Protein AF-0000000084607091 (afdb_homodimer)

Organism: Ustilaginoidea virens (NCBI:txid1159556)

Foldseek 3Di:
DPPQDADPVLLVVLVVVPLVVLNDPPPPPPPPPPDPPPCCVCQPPLVVLLVQLVPQDPPRPLQVSLSVLLSNLSVVVVVVVVVVVVDDPDDDPPPCPDPVNLVSLLSSLVSLCVSAQFDLPHAQNSLLSSLSSVLSSVVVDPDDRADLVNLLSLLLALDCPDRRHHPSSNVSSVVVCPVPQDLVCLLVSLVPSNLPNVLVVLLVPAAFDDQQPPDDPPDDDPDPPPPSSGSPSLLSSLLVSLQSDAQVSCLVPVVSNLSSLLSQCRGPDLVSVLSSLVSLQSSLVSHQLCSCVVVVVLVSQLVSLLVLLQCDPPSDDHVSNLSSNLSSLSNLLSSLCSPVDLPDPVSLVSLVCCVVSRLLVNLVVQVVDQSSLLSSLQSLLVSLLSNFQVCLVCLVVLLVSLLVQLLDLCNLVQLSSLLSSLSSLLSCCVRHLVVCEPDPNLVSVVVSLVNSLVSNVVVPVVDPDDPVSVVSSVSSLVSSLVSLCSSVVSHVVPDDPVVVVVVVVCVVPVSCVSSND/DPPQDADPVLLVVLVVVPLVVLNDPPPPPPPPPPDPPPCCVPQPPLVVLLVQLVPDDPPDPLQVSLSVLLSNLSVVVVVVVVVVVVDDPDDDPPDCPDPVNLVSLLSSLVSLCVSAQFDLPHAQNSLLSSLSSVLSSVVVDPDDRADLVNLLSLLLALDCPDRRHHPSSNVSSVVVCPVPQDLVCLLVSLVPSNLPNVQVVLLVPAAFDDQQPPDDPPDDDPDPPPPSSGSPSLLSSLLVSLQSDALVSCLVPVVSNLSSLLSQCRGPDLVSVLSSLVSLQSSLVSHQLCSCVVVVVLVSQLVSLLVLLQCDPPSDDHVSNLSSNLSSLSNLLSSLCSPVDLPDPVSLVSLVCCVVSRLLVNLVVNVVDQSNLLSSLLSLLVSLLSNFQVCLVCLVVLLVSLLVQLLDLCNLVQLSSLLSSLSNLLSCCVRHLVVCEPDPNLVSVVVSLVNSLVSNVVVPVPDPDDPVSVVSSVSSLVSSLVSLQSSVVSHVVPDDVVVVVVVVVCVVPVSCVSSND

Nearest PDB structures (foldseek):
  3w5k-assembly1_A  TM=3.837E-01  e=7.783E-03  Homo sapiens
  7l5e-assembly1_C  TM=3.786E-01  e=2.649E-02  Saccharomyces cerevisiae
  5uwi-assembly1_C  TM=3.780E-01  e=2.327E-01  Saccharomyces cerevisiae
  8qag-assembly2_B  TM=3.785E-01  e=1.490E+00  synthetic construct
  9ce3-assembly1_D  TM=3.769E-01  e=6.429E+00  Homo sapiens

Radius of gyration: 37.28 Å; Cα contacts (8 Å, |Δi|>4): 1258; chains: 2; bounding box: 88×138×94 Å

Secondary structure (DSSP, 8-state):
-------HHHHHHHHHTT-HHHHS---------------------HHHHHHHHHT--SSS-HHHHHHHHHHHHHHHHHHHHHHHHHS-S-----GGG-HHHHHHHHHHHHHHHHHHTS-TT--HHHHHHHHHHHHHHHHH-SS----HHHHHHHHTTS-TTSTT--HHHHHHHHHHHHHHS-TTTHHHHIIIIIIIIIHHHHHTTPPB-PPP----TTS----------S---HHHHHHHHHHTS-HHHHHHTHHHHHHHHHHHHTBSSHHHHHHHHHHHHHHHHHS-HHHHHHHTHHHHHHHHHGGGGG--TTSS-HHHHHHHHHHHHHHHHHHHTTS--TT-HHHHHHHHHHIIIIIIHHHHHHTT-HHHHHHHHHHHHHHHHHHGGGGGGGHHHHHHHHHHHHT-TTGGGSHHHHHHHHHHHHHHHHHHHHHHTTSHHHHHHHHHHHHHHHHHHHHHHHS---HHHHHHHHHHHHHHHHHHHHHHHHHHTT-SHHHHHHHHHHHH-GGGHHHH-/-------HHHHHHHHHTT-HHHHS---------------------HHHHHHHHHT--SSS-HHHHHHHHHHHHHHHHHHHHHHHHHS-S-S---GGG-HHHHHHHHHHHHHHHHHHTS-TT--HHHHHHHHHHHHHHHHH-SS----HHHHHHHHTTS-TTSTT--HHHHHHHHHHHHHHS-TTTHHHHIIIIIIIIIHHHHHTTPPB--------TTS----------S---HHHHHHHHHHTS-HHHHHHTHHHHHHHHHHHHTBSSHHHHHHHHHHHHHHHHHS-HHHHHHHTHHHHHHHHHGGGGG--TTSS-HHHHHHHHHHHHHHHHHHHTTS--TT-HHHHHHHHHHIIIIIIHHHHHHTT-HHHHHHHHHHHHHHHHHHGGGGGGGHHHHHHHHHHHHT-GGGGGSHHHHHHHHHHHHHHHHHHHHHHTTSHHHHHHHHHHHHHHHHHHHHHHHS---HHHHHHHHHHHHHHHHHHHHHHHHHHTT-SHHHHHHHHHHHH-GGGHHHH-

Sequence (1034 aa):
MDGLSLSEENRARLKILGYIHAVEPVSHTQTHKNQGREEIQSQIDIRKAVSKLATLSPEQSRHDAILEVLGDLLRQSQEMQSELGQTVIGSPLPGFLESDESGARQCLVEAITSVALQSQQTEGLIAEAGLASLLLLLRLSRVPLLSNDDLINIISYTDKRNSWTTGSAAGLAQKILASHISRNDITDFTTGPVLRDFVPKQLSSLHSCGPPPVRDIDASPPESQDIVKGHDRLGPVLKWAIENSEEAYVARHWHLFIPALVALAGNCRGSFKIMGLEAIILFINKCPATTIYATGVDRVLESVIMPMLLLVPPLIPEEESVVVLNLGYQAILSLATKNADIHCCSRRRLLDTVVRDGILASHLHALERTSTLKALLDNTAKVVVCLNVFSVKHLTDFLEVVDTVMCDPFSAEDPSVLVSASEALAALLLNCWPRIKKTAREEQIIRMLCICWMNLKDYTSRQSLSFSSESNSRAAELSLIKTASMMCSVKKGSGALTDTRLRAVIDREPRLGSLFLMDGLSLSEENRARLKILGYIHAVEPVSHTQTHKNQGREEIQSQIDIRKAVSKLATLSPEQSRHDAILEVLGDLLRQSQEMQSELGQTVIGSPLPGFLESDESGARQCLVEAITSVALQSQQTEGLIAEAGLASLLLLLRLSRVPLLSNDDLINIISYTDKRNSWTTGSAAGLAQKILASHISRNDITDFTTGPVLRDFVPKQLSSLHSCGPPPVRDIDASPPESQDIVKGHDRLGPVLKWAIENSEEAYVARHWHLFIPALVALAGNCRGSFKIMGLEAIILFINKCPATTIYATGVDRVLESVIMPMLLLVPPLIPEEESVVVLNLGYQAILSLATKNADIHCCSRRRLLDTVVRDGILASHLHALERTSTLKALLDNTAKVVVCLNVFSVKHLTDFLEVVDTVMCDPFSAEDPSVLVSASEALAALLLNCWPRIKKTAREEQIIRMLCICWMNLKDYTSRQSLSFSSESNSRAAELSLIKTASMMCSVKKGSGALTDTRLRAVIDREPRLGSLFL

InterPro domains:
  IPR016024 Armadillo-type fold [SSF48371] (54-450)
  IPR018870 Tti2 family [PF10521] (152-411)
  IPR018870 Tti2 family [PTHR32226] (31-458)

pLDDT: mean 82.54, std 18.37, range [29.83, 98.5]

Structure (mmCIF, N/CA/C/O backbone):
data_AF-0000000084607091-model_v1
#
loop_
_entity.id
_entity.type
_entity.pdbx_description
1 polymer 'GTP bind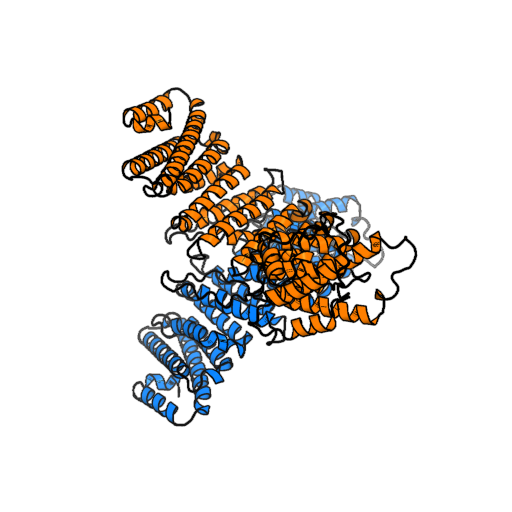ing protein'
#
loop_
_atom_site.group_PDB
_atom_site.id
_atom_site.type_symbol
_atom_site.label_atom_id
_atom_site.label_alt_id
_atom_site.label_comp_id
_atom_site.label_asym_id
_atom_site.label_entity_id
_atom_site.label_seq_id
_atom_site.pdbx_PDB_ins_code
_atom_site.Cartn_x
_atom_site.Cartn_y
_atom_site.Cartn_z
_atom_site.occupancy
_atom_site.B_iso_or_equiv
_atom_site.auth_seq_id
_atom_site.auth_comp_id
_atom_site.auth_asym_id
_atom_site.auth_atom_id
_atom_site.pdbx_PDB_model_num
ATOM 1 N N . MET A 1 1 ? -20.75 -47.969 -11.258 1 36.59 1 MET A N 1
ATOM 2 C CA . MET A 1 1 ? -19.359 -47.688 -10.938 1 36.59 1 MET A CA 1
ATOM 3 C C . MET A 1 1 ? -19.266 -46.438 -10.023 1 36.59 1 MET A C 1
ATOM 5 O O . MET A 1 1 ? -19.859 -45.406 -10.32 1 36.59 1 MET A O 1
ATOM 9 N N . ASP A 1 2 ? -19.109 -46.531 -8.93 1 46.81 2 ASP A N 1
ATOM 10 C CA . ASP A 1 2 ? -19.344 -45.5 -7.953 1 46.81 2 ASP A CA 1
ATOM 11 C C . ASP A 1 2 ? -18.406 -44.312 -8.18 1 46.81 2 ASP A C 1
ATOM 13 O O . ASP A 1 2 ? -17.188 -44.438 -8.109 1 46.81 2 ASP A O 1
ATOM 17 N N . GLY A 1 3 ? -18.5 -43.438 -9.25 1 61 3 GLY A N 1
ATOM 18 C CA . GLY A 1 3 ? -18.219 -42.125 -9.836 1 61 3 GLY A CA 1
ATOM 19 C C . GLY A 1 3 ? -17.062 -41.406 -9.172 1 61 3 GLY A C 1
ATOM 20 O O . GLY A 1 3 ? -16.984 -40.188 -9.211 1 61 3 GLY A O 1
ATOM 21 N N . LEU A 1 4 ? -16.172 -42.219 -8.352 1 77.5 4 LEU A N 1
ATOM 22 C CA . LEU A 1 4 ? -15.055 -41.5 -7.73 1 77.5 4 LEU A CA 1
ATOM 23 C C . LEU A 1 4 ? -13.883 -41.375 -8.695 1 77.5 4 LEU A C 1
ATOM 25 O O . LEU A 1 4 ? -13.422 -42.375 -9.25 1 77.5 4 LEU A O 1
ATOM 29 N N . SER A 1 5 ? -13.492 -40.312 -9.234 1 84.31 5 SER A N 1
ATOM 30 C CA . SER A 1 5 ? -12.375 -40.062 -10.125 1 84.31 5 SER A CA 1
ATOM 31 C C . SER A 1 5 ? -11.07 -39.906 -9.352 1 84.31 5 SER A C 1
ATOM 33 O O . SER A 1 5 ? -10.695 -38.812 -8.953 1 84.31 5 SER A O 1
ATOM 35 N N . LEU A 1 6 ? -10.352 -41.188 -9.047 1 90.94 6 LEU A N 1
ATOM 36 C CA . LEU A 1 6 ? -9.062 -41.188 -8.367 1 90.94 6 LEU A CA 1
ATOM 37 C C . LEU A 1 6 ? -7.922 -41.156 -9.375 1 90.94 6 LEU A C 1
ATOM 39 O O . LEU A 1 6 ? -8.086 -41.625 -10.516 1 90.94 6 LEU A O 1
ATOM 43 N N . SER A 1 7 ? -6.84 -40.688 -9 1 90.75 7 SER A N 1
ATOM 44 C CA . SER A 1 7 ? -5.645 -40.688 -9.844 1 90.75 7 SER A CA 1
ATOM 45 C C . SER A 1 7 ? -5.129 -42.125 -10.062 1 90.75 7 SER A C 1
ATOM 47 O O . SER A 1 7 ? -5.434 -43.031 -9.281 1 90.75 7 SER A O 1
ATOM 49 N N . GLU A 1 8 ? -4.352 -42.25 -11.102 1 90 8 GLU A N 1
ATOM 50 C CA . GLU A 1 8 ? -3.795 -43.562 -11.422 1 90 8 GLU A CA 1
ATOM 51 C C . GLU A 1 8 ? -2.846 -44.062 -10.328 1 90 8 GLU A C 1
ATOM 53 O O . GLU A 1 8 ? -2.783 -45.25 -10.039 1 90 8 GLU A O 1
ATOM 58 N N . GLU A 1 9 ? -2.148 -43.156 -9.758 1 91 9 GLU A N 1
ATOM 59 C CA . GLU A 1 9 ? -1.2 -43.5 -8.703 1 91 9 GLU A CA 1
ATOM 60 C C . GLU A 1 9 ? -1.917 -44.062 -7.484 1 91 9 GLU A C 1
ATOM 62 O O . GLU A 1 9 ? -1.502 -45.094 -6.934 1 91 9 GLU A O 1
ATOM 67 N N . ASN A 1 10 ? -2.975 -43.438 -7.039 1 91.75 10 ASN A N 1
ATOM 68 C CA . ASN A 1 10 ? -3.736 -43.938 -5.895 1 91.75 10 ASN A CA 1
ATOM 69 C C . ASN A 1 10 ? -4.473 -45.219 -6.215 1 91.75 10 ASN A C 1
ATOM 71 O O . ASN A 1 10 ? -4.59 -46.125 -5.363 1 91.75 10 ASN A O 1
ATOM 75 N N . ARG A 1 11 ? -4.969 -45.406 -7.426 1 90.88 11 ARG A N 1
ATOM 76 C CA . ARG A 1 11 ? -5.625 -46.656 -7.832 1 90.88 11 ARG A CA 1
ATOM 77 C C . ARG A 1 11 ? -4.648 -47.812 -7.805 1 90.88 11 ARG A C 1
ATOM 79 O O . ARG A 1 11 ? -4.984 -48.906 -7.324 1 90.88 11 ARG A O 1
ATOM 86 N N . ALA A 1 12 ? -3.484 -47.469 -8.352 1 91.31 12 ALA A N 1
ATOM 87 C CA . ALA A 1 12 ? -2.461 -48.531 -8.375 1 91.31 12 ALA A CA 1
ATOM 88 C C . ALA A 1 12 ? -2.045 -48.906 -6.961 1 91.31 12 ALA A C 1
ATOM 90 O O . ALA A 1 12 ? -1.843 -50.094 -6.672 1 91.31 12 ALA A O 1
ATOM 91 N N . ARG A 1 13 ? -1.946 -47.969 -6.16 1 91 13 ARG A N 1
ATOM 92 C CA . ARG A 1 13 ? -1.525 -48.25 -4.789 1 91 13 ARG A CA 1
ATOM 93 C C . ARG A 1 13 ? -2.609 -49 -4.023 1 91 13 ARG A C 1
ATOM 95 O O . ARG A 1 13 ? -2.305 -49.844 -3.182 1 91 13 ARG A O 1
ATOM 102 N N . LEU A 1 14 ? -3.852 -48.688 -4.234 1 91.25 14 LEU A N 1
ATOM 103 C CA . LEU A 1 14 ? -4.969 -49.406 -3.617 1 91.25 14 LEU A CA 1
ATOM 104 C C . LEU A 1 14 ? -4.969 -50.875 -4.012 1 91.25 14 LEU A C 1
ATOM 106 O O . LEU A 1 14 ? -5.277 -51.75 -3.191 1 91.25 14 LEU A O 1
ATOM 110 N N . LYS A 1 15 ? -4.574 -51.125 -5.266 1 89.19 15 LYS A N 1
ATOM 111 C CA . LYS A 1 15 ? -4.477 -52.5 -5.734 1 89.19 15 LYS A CA 1
ATOM 112 C C . LYS A 1 15 ? -3.361 -53.25 -5.008 1 89.19 15 LYS A C 1
ATOM 114 O O . LYS A 1 15 ? -3.527 -54.406 -4.641 1 89.19 15 LYS A O 1
ATOM 119 N N . ILE A 1 16 ? -2.314 -52.531 -4.82 1 90.5 16 ILE A N 1
ATOM 120 C CA . ILE A 1 16 ? -1.17 -53.125 -4.141 1 90.5 16 ILE A CA 1
ATOM 121 C C . ILE A 1 16 ? -1.536 -53.438 -2.691 1 90.5 16 ILE A C 1
ATOM 123 O O . ILE A 1 16 ? -1.073 -54.438 -2.129 1 90.5 16 ILE A O 1
ATOM 127 N N . LEU A 1 17 ? -2.438 -52.625 -2.078 1 89.5 17 LEU A N 1
ATOM 128 C CA . LEU A 1 17 ? -2.828 -52.812 -0.683 1 89.5 17 LEU A CA 1
ATOM 129 C C . LEU A 1 17 ? -3.9 -53.875 -0.551 1 89.5 17 LEU A C 1
ATOM 131 O O . LEU A 1 17 ? -4.352 -54.188 0.556 1 89.5 17 LEU A O 1
ATOM 135 N N . GLY A 1 18 ? -4.406 -54.438 -1.662 1 86.06 18 GLY A N 1
ATOM 136 C CA . GLY A 1 18 ? -5.293 -55.594 -1.62 1 86.06 18 GLY A CA 1
ATOM 137 C C . GLY A 1 18 ? -6.738 -55.25 -1.93 1 86.06 18 GLY A C 1
ATOM 138 O O . GLY A 1 18 ? -7.629 -56.062 -1.757 1 86.06 18 GLY A O 1
ATOM 139 N N . TYR A 1 19 ? -6.879 -54.062 -2.309 1 86.12 19 TYR A N 1
ATOM 140 C CA . TYR A 1 19 ? -8.25 -53.656 -2.594 1 86.12 19 TYR A CA 1
ATOM 141 C C . TYR A 1 19 ? -8.531 -53.688 -4.094 1 86.12 19 TYR A C 1
ATOM 143 O O . TYR A 1 19 ? -8.984 -52.688 -4.664 1 86.12 19 TYR A O 1
ATOM 151 N N . ILE A 1 20 ? -8.281 -54.688 -4.742 1 73.62 20 ILE A N 1
ATOM 152 C CA . ILE A 1 20 ? -8.367 -54.875 -6.188 1 73.62 20 ILE A CA 1
ATOM 153 C C . ILE A 1 20 ? -9.828 -54.75 -6.629 1 73.62 20 ILE A C 1
ATOM 155 O O . ILE A 1 20 ? -10.148 -54.062 -7.594 1 73.62 20 ILE A O 1
ATOM 159 N N . HIS A 1 21 ? -10.789 -55.375 -5.914 1 67.5 21 HIS A N 1
ATOM 160 C CA . HIS A 1 21 ? -12.18 -55.469 -6.332 1 67.5 21 HIS A CA 1
ATOM 161 C C . HIS A 1 21 ? -12.906 -54.156 -6.133 1 67.5 21 HIS A C 1
ATOM 163 O O . HIS A 1 21 ? -13.953 -53.906 -6.746 1 67.5 21 HIS A O 1
ATOM 169 N N . ALA A 1 22 ? -12.32 -53.344 -5.305 1 63.62 22 ALA A N 1
ATOM 170 C CA . ALA A 1 22 ? -13 -52.094 -4.957 1 63.62 22 ALA A CA 1
ATOM 171 C C . ALA A 1 22 ? -12.789 -51.031 -6.039 1 63.62 22 ALA A C 1
ATOM 173 O O . ALA A 1 22 ? -13.578 -50.094 -6.16 1 63.62 22 ALA A O 1
ATOM 174 N N . VAL A 1 23 ? -11.773 -51.156 -6.918 1 64.38 23 VAL A N 1
ATOM 175 C CA . VAL A 1 23 ? -11.43 -50.094 -7.875 1 64.38 23 VAL A CA 1
ATOM 176 C C . VAL A 1 23 ? -11.852 -50.531 -9.281 1 64.38 23 VAL A C 1
ATOM 178 O O . VAL A 1 23 ? -11.953 -49.688 -10.188 1 64.38 23 VAL A O 1
ATOM 181 N N . GLU A 1 24 ? -12.156 -51.844 -9.68 1 61.31 24 GLU A N 1
ATOM 182 C CA . GLU A 1 24 ? -12.469 -52.312 -11.023 1 61.31 24 GLU A CA 1
ATOM 183 C C . GLU A 1 24 ? -13.969 -52.188 -11.305 1 61.31 24 GLU A C 1
ATOM 185 O O . GLU A 1 24 ? -14.789 -52.344 -10.398 1 61.31 24 GLU A O 1
ATOM 190 N N . PRO A 1 25 ? -14.406 -51.562 -12.43 1 51.59 25 PRO A N 1
ATOM 191 C CA . PRO A 1 25 ? -15.82 -51.531 -12.812 1 51.59 25 PRO A CA 1
ATOM 192 C C . PRO A 1 25 ? -16.469 -52.906 -12.734 1 51.59 25 PRO A C 1
ATOM 194 O O . PRO A 1 25 ? -15.844 -53.938 -13.07 1 51.59 25 PRO A O 1
ATOM 197 N N . VAL A 1 26 ? -17.484 -53.094 -11.867 1 45.56 26 VAL A N 1
ATOM 198 C CA . VAL A 1 26 ? -18.25 -54.344 -11.805 1 45.56 26 VAL A CA 1
ATOM 199 C C . VAL A 1 26 ? -18.609 -54.781 -13.219 1 45.56 26 VAL A C 1
ATOM 201 O O . VAL A 1 26 ? -19.359 -54.094 -13.922 1 45.56 26 VAL A O 1
ATOM 204 N N . SER A 1 27 ? -17.812 -55.281 -14.023 1 38.75 27 SER A N 1
ATOM 205 C CA . SER A 1 27 ? -18.359 -56 -15.172 1 38.75 27 SER A CA 1
ATOM 206 C C . SER A 1 27 ? -19.438 -57 -14.734 1 38.75 27 SER A C 1
ATOM 208 O O . SER A 1 27 ? -19.297 -57.656 -13.711 1 38.75 27 SER A O 1
ATOM 210 N N . HIS A 1 28 ? -20.766 -56.781 -15.078 1 37.62 28 HIS A N 1
ATOM 211 C CA . HIS A 1 28 ? -21.938 -57.625 -14.938 1 37.62 28 HIS A CA 1
ATOM 212 C C . HIS A 1 28 ? -21.562 -59.094 -15.172 1 37.62 28 HIS A C 1
ATOM 214 O O . HIS A 1 28 ? -22.438 -59.938 -15.398 1 37.62 28 HIS A O 1
ATOM 220 N N . THR A 1 29 ? -20.375 -59.531 -15.516 1 34.53 29 THR A N 1
ATOM 221 C CA . THR A 1 29 ? -20.406 -60.969 -15.797 1 34.53 29 THR A CA 1
ATOM 222 C C . THR A 1 29 ? -20.719 -61.781 -14.539 1 34.53 29 THR A C 1
ATOM 224 O O . THR A 1 29 ? -20.094 -61.562 -13.492 1 34.53 29 THR A O 1
ATOM 227 N N . GLN A 1 30 ? -21.984 -62.562 -14.461 1 33.81 30 GLN A N 1
ATOM 228 C CA . GLN A 1 30 ? -22.844 -63.438 -13.672 1 33.81 30 GLN A CA 1
ATOM 229 C C . GLN A 1 30 ? -22.031 -64.562 -13.039 1 33.81 30 GLN A C 1
ATOM 231 O O . GLN A 1 30 ? -22.578 -65.625 -12.648 1 33.81 30 GLN A O 1
ATOM 236 N N . THR A 1 31 ? -20.719 -64.812 -13.305 1 33.94 31 THR A N 1
ATOM 237 C CA . THR A 1 31 ? -20.469 -66.188 -12.93 1 33.94 31 THR A CA 1
ATOM 238 C C . THR A 1 31 ? -20.641 -66.375 -11.422 1 33.94 31 THR A C 1
ATOM 240 O O . THR A 1 31 ? -20.078 -65.625 -10.633 1 33.94 31 THR A O 1
ATOM 243 N N . HIS A 1 32 ? -21.75 -67.188 -10.906 1 34.5 32 HIS A N 1
ATOM 244 C CA . HIS A 1 32 ? -22.312 -67.75 -9.68 1 34.5 32 HIS A CA 1
ATOM 245 C C . HIS A 1 32 ? -21.234 -68.5 -8.875 1 34.5 32 HIS A C 1
ATOM 247 O O . HIS A 1 32 ? -21.547 -69.375 -8.109 1 34.5 32 HIS A O 1
ATOM 253 N N . LYS A 1 33 ? -19.969 -68.5 -9.18 1 35.72 33 LYS A N 1
ATOM 254 C CA . LYS A 1 33 ? -19.359 -69.562 -8.391 1 35.72 33 LYS A CA 1
ATOM 255 C C . LYS A 1 33 ? -19.516 -69.312 -6.898 1 35.72 33 LYS A C 1
ATOM 257 O O . LYS A 1 33 ? -19.328 -68.188 -6.434 1 35.72 33 LYS A O 1
ATOM 262 N N . ASN A 1 34 ? -20.266 -70.25 -6.059 1 32.25 34 ASN A N 1
ATOM 263 C CA . ASN A 1 34 ? -20.641 -70.562 -4.688 1 32.25 34 ASN A CA 1
ATOM 264 C C . ASN A 1 34 ? -19.438 -70.5 -3.746 1 32.25 34 ASN A C 1
ATOM 266 O O . ASN A 1 34 ? -19.422 -71.125 -2.703 1 32.25 34 ASN A O 1
ATOM 270 N N . GLN A 1 35 ? -18.219 -70.25 -4.199 1 30.64 35 GLN A N 1
ATOM 271 C CA . GLN A 1 35 ? -17.297 -70.562 -3.129 1 30.64 35 GLN A CA 1
ATOM 272 C C . GLN A 1 35 ? -17.656 -69.812 -1.837 1 30.64 35 GLN A C 1
ATOM 274 O O . GLN A 1 35 ? -18.25 -68.75 -1.872 1 30.64 35 GLN A O 1
ATOM 279 N N . GLY A 1 36 ? -17.641 -70.5 -0.647 1 31.75 36 GLY A N 1
ATOM 280 C CA . GLY A 1 36 ? -17.781 -70.188 0.762 1 31.75 36 GLY A CA 1
ATOM 281 C C . GLY A 1 36 ? -17.266 -68.812 1.112 1 31.75 36 GLY A C 1
ATOM 282 O O . GLY A 1 36 ? -16.062 -68.625 1.277 1 31.75 36 GLY A O 1
ATOM 283 N N . ARG A 1 37 ? -17.719 -67.875 0.393 1 32.16 37 ARG A N 1
ATOM 284 C CA . ARG A 1 37 ? -17.328 -66.562 0.715 1 32.16 37 ARG A CA 1
ATOM 285 C C . ARG A 1 37 ? -17.547 -66.25 2.193 1 32.16 37 ARG A C 1
ATOM 287 O O . ARG A 1 37 ? -18.672 -66.312 2.688 1 32.16 37 ARG A O 1
ATOM 294 N N . GLU A 1 38 ? -16.656 -66.812 3.041 1 34.16 38 GLU A N 1
ATOM 295 C CA . GLU A 1 38 ? -16.656 -66.188 4.363 1 34.16 38 GLU A CA 1
ATOM 296 C C . GLU A 1 38 ? -17.125 -64.75 4.293 1 34.16 38 GLU A C 1
ATOM 298 O O . GLU A 1 38 ? -16.594 -63.938 3.508 1 34.16 38 GLU A O 1
ATOM 303 N N . GLU A 1 39 ? -18.422 -64.438 4.363 1 35.78 39 GLU A N 1
ATOM 304 C CA . GLU A 1 39 ? -19.156 -63.219 4.629 1 35.78 39 GLU A CA 1
ATOM 305 C C . GLU A 1 39 ? -18.328 -62.25 5.473 1 35.78 39 GLU A C 1
ATOM 307 O O . GLU A 1 39 ? -18.344 -62.344 6.703 1 35.78 39 GLU A O 1
ATOM 312 N N . ILE A 1 40 ? -17.062 -62.094 5.246 1 34.94 40 ILE A N 1
ATOM 313 C CA . ILE A 1 40 ? -16.438 -61 5.988 1 34.94 40 ILE A CA 1
ATOM 314 C C . ILE A 1 40 ? -17.312 -59.75 5.914 1 34.94 40 ILE A C 1
ATOM 316 O O . ILE A 1 40 ? -17.438 -59.156 4.855 1 34.94 40 ILE A O 1
ATOM 320 N N . GLN A 1 41 ? -18.531 -59.75 6.371 1 40.44 41 GLN A N 1
ATOM 321 C CA . GLN A 1 41 ? -19.359 -58.594 6.711 1 40.44 41 GLN A CA 1
ATOM 322 C C . GLN A 1 41 ? -18.516 -57.438 7.207 1 40.44 41 GLN A C 1
ATOM 324 O O . GLN A 1 41 ? -18.25 -57.312 8.406 1 40.44 41 GLN A O 1
ATOM 329 N N . SER A 1 42 ? -17.297 -57.125 6.664 1 46.22 42 SER A N 1
ATOM 330 C CA . SER A 1 42 ? -16.281 -56.219 7.184 1 46.22 42 SER A CA 1
ATOM 331 C C . SER A 1 42 ? -16.781 -54.781 7.141 1 46.22 42 SER A C 1
ATOM 333 O O . SER A 1 42 ? -16.75 -54.125 6.086 1 46.22 42 SER A O 1
ATOM 335 N N . GLN A 1 43 ? -17.938 -54.5 7.723 1 57.97 43 GLN A N 1
ATOM 336 C CA . GLN A 1 43 ? -18.234 -53.125 8.055 1 57.97 43 GLN A CA 1
ATOM 337 C C . GLN A 1 43 ? -17 -52.406 8.594 1 57.97 43 GLN A C 1
ATOM 339 O O . GLN A 1 43 ? -16.203 -53 9.328 1 57.97 43 GLN A O 1
ATOM 344 N N . ILE A 1 44 ? -16.625 -51.375 7.898 1 65.88 44 ILE A N 1
ATOM 345 C CA . ILE A 1 44 ? -15.477 -50.594 8.383 1 65.88 44 ILE A CA 1
ATOM 346 C C . ILE A 1 44 ? -15.625 -50.344 9.875 1 65.88 44 ILE A C 1
ATOM 348 O O . ILE A 1 44 ? -16.703 -49.969 10.344 1 65.88 44 ILE A O 1
ATOM 352 N N . ASP A 1 45 ? -14.789 -51 10.656 1 77.56 45 ASP A N 1
ATOM 353 C CA . ASP A 1 45 ? -14.703 -50.594 12.062 1 77.56 45 ASP A CA 1
ATOM 354 C C . ASP A 1 45 ? -14.203 -49.156 12.211 1 77.56 45 ASP A C 1
ATOM 356 O O . ASP A 1 45 ? -13 -48.906 12.188 1 77.56 45 ASP A O 1
ATOM 360 N N . ILE A 1 46 ? -15.164 -48.375 12.32 1 79.31 46 ILE A N 1
ATOM 361 C CA . ILE A 1 46 ? -14.883 -46.938 12.336 1 79.31 46 ILE A CA 1
ATOM 362 C C . ILE A 1 46 ? -13.945 -46.594 13.492 1 79.31 46 ILE A C 1
ATOM 364 O O . ILE A 1 46 ? -13.023 -45.781 13.344 1 79.31 46 ILE A O 1
ATOM 368 N N . ARG A 1 47 ? -14.156 -47.219 14.594 1 77.75 47 ARG A N 1
ATOM 369 C CA . ARG A 1 47 ? -13.336 -46.938 15.766 1 77.75 47 ARG A CA 1
ATOM 370 C C . ARG A 1 47 ? -11.891 -47.375 15.547 1 77.75 47 ARG A C 1
ATOM 372 O O . ARG A 1 47 ? -10.961 -46.688 15.945 1 77.75 47 ARG A O 1
ATOM 379 N N . LYS A 1 48 ? -11.812 -48.469 14.891 1 82 48 LYS A N 1
ATOM 380 C CA . LYS A 1 48 ? -10.469 -48.938 14.586 1 82 48 LYS A CA 1
ATOM 381 C C . LYS A 1 48 ? -9.773 -48.031 13.586 1 82 48 LYS A C 1
ATOM 383 O O . LYS A 1 48 ? -8.578 -47.75 13.719 1 82 48 LYS A O 1
ATOM 388 N N . ALA A 1 49 ? -10.531 -47.625 12.617 1 84.44 49 ALA A N 1
ATOM 389 C CA . ALA A 1 49 ? -9.977 -46.719 11.609 1 84.44 49 ALA A CA 1
ATOM 390 C C . ALA A 1 49 ? -9.539 -45.406 12.25 1 84.44 49 ALA A C 1
ATOM 392 O O . ALA A 1 49 ? -8.469 -44.875 11.93 1 84.44 49 ALA A O 1
ATOM 393 N N . VAL A 1 50 ? -10.289 -44.906 13.25 1 84.12 50 VAL A N 1
ATOM 394 C CA . VAL A 1 50 ? -9.984 -43.656 13.93 1 84.12 50 VAL A CA 1
ATOM 395 C C . VAL A 1 50 ? -8.711 -43.812 14.758 1 84.12 50 VAL A C 1
ATOM 397 O O . VAL A 1 50 ? -7.84 -42.938 14.742 1 84.12 50 VAL A O 1
ATOM 400 N N . SER A 1 51 ? -8.656 -44.906 15.445 1 82.88 51 SER A N 1
ATOM 401 C CA . SER A 1 51 ? -7.496 -45.156 16.297 1 82.88 51 SER A CA 1
ATOM 402 C C . SER A 1 51 ? -6.23 -45.312 15.461 1 82.88 51 SER A C 1
ATOM 404 O O . SER A 1 51 ? -5.16 -44.844 15.859 1 82.88 51 SER A O 1
ATOM 406 N N . LYS A 1 52 ? -6.395 -45.938 14.305 1 82.5 52 LYS A N 1
ATOM 407 C CA . LYS A 1 52 ? -5.254 -46.125 13.414 1 82.5 52 LYS A CA 1
ATOM 408 C C . LYS A 1 52 ? -4.75 -44.781 12.883 1 82.5 52 LYS A C 1
ATOM 410 O O . LYS A 1 52 ? -3.543 -44.562 12.805 1 82.5 52 LYS A O 1
ATOM 415 N N . LEU A 1 53 ? -5.68 -43.969 12.562 1 85.25 53 LEU A N 1
ATOM 416 C CA . LEU A 1 53 ? -5.312 -42.656 12 1 85.25 53 LEU A CA 1
ATOM 417 C C . LEU A 1 53 ? -4.758 -41.75 13.078 1 85.25 53 LEU A C 1
ATOM 419 O O . LEU A 1 53 ? -3.924 -40.875 12.797 1 85.25 53 LEU A O 1
ATOM 423 N N . ALA A 1 54 ? -5.152 -41.875 14.328 1 78.5 54 ALA A N 1
ATOM 424 C CA . ALA A 1 54 ? -4.746 -41 15.422 1 78.5 54 ALA A CA 1
ATOM 425 C C . ALA A 1 54 ? -3.338 -41.344 15.898 1 78.5 54 ALA A C 1
ATOM 427 O O . ALA A 1 54 ? -2.633 -40.469 16.438 1 78.5 54 ALA A O 1
ATOM 428 N N . THR A 1 55 ? -2.904 -42.562 15.836 1 74.06 55 THR A N 1
ATOM 429 C CA . THR A 1 55 ? -1.632 -43.031 16.391 1 74.06 55 THR A CA 1
ATOM 430 C C . THR A 1 55 ? -0.535 -42.969 15.328 1 74.06 55 THR A C 1
ATOM 432 O O . THR A 1 55 ? 0.575 -43.469 15.555 1 74.06 55 THR A O 1
ATOM 435 N N . LEU A 1 56 ? -0.89 -42.5 14.227 1 70.31 56 LEU A N 1
ATOM 436 C CA . LEU A 1 56 ? 0.095 -42.562 13.148 1 70.31 56 LEU A CA 1
ATOM 437 C C . LEU A 1 56 ? 1.301 -41.688 13.484 1 70.31 56 LEU A C 1
ATOM 439 O O . LEU A 1 56 ? 1.146 -40.562 13.984 1 70.31 56 LEU A O 1
ATOM 443 N N . SER A 1 57 ? 2.531 -42.312 13.75 1 57.81 57 SER A N 1
ATOM 444 C CA . SER A 1 57 ? 3.812 -41.656 13.938 1 57.81 57 SER A CA 1
ATOM 445 C C . SER A 1 57 ? 4.141 -40.75 12.75 1 57.81 57 SER A C 1
ATOM 447 O O . SER A 1 57 ? 3.605 -40.938 11.656 1 57.81 57 SER A O 1
ATOM 449 N N . PRO A 1 58 ? 4.855 -39.594 12.992 1 56.69 58 PRO A N 1
ATOM 450 C CA . PRO A 1 58 ? 5.125 -38.5 12.047 1 56.69 58 PRO A CA 1
ATOM 451 C C . PRO A 1 58 ? 5.434 -39 10.641 1 56.69 58 PRO A C 1
ATOM 453 O O . PRO A 1 58 ? 5.039 -38.375 9.656 1 56.69 58 PRO A O 1
ATOM 456 N N . GLU A 1 59 ? 6.316 -40.125 10.492 1 55.81 59 GLU A N 1
ATOM 457 C CA . GLU A 1 59 ? 6.812 -40.594 9.203 1 55.81 59 GLU A CA 1
ATOM 458 C C . GLU A 1 59 ? 6.02 -41.812 8.719 1 55.81 59 GLU A C 1
ATOM 460 O O . GLU A 1 59 ? 6.133 -42.188 7.562 1 55.81 59 GLU A O 1
ATOM 465 N N . GLN A 1 60 ? 5.453 -42.5 9.625 1 58.84 60 GLN A N 1
ATOM 466 C CA . GLN A 1 60 ? 4.828 -43.719 9.133 1 58.84 60 GLN A CA 1
ATOM 467 C C . GLN A 1 60 ? 3.836 -43.406 8.016 1 58.84 60 GLN A C 1
ATOM 469 O O . GLN A 1 60 ? 3.189 -42.375 8.016 1 58.84 60 GLN A O 1
ATOM 474 N N . SER A 1 61 ? 3.688 -44.125 6.789 1 74.75 61 SER A N 1
ATOM 475 C CA . SER A 1 61 ? 3.186 -43.688 5.496 1 74.75 61 SER A CA 1
ATOM 476 C C . SER A 1 61 ? 1.728 -43.25 5.59 1 74.75 61 SER A C 1
ATOM 478 O O . SER A 1 61 ? 0.835 -44.062 5.773 1 74.75 61 SER A O 1
ATOM 480 N N . ARG A 1 62 ? 1.397 -42.156 6.125 1 83.12 62 ARG A N 1
ATOM 481 C CA . ARG A 1 62 ? 0.09 -41.531 6.156 1 83.12 62 ARG A CA 1
ATOM 482 C C . ARG A 1 62 ? -0.721 -41.875 4.91 1 83.12 62 ARG A C 1
ATOM 484 O O . ARG A 1 62 ? -1.93 -42.094 4.992 1 83.12 62 ARG A O 1
ATOM 491 N N . HIS A 1 63 ? -0.1 -42.094 3.902 1 89.12 63 HIS A N 1
ATOM 492 C CA . HIS A 1 63 ? -0.742 -42.375 2.625 1 89.12 63 HIS A CA 1
ATOM 493 C C . HIS A 1 63 ? -1.412 -43.75 2.65 1 89.12 63 HIS A C 1
ATOM 495 O O . HIS A 1 63 ? -2.598 -43.875 2.334 1 89.12 63 HIS A O 1
ATOM 501 N N . ASP A 1 64 ? -0.688 -44.656 3.145 1 88.88 64 ASP A N 1
ATOM 502 C CA . ASP A 1 64 ? -1.214 -46.031 3.186 1 88.88 64 ASP A CA 1
ATOM 503 C C . ASP A 1 64 ? -2.379 -46.125 4.164 1 88.88 64 ASP A C 1
ATOM 505 O O . ASP A 1 64 ? -3.354 -46.844 3.904 1 88.88 64 ASP A O 1
ATOM 509 N N . ALA A 1 65 ? -2.232 -45.469 5.227 1 89.06 65 ALA A N 1
ATOM 510 C CA . ALA A 1 65 ? -3.279 -45.531 6.242 1 89.06 65 ALA A CA 1
ATOM 511 C C . ALA A 1 65 ? -4.598 -44.969 5.703 1 89.06 65 ALA A C 1
ATOM 513 O O . ALA A 1 65 ? -5.656 -45.562 5.914 1 89.06 65 ALA A O 1
ATOM 514 N N . ILE A 1 66 ? -4.566 -43.875 4.996 1 90.69 66 ILE A N 1
ATOM 515 C CA . ILE A 1 66 ? -5.777 -43.281 4.465 1 90.69 66 ILE A CA 1
ATOM 516 C C . ILE A 1 66 ? -6.336 -44.125 3.332 1 90.69 66 ILE A C 1
ATOM 518 O O . ILE A 1 66 ? -7.555 -44.25 3.172 1 90.69 66 ILE A O 1
ATOM 522 N N . LEU A 1 67 ? -5.453 -44.688 2.605 1 91.5 67 LEU A N 1
ATOM 523 C CA . LEU A 1 67 ? -5.902 -45.562 1.514 1 91.5 67 LEU A CA 1
ATOM 524 C C . LEU A 1 67 ? -6.602 -46.812 2.051 1 91.5 67 LEU A C 1
ATOM 526 O O . LEU A 1 67 ? -7.547 -47.312 1.435 1 91.5 67 LEU A O 1
ATOM 530 N N . GLU A 1 68 ? -6.145 -47.281 3.119 1 90.69 68 GLU A N 1
ATOM 531 C CA . GLU A 1 68 ? -6.801 -48.438 3.738 1 90.69 68 GLU A CA 1
ATOM 532 C C . GLU A 1 68 ? -8.219 -48.062 4.184 1 90.69 68 GLU A C 1
ATOM 534 O O . GLU A 1 68 ? -9.141 -48.875 4.004 1 90.69 68 GLU A O 1
ATOM 539 N N . VAL A 1 69 ? -8.273 -46.969 4.777 1 90.12 69 VAL A N 1
ATOM 540 C CA . VAL A 1 69 ? -9.602 -46.5 5.172 1 90.12 69 VAL A CA 1
ATOM 541 C C . VAL A 1 69 ? -10.492 -46.344 3.938 1 90.12 69 VAL A C 1
ATOM 543 O O . VAL A 1 69 ? -11.648 -46.781 3.949 1 90.12 69 VAL A O 1
ATOM 546 N N . LEU A 1 70 ? -9.945 -45.781 2.891 1 92.31 70 LEU A N 1
ATOM 547 C CA . LEU A 1 70 ? -10.68 -45.625 1.643 1 92.31 70 LEU A CA 1
ATOM 548 C C . LEU A 1 70 ? -11.094 -46.969 1.063 1 92.31 70 LEU A C 1
ATOM 550 O O . LEU A 1 70 ? -12.227 -47.125 0.606 1 92.31 70 LEU A O 1
ATOM 554 N N . GLY A 1 71 ? -10.172 -47.844 1.052 1 89.62 71 GLY A N 1
ATOM 555 C CA . GLY A 1 71 ? -10.484 -49.156 0.569 1 89.62 71 GLY A CA 1
ATOM 556 C C . GLY A 1 71 ? -11.641 -49.812 1.314 1 89.62 71 GLY A C 1
ATOM 557 O O . GLY A 1 71 ? -12.523 -50.406 0.7 1 89.62 71 GLY A O 1
ATOM 558 N N . ASP A 1 72 ? -11.625 -49.688 2.59 1 88.12 72 ASP A N 1
ATOM 559 C CA . ASP A 1 72 ? -12.688 -50.25 3.416 1 88.12 72 ASP A CA 1
ATOM 560 C C . ASP A 1 72 ? -14.031 -49.594 3.115 1 88.12 72 ASP A C 1
ATOM 562 O O . ASP A 1 72 ? -15.062 -50.281 3.078 1 88.12 72 ASP A O 1
ATOM 566 N N . LEU A 1 73 ? -14 -48.344 2.922 1 88 73 LEU A N 1
ATOM 567 C CA . LEU A 1 73 ? -15.227 -47.625 2.627 1 88 73 LEU A CA 1
ATOM 568 C C . LEU A 1 73 ? -15.758 -48 1.247 1 88 73 LEU A C 1
ATOM 570 O O . LEU A 1 73 ? -16.969 -48.094 1.053 1 88 73 LEU A O 1
ATOM 574 N N . LEU A 1 74 ? -14.891 -48.188 0.323 1 87.56 74 LEU A N 1
ATOM 575 C CA . LEU A 1 74 ? -15.289 -48.594 -1.021 1 87.56 74 LEU A CA 1
ATOM 576 C C . LEU A 1 74 ? -15.961 -49.969 -1.001 1 87.56 74 LEU A C 1
ATOM 578 O O . LEU A 1 74 ? -16.984 -50.156 -1.665 1 87.56 74 LEU A O 1
ATOM 582 N N . ARG A 1 75 ? -15.406 -50.75 -0.282 1 83.88 75 ARG A N 1
ATOM 583 C CA . ARG A 1 75 ? -15.969 -52.094 -0.146 1 83.88 75 ARG A CA 1
ATOM 584 C C . ARG A 1 75 ? -17.375 -52.031 0.451 1 83.88 75 ARG A C 1
ATOM 586 O O . ARG A 1 75 ? -18.281 -52.719 -0.024 1 83.88 75 ARG A O 1
ATOM 593 N N . GLN A 1 76 ? -17.469 -51.25 1.459 1 82.44 76 GLN A N 1
ATOM 594 C CA . GLN A 1 76 ? -18.766 -51.094 2.111 1 82.44 76 GLN A CA 1
ATOM 595 C C . GLN A 1 76 ? -19.797 -50.5 1.159 1 82.44 76 GLN A C 1
ATOM 597 O O . GLN A 1 76 ? -20.969 -50.938 1.156 1 82.44 76 GLN A O 1
ATOM 602 N N . SER A 1 77 ? -19.5 -49.531 0.408 1 82.62 77 SER A N 1
ATOM 603 C CA . SER A 1 77 ? -20.406 -48.875 -0.53 1 82.62 77 SER A CA 1
ATOM 604 C C . SER A 1 77 ? -20.859 -49.812 -1.625 1 82.62 77 SER A C 1
ATOM 606 O O . SER A 1 77 ? -22.016 -49.781 -2.043 1 82.62 77 SER A O 1
ATOM 608 N N . GLN A 1 78 ? -20 -50.688 -2.037 1 78.94 78 GLN A N 1
ATOM 609 C CA . GLN A 1 78 ? -20.344 -51.688 -3.059 1 78.94 78 GLN A CA 1
ATOM 610 C C . GLN A 1 78 ? -21.297 -52.75 -2.506 1 78.94 78 GLN A C 1
ATOM 612 O O . GLN A 1 78 ? -22.219 -53.156 -3.197 1 78.94 78 GLN A O 1
ATOM 617 N N . GLU A 1 79 ? -21.125 -53.062 -1.346 1 75.06 79 GLU A N 1
ATOM 618 C CA . GLU A 1 79 ? -22 -54.031 -0.704 1 75.06 79 GLU A CA 1
ATOM 619 C C . GLU A 1 79 ? -23.406 -53.469 -0.527 1 75.06 79 GLU A C 1
ATOM 621 O O . GLU A 1 79 ? -24.391 -54.219 -0.713 1 75.06 79 GLU A O 1
ATOM 626 N N . MET A 1 80 ? -23.438 -52.281 -0.226 1 73.56 80 MET A N 1
ATOM 627 C CA . MET A 1 80 ? -24.734 -51.625 -0.03 1 73.56 80 MET A CA 1
ATOM 628 C C . MET A 1 80 ? -25.484 -51.531 -1.352 1 73.56 80 MET A C 1
ATOM 630 O O . MET A 1 80 ? -26.703 -51.688 -1.391 1 73.56 80 MET A O 1
ATOM 634 N N . GLN A 1 81 ? -24.828 -51.25 -2.389 1 70.44 81 GLN A N 1
ATOM 635 C CA . GLN A 1 81 ? -25.453 -51.125 -3.701 1 70.44 81 GLN A CA 1
ATOM 636 C C . GLN A 1 81 ? -25.922 -52.5 -4.203 1 70.44 81 GLN A C 1
ATOM 638 O O . GLN A 1 81 ? -26.969 -52.594 -4.84 1 70.44 81 GLN A O 1
ATOM 643 N N . SER A 1 82 ? -25.188 -53.469 -3.912 1 63.88 82 SER A N 1
ATOM 644 C CA . SER A 1 82 ? -25.578 -54.844 -4.305 1 63.88 82 SER A CA 1
ATOM 645 C C . SER A 1 82 ? -26.812 -55.281 -3.537 1 63.88 82 SER A C 1
ATOM 647 O O . SER A 1 82 ? -27.688 -55.969 -4.098 1 63.88 82 SER A O 1
ATOM 649 N N . GLU A 1 83 ? -26.891 -54.812 -2.344 1 59.66 83 GLU A N 1
ATOM 650 C CA . GLU A 1 83 ? -28.062 -55.156 -1.537 1 59.66 83 GLU A CA 1
ATOM 651 C C . GLU A 1 83 ? -29.297 -54.375 -1.973 1 59.66 83 GLU A C 1
ATOM 653 O O . GLU A 1 83 ? -30.406 -54.906 -1.969 1 59.66 83 GLU A O 1
ATOM 658 N N . LEU A 1 84 ? -29.094 -53.062 -2.26 1 56.47 84 LEU A N 1
ATOM 659 C CA . LEU A 1 84 ? -30.234 -52.281 -2.729 1 56.47 84 LEU A CA 1
ATOM 660 C C . LEU A 1 84 ? -30.734 -52.781 -4.07 1 56.47 84 LEU A C 1
ATOM 662 O O . LEU A 1 84 ? -31.938 -52.688 -4.363 1 56.47 84 LEU A O 1
ATOM 666 N N . GLY A 1 85 ? -30 -53.156 -5.023 1 48.12 85 GLY A N 1
ATOM 667 C CA . GLY A 1 85 ? -30.484 -53.781 -6.246 1 48.12 85 GLY A CA 1
ATOM 668 C C . GLY A 1 85 ? -31.312 -55.031 -6 1 48.12 85 GLY A C 1
ATOM 669 O O . GLY A 1 85 ? -32.156 -55.406 -6.824 1 48.12 85 GLY A O 1
ATOM 670 N N . GLN A 1 86 ? -30.984 -55.844 -5.016 1 47.44 86 GLN A N 1
ATOM 671 C CA . GLN A 1 86 ? -31.766 -57.031 -4.738 1 47.44 86 GLN A CA 1
ATOM 672 C C . GLN A 1 86 ? -32.969 -56.719 -3.859 1 47.44 86 GLN A C 1
ATOM 674 O O . GLN A 1 86 ? -33.938 -57.469 -3.828 1 47.44 86 GLN A O 1
ATOM 679 N N . THR A 1 87 ? -32.875 -55.969 -2.725 1 41.41 87 THR A N 1
ATOM 680 C CA . THR A 1 87 ? -34 -55.719 -1.825 1 41.41 87 THR A CA 1
ATOM 681 C C . THR A 1 87 ? -34.969 -54.719 -2.434 1 41.41 87 THR A C 1
ATOM 683 O O . THR A 1 87 ? -34.562 -53.75 -3.064 1 41.41 87 THR A O 1
ATOM 686 N N . VAL A 1 88 ? -36.406 -55.062 -2.607 1 36.69 88 VAL A N 1
ATOM 687 C CA . VAL A 1 88 ? -37.656 -54.344 -2.734 1 36.69 88 VAL A CA 1
ATOM 688 C C . VAL A 1 88 ? -37.625 -53.062 -1.885 1 36.69 88 VAL A C 1
ATOM 690 O O . VAL A 1 88 ? -36.875 -53 -0.899 1 36.69 88 VAL A O 1
ATOM 693 N N . ILE A 1 89 ? -38.469 -51.844 -2.117 1 37.44 89 ILE A N 1
ATOM 694 C CA . ILE A 1 89 ? -38.688 -50.469 -1.662 1 37.44 89 ILE A CA 1
ATOM 695 C C . ILE A 1 89 ? -38.75 -50.438 -0.138 1 37.44 89 ILE A C 1
ATOM 697 O O . ILE A 1 89 ? -38.875 -49.375 0.464 1 37.44 89 ILE A O 1
ATOM 701 N N . GLY A 1 90 ? -39.25 -51.5 0.621 1 34.75 90 GLY A N 1
ATOM 702 C CA . GLY A 1 90 ? -39.906 -51.219 1.891 1 34.75 90 GLY A CA 1
ATOM 703 C C . GLY A 1 90 ? -38.938 -50.906 3.014 1 34.75 90 GLY A C 1
ATOM 704 O O . GLY A 1 90 ? -39.312 -50.281 4 1 34.75 90 GLY A O 1
ATOM 705 N N . SER A 1 91 ? -38.125 -51.938 3.535 1 35 91 SER A N 1
ATOM 706 C CA . SER A 1 91 ? -37.719 -51.875 4.938 1 35 91 SER A CA 1
ATOM 707 C C . SER A 1 91 ? -36.531 -50.906 5.125 1 35 91 SER A C 1
ATOM 709 O O . SER A 1 91 ? -35.594 -50.906 4.336 1 35 91 SER A O 1
ATOM 711 N N . PRO A 1 92 ? -36.781 -49.75 5.82 1 36.53 92 PRO A N 1
ATOM 712 C CA . PRO A 1 92 ? -35.719 -48.844 6.234 1 36.53 92 PRO A CA 1
ATOM 713 C C . PRO A 1 92 ? -34.469 -49.562 6.711 1 36.53 92 PRO A C 1
ATOM 715 O O . PRO A 1 92 ? -34.562 -50.625 7.34 1 36.53 92 PRO A O 1
ATOM 718 N N . LEU A 1 93 ? -33.5 -49.75 6.027 1 37.5 93 LEU A N 1
ATOM 719 C CA . LEU A 1 93 ? -32.281 -50.312 6.559 1 37.5 93 LEU A CA 1
ATOM 720 C C . LEU A 1 93 ? -32.062 -49.906 8.008 1 37.5 93 LEU A C 1
ATOM 722 O O . LEU A 1 93 ? -31.969 -48.719 8.312 1 37.5 93 LEU A O 1
ATOM 726 N N . PRO A 1 94 ? -32.688 -50.594 9.078 1 37.19 94 PRO A N 1
ATOM 727 C CA . PRO A 1 94 ? -32.812 -50.188 10.492 1 37.19 94 PRO A CA 1
ATOM 728 C C . PRO A 1 94 ? -31.516 -49.562 11.023 1 37.19 94 PRO A C 1
ATOM 730 O O . PRO A 1 94 ? -31.562 -48.656 11.867 1 37.19 94 PRO A O 1
ATOM 733 N N . GLY A 1 95 ? -30.406 -50.312 11.055 1 37.16 95 GLY A N 1
ATOM 734 C CA . GLY A 1 95 ? -29.312 -50.219 12.023 1 37.16 95 GLY A CA 1
ATOM 735 C C . GLY A 1 95 ? -28.453 -49 11.828 1 37.16 95 GLY A C 1
ATOM 736 O O . GLY A 1 95 ? -27.484 -48.781 12.57 1 37.16 95 GLY A O 1
ATOM 737 N N . PHE A 1 96 ? -28.344 -48.469 10.703 1 39.69 96 PHE A N 1
ATOM 738 C CA . PHE A 1 96 ? -27.25 -47.531 10.461 1 39.69 96 PHE A CA 1
ATOM 739 C C . PHE A 1 96 ? -27.484 -46.219 11.203 1 39.69 96 PHE A C 1
ATOM 741 O O . PHE A 1 96 ? -26.672 -45.312 11.125 1 39.69 96 PHE A O 1
ATOM 748 N N . LEU A 1 97 ? -28.719 -46.062 11.641 1 40.84 97 LEU A N 1
ATOM 749 C CA . LEU A 1 97 ? -29.094 -44.719 12.102 1 40.84 97 LEU A CA 1
ATOM 750 C C . LEU A 1 97 ? -28.812 -44.562 13.594 1 40.84 97 LEU A C 1
ATOM 752 O O . LEU A 1 97 ? -29.344 -43.656 14.234 1 40.84 97 LEU A O 1
ATOM 756 N N . GLU A 1 98 ? -28.234 -45.562 14.289 1 45.22 98 GLU A N 1
ATOM 757 C CA . GLU A 1 98 ? -28.234 -45.25 15.719 1 45.22 98 GLU A CA 1
ATOM 758 C C . GLU A 1 98 ? -27.328 -44.094 16.031 1 45.22 98 GLU A C 1
ATOM 760 O O . GLU A 1 98 ? -26.344 -43.844 15.328 1 45.22 98 GLU A O 1
ATOM 765 N N . SER A 1 99 ? -27.719 -43.25 16.969 1 50.59 99 SER A N 1
ATOM 766 C CA . SER A 1 99 ? -27.141 -42.062 17.609 1 50.59 99 SER A CA 1
ATOM 767 C C . SER A 1 99 ? -25.641 -42.188 17.797 1 50.59 99 SER A C 1
ATOM 769 O O . SER A 1 99 ? -24.891 -41.25 17.547 1 50.59 99 SER A O 1
ATOM 771 N N . ASP A 1 100 ? -25.172 -43.375 18.281 1 52.47 100 ASP A N 1
ATOM 772 C CA . ASP A 1 100 ? -23.781 -43.656 18.625 1 52.47 100 ASP A CA 1
ATOM 773 C C . ASP A 1 100 ? -22.906 -43.719 17.375 1 52.47 100 ASP A C 1
ATOM 775 O O . ASP A 1 100 ? -21.75 -43.312 17.422 1 52.47 100 ASP A O 1
ATOM 779 N N . GLU A 1 101 ? -23.5 -43.969 16.203 1 65.19 101 GLU A N 1
ATOM 780 C CA . GLU A 1 101 ? -22.734 -44.125 14.977 1 65.19 101 GLU A CA 1
ATOM 781 C C . GLU A 1 101 ? -22.422 -42.781 14.328 1 65.19 101 GLU A C 1
ATOM 783 O O . GLU A 1 101 ? -21.391 -42.625 13.688 1 65.19 101 GLU A O 1
ATOM 788 N N . SER A 1 102 ? -23.25 -41.938 14.742 1 72.5 102 SER A N 1
ATOM 789 C CA . SER A 1 102 ? -23.031 -40.594 14.211 1 72.5 102 SER A CA 1
ATOM 790 C C . SER A 1 102 ? -21.797 -39.938 14.844 1 72.5 102 SER A C 1
ATOM 792 O O . SER A 1 102 ? -21.016 -39.281 14.164 1 72.5 102 SER A O 1
ATOM 794 N N . GLY A 1 103 ? -21.688 -40.281 16.109 1 78 103 GLY A N 1
ATOM 795 C CA . GLY A 1 103 ? -20.516 -39.75 16.797 1 78 103 GLY A CA 1
ATOM 796 C C . GLY A 1 103 ? -19.219 -40.344 16.297 1 78 103 GLY A C 1
ATOM 797 O O . GLY A 1 103 ? -18.219 -39.656 16.156 1 78 103 GLY A O 1
ATOM 798 N N . ALA A 1 104 ? -19.297 -41.625 16.031 1 82.25 104 ALA A N 1
ATOM 799 C CA . ALA A 1 104 ? -18.109 -42.312 15.523 1 82.25 104 ALA A CA 1
ATOM 800 C C . ALA A 1 104 ? -17.734 -41.844 14.133 1 82.25 104 ALA A C 1
ATOM 802 O O . ALA A 1 104 ? -16.547 -41.656 13.82 1 82.25 104 ALA A O 1
ATOM 803 N N . ARG A 1 105 ? -18.734 -41.656 13.305 1 85.44 105 ARG A N 1
ATOM 804 C CA . ARG A 1 105 ? -18.484 -41.156 11.953 1 85.44 105 ARG A CA 1
ATOM 805 C C . ARG A 1 105 ? -17.906 -39.75 12 1 85.44 105 ARG A C 1
ATOM 807 O O . ARG A 1 105 ? -17.031 -39.406 11.195 1 85.44 105 ARG A O 1
ATOM 814 N N . GLN A 1 106 ? -18.344 -39.031 12.992 1 87 106 GLN A N 1
ATOM 815 C CA . GLN A 1 106 ? -17.812 -37.688 13.148 1 87 106 GLN A CA 1
ATOM 816 C C . GLN A 1 106 ? -16.344 -37.719 13.562 1 87 106 GLN A C 1
ATOM 818 O O . GLN A 1 106 ? -15.547 -36.906 13.086 1 87 106 GLN A O 1
ATOM 823 N N . CYS A 1 107 ? -16.062 -38.562 14.375 1 87.69 107 CYS A N 1
ATOM 824 C CA . CYS A 1 107 ? -14.68 -38.719 14.805 1 87.69 107 CYS A CA 1
ATOM 825 C C . CYS A 1 107 ? -13.789 -39.156 13.641 1 87.69 107 CYS A C 1
ATOM 827 O O . CYS A 1 107 ? -12.641 -38.719 13.547 1 87.69 107 CYS A O 1
ATOM 829 N N . LEU A 1 108 ? -14.352 -40 12.805 1 89.56 108 LEU A N 1
ATOM 830 C CA . LEU A 1 108 ? -13.586 -40.438 11.641 1 89.56 108 LEU A CA 1
ATOM 831 C C . LEU A 1 108 ? -13.344 -39.281 10.672 1 89.56 108 LEU A C 1
ATOM 833 O O . LEU A 1 108 ? -12.258 -39.188 10.109 1 89.56 108 LEU A O 1
ATOM 837 N N . VAL A 1 109 ? -14.336 -38.469 10.5 1 90.56 109 VAL A N 1
ATOM 838 C CA . VAL A 1 109 ? -14.188 -37.281 9.648 1 90.56 109 VAL A CA 1
ATOM 839 C C . VAL A 1 109 ? -13.062 -36.406 10.172 1 90.56 109 VAL A C 1
ATOM 841 O O . VAL A 1 109 ? -12.203 -35.969 9.406 1 90.56 109 VAL A O 1
ATOM 844 N N . GLU A 1 110 ? -13.039 -36.188 11.422 1 89 110 GLU A N 1
ATOM 845 C CA . GLU A 1 110 ? -12.023 -35.344 12.039 1 89 110 GLU A CA 1
ATOM 846 C C . GLU A 1 110 ? -10.633 -35.938 11.898 1 89 110 GLU A C 1
ATOM 848 O O . GLU A 1 110 ? -9.656 -35.25 11.672 1 89 110 GLU A O 1
ATOM 853 N N . ALA A 1 111 ? -10.602 -37.156 12.023 1 89 111 ALA A N 1
ATOM 854 C CA . ALA A 1 111 ? -9.32 -37.875 11.898 1 89 111 ALA A CA 1
ATOM 855 C C . ALA A 1 111 ? -8.797 -37.781 10.461 1 89 111 ALA A C 1
ATOM 857 O O . ALA A 1 111 ? -7.613 -37.531 10.242 1 89 111 ALA A O 1
ATOM 858 N N . ILE A 1 112 ? -9.703 -38 9.477 1 90.25 112 ILE A N 1
ATOM 859 C CA . ILE A 1 112 ? -9.32 -37.969 8.07 1 90.25 112 ILE A CA 1
ATOM 860 C C . ILE A 1 112 ? -8.852 -36.531 7.715 1 90.25 112 ILE A C 1
ATOM 862 O O . ILE A 1 112 ? -7.816 -36.375 7.066 1 90.25 112 ILE A O 1
ATOM 866 N N . THR A 1 113 ? -9.57 -35.562 8.172 1 90.12 113 THR A N 1
ATOM 867 C CA . THR A 1 113 ? -9.242 -34.188 7.852 1 90.12 113 THR A CA 1
ATOM 868 C C . THR A 1 113 ? -7.906 -33.781 8.484 1 90.12 113 THR A C 1
ATOM 870 O O . THR A 1 113 ? -7.09 -33.125 7.852 1 90.12 113 THR A O 1
ATOM 873 N N . SER A 1 114 ? -7.66 -34.156 9.641 1 86.31 114 SER A N 1
ATOM 874 C CA . SER A 1 114 ? -6.43 -33.812 10.352 1 86.31 114 SER A CA 1
ATOM 875 C C . SER A 1 114 ? -5.211 -34.438 9.672 1 86.31 114 SER A C 1
ATOM 877 O O . SER A 1 114 ? -4.176 -33.812 9.523 1 86.31 114 SER A O 1
ATOM 879 N N . VAL A 1 115 ? -5.383 -35.625 9.172 1 85.56 115 VAL A N 1
ATOM 880 C CA . VAL A 1 115 ? -4.25 -36.375 8.625 1 85.56 115 VAL A CA 1
ATOM 881 C C . VAL A 1 115 ? -4.07 -36.031 7.148 1 85.56 115 VAL A C 1
ATOM 883 O O . VAL A 1 115 ? -2.939 -35.906 6.672 1 85.56 115 VAL A O 1
ATOM 886 N N . ALA A 1 116 ? -5.172 -35.844 6.453 1 88.69 116 ALA A N 1
ATOM 887 C CA . ALA A 1 116 ? -5.09 -35.75 5 1 88.69 116 ALA A CA 1
ATOM 888 C C . ALA A 1 116 ? -5.066 -34.281 4.562 1 88.69 116 ALA A C 1
ATOM 890 O O . ALA A 1 116 ? -4.473 -33.938 3.533 1 88.69 116 ALA A O 1
ATOM 891 N N . LEU A 1 117 ? -5.629 -33.375 5.359 1 87.5 117 LEU A N 1
ATOM 892 C CA . LEU A 1 117 ? -5.832 -32.031 4.812 1 87.5 117 LEU A CA 1
ATOM 893 C C . LEU A 1 117 ? -5.09 -30.984 5.641 1 87.5 117 LEU A C 1
ATOM 895 O O . LEU A 1 117 ? -4.754 -29.922 5.137 1 87.5 117 LEU A O 1
ATOM 899 N N . GLN A 1 118 ? -4.812 -31.125 6.848 1 80.62 118 GLN A N 1
ATOM 900 C CA . GLN A 1 118 ? -4.25 -30.094 7.711 1 80.62 118 GLN A CA 1
ATOM 901 C C . GLN A 1 118 ? -2.752 -30.297 7.914 1 80.62 118 GLN A C 1
ATOM 903 O O . GLN A 1 118 ? -2.059 -29.406 8.406 1 80.62 118 GLN A O 1
ATOM 908 N N . SER A 1 119 ? -2.256 -31.312 7.43 1 64.62 119 SER A N 1
ATOM 909 C CA . SER A 1 119 ? -0.85 -31.578 7.711 1 64.62 119 SER A CA 1
ATOM 910 C C . SER A 1 119 ? 0.064 -30.719 6.844 1 64.62 119 SER A C 1
ATOM 912 O O . SER A 1 119 ? -0.314 -30.328 5.738 1 64.62 119 SER A O 1
ATOM 914 N N . GLN A 1 120 ? 1.162 -30.172 7.414 1 60.66 120 GLN A N 1
ATOM 915 C CA . GLN A 1 120 ? 2.143 -29.281 6.809 1 60.66 120 GLN A CA 1
ATOM 916 C C . GLN A 1 120 ? 2.771 -29.906 5.57 1 60.66 120 GLN A C 1
ATOM 918 O O . GLN A 1 120 ? 3.221 -29.203 4.664 1 60.66 120 GLN A O 1
ATOM 923 N N . GLN A 1 121 ? 2.863 -31.203 5.582 1 58.66 121 GLN A N 1
ATOM 924 C CA . GLN A 1 121 ? 3.545 -31.891 4.492 1 58.66 121 GLN A CA 1
ATOM 925 C C . GLN A 1 121 ? 2.547 -32.594 3.576 1 58.66 121 GLN A C 1
ATOM 927 O O . GLN A 1 121 ? 2.822 -33.688 3.068 1 58.66 121 GLN A O 1
ATOM 932 N N . THR A 1 122 ? 1.408 -31.875 3.398 1 61.88 122 THR A N 1
ATOM 933 C CA . THR A 1 122 ? 0.417 -32.688 2.686 1 61.88 122 THR A CA 1
ATOM 934 C C . THR A 1 122 ? 0.734 -32.719 1.193 1 61.88 122 THR A C 1
ATOM 936 O O . THR A 1 122 ? 0.992 -31.688 0.575 1 61.88 122 THR A O 1
ATOM 939 N N . GLU A 1 123 ? 0.95 -33.969 0.747 1 78 123 GLU A N 1
ATOM 940 C CA . GLU A 1 123 ? 1.113 -34.312 -0.663 1 78 123 GLU A CA 1
ATOM 941 C C . GLU A 1 123 ? -0.239 -34.469 -1.354 1 78 123 GLU A C 1
ATOM 943 O O . GLU A 1 123 ? -1.239 -34.781 -0.707 1 78 123 GLU A O 1
ATOM 948 N N . GLY A 1 124 ? -0.381 -34.094 -2.559 1 86.94 124 GLY A N 1
ATOM 949 C CA . GLY A 1 124 ? -1.586 -34.094 -3.373 1 86.94 124 GLY A CA 1
ATOM 950 C C . GLY A 1 124 ? -2.293 -35.438 -3.369 1 86.94 124 GLY A C 1
ATOM 951 O O . GLY A 1 124 ? -3.523 -35.5 -3.326 1 86.94 124 GLY A O 1
ATOM 952 N N . LEU A 1 125 ? -1.539 -36.531 -3.205 1 89.69 125 LEU A N 1
ATOM 953 C CA . LEU A 1 125 ? -2.109 -37.875 -3.291 1 89.69 125 LEU A CA 1
ATOM 954 C C . LEU A 1 125 ? -2.801 -38.25 -1.987 1 89.69 125 LEU A C 1
ATOM 956 O O . LEU A 1 125 ? -3.832 -38.938 -2.002 1 89.69 125 LEU A O 1
ATOM 960 N N . ILE A 1 126 ? -2.25 -37.844 -0.873 1 90.62 126 ILE A N 1
ATOM 961 C CA . ILE A 1 126 ? -2.848 -38.125 0.428 1 90.62 126 ILE A CA 1
ATOM 962 C C . ILE A 1 126 ? -4.172 -37.375 0.559 1 90.62 126 ILE A C 1
ATOM 964 O O . ILE A 1 126 ? -5.164 -37.938 1.03 1 90.62 126 ILE A O 1
ATOM 968 N N . ALA A 1 127 ? -4.164 -36.156 0.109 1 92.56 127 ALA A N 1
ATOM 969 C CA . ALA A 1 127 ? -5.379 -35.344 0.159 1 92.56 127 ALA A CA 1
ATOM 970 C C . ALA A 1 127 ? -6.469 -35.938 -0.729 1 92.56 127 ALA A C 1
ATOM 972 O O . ALA A 1 127 ? -7.648 -35.938 -0.367 1 92.56 127 ALA A O 1
ATOM 973 N N . GLU A 1 128 ? -6.082 -36.438 -1.86 1 94.12 128 GLU A N 1
ATOM 974 C CA . GLU A 1 128 ? -7.02 -37.062 -2.779 1 94.12 128 GLU A CA 1
ATOM 975 C C . GLU A 1 128 ? -7.719 -38.25 -2.121 1 94.12 128 GLU A C 1
ATOM 977 O O . GLU A 1 128 ? -8.945 -38.375 -2.182 1 94.12 128 GLU A O 1
ATOM 982 N N . ALA A 1 129 ? -6.895 -39.094 -1.516 1 93.31 129 ALA A N 1
ATOM 983 C CA . ALA A 1 129 ? -7.449 -40.25 -0.829 1 93.31 129 ALA A CA 1
ATOM 984 C C . ALA A 1 129 ? -8.359 -39.812 0.318 1 93.31 129 ALA A C 1
ATOM 986 O O . ALA A 1 129 ? -9.398 -40.438 0.561 1 93.31 129 ALA A O 1
ATOM 987 N N . GLY A 1 130 ? -7.926 -38.844 1.025 1 93.5 130 GLY A N 1
ATOM 988 C CA . GLY A 1 130 ? -8.742 -38.312 2.117 1 93.5 130 GLY A CA 1
ATOM 989 C C . GLY A 1 130 ? -10.07 -37.75 1.656 1 93.5 130 GLY A C 1
ATOM 990 O O . GLY A 1 130 ? -11.109 -38.031 2.256 1 93.5 130 GLY A O 1
ATOM 991 N N . LEU A 1 131 ? -10.094 -36.969 0.643 1 95.25 131 LEU A N 1
ATOM 992 C CA . LEU A 1 131 ? -11.312 -36.375 0.113 1 95.25 131 LEU A CA 1
ATOM 993 C C . LEU A 1 131 ? -12.25 -37.438 -0.439 1 95.25 131 LEU A C 1
ATOM 995 O O . LEU A 1 131 ? -13.469 -37.344 -0.282 1 95.25 131 LEU A O 1
ATOM 999 N N . ALA A 1 132 ? -11.68 -38.406 -1.083 1 94.62 132 ALA A N 1
ATOM 1000 C CA . ALA A 1 132 ? -12.492 -39.531 -1.565 1 94.62 132 ALA A CA 1
ATOM 1001 C C . ALA A 1 132 ? -13.164 -40.25 -0.407 1 94.62 132 ALA A C 1
ATOM 1003 O O . ALA A 1 132 ? -14.336 -40.625 -0.495 1 94.62 132 ALA A O 1
ATOM 1004 N N . SER A 1 133 ? -12.391 -40.469 0.607 1 93.31 133 SER A N 1
ATOM 1005 C CA . SER A 1 133 ? -12.938 -41.125 1.793 1 93.31 133 SER A CA 1
ATOM 1006 C C . SER A 1 133 ? -14.07 -40.281 2.402 1 93.31 133 SER A C 1
ATOM 1008 O O . SER A 1 133 ? -15.094 -40.844 2.816 1 93.31 133 SER A O 1
ATOM 1010 N N . LEU A 1 134 ? -13.82 -39.031 2.469 1 92.88 134 LEU A N 1
ATOM 1011 C CA . LEU A 1 134 ? -14.844 -38.156 3.02 1 92.88 134 LEU A CA 1
ATOM 1012 C C . LEU A 1 134 ? -16.109 -38.188 2.174 1 92.88 134 LEU A C 1
ATOM 1014 O O . LEU A 1 134 ? -17.219 -38.25 2.711 1 92.88 134 LEU A O 1
ATOM 1018 N N . LEU A 1 135 ? -15.992 -38.156 0.859 1 92.56 135 LEU A N 1
ATOM 1019 C CA . LEU A 1 135 ? -17.141 -38.188 -0.036 1 92.56 135 LEU A CA 1
ATOM 1020 C C . LEU A 1 135 ? -17.953 -39.469 0.172 1 92.56 135 LEU A C 1
ATOM 1022 O O . LEU A 1 135 ? -19.172 -39.438 0.242 1 92.56 135 LEU A O 1
ATOM 1026 N N . LEU A 1 136 ? -17.266 -40.562 0.323 1 89.5 136 LEU A N 1
ATOM 1027 C CA . LEU A 1 136 ? -17.922 -41.844 0.53 1 89.5 136 LEU A CA 1
ATOM 1028 C C . LEU A 1 136 ? -18.641 -41.875 1.878 1 89.5 136 LEU A C 1
ATOM 1030 O O . LEU A 1 136 ? -19.766 -42.375 1.98 1 89.5 136 LEU A O 1
ATOM 1034 N N . LEU A 1 137 ? -17.938 -41.344 2.859 1 88.5 137 LEU A N 1
ATOM 1035 C CA . LEU A 1 137 ? -18.531 -41.312 4.188 1 88.5 137 LEU A CA 1
ATOM 1036 C C . LEU A 1 137 ? -19.812 -40.469 4.18 1 88.5 137 LEU A C 1
ATOM 1038 O O . LEU A 1 137 ? -20.797 -40.812 4.84 1 88.5 137 LEU A O 1
ATOM 1042 N N . LEU A 1 138 ? -19.828 -39.406 3.459 1 87.94 138 LEU A N 1
ATOM 1043 C CA . LEU A 1 138 ? -20.984 -38.531 3.377 1 87.94 138 LEU A CA 1
ATOM 1044 C C . LEU A 1 138 ? -22.125 -39.188 2.631 1 87.94 138 LEU A C 1
ATOM 1046 O O . LEU A 1 138 ? -23.297 -39 2.971 1 87.94 138 LEU A O 1
ATOM 1050 N N . ARG A 1 139 ? -21.812 -39.938 1.635 1 83.94 139 ARG A N 1
ATOM 1051 C CA . ARG A 1 139 ? -22.828 -40.656 0.882 1 83.94 139 ARG A CA 1
ATOM 1052 C C . ARG A 1 139 ? -23.469 -41.75 1.733 1 83.94 139 ARG A C 1
ATOM 1054 O O . ARG A 1 139 ? -24.656 -42.062 1.579 1 83.94 139 ARG A O 1
ATOM 1061 N N . LEU A 1 140 ? -22.641 -42.281 2.578 1 79.5 140 LEU A N 1
ATOM 1062 C CA . LEU A 1 140 ? -23.094 -43.406 3.4 1 79.5 140 LEU A CA 1
ATOM 1063 C C . LEU A 1 140 ? -23.859 -42.875 4.625 1 79.5 140 LEU A C 1
ATOM 1065 O O . LEU A 1 140 ? -24.547 -43.656 5.289 1 79.5 140 LEU A O 1
ATOM 1069 N N . SER A 1 141 ? -23.625 -41.531 4.883 1 78.25 141 SER A N 1
ATOM 1070 C CA . SER A 1 141 ? -24.25 -41 6.086 1 78.25 141 SER A CA 1
ATOM 1071 C C . SER A 1 141 ? -25.469 -40.125 5.738 1 78.25 141 SER A C 1
ATOM 1073 O O . SER A 1 141 ? -25.484 -39.469 4.703 1 78.25 141 SER A O 1
ATOM 1075 N N . ARG A 1 142 ? -26.578 -40.156 6.535 1 71.56 142 ARG A N 1
ATOM 1076 C CA . ARG A 1 142 ? -27.797 -39.344 6.336 1 71.56 142 ARG A CA 1
ATOM 1077 C C . ARG A 1 142 ? -27.703 -38.031 7.082 1 71.56 142 ARG A C 1
ATOM 1079 O O . ARG A 1 142 ? -28.562 -37.156 6.91 1 71.56 142 ARG A O 1
ATOM 1086 N N . VAL A 1 143 ? -26.672 -37.938 7.918 1 70.81 143 VAL A N 1
ATOM 1087 C CA . VAL A 1 143 ? -26.547 -36.75 8.734 1 70.81 143 VAL A CA 1
ATOM 1088 C C . VAL A 1 143 ? -25.359 -35.906 8.25 1 70.81 143 VAL A C 1
ATOM 1090 O O . VAL A 1 143 ? -24.375 -36.469 7.734 1 70.81 143 VAL A O 1
ATOM 1093 N N . PRO A 1 144 ? -25.531 -34.625 8.398 1 75.75 144 PRO A N 1
ATOM 1094 C CA . PRO A 1 144 ? -24.375 -33.781 8.062 1 75.75 144 PRO A CA 1
ATOM 1095 C C . PRO A 1 144 ? -23.203 -34 9 1 75.75 144 PRO A C 1
ATOM 1097 O O . PRO A 1 144 ? -23.359 -33.969 10.227 1 75.75 144 PRO A O 1
ATOM 1100 N N . LEU A 1 145 ? -22.078 -34.25 8.414 1 81.69 145 LEU A N 1
ATOM 1101 C CA . LEU A 1 145 ? -20.922 -34.656 9.219 1 81.69 145 LEU A CA 1
ATOM 1102 C C . LEU A 1 145 ? -19.844 -33.562 9.195 1 81.69 145 LEU A C 1
ATOM 1104 O O . LEU A 1 145 ? -18.984 -33.5 10.078 1 81.69 145 LEU A O 1
ATOM 1108 N N . LEU A 1 146 ? -20.016 -32.625 8.258 1 89.69 146 LEU A N 1
ATOM 1109 C CA . LEU A 1 146 ? -18.891 -31.703 8.062 1 89.69 146 LEU A CA 1
ATOM 1110 C C . LEU A 1 146 ? -19.109 -30.391 8.82 1 89.69 146 LEU A C 1
ATOM 1112 O O . LEU A 1 146 ? -20.188 -29.812 8.742 1 89.69 146 LEU A O 1
ATOM 1116 N N . SER A 1 147 ? -18.156 -30.047 9.633 1 90.69 147 SER A N 1
ATOM 1117 C CA . SER A 1 147 ? -18.156 -28.75 10.305 1 90.69 147 SER A CA 1
ATOM 1118 C C . SER A 1 147 ? -17.75 -27.641 9.344 1 90.69 147 SER A C 1
ATOM 1120 O O . SER A 1 147 ? -17.297 -27.906 8.234 1 90.69 147 SER A O 1
ATOM 1122 N N . ASN A 1 148 ? -17.891 -26.406 9.758 1 91.44 148 ASN A N 1
ATOM 1123 C CA . ASN A 1 148 ? -17.438 -25.266 8.953 1 91.44 148 ASN A CA 1
ATOM 1124 C C . ASN A 1 148 ? -15.93 -25.297 8.734 1 91.44 148 ASN A C 1
ATOM 1126 O O . ASN A 1 148 ? -15.453 -24.953 7.656 1 91.44 148 ASN A O 1
ATOM 1130 N N . ASP A 1 149 ? -15.25 -25.719 9.719 1 91.56 149 ASP A N 1
ATOM 1131 C CA . ASP A 1 149 ? -13.797 -25.812 9.609 1 91.56 149 ASP A CA 1
ATOM 1132 C C . ASP A 1 149 ? -13.383 -26.859 8.586 1 91.56 149 ASP A C 1
ATOM 1134 O O . ASP A 1 149 ? -12.391 -26.688 7.867 1 91.56 149 ASP A O 1
ATOM 1138 N N . ASP A 1 150 ? -14.156 -27.906 8.578 1 92.38 150 ASP A N 1
ATOM 1139 C CA . ASP A 1 150 ? -13.883 -28.953 7.59 1 92.38 150 ASP A CA 1
ATOM 1140 C C . ASP A 1 150 ? -14.109 -28.438 6.172 1 92.38 150 ASP A C 1
ATOM 1142 O O . ASP A 1 150 ? -13.312 -28.703 5.27 1 92.38 150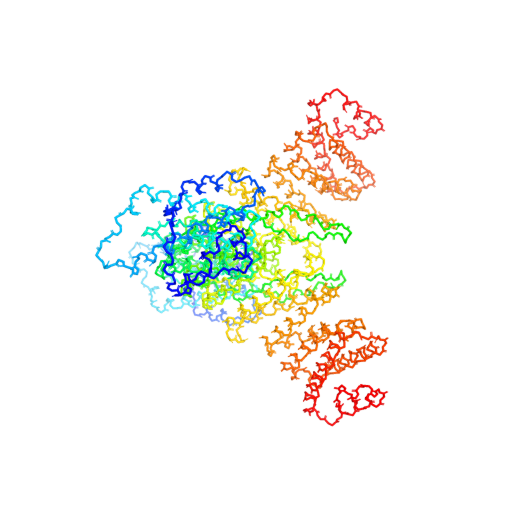 ASP A O 1
ATOM 1146 N N . LEU A 1 151 ? -15.195 -27.75 6.051 1 93.44 151 LEU A N 1
ATOM 1147 C CA . LEU A 1 151 ? -15.516 -27.203 4.734 1 93.44 151 LEU A CA 1
ATOM 1148 C C . LEU A 1 151 ? -14.422 -26.25 4.262 1 93.44 151 LEU A C 1
ATOM 1150 O O . LEU A 1 151 ? -14.031 -26.281 3.092 1 93.44 151 LEU A O 1
ATOM 1154 N N . ILE A 1 152 ? -13.898 -25.469 5.145 1 94.06 152 ILE A N 1
ATOM 1155 C CA . ILE A 1 152 ? -12.836 -24.516 4.824 1 94.06 152 ILE A CA 1
ATOM 1156 C C . ILE A 1 152 ? -11.57 -25.266 4.43 1 94.06 152 ILE A C 1
ATOM 1158 O O . ILE A 1 152 ? -10.883 -24.891 3.477 1 94.06 152 ILE A O 1
ATOM 1162 N N . ASN A 1 153 ? -11.305 -26.328 5.113 1 92 153 ASN A N 1
ATOM 1163 C CA . ASN A 1 153 ? -10.156 -27.156 4.758 1 92 153 ASN A CA 1
ATOM 1164 C C . ASN A 1 153 ? -10.32 -27.766 3.365 1 92 153 ASN A C 1
ATOM 1166 O O . ASN A 1 153 ? -9.359 -27.828 2.598 1 92 153 ASN A O 1
ATOM 1170 N N . ILE A 1 154 ? -11.508 -28.172 3.084 1 93.75 154 ILE A N 1
ATOM 1171 C CA . ILE A 1 154 ? -11.781 -28.812 1.805 1 93.75 154 ILE A CA 1
ATOM 1172 C C . ILE A 1 154 ? -11.664 -27.797 0.677 1 93.75 154 ILE A C 1
ATOM 1174 O O . ILE A 1 154 ? -11.18 -28.109 -0.41 1 93.75 154 ILE A O 1
ATOM 1178 N N . ILE A 1 155 ? -12.039 -26.562 0.891 1 94.38 155 ILE A N 1
ATOM 1179 C CA . ILE A 1 155 ? -11.984 -25.5 -0.106 1 94.38 155 ILE A CA 1
ATOM 1180 C C . ILE A 1 155 ? -10.547 -25.297 -0.566 1 94.38 155 ILE A C 1
ATOM 1182 O O . ILE A 1 155 ? -10.297 -25.016 -1.742 1 94.38 155 ILE A O 1
ATOM 1186 N N . SER A 1 156 ? -9.625 -25.469 0.346 1 91.94 156 SER A N 1
ATOM 1187 C CA . SER A 1 156 ? -8.219 -25.234 0.037 1 91.94 156 SER A CA 1
ATOM 1188 C C . SER A 1 156 ? -7.715 -26.203 -1.023 1 91.94 156 SER A C 1
ATOM 1190 O O . SER A 1 156 ? -6.625 -26.031 -1.571 1 91.94 156 SER A O 1
ATOM 1192 N N . TYR A 1 157 ? -8.555 -27.188 -1.385 1 92.5 157 TYR A N 1
ATOM 1193 C CA . TYR A 1 157 ? -8.125 -28.203 -2.34 1 92.5 157 TYR A CA 1
ATOM 1194 C C . TYR A 1 157 ? -8.969 -28.156 -3.611 1 92.5 157 TYR A C 1
ATOM 1196 O O . TYR A 1 157 ? -8.914 -29.062 -4.441 1 92.5 157 TYR A O 1
ATOM 1204 N N . THR A 1 158 ? -9.711 -27.141 -3.818 1 92.88 158 THR A N 1
ATOM 1205 C CA . THR A 1 158 ? -10.617 -27.047 -4.957 1 92.88 158 THR A CA 1
ATOM 1206 C C . THR A 1 158 ? -9.875 -26.594 -6.207 1 92.88 158 THR A C 1
ATOM 1208 O O . THR A 1 158 ? -10.375 -26.734 -7.32 1 92.88 158 THR A O 1
ATOM 1211 N N . ASP A 1 159 ? -8.734 -26.016 -6.035 1 88.56 159 ASP A N 1
ATOM 1212 C CA . ASP A 1 159 ? -7.969 -25.516 -7.172 1 88.56 159 ASP A CA 1
ATOM 1213 C C . ASP A 1 159 ? -6.887 -26.516 -7.582 1 88.56 159 ASP A C 1
ATOM 1215 O O . ASP A 1 159 ? -5.926 -26.734 -6.84 1 88.56 159 ASP A O 1
ATOM 1219 N N . LYS A 1 160 ? -6.961 -27.031 -8.781 1 88.69 160 LYS A N 1
ATOM 1220 C CA . LYS A 1 160 ? -6.035 -28.047 -9.273 1 88.69 160 LYS A CA 1
ATOM 1221 C C . LYS A 1 160 ? -4.648 -27.453 -9.508 1 88.69 160 LYS A C 1
ATOM 1223 O O . LYS A 1 160 ? -3.666 -28.188 -9.625 1 88.69 160 LYS A O 1
ATOM 1228 N N . ARG A 1 161 ? -4.438 -26.266 -9.609 1 85.38 161 ARG A N 1
ATOM 1229 C CA . ARG A 1 161 ? -3.174 -25.625 -9.93 1 85.38 161 ARG A CA 1
ATOM 1230 C C . ARG A 1 161 ? -2.268 -25.547 -8.703 1 85.38 161 ARG A C 1
ATOM 1232 O O . ARG A 1 161 ? -1.068 -25.297 -8.828 1 85.38 161 ARG A O 1
ATOM 1239 N N . ASN A 1 162 ? -2.891 -25.719 -7.508 1 83.56 162 ASN A N 1
ATOM 1240 C CA . ASN A 1 162 ? -2.066 -25.688 -6.305 1 83.56 162 ASN A CA 1
ATOM 1241 C C . ASN A 1 162 ? -1.174 -26.938 -6.215 1 83.56 162 ASN A C 1
ATOM 1243 O O . ASN A 1 162 ? -1.606 -28.031 -6.535 1 83.56 162 ASN A O 1
ATOM 1247 N N . SER A 1 163 ? 0.058 -26.781 -5.762 1 80.56 163 SER A N 1
ATOM 1248 C CA . SER A 1 163 ? 1.053 -27.844 -5.762 1 80.56 163 SER A CA 1
ATOM 1249 C C . SER A 1 163 ? 0.671 -28.969 -4.789 1 80.56 163 SER A C 1
ATOM 1251 O O . SER A 1 163 ? 1.116 -30.109 -4.938 1 80.56 163 SER A O 1
ATOM 1253 N N . TRP A 1 164 ? -0.176 -28.641 -3.875 1 85.44 164 TRP A N 1
ATOM 1254 C CA . TRP A 1 164 ? -0.51 -29.641 -2.855 1 85.44 164 TRP A CA 1
ATOM 1255 C C . TRP A 1 164 ? -1.81 -30.359 -3.199 1 85.44 164 TRP A C 1
ATOM 1257 O O . TRP A 1 164 ? -2.365 -31.078 -2.369 1 85.44 164 TRP A O 1
ATOM 1267 N N . THR A 1 165 ? -2.344 -30.141 -4.387 1 88.31 165 THR A N 1
ATOM 1268 C CA . THR A 1 165 ? -3.572 -30.781 -4.84 1 88.31 165 THR A CA 1
ATOM 1269 C C . THR A 1 165 ? -3.342 -31.531 -6.152 1 88.31 165 THR A C 1
ATOM 1271 O O . THR A 1 165 ? -2.268 -31.438 -6.75 1 88.31 165 THR A O 1
ATOM 1274 N N . THR A 1 166 ? -4.238 -32.375 -6.492 1 89.81 166 THR A N 1
ATOM 1275 C CA . THR A 1 166 ? -4.285 -33.031 -7.781 1 89.81 166 THR A CA 1
ATOM 1276 C C . THR A 1 166 ? -5.586 -32.719 -8.516 1 89.81 166 THR A C 1
ATOM 1278 O O . THR A 1 166 ? -6.516 -32.156 -7.926 1 89.81 166 THR A O 1
ATOM 1281 N N . GLY A 1 167 ? -5.547 -33.062 -9.82 1 92.44 167 GLY A N 1
ATOM 1282 C CA . GLY A 1 167 ? -6.777 -32.875 -10.57 1 92.44 167 GLY A CA 1
ATOM 1283 C C . GLY A 1 167 ? -7.961 -33.625 -9.984 1 92.44 167 GLY A C 1
ATOM 1284 O O . GLY A 1 167 ? -9.055 -33.062 -9.875 1 92.44 167 GLY A O 1
ATOM 1285 N N . SER A 1 168 ? -7.719 -34.781 -9.594 1 94 168 SER A N 1
ATOM 1286 C CA . SER A 1 168 ? -8.773 -35.625 -9.016 1 94 168 SER A CA 1
ATOM 1287 C C . SER A 1 168 ? -9.203 -35.094 -7.648 1 94 168 SER A C 1
ATOM 1289 O O . SER A 1 168 ? -10.391 -35.094 -7.328 1 94 168 SER A O 1
ATOM 1291 N N . ALA A 1 169 ? -8.227 -34.688 -6.895 1 94.19 169 ALA A N 1
ATOM 1292 C CA . ALA A 1 169 ? -8.539 -34.125 -5.574 1 94.19 169 ALA A CA 1
ATOM 1293 C C . ALA A 1 169 ? -9.422 -32.875 -5.691 1 94.19 169 ALA A C 1
ATOM 1295 O O . ALA A 1 169 ? -10.375 -32.719 -4.922 1 94.19 169 ALA A O 1
ATOM 1296 N N . ALA A 1 170 ? -9.117 -32.062 -6.637 1 94.62 170 ALA A N 1
ATOM 1297 C CA . ALA A 1 170 ? -9.891 -30.844 -6.855 1 94.62 170 ALA A CA 1
ATOM 1298 C C . ALA A 1 170 ? -11.336 -31.172 -7.246 1 94.62 170 ALA A C 1
ATOM 1300 O O . ALA A 1 170 ? -12.273 -30.547 -6.758 1 94.62 170 ALA A O 1
ATOM 1301 N N . GLY A 1 171 ? -11.461 -32.125 -8.102 1 94.12 171 GLY A N 1
ATOM 1302 C CA . GLY A 1 171 ? -12.797 -32.562 -8.484 1 94.12 171 GLY A CA 1
ATOM 1303 C C . GLY A 1 171 ? -13.602 -33.094 -7.324 1 94.12 171 GLY A C 1
ATOM 1304 O O . GLY A 1 171 ? -14.797 -32.812 -7.199 1 94.12 171 GLY A O 1
ATOM 1305 N N . LEU A 1 172 ? -12.992 -33.906 -6.531 1 94.81 172 LEU A N 1
ATOM 1306 C CA . LEU A 1 172 ? -13.641 -34.469 -5.363 1 94.81 172 LEU A CA 1
ATOM 1307 C C . LEU A 1 172 ? -14.062 -33.375 -4.379 1 94.81 172 LEU A C 1
ATOM 1309 O O . LEU A 1 172 ? -15.172 -33.406 -3.84 1 94.81 172 LEU A O 1
ATOM 1313 N N . ALA A 1 173 ? -13.102 -32.438 -4.137 1 95.12 173 ALA A N 1
ATOM 1314 C CA . ALA A 1 173 ? -13.398 -31.328 -3.23 1 95.12 173 ALA A CA 1
ATOM 1315 C C . ALA A 1 173 ? -14.602 -30.531 -3.715 1 95.12 173 ALA A C 1
ATOM 1317 O O . ALA A 1 173 ? -15.5 -30.203 -2.932 1 95.12 173 ALA A O 1
ATOM 1318 N N . GLN A 1 174 ? -14.68 -30.297 -4.98 1 93.88 174 GLN A N 1
ATOM 1319 C CA . GLN A 1 174 ? -15.789 -29.547 -5.559 1 93.88 174 GLN A CA 1
ATOM 1320 C C . GLN A 1 174 ? -17.109 -30.297 -5.398 1 93.88 174 GLN A C 1
ATOM 1322 O O . GLN A 1 174 ? -18.141 -29.703 -5.121 1 93.88 174 GLN A O 1
ATOM 1327 N N . LYS A 1 175 ? -17.047 -31.578 -5.555 1 92.5 175 LYS A N 1
ATOM 1328 C CA . LYS A 1 175 ? -18.25 -32.406 -5.41 1 92.5 175 LYS A CA 1
ATOM 1329 C C . LYS A 1 175 ? -18.766 -32.375 -3.975 1 92.5 175 LYS A C 1
ATOM 1331 O O . LYS A 1 175 ? -19.969 -32.281 -3.748 1 92.5 175 LYS A O 1
ATOM 1336 N N . ILE A 1 176 ? -17.859 -32.438 -3.074 1 93 176 ILE A N 1
ATOM 1337 C CA . ILE A 1 176 ? -18.234 -32.438 -1.665 1 93 176 ILE A CA 1
ATOM 1338 C C . ILE A 1 176 ? -18.875 -31.094 -1.325 1 93 176 ILE A C 1
ATOM 1340 O O . ILE A 1 176 ? -19.938 -31.047 -0.701 1 93 176 ILE A O 1
ATOM 1344 N N . LEU A 1 177 ? -18.266 -30 -1.77 1 93.44 177 LEU A N 1
ATOM 1345 C CA . LEU A 1 177 ? -18.75 -28.656 -1.458 1 93.44 177 LEU A CA 1
ATOM 1346 C C . LEU A 1 177 ? -20.109 -28.406 -2.119 1 93.44 177 LEU A C 1
ATOM 1348 O O . LEU A 1 177 ? -21 -27.812 -1.511 1 93.44 177 LEU A O 1
ATOM 1352 N N . ALA A 1 178 ? -20.312 -28.922 -3.307 1 89.12 178 ALA A N 1
ATOM 1353 C CA . ALA A 1 178 ? -21.562 -28.734 -4.031 1 89.12 178 ALA A CA 1
ATOM 1354 C C . ALA A 1 178 ? -22.703 -29.469 -3.334 1 89.12 178 ALA A C 1
ATOM 1356 O O . ALA A 1 178 ? -23.859 -29.016 -3.375 1 89.12 178 ALA A O 1
ATOM 1357 N N . SER A 1 179 ? -22.359 -30.5 -2.717 1 86.44 179 SER A N 1
ATOM 1358 C CA . SER A 1 179 ? -23.391 -31.297 -2.051 1 86.44 179 SER A CA 1
ATOM 1359 C C . SER A 1 179 ? -23.75 -30.719 -0.691 1 86.44 179 SER A C 1
ATOM 1361 O O . SER A 1 179 ? -24.875 -30.906 -0.199 1 86.44 179 SER A O 1
ATOM 1363 N N . HIS A 1 180 ? -22.906 -29.969 -0.105 1 87.12 180 HIS A N 1
ATOM 1364 C CA . HIS A 1 180 ? -23.125 -29.562 1.276 1 87.12 180 HIS A CA 1
ATOM 1365 C C . HIS A 1 180 ? -23.562 -28.094 1.351 1 87.12 180 HIS A C 1
ATOM 1367 O O . HIS A 1 180 ? -24.234 -27.688 2.301 1 87.12 180 HIS A O 1
ATOM 1373 N N . ILE A 1 181 ? -23.062 -27.312 0.499 1 86.06 181 ILE A N 1
ATOM 1374 C CA . ILE A 1 181 ? -23.391 -25.891 0.524 1 86.06 181 ILE A CA 1
ATOM 1375 C C . ILE A 1 181 ? -24.391 -25.578 -0.595 1 86.06 181 ILE A C 1
ATOM 1377 O O . ILE A 1 181 ? -24.016 -25.547 -1.77 1 86.06 181 ILE A O 1
ATOM 1381 N N . SER A 1 182 ? -25.641 -25.453 -0.066 1 81.88 182 SER A N 1
ATOM 1382 C CA . SER A 1 182 ? -26.656 -25.109 -1.053 1 81.88 182 SER A CA 1
ATOM 1383 C C . SER A 1 182 ? -26.422 -23.688 -1.59 1 81.88 182 SER A C 1
ATOM 1385 O O . SER A 1 182 ? -25.719 -22.891 -0.973 1 81.88 182 SER A O 1
ATOM 1387 N N . ARG A 1 183 ? -26.969 -23.375 -2.662 1 76.5 183 ARG A N 1
ATOM 1388 C CA . ARG A 1 183 ? -26.828 -22.078 -3.314 1 76.5 183 ARG A CA 1
ATOM 1389 C C . ARG A 1 183 ? -27.359 -20.953 -2.428 1 76.5 183 ARG A C 1
ATOM 1391 O O . ARG A 1 183 ? -26.828 -19.844 -2.438 1 76.5 183 ARG A O 1
ATOM 1398 N N . ASN A 1 184 ? -28.312 -21.344 -1.646 1 77.06 184 ASN A N 1
ATOM 1399 C CA . ASN A 1 184 ? -28.938 -20.344 -0.797 1 77.06 184 ASN A CA 1
ATOM 1400 C C . ASN A 1 184 ? -28.094 -20.062 0.455 1 77.06 184 ASN A C 1
ATOM 1402 O O . ASN A 1 184 ? -28.219 -19 1.063 1 77.06 184 ASN A O 1
ATOM 1406 N N . ASP A 1 185 ? -27.25 -21.047 0.723 1 88.19 185 ASP A N 1
ATOM 1407 C CA . ASP A 1 185 ? -26.516 -20.953 1.984 1 88.19 185 ASP A CA 1
ATOM 1408 C C . ASP A 1 185 ? -25.094 -20.453 1.759 1 88.19 185 ASP A C 1
ATOM 1410 O O . ASP A 1 185 ? -24.359 -20.203 2.717 1 88.19 185 ASP A O 1
ATOM 1414 N N . ILE A 1 186 ? -24.797 -20.281 0.488 1 90.94 186 ILE A N 1
ATOM 1415 C CA . ILE A 1 186 ? -23.422 -19.938 0.176 1 90.94 186 ILE A CA 1
ATOM 1416 C C . ILE A 1 186 ? -23.094 -18.547 0.715 1 90.94 186 ILE A C 1
ATOM 1418 O O . ILE A 1 186 ? -22 -18.312 1.224 1 90.94 186 ILE A O 1
ATOM 1422 N N . THR A 1 187 ? -24.078 -17.672 0.67 1 92.12 187 THR A N 1
ATOM 1423 C CA . THR A 1 187 ? -23.875 -16.297 1.122 1 92.12 187 THR A CA 1
ATOM 1424 C C . THR A 1 187 ? -23.625 -16.25 2.627 1 92.12 187 THR A C 1
ATOM 1426 O O . THR A 1 187 ? -22.719 -15.555 3.094 1 92.12 187 THR A O 1
ATOM 1429 N N . ASP A 1 188 ? -24.391 -17 3.344 1 93.25 188 ASP A N 1
ATOM 1430 C CA . ASP A 1 188 ? -24.25 -17.047 4.797 1 93.25 188 ASP A CA 1
ATOM 1431 C C . ASP A 1 188 ? -22.922 -17.688 5.199 1 93.25 188 ASP A C 1
ATOM 1433 O O . ASP A 1 188 ? -22.266 -17.234 6.137 1 93.25 188 ASP A O 1
ATOM 1437 N N . PHE A 1 189 ? -22.625 -18.75 4.531 1 94.5 189 PHE A N 1
ATOM 1438 C CA . PHE A 1 189 ? -21.375 -19.438 4.809 1 94.5 189 PHE A CA 1
ATOM 1439 C C . PHE A 1 189 ? -20.188 -18.531 4.516 1 94.5 189 PHE A C 1
ATOM 1441 O O . PHE A 1 189 ? -19.219 -18.469 5.293 1 94.5 189 PHE A O 1
ATOM 1448 N N . THR A 1 190 ? -20.203 -17.812 3.357 1 95.38 190 THR A N 1
ATOM 1449 C CA . THR A 1 190 ? -19.109 -16.922 2.945 1 95.38 190 THR A CA 1
ATOM 1450 C C . THR A 1 190 ? -18.969 -15.758 3.922 1 95.38 190 THR A C 1
ATOM 1452 O O . THR A 1 190 ? -17.844 -15.414 4.316 1 95.38 190 THR A O 1
ATOM 1455 N N . THR A 1 191 ? -20.047 -15.195 4.375 1 94.75 191 THR A N 1
ATOM 1456 C CA . THR A 1 191 ? -20.031 -14.016 5.223 1 94.75 191 THR A CA 1
ATOM 1457 C C . THR A 1 191 ? -19.578 -14.375 6.641 1 94.75 191 THR A C 1
ATOM 1459 O O . THR A 1 191 ? -18.688 -13.742 7.195 1 94.75 191 THR A O 1
ATOM 1462 N N . GLY A 1 192 ? -20.203 -15.375 7.215 1 94.12 192 GLY A N 1
ATOM 1463 C CA . GLY A 1 192 ? -19.953 -15.719 8.609 1 94.12 192 GLY A CA 1
ATOM 1464 C C . GLY A 1 192 ? -18.703 -16.547 8.805 1 94.12 192 GLY A C 1
ATOM 1465 O O . GLY A 1 192 ? -17.641 -16.016 9.133 1 94.12 192 GLY A O 1
ATOM 1466 N N . PRO A 1 193 ? -18.656 -17.766 8.484 1 94.5 193 PRO A N 1
ATOM 1467 C CA . PRO A 1 193 ? -17.547 -18.672 8.766 1 94.5 193 PRO A CA 1
ATOM 1468 C C . PRO A 1 193 ? -16.266 -18.297 8.023 1 94.5 193 PRO A C 1
ATOM 1470 O O . PRO A 1 193 ? -15.172 -18.406 8.578 1 94.5 193 PRO A O 1
ATOM 1473 N N . VAL A 1 194 ? -16.422 -17.781 6.816 1 95.5 194 VAL A N 1
ATOM 1474 C CA . VAL A 1 194 ? -15.219 -17.547 6.016 1 95.5 194 VAL A CA 1
ATOM 1475 C C . VAL A 1 194 ? -14.68 -16.156 6.277 1 95.5 194 VAL A C 1
ATOM 1477 O O . VAL A 1 194 ? -13.625 -15.992 6.902 1 95.5 194 VAL A O 1
ATOM 1480 N N . LEU A 1 195 ? -15.461 -15.062 5.988 1 95 195 LEU A N 1
ATOM 1481 C CA . LEU A 1 195 ? -14.938 -13.703 5.953 1 95 195 LEU A CA 1
ATOM 1482 C C . LEU A 1 195 ? -14.891 -13.102 7.352 1 95 195 LEU A C 1
ATOM 1484 O O . LEU A 1 195 ? -14.016 -12.289 7.652 1 95 195 LEU A O 1
ATOM 1488 N N . ARG A 1 196 ? -15.766 -13.5 8.234 1 92.12 196 ARG A N 1
ATOM 1489 C CA . ARG A 1 196 ? -15.82 -12.852 9.539 1 92.12 196 ARG A CA 1
ATOM 1490 C C . ARG A 1 196 ? -15.078 -13.664 10.594 1 92.12 196 ARG A C 1
ATOM 1492 O O . ARG A 1 196 ? -14.688 -13.133 11.633 1 92.12 196 ARG A O 1
ATOM 1499 N N . ASP A 1 197 ? -14.836 -14.969 10.273 1 91.19 197 ASP A N 1
ATOM 1500 C CA . ASP A 1 197 ? -14.203 -15.805 11.289 1 91.19 197 ASP A CA 1
ATOM 1501 C C . ASP A 1 197 ? -12.836 -16.297 10.82 1 91.19 197 ASP A C 1
ATOM 1503 O O . ASP A 1 197 ? -11.812 -15.945 11.414 1 91.19 197 ASP A O 1
ATOM 1507 N N . PHE A 1 198 ? -12.789 -17.031 9.797 1 92.69 198 PHE A N 1
ATOM 1508 C CA . PHE A 1 198 ? -11.562 -17.656 9.32 1 92.69 198 PHE A CA 1
ATOM 1509 C C . PHE A 1 198 ? -10.539 -16.625 8.883 1 92.69 198 PHE A C 1
ATOM 1511 O O . PHE A 1 198 ? -9.383 -16.672 9.297 1 92.69 198 PHE A O 1
ATOM 1518 N N . VAL A 1 199 ? -10.93 -15.633 8.023 1 91.75 199 VAL A N 1
ATOM 1519 C CA . VAL A 1 199 ? -10.008 -14.695 7.379 1 91.75 199 VAL A CA 1
ATOM 1520 C C . VAL A 1 199 ? -9.32 -13.836 8.438 1 91.75 199 VAL A C 1
ATOM 1522 O O . VAL A 1 199 ? -8.086 -13.766 8.477 1 91.75 199 VAL A O 1
ATOM 1525 N N . PRO A 1 200 ? -10.039 -13.227 9.359 1 85.25 200 PRO A N 1
ATOM 1526 C CA . PRO A 1 200 ? -9.359 -12.406 10.359 1 85.25 200 PRO A CA 1
ATOM 1527 C C . PRO A 1 200 ? -8.367 -13.203 11.211 1 85.25 200 PRO A C 1
ATOM 1529 O O . PRO A 1 200 ? -7.301 -12.695 11.562 1 85.25 200 PRO A O 1
ATOM 1532 N N . LYS A 1 201 ? -8.695 -14.469 11.523 1 84.06 201 LYS A N 1
ATOM 1533 C CA . LYS A 1 201 ? -7.805 -15.312 12.32 1 84.06 201 LYS A CA 1
ATOM 1534 C C . LYS A 1 201 ? -6.512 -15.609 11.562 1 84.06 201 LYS A C 1
ATOM 1536 O O . LYS A 1 201 ? -5.434 -15.641 12.164 1 84.06 201 LYS A O 1
ATOM 1541 N N . GLN A 1 202 ? -6.668 -15.812 10.281 1 86.94 202 GLN A N 1
ATOM 1542 C CA . GLN A 1 202 ? -5.492 -16.094 9.461 1 86.94 202 GLN A CA 1
ATOM 1543 C C . GLN A 1 202 ? -4.633 -14.852 9.281 1 86.94 202 GLN A C 1
ATOM 1545 O O . GLN A 1 202 ? -3.406 -14.945 9.188 1 86.94 202 GLN A O 1
ATOM 1550 N N . LEU A 1 203 ? -5.18 -13.695 9.141 1 84.62 203 LEU A N 1
ATOM 1551 C CA . LEU A 1 203 ? -4.465 -12.445 8.906 1 84.62 203 LEU A CA 1
ATOM 1552 C C . LEU A 1 203 ? -3.572 -12.102 10.094 1 84.62 203 LEU A C 1
ATOM 1554 O O . LEU A 1 203 ? -2.512 -11.5 9.922 1 84.62 203 LEU A O 1
ATOM 1558 N N . SER A 1 204 ? -3.986 -12.484 11.234 1 75.19 204 SER A N 1
ATOM 1559 C CA . SER A 1 204 ? -3.229 -12.164 12.438 1 75.19 204 SER A CA 1
ATOM 1560 C C . SER A 1 204 ? -1.902 -12.914 12.469 1 75.19 204 SER A C 1
ATOM 1562 O O . SER A 1 204 ? -0.955 -12.484 13.133 1 75.19 204 SER A O 1
ATOM 1564 N N . SER A 1 205 ? -1.796 -13.906 11.688 1 73.31 205 SER A N 1
ATOM 1565 C CA . SER A 1 205 ? -0.598 -14.734 11.734 1 73.31 205 SER A CA 1
ATOM 1566 C C . SER A 1 205 ? 0.261 -14.547 10.492 1 73.31 205 SER A C 1
ATOM 1568 O O . SER A 1 205 ? 1.354 -15.102 10.391 1 73.31 205 SER A O 1
ATOM 1570 N N . LEU A 1 206 ? -0.174 -13.773 9.57 1 76.19 206 LEU A N 1
ATOM 1571 C CA . LEU A 1 206 ? 0.547 -13.602 8.312 1 76.19 206 LEU A CA 1
ATOM 1572 C C . LEU A 1 206 ? 1.674 -12.586 8.469 1 76.19 206 LEU A C 1
ATOM 1574 O O . LEU A 1 206 ? 1.471 -11.508 9.039 1 76.19 206 LEU A O 1
ATOM 1578 N N . HIS A 1 207 ? 2.912 -12.922 8.094 1 61.91 207 HIS A N 1
ATOM 1579 C CA . HIS A 1 207 ? 4.059 -12.023 8.188 1 61.91 207 HIS A CA 1
ATOM 1580 C C . HIS A 1 207 ? 4.109 -11.07 7 1 61.91 207 HIS A C 1
ATOM 1582 O O . HIS A 1 207 ? 3.785 -11.453 5.871 1 61.91 207 HIS A O 1
ATOM 1588 N N . SER A 1 208 ? 4.09 -9.727 7.145 1 54.59 208 SER A N 1
ATOM 1589 C CA . SER A 1 208 ? 4.234 -8.766 6.055 1 54.59 208 SER A CA 1
ATOM 1590 C C . SER A 1 208 ? 5.703 -8.469 5.77 1 54.59 208 SER A C 1
ATOM 1592 O O . SER A 1 208 ? 6.543 -8.555 6.668 1 54.59 208 SER A O 1
ATOM 1594 N N . CYS A 1 209 ? 6.16 -8.5 4.383 1 51.06 209 CYS A N 1
ATOM 1595 C CA . CYS A 1 209 ? 7.535 -8.273 3.949 1 51.06 209 CYS A CA 1
ATOM 1596 C C . CYS A 1 209 ? 7.852 -6.785 3.883 1 51.06 209 CYS A C 1
ATOM 1598 O O . CYS A 1 209 ? 6.977 -5.977 3.568 1 51.06 209 CYS A O 1
ATOM 1600 N N . GLY A 1 210 ? 8.727 -6.246 4.676 1 43.59 210 GLY A N 1
ATOM 1601 C CA . GLY A 1 210 ? 9.312 -4.957 4.344 1 43.59 210 GLY A CA 1
ATOM 1602 C C . GLY A 1 210 ? 9.992 -4.941 2.988 1 43.59 210 GLY A C 1
ATOM 1603 O O . GLY A 1 210 ? 10.148 -5.984 2.352 1 43.59 210 GLY A O 1
ATOM 1604 N N . PRO A 1 211 ? 10.195 -3.791 2.281 1 41.97 211 PRO A N 1
ATOM 1605 C CA . PRO A 1 211 ? 10.969 -3.74 1.039 1 41.97 211 PRO A CA 1
ATOM 1606 C C . PRO A 1 211 ? 12.289 -4.5 1.138 1 41.97 211 PRO A C 1
ATOM 1608 O O . PRO A 1 211 ? 12.859 -4.617 2.227 1 41.97 211 PRO A O 1
ATOM 1611 N N . PRO A 1 212 ? 12.703 -5.324 0.115 1 39.16 212 PRO A N 1
ATOM 1612 C CA . PRO A 1 212 ? 13.969 -6.062 0.17 1 39.16 212 PRO A CA 1
ATOM 1613 C C . PRO A 1 212 ? 15.156 -5.172 0.537 1 39.16 212 PRO A C 1
ATOM 1615 O O . PRO A 1 212 ? 15.211 -4.016 0.117 1 39.16 212 PRO A O 1
ATOM 1618 N N . PRO A 1 213 ? 15.812 -5.441 1.635 1 36.38 213 PRO A N 1
ATOM 1619 C CA . PRO A 1 213 ? 17.031 -4.668 1.894 1 36.38 213 PRO A CA 1
ATOM 1620 C C . PRO A 1 213 ? 17.891 -4.492 0.646 1 36.38 213 PRO A C 1
ATOM 1622 O O . PRO A 1 213 ? 17.875 -5.344 -0.247 1 36.38 213 PRO A O 1
ATOM 1625 N N . VAL A 1 214 ? 18.109 -3.299 0.229 1 34.69 214 VAL A N 1
ATOM 1626 C CA . VAL A 1 214 ? 19.188 -3.143 -0.742 1 34.69 214 VAL A CA 1
ATOM 1627 C C . VAL A 1 214 ? 20.359 -4.039 -0.358 1 34.69 214 VAL A C 1
ATOM 1629 O O . VAL A 1 214 ? 21.078 -3.756 0.605 1 34.69 214 VAL A O 1
ATOM 1632 N N . ARG A 1 215 ? 20.281 -5.383 -0.119 1 35.41 215 ARG A N 1
ATOM 1633 C CA . ARG A 1 215 ? 21.5 -6.137 0.165 1 35.41 215 ARG A CA 1
ATOM 1634 C C . ARG A 1 215 ? 22.594 -5.812 -0.849 1 35.41 215 ARG A C 1
ATOM 1636 O O . ARG A 1 215 ? 22.297 -5.484 -2 1 35.41 215 ARG A O 1
ATOM 1643 N N . ASP A 1 216 ? 23.766 -5.484 -0.415 1 33.12 216 ASP A N 1
ATOM 1644 C CA . ASP A 1 216 ? 24.969 -5.734 -1.194 1 33.12 216 ASP A CA 1
ATOM 1645 C C . ASP A 1 216 ? 24.844 -7.012 -2.02 1 33.12 216 ASP A C 1
ATOM 1647 O O . ASP A 1 216 ? 24.25 -7.992 -1.564 1 33.12 216 ASP A O 1
ATOM 1651 N N . ILE A 1 217 ? 25.062 -7.02 -3.324 1 34.88 217 ILE A N 1
ATOM 1652 C CA . ILE A 1 217 ? 25.188 -8.07 -4.328 1 34.88 217 ILE A CA 1
ATOM 1653 C C . ILE A 1 217 ? 25.641 -9.367 -3.662 1 34.88 217 IL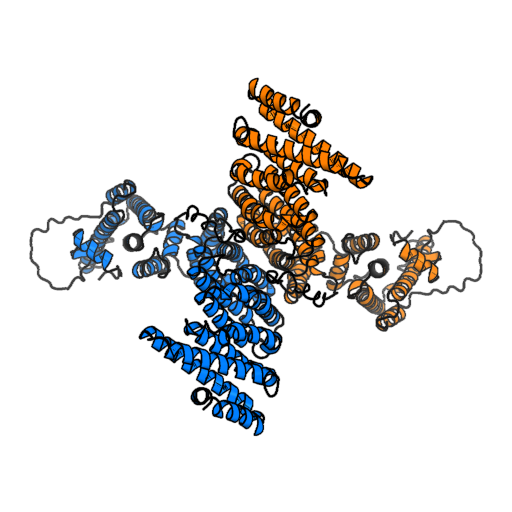E A C 1
ATOM 1655 O O . ILE A 1 217 ? 25.219 -10.461 -4.066 1 34.88 217 ILE A O 1
ATOM 1659 N N . ASP A 1 218 ? 26.672 -9.328 -2.787 1 33.41 218 ASP A N 1
ATOM 1660 C CA . ASP A 1 218 ? 27.391 -10.531 -2.383 1 33.41 218 ASP A CA 1
ATOM 1661 C C . ASP A 1 218 ? 26.688 -11.242 -1.236 1 33.41 218 ASP A C 1
ATOM 1663 O O . ASP A 1 218 ? 27.172 -12.258 -0.728 1 33.41 218 ASP A O 1
ATOM 1667 N N . ALA A 1 219 ? 25.953 -10.609 -0.466 1 35.94 219 ALA A N 1
ATOM 1668 C CA . ALA A 1 219 ? 25.484 -11.383 0.676 1 35.94 219 ALA A CA 1
ATOM 1669 C C . ALA A 1 219 ? 24.406 -12.375 0.254 1 35.94 219 ALA A C 1
ATOM 1671 O O . ALA A 1 219 ? 23.578 -12.07 -0.605 1 35.94 219 ALA A O 1
ATOM 1672 N N . SER A 1 220 ? 24.547 -13.602 0.552 1 33.56 220 SER A N 1
ATOM 1673 C CA . SER A 1 220 ? 23.703 -14.766 0.315 1 33.56 220 SER A CA 1
ATOM 1674 C C . SER A 1 220 ? 22.234 -14.445 0.606 1 33.56 220 SER A C 1
ATOM 1676 O O . SER A 1 220 ? 21.922 -13.703 1.542 1 33.56 220 SER A O 1
ATOM 1678 N N . PRO A 1 221 ? 21.438 -14.523 -0.321 1 38.84 221 PRO A N 1
ATOM 1679 C CA . PRO A 1 221 ? 20.016 -14.352 -0.076 1 38.84 221 PRO A CA 1
ATOM 1680 C C . PRO A 1 221 ? 19.594 -14.812 1.317 1 38.84 221 PRO A C 1
ATOM 1682 O O . PRO A 1 221 ? 20.156 -15.781 1.847 1 38.84 221 PRO A O 1
ATOM 1685 N N . PRO A 1 222 ? 19.312 -13.898 2.262 1 37.03 222 PRO A N 1
ATOM 1686 C CA . PRO A 1 222 ? 18.906 -14.5 3.537 1 37.03 222 PRO A CA 1
ATOM 1687 C C . PRO A 1 222 ? 18.25 -15.867 3.365 1 37.03 222 PRO A C 1
ATOM 1689 O O . PRO A 1 222 ? 17.641 -16.125 2.332 1 37.03 222 PRO A O 1
ATOM 1692 N N . GLU A 1 223 ? 18.781 -16.875 3.986 1 35.06 223 GLU A N 1
ATOM 1693 C CA . GLU A 1 223 ? 18.156 -18.188 4.129 1 35.06 223 GLU A CA 1
ATOM 1694 C C . GLU A 1 223 ? 16.641 -18.078 4.191 1 35.06 223 GLU A C 1
ATOM 1696 O O . GLU A 1 223 ? 16.109 -17.094 4.719 1 35.06 223 GLU A O 1
ATOM 1701 N N . SER A 1 224 ? 15.938 -18.656 3.268 1 36.28 224 SER A N 1
ATOM 1702 C CA . SER A 1 224 ? 14.508 -18.953 3.234 1 36.28 224 SER A CA 1
ATOM 1703 C C . SER A 1 224 ? 13.93 -19.031 4.641 1 36.28 224 SER A C 1
ATOM 1705 O O . SER A 1 224 ? 14.234 -19.953 5.395 1 36.28 224 SER A O 1
ATOM 1707 N N . GLN A 1 225 ? 14.141 -18.031 5.527 1 36.91 225 GLN A N 1
ATOM 1708 C CA . GLN A 1 225 ? 13.414 -18.203 6.785 1 36.91 225 GLN A CA 1
ATOM 1709 C C . GLN A 1 225 ? 12.305 -19.234 6.641 1 36.91 225 GLN A C 1
ATOM 1711 O O . GLN A 1 225 ? 11.852 -19.531 5.531 1 36.91 225 GLN A O 1
ATOM 1716 N N . ASP A 1 226 ? 11.906 -19.875 7.883 1 36.44 226 ASP A N 1
ATOM 1717 C CA . ASP A 1 226 ? 10.938 -20.953 8.086 1 36.44 226 ASP A CA 1
ATOM 1718 C C . ASP A 1 226 ? 9.695 -20.75 7.23 1 36.44 226 ASP A C 1
ATOM 1720 O O . ASP A 1 226 ? 8.969 -19.766 7.41 1 36.44 226 ASP A O 1
ATOM 1724 N N . ILE A 1 227 ? 9.805 -21.031 5.996 1 37.72 227 ILE A N 1
ATOM 1725 C CA . ILE A 1 227 ? 8.633 -21.438 5.215 1 37.72 227 ILE A CA 1
ATOM 1726 C C . ILE A 1 227 ? 7.559 -21.984 6.145 1 37.72 227 ILE A C 1
ATOM 1728 O O . ILE A 1 227 ? 7.707 -23.078 6.691 1 37.72 227 ILE A O 1
ATOM 1732 N N . VAL A 1 228 ? 7.254 -21.375 7.117 1 39.66 228 VAL A N 1
ATOM 1733 C CA . VAL A 1 228 ? 6.051 -22.016 7.641 1 39.66 228 VAL A CA 1
ATOM 1734 C C . VAL A 1 228 ? 5.332 -22.766 6.52 1 39.66 228 VAL A C 1
ATOM 1736 O O . VAL A 1 228 ? 4.848 -22.156 5.566 1 39.66 228 VAL A O 1
ATOM 1739 N N . LYS A 1 229 ? 5.855 -23.922 6.199 1 44.59 229 LYS A N 1
ATOM 1740 C CA . LYS A 1 229 ? 5.355 -24.969 5.312 1 44.59 229 LYS A CA 1
ATOM 1741 C C . LYS A 1 229 ? 3.838 -25.094 5.406 1 44.59 229 LYS A C 1
ATOM 1743 O O . LYS A 1 229 ? 3.244 -26 4.801 1 44.59 229 LYS A O 1
ATOM 1748 N N . GLY A 1 230 ? 3.27 -24.594 6.43 1 49.41 230 GLY A N 1
ATOM 1749 C CA . GLY A 1 230 ? 1.854 -24.922 6.398 1 49.41 230 GLY A CA 1
ATOM 1750 C C . GLY A 1 230 ? 1.128 -24.312 5.211 1 49.41 230 GLY A C 1
ATOM 1751 O O . GLY A 1 230 ? 1.573 -23.312 4.652 1 49.41 230 GLY A O 1
ATOM 1752 N N . HIS A 1 231 ? 0.442 -25.266 4.473 1 58.5 231 HIS A N 1
ATOM 1753 C CA . HIS A 1 231 ? -0.379 -24.922 3.316 1 58.5 231 HIS A CA 1
ATOM 1754 C C . HIS A 1 231 ? -1.152 -23.625 3.555 1 58.5 231 HIS A C 1
ATOM 1756 O O . HIS A 1 231 ? -1.826 -23.484 4.578 1 58.5 231 HIS A O 1
ATOM 1762 N N . ASP A 1 232 ? -0.728 -22.547 2.936 1 73.75 232 ASP A N 1
ATOM 1763 C CA . ASP A 1 232 ? -1.471 -21.281 2.984 1 73.75 232 ASP A CA 1
ATOM 1764 C C . ASP A 1 232 ? -2.918 -21.484 2.539 1 73.75 232 ASP A C 1
ATOM 1766 O O . ASP A 1 232 ? -3.174 -21.859 1.396 1 73.75 232 ASP A O 1
ATOM 1770 N N . ARG A 1 233 ? -3.861 -21.547 3.527 1 86.81 233 ARG A N 1
ATOM 1771 C CA . ARG A 1 233 ? -5.27 -21.766 3.215 1 86.81 233 ARG A CA 1
ATOM 1772 C C . ARG A 1 233 ? -5.961 -20.453 2.865 1 86.81 233 ARG A C 1
ATOM 1774 O O . ARG A 1 233 ? -7.012 -20.438 2.217 1 86.81 233 ARG A O 1
ATOM 1781 N N . LEU A 1 234 ? -5.379 -19.438 3.24 1 91.06 234 LEU A N 1
ATOM 1782 C CA . LEU A 1 234 ? -6.062 -18.156 3.111 1 91.06 234 LEU A CA 1
ATOM 1783 C C . LEU A 1 234 ? -6.293 -17.812 1.645 1 91.06 234 LEU A C 1
ATOM 1785 O O . LEU A 1 234 ? -7.402 -17.438 1.256 1 91.06 234 LEU A O 1
ATOM 1789 N N . GLY A 1 235 ? -5.285 -17.953 0.807 1 92.69 235 GLY A N 1
ATOM 1790 C CA . GLY A 1 235 ? -5.379 -17.609 -0.602 1 92.69 235 GLY A CA 1
ATOM 1791 C C . GLY A 1 235 ? -6.469 -18.375 -1.332 1 92.69 235 GLY A C 1
ATOM 1792 O O . GLY A 1 235 ? -7.418 -17.766 -1.842 1 92.69 235 GLY A O 1
ATOM 1793 N N . PRO A 1 236 ? -6.395 -19.672 -1.28 1 92.88 236 PRO A N 1
ATOM 1794 C CA . PRO A 1 236 ? -7.402 -20.469 -1.975 1 92.88 236 PRO A CA 1
ATOM 1795 C C . PRO A 1 236 ? -8.812 -20.234 -1.443 1 92.88 236 PRO A C 1
ATOM 1797 O O . PRO A 1 236 ? -9.773 -20.203 -2.219 1 92.88 236 PRO A O 1
ATOM 1800 N N . VAL A 1 237 ? -8.953 -20.156 -0.19 1 95 237 VAL A N 1
ATOM 1801 C CA . VAL A 1 237 ? -10.273 -19.969 0.415 1 95 237 VAL A CA 1
ATOM 1802 C C . VAL A 1 237 ? -10.844 -18.625 -0.014 1 95 237 VAL A C 1
ATOM 1804 O O . VAL A 1 237 ? -12.031 -18.516 -0.328 1 95 237 VAL A O 1
ATOM 1807 N N . LEU A 1 238 ? -10.016 -17.609 0.016 1 96.25 238 LEU A N 1
ATOM 1808 C CA . LEU A 1 238 ? -10.461 -16.281 -0.404 1 96.25 238 LEU A CA 1
ATOM 1809 C C . LEU A 1 238 ? -10.883 -16.281 -1.87 1 96.25 238 LEU A C 1
ATOM 1811 O O . LEU A 1 238 ? -11.922 -15.727 -2.227 1 96.25 238 LEU A O 1
ATOM 1815 N N . LYS A 1 239 ? -10.062 -16.891 -2.744 1 95.94 239 LYS A N 1
ATOM 1816 C CA . LYS A 1 239 ? -10.398 -17 -4.164 1 95.94 239 LYS A CA 1
ATOM 1817 C C . LYS A 1 239 ? -11.727 -17.719 -4.367 1 95.94 239 LYS A C 1
ATOM 1819 O O . LYS A 1 239 ? -12.555 -17.297 -5.168 1 95.94 239 LYS A O 1
ATOM 1824 N N . TRP A 1 240 ? -11.883 -18.781 -3.615 1 95.25 240 TRP A N 1
ATOM 1825 C CA . TRP A 1 240 ? -13.133 -19.547 -3.689 1 95.25 240 TRP A CA 1
ATOM 1826 C C . TRP A 1 240 ? -14.32 -18.688 -3.277 1 95.25 240 TRP A C 1
ATOM 1828 O O . TRP A 1 240 ? -15.367 -18.719 -3.922 1 95.25 240 TRP A O 1
ATOM 1838 N N . ALA A 1 241 ? -14.188 -17.953 -2.203 1 96.12 241 ALA A N 1
ATOM 1839 C CA . ALA A 1 241 ? -15.258 -17.109 -1.697 1 96.12 241 ALA A CA 1
ATOM 1840 C C . ALA A 1 241 ? -15.672 -16.078 -2.742 1 96.12 241 ALA A C 1
ATOM 1842 O O . ALA A 1 241 ? -16.875 -15.852 -2.961 1 96.12 241 ALA A O 1
ATOM 1843 N N . ILE A 1 242 ? -14.742 -15.469 -3.41 1 97.06 242 ILE A N 1
ATOM 1844 C CA . ILE A 1 242 ? -15.039 -14.453 -4.418 1 97.06 242 ILE A CA 1
ATOM 1845 C C . ILE A 1 242 ? -15.711 -15.109 -5.625 1 97.06 242 ILE A C 1
ATOM 1847 O O . ILE A 1 242 ? -16.75 -14.641 -6.094 1 97.06 242 ILE A O 1
ATOM 1851 N N . GLU A 1 243 ? -15.109 -16.203 -6.098 1 94.56 243 GLU A N 1
ATOM 1852 C CA . GLU A 1 243 ? -15.586 -16.891 -7.301 1 94.56 243 GLU A CA 1
ATOM 1853 C C . GLU A 1 243 ? -17.016 -17.391 -7.129 1 94.56 243 GLU A C 1
ATOM 1855 O O . GLU A 1 243 ? -17.797 -17.375 -8.078 1 94.56 243 GLU A O 1
ATOM 1860 N N . ASN A 1 244 ? -17.391 -17.766 -5.938 1 92.88 244 ASN A N 1
ATOM 1861 C CA . ASN A 1 244 ? -18.688 -18.391 -5.723 1 92.88 244 ASN A CA 1
ATOM 1862 C C . ASN A 1 244 ? -19.703 -17.391 -5.164 1 92.88 244 ASN A C 1
ATOM 1864 O O . ASN A 1 244 ? -20.797 -17.766 -4.777 1 92.88 244 ASN A O 1
ATOM 1868 N N . SER A 1 245 ? -19.344 -16.156 -5.141 1 94.75 245 SER A N 1
ATOM 1869 C CA . SER A 1 245 ? -20.266 -15.109 -4.707 1 94.75 245 SER A CA 1
ATOM 1870 C C . SER A 1 245 ? -20.859 -14.375 -5.902 1 94.75 245 SER A C 1
ATOM 1872 O O . SER A 1 245 ? -20.234 -14.281 -6.961 1 94.75 245 SER A O 1
ATOM 1874 N N . GLU A 1 246 ? -22.078 -13.93 -5.688 1 94.81 246 GLU A N 1
ATOM 1875 C CA . GLU A 1 246 ? -22.703 -13.109 -6.715 1 94.81 246 GLU A CA 1
ATOM 1876 C C . GLU A 1 246 ? -22.109 -11.711 -6.754 1 94.81 246 GLU A C 1
ATOM 1878 O O . GLU A 1 246 ? -21.547 -11.242 -5.758 1 94.81 246 GLU A O 1
ATOM 1883 N N . GLU A 1 247 ? -22.219 -11.086 -7.863 1 96.31 247 GLU A N 1
ATOM 1884 C CA . GLU A 1 247 ? -21.688 -9.742 -8.039 1 96.31 247 GLU A CA 1
ATOM 1885 C C . GLU A 1 247 ? -22.297 -8.773 -7.023 1 96.31 247 GLU A C 1
ATOM 1887 O O . GLU A 1 247 ? -21.594 -7.941 -6.453 1 96.31 247 GLU A O 1
ATOM 1892 N N . ALA A 1 248 ? -23.578 -8.898 -6.828 1 96 248 ALA A N 1
ATOM 1893 C CA . ALA A 1 248 ? -24.266 -8 -5.902 1 96 248 ALA A CA 1
ATOM 1894 C C . ALA A 1 248 ? -23.75 -8.18 -4.477 1 96 248 ALA A C 1
ATOM 1896 O O . ALA A 1 248 ? -23.641 -7.211 -3.723 1 96 248 ALA A O 1
ATOM 1897 N N . TYR A 1 249 ? -23.5 -9.406 -4.16 1 95.69 249 TYR A N 1
ATOM 1898 C CA . TYR A 1 249 ? -22.969 -9.688 -2.83 1 95.69 249 TYR A CA 1
ATOM 1899 C C . TYR A 1 249 ? -21.594 -9.062 -2.648 1 95.69 249 TYR A C 1
ATOM 1901 O O . TYR A 1 249 ? -21.312 -8.438 -1.624 1 95.69 249 TYR A O 1
ATOM 1909 N N . VAL A 1 250 ? -20.703 -9.242 -3.643 1 96.69 250 VAL A N 1
ATOM 1910 C CA . VAL A 1 250 ? -19.359 -8.711 -3.566 1 96.69 250 VAL A CA 1
ATOM 1911 C C . VAL A 1 250 ? -19.406 -7.184 -3.48 1 96.69 250 VAL A C 1
ATOM 1913 O O . VAL A 1 250 ? -18.625 -6.57 -2.746 1 96.69 250 VAL A O 1
ATOM 1916 N N . ALA A 1 251 ? -20.344 -6.609 -4.184 1 96.12 251 ALA A N 1
ATOM 1917 C CA . ALA A 1 251 ? -20.516 -5.16 -4.16 1 96.12 251 ALA A CA 1
ATOM 1918 C C . ALA A 1 251 ? -20.906 -4.672 -2.77 1 96.12 251 ALA A C 1
ATOM 1920 O O . ALA A 1 251 ? -20.391 -3.668 -2.285 1 96.12 251 ALA A O 1
ATOM 1921 N N . ARG A 1 252 ? -21.812 -5.402 -2.168 1 94 252 ARG A N 1
ATOM 1922 C CA . ARG A 1 252 ? -22.344 -4.996 -0.87 1 94 252 ARG A CA 1
ATOM 1923 C C . ARG A 1 252 ? -21.312 -5.223 0.236 1 94 252 ARG A C 1
ATOM 1925 O O . ARG A 1 252 ? -21.266 -4.469 1.208 1 94 252 ARG A O 1
ATOM 1932 N N . HIS A 1 253 ? -20.484 -6.277 0.108 1 94.5 253 HIS A N 1
ATOM 1933 C CA . HIS A 1 253 ? -19.578 -6.672 1.185 1 94.5 253 HIS A CA 1
ATOM 1934 C C . HIS A 1 253 ? -18.125 -6.543 0.76 1 94.5 253 HIS A C 1
ATOM 1936 O O . HIS A 1 253 ? -17.266 -7.277 1.25 1 94.5 253 HIS A O 1
ATOM 1942 N N . TRP A 1 254 ? -17.828 -5.59 -0.13 1 95.56 254 TRP A N 1
ATOM 1943 C CA . TRP A 1 254 ? -16.484 -5.434 -0.688 1 95.56 254 TRP A CA 1
ATOM 1944 C C . TRP A 1 254 ? -15.453 -5.238 0.419 1 95.56 254 TRP A C 1
ATOM 1946 O O . TRP A 1 254 ? -14.328 -5.746 0.33 1 95.56 254 TRP A O 1
ATOM 1956 N N . HIS A 1 255 ? -15.789 -4.547 1.539 1 93 255 HIS A N 1
ATOM 1957 C CA . HIS A 1 255 ? -14.891 -4.148 2.615 1 93 255 HIS A CA 1
ATOM 1958 C C . HIS A 1 255 ? -14.398 -5.359 3.4 1 93 255 HIS A C 1
ATOM 1960 O O . HIS A 1 255 ? -13.336 -5.309 4.027 1 93 255 HIS A O 1
ATOM 1966 N N . LEU A 1 256 ? -15.078 -6.488 3.326 1 94.06 256 LEU A N 1
ATOM 1967 C CA . LEU A 1 256 ? -14.68 -7.695 4.043 1 94.06 256 LEU A CA 1
ATOM 1968 C C . LEU A 1 256 ? -13.555 -8.414 3.314 1 94.06 256 LEU A C 1
ATOM 1970 O O . LEU A 1 256 ? -12.812 -9.195 3.922 1 94.06 256 LEU A O 1
ATOM 1974 N N . PHE A 1 257 ? -13.398 -8.148 2.025 1 96.62 257 PHE A N 1
ATOM 1975 C CA . PHE A 1 257 ? -12.398 -8.852 1.218 1 96.62 257 PHE A CA 1
ATOM 1976 C C . PHE A 1 257 ? -11.078 -8.094 1.22 1 96.62 257 PHE A C 1
ATOM 1978 O O . PHE A 1 257 ? -10.008 -8.703 1.098 1 96.62 257 PHE A O 1
ATOM 1985 N N . ILE A 1 258 ? -11.086 -6.801 1.363 1 95.62 258 ILE A N 1
ATOM 1986 C CA . ILE A 1 258 ? -9.977 -5.906 1.044 1 95.62 258 ILE A CA 1
ATOM 1987 C C . ILE A 1 258 ? -8.805 -6.18 1.981 1 95.62 258 ILE A C 1
ATOM 1989 O O . ILE A 1 258 ? -7.66 -6.301 1.537 1 95.62 258 ILE A O 1
ATOM 1993 N N . PRO A 1 259 ? -9.023 -6.344 3.266 1 93.06 259 PRO A N 1
ATOM 1994 C CA . PRO A 1 259 ? -7.879 -6.559 4.152 1 93.06 259 PRO A CA 1
ATOM 1995 C C . PRO A 1 259 ? -7.094 -7.824 3.811 1 93.06 259 PRO A C 1
ATOM 1997 O O . PRO A 1 259 ? -5.859 -7.809 3.812 1 93.06 259 PRO A O 1
ATOM 2000 N N . ALA A 1 260 ? -7.785 -8.859 3.51 1 93.88 260 ALA A N 1
ATOM 2001 C CA . ALA A 1 260 ? -7.125 -10.117 3.154 1 93.88 260 ALA A CA 1
ATOM 2002 C C . ALA A 1 260 ? -6.391 -9.984 1.823 1 93.88 260 ALA A C 1
ATOM 2004 O O . ALA A 1 260 ? -5.285 -10.508 1.664 1 93.88 260 ALA A O 1
ATOM 2005 N N . LEU A 1 261 ? -6.996 -9.297 0.856 1 96 261 LEU A N 1
ATOM 2006 C CA . LEU A 1 261 ? -6.367 -9.094 -0.445 1 96 261 LEU A CA 1
ATOM 2007 C C . LEU A 1 261 ? -5.059 -8.32 -0.301 1 96 261 LEU A C 1
ATOM 2009 O O . LEU A 1 261 ? -4.035 -8.711 -0.86 1 96 261 LEU A O 1
ATOM 2013 N N . VAL A 1 262 ? -5.145 -7.289 0.464 1 92.44 262 VAL A N 1
ATOM 2014 C CA . VAL A 1 262 ? -3.992 -6.418 0.674 1 92.44 262 VAL A CA 1
ATOM 2015 C C . VAL A 1 262 ? -2.904 -7.18 1.43 1 92.44 262 VAL A C 1
ATOM 2017 O O . VAL A 1 262 ? -1.727 -7.109 1.067 1 92.44 262 VAL A O 1
ATOM 2020 N N . ALA A 1 263 ? -3.264 -7.941 2.432 1 89.81 263 ALA A N 1
ATOM 2021 C CA . ALA A 1 263 ? -2.312 -8.688 3.248 1 89.81 263 ALA A CA 1
ATOM 2022 C C . ALA A 1 263 ? -1.6 -9.758 2.422 1 89.81 263 ALA A C 1
ATOM 2024 O O . ALA A 1 263 ? -0.39 -9.953 2.559 1 89.81 263 ALA A O 1
ATOM 2025 N N . LEU A 1 264 ? -2.346 -10.414 1.598 1 91.69 264 LEU A N 1
ATOM 2026 C CA . LEU A 1 264 ? -1.763 -11.469 0.771 1 91.69 264 LEU A CA 1
ATOM 2027 C C . LEU A 1 264 ? -0.817 -10.875 -0.271 1 91.69 264 LEU A C 1
ATOM 2029 O O . LEU A 1 264 ? 0.326 -11.32 -0.398 1 91.69 264 LEU A O 1
ATOM 2033 N N . ALA A 1 265 ? -1.231 -9.883 -0.945 1 91.12 265 ALA A N 1
ATOM 2034 C CA . ALA A 1 265 ? -0.42 -9.281 -2 1 91.12 265 ALA A CA 1
ATOM 2035 C C . ALA A 1 265 ? 0.828 -8.617 -1.422 1 91.12 265 ALA A C 1
ATOM 2037 O O . ALA A 1 265 ? 1.879 -8.594 -2.066 1 91.12 265 ALA A O 1
ATOM 2038 N N . GLY A 1 266 ? 0.664 -8.117 -0.27 1 83.94 266 GLY A N 1
ATOM 2039 C CA . GLY A 1 266 ? 1.767 -7.418 0.365 1 83.94 266 GLY A CA 1
ATOM 2040 C C . GLY A 1 266 ? 2.695 -8.336 1.138 1 83.94 266 GLY A C 1
ATOM 2041 O O . GLY A 1 266 ? 3.639 -7.875 1.781 1 83.94 266 GLY A O 1
ATOM 2042 N N . ASN A 1 267 ? 2.514 -9.625 1.082 1 82.94 267 ASN A N 1
ATOM 2043 C CA . ASN A 1 267 ? 3.287 -10.586 1.858 1 82.94 267 ASN A CA 1
ATOM 2044 C C . ASN A 1 267 ? 4.707 -10.727 1.32 1 82.94 267 ASN A C 1
ATOM 2046 O O . ASN A 1 267 ? 4.957 -10.484 0.139 1 82.94 267 ASN A O 1
ATOM 2050 N N . CYS A 1 268 ? 5.66 -11.102 2.121 1 75.19 268 CYS A N 1
ATOM 2051 C CA . CYS A 1 268 ? 7.066 -11.227 1.751 1 75.19 268 CYS A CA 1
ATOM 2052 C C . CYS A 1 268 ? 7.309 -12.484 0.931 1 75.19 268 CYS A C 1
ATOM 2054 O O . CYS A 1 268 ? 8.266 -12.555 0.156 1 75.19 268 CYS A O 1
ATOM 2056 N N . ARG A 1 269 ? 6.438 -13.398 1.126 1 81.19 269 ARG A N 1
ATOM 2057 C CA . ARG A 1 269 ? 6.586 -14.656 0.402 1 81.19 269 ARG A CA 1
ATOM 2058 C C . ARG A 1 269 ? 5.949 -14.57 -0.981 1 81.19 269 ARG A C 1
ATOM 2060 O O . ARG A 1 269 ? 4.812 -14.117 -1.12 1 81.19 269 ARG A O 1
ATOM 2067 N N . GLY A 1 270 ? 6.664 -15.039 -1.953 1 84.44 270 GLY A N 1
ATOM 2068 C CA . GLY A 1 270 ? 6.215 -14.969 -3.334 1 84.44 270 GLY A CA 1
ATOM 2069 C C . GLY A 1 270 ? 4.914 -15.711 -3.576 1 84.44 270 GLY A C 1
ATOM 2070 O O . GLY A 1 270 ? 4.066 -15.25 -4.344 1 84.44 270 GLY A O 1
ATOM 2071 N N . SER A 1 271 ? 4.773 -16.844 -2.936 1 85.69 271 SER A N 1
ATOM 2072 C CA . SER A 1 271 ? 3.572 -17.656 -3.139 1 85.69 271 SER A CA 1
ATOM 2073 C C . SER A 1 271 ? 2.324 -16.906 -2.682 1 85.69 271 SER A C 1
ATOM 2075 O O . SER A 1 271 ? 1.281 -16.969 -3.334 1 85.69 271 SER A O 1
ATOM 2077 N N . PHE A 1 272 ? 2.451 -16.219 -1.576 1 88.5 272 PHE A N 1
ATOM 2078 C CA . PHE A 1 272 ? 1.33 -15.438 -1.072 1 88.5 272 PHE A CA 1
ATOM 2079 C C . PHE A 1 272 ? 1.043 -14.25 -1.987 1 88.5 272 PHE A C 1
ATOM 2081 O O . PHE A 1 272 ? -0.118 -13.93 -2.248 1 88.5 272 PHE A O 1
ATOM 2088 N N . LYS A 1 273 ? 2.084 -13.641 -2.49 1 91 273 LYS A N 1
ATOM 2089 C CA . LYS A 1 273 ? 1.923 -12.516 -3.414 1 91 273 LYS A CA 1
ATOM 2090 C C . LYS A 1 273 ? 1.146 -12.938 -4.656 1 91 273 LYS A C 1
ATOM 2092 O O . LYS A 1 273 ? 0.246 -12.227 -5.105 1 91 273 LYS A O 1
ATOM 2097 N N . ILE A 1 274 ? 1.559 -14.023 -5.172 1 93.38 274 ILE A N 1
ATOM 2098 C CA . ILE A 1 274 ? 0.934 -14.547 -6.383 1 93.38 274 ILE A CA 1
ATOM 2099 C C . ILE A 1 274 ? -0.542 -14.836 -6.117 1 93.38 274 ILE A C 1
ATOM 2101 O O . ILE A 1 274 ? -1.41 -14.414 -6.887 1 93.38 274 ILE A O 1
ATOM 2105 N N . MET A 1 275 ? -0.858 -15.445 -4.988 1 92.75 275 MET A N 1
ATOM 2106 C CA . MET A 1 275 ? -2.24 -15.75 -4.633 1 92.75 275 MET A CA 1
ATOM 2107 C C . MET A 1 275 ? -3.045 -14.477 -4.418 1 92.75 275 MET A C 1
ATOM 2109 O O . MET A 1 275 ? -4.219 -14.406 -4.789 1 92.75 275 MET A O 1
ATOM 2113 N N . GLY A 1 276 ? -2.4 -13.57 -3.721 1 95.12 276 GLY A N 1
ATOM 2114 C CA . GLY A 1 276 ? -3.047 -12.281 -3.508 1 95.12 276 GLY A CA 1
ATOM 2115 C C . GLY A 1 276 ? -3.416 -11.578 -4.801 1 95.12 276 GLY A C 1
ATOM 2116 O O . GLY A 1 276 ? -4.539 -11.094 -4.949 1 95.12 276 GLY A O 1
ATOM 2117 N N . LEU A 1 277 ? -2.494 -11.531 -5.781 1 97.56 277 LEU A N 1
ATOM 2118 C CA . LEU A 1 277 ? -2.74 -10.883 -7.062 1 97.56 277 LEU A CA 1
ATOM 2119 C C . LEU A 1 277 ? -3.83 -11.609 -7.844 1 97.56 277 LEU A C 1
ATOM 2121 O O . LEU A 1 277 ? -4.695 -10.977 -8.453 1 97.56 277 LEU A O 1
ATOM 2125 N N . GLU A 1 278 ? -3.775 -12.898 -7.781 1 97 278 GLU A N 1
ATOM 2126 C CA . GLU A 1 278 ? -4.832 -13.664 -8.43 1 97 278 GLU A CA 1
ATOM 2127 C C . GLU A 1 278 ? -6.195 -13.352 -7.828 1 97 278 GLU A C 1
ATOM 2129 O O . GLU A 1 278 ? -7.18 -13.195 -8.555 1 97 278 GLU A O 1
ATOM 2134 N N . ALA A 1 279 ? -6.23 -13.328 -6.547 1 97.62 279 ALA A N 1
ATOM 2135 C CA . ALA A 1 279 ? -7.48 -13.016 -5.859 1 97.62 279 ALA A CA 1
ATOM 2136 C C . ALA A 1 279 ? -7.957 -11.609 -6.199 1 97.62 279 ALA A C 1
ATOM 2138 O O . ALA A 1 279 ? -9.156 -11.367 -6.348 1 97.62 279 ALA A O 1
ATOM 2139 N N . ILE A 1 280 ? -7.047 -10.664 -6.273 1 98.31 280 ILE A N 1
ATOM 2140 C CA . ILE A 1 280 ? -7.375 -9.289 -6.613 1 98.31 280 ILE A CA 1
ATOM 2141 C C . ILE A 1 280 ? -7.992 -9.234 -8.008 1 98.31 280 ILE A C 1
ATOM 2143 O O . ILE A 1 280 ? -8.984 -8.539 -8.227 1 98.31 280 ILE A O 1
ATOM 2147 N N . ILE A 1 281 ? -7.406 -9.977 -8.961 1 98.25 281 ILE A N 1
ATOM 2148 C CA . ILE A 1 281 ? -7.941 -10.016 -10.32 1 98.25 281 ILE A CA 1
ATOM 2149 C C . ILE A 1 281 ? -9.367 -10.555 -10.297 1 98.25 281 ILE A C 1
ATOM 2151 O O . ILE A 1 281 ? -10.266 -9.977 -10.922 1 98.25 281 ILE A O 1
ATOM 2155 N N . LEU A 1 282 ? -9.594 -11.617 -9.523 1 97.88 282 LEU A N 1
ATOM 2156 C CA . LEU A 1 282 ? -10.93 -12.188 -9.391 1 97.88 282 LEU A CA 1
ATOM 2157 C C . LEU A 1 282 ? -11.898 -11.164 -8.797 1 97.88 282 LEU A C 1
ATOM 2159 O O . LEU A 1 282 ? -13.031 -11.031 -9.266 1 97.88 282 LEU A O 1
ATOM 2163 N N . PHE A 1 283 ? -11.492 -10.484 -7.809 1 98.25 283 PHE A N 1
ATOM 2164 C CA . PHE A 1 283 ? -12.312 -9.492 -7.133 1 98.25 283 PHE A CA 1
ATOM 2165 C C . PHE A 1 283 ? -12.695 -8.359 -8.086 1 98.25 283 PHE A C 1
ATOM 2167 O O . PHE A 1 283 ? -13.859 -7.957 -8.141 1 98.25 283 PHE A O 1
ATOM 2174 N N . ILE A 1 284 ? -11.672 -7.801 -8.797 1 98 284 ILE A N 1
ATOM 2175 C CA . ILE A 1 284 ? -11.914 -6.707 -9.727 1 98 284 ILE A CA 1
ATOM 2176 C C . ILE A 1 284 ? -12.938 -7.141 -10.773 1 98 284 ILE A C 1
ATOM 2178 O O . ILE A 1 284 ? -13.844 -6.375 -11.125 1 98 284 ILE A O 1
ATOM 2182 N N . ASN A 1 285 ? -12.828 -8.352 -11.227 1 96.94 285 ASN A N 1
ATOM 2183 C CA . ASN A 1 285 ? -13.734 -8.859 -12.25 1 96.94 285 ASN A CA 1
ATOM 2184 C C . ASN A 1 285 ? -15.141 -9.055 -11.711 1 96.94 285 ASN A C 1
ATOM 2186 O O . ASN A 1 285 ? -16.125 -8.867 -12.438 1 96.94 285 ASN A O 1
ATOM 2190 N N . LYS A 1 286 ? -15.273 -9.406 -10.484 1 96.94 286 LYS A N 1
ATOM 2191 C CA . LYS A 1 286 ? -16.562 -9.719 -9.875 1 96.94 286 LYS A CA 1
ATOM 2192 C C . LYS A 1 286 ? -17.25 -8.445 -9.375 1 96.94 286 LYS A C 1
ATOM 2194 O O . LYS A 1 286 ? -18.484 -8.336 -9.422 1 96.94 286 LYS A O 1
ATOM 2199 N N . CYS A 1 287 ? -16.531 -7.504 -8.875 1 97.12 287 CYS A N 1
ATOM 2200 C CA . CYS A 1 287 ? -17.078 -6.289 -8.273 1 97.12 287 CYS A CA 1
ATOM 2201 C C . CYS A 1 287 ? -17.453 -5.27 -9.336 1 97.12 287 CYS A C 1
ATOM 2203 O O . CYS A 1 287 ? -16.625 -4.895 -10.172 1 97.12 287 CYS A O 1
ATOM 2205 N N . PRO A 1 288 ? -18.672 -4.84 -9.32 1 96.06 288 PRO A N 1
ATOM 2206 C CA . PRO A 1 288 ? -19.109 -3.863 -10.328 1 96.06 288 PRO A CA 1
ATOM 2207 C C . PRO A 1 288 ? -18.281 -2.584 -10.305 1 96.06 288 PRO A C 1
ATOM 2209 O O . PRO A 1 288 ? -17.828 -2.15 -9.234 1 96.06 288 PRO A O 1
ATOM 2212 N N . ALA A 1 289 ? -18.109 -1.935 -11.492 1 92.94 289 ALA A N 1
ATOM 2213 C CA . ALA A 1 289 ? -17.328 -0.712 -11.641 1 92.94 289 ALA A CA 1
ATOM 2214 C C . ALA A 1 289 ? -17.875 0.409 -10.773 1 92.94 289 ALA A C 1
ATOM 2216 O O . ALA A 1 289 ? -17.125 1.175 -10.172 1 92.94 289 ALA A O 1
ATOM 2217 N N . THR A 1 290 ? -19.141 0.507 -10.672 1 91.44 290 THR A N 1
ATOM 2218 C CA . THR A 1 290 ? -19.797 1.558 -9.891 1 91.44 290 THR A CA 1
ATOM 2219 C C . THR A 1 290 ? -19.391 1.479 -8.43 1 91.44 290 THR A C 1
ATOM 2221 O O . THR A 1 290 ? -19.094 2.502 -7.801 1 91.44 290 THR A O 1
ATOM 2224 N N . THR A 1 291 ? -19.312 0.267 -7.938 1 93.06 291 THR A N 1
ATOM 2225 C CA . THR A 1 291 ? -18.922 0.082 -6.543 1 93.06 291 THR A CA 1
ATOM 2226 C C . THR A 1 291 ? -17.453 0.436 -6.344 1 93.06 291 THR A C 1
ATOM 2228 O O . THR A 1 291 ? -17.094 1.127 -5.387 1 93.06 291 THR A O 1
ATOM 2231 N N . ILE A 1 292 ? -16.625 -0.007 -7.219 1 92.69 292 ILE A N 1
ATOM 2232 C CA . ILE A 1 292 ? -15.18 0.191 -7.113 1 92.69 292 ILE A CA 1
ATOM 2233 C C . ILE A 1 292 ? -14.867 1.685 -7.066 1 92.69 292 ILE A C 1
ATOM 2235 O O . ILE A 1 292 ? -14.133 2.145 -6.191 1 92.69 292 ILE A O 1
ATOM 2239 N N . TYR A 1 293 ? -15.484 2.492 -7.855 1 85.12 293 TYR A N 1
ATOM 2240 C CA . TYR A 1 293 ? -15.148 3.908 -7.957 1 85.12 293 TYR A CA 1
ATOM 2241 C C . TYR A 1 293 ? -15.922 4.723 -6.926 1 85.12 293 TYR A C 1
ATOM 2243 O O . TYR A 1 293 ? -15.406 5.715 -6.398 1 85.12 293 TYR A O 1
ATOM 2251 N N . ALA A 1 294 ? -17.141 4.266 -6.621 1 86.62 294 ALA A N 1
ATOM 2252 C CA . ALA A 1 294 ? -17.953 5 -5.648 1 86.62 294 ALA A CA 1
ATOM 2253 C C . ALA A 1 294 ? -17.359 4.887 -4.246 1 86.62 294 ALA A C 1
ATOM 2255 O O . ALA A 1 294 ? -17.484 5.809 -3.436 1 86.62 294 ALA A O 1
ATOM 2256 N N . THR A 1 295 ? -16.719 3.773 -3.965 1 88.56 295 THR A N 1
ATOM 2257 C CA . THR A 1 295 ? -16.203 3.527 -2.623 1 88.56 295 THR A CA 1
ATOM 2258 C C . THR A 1 295 ? -14.734 3.963 -2.516 1 88.56 295 THR A C 1
ATOM 2260 O O . THR A 1 295 ? -14.203 4.105 -1.413 1 88.56 295 THR A O 1
ATOM 2263 N N . GLY A 1 296 ? -14.047 4.125 -3.637 1 87.31 296 GLY A N 1
ATOM 2264 C CA . GLY A 1 296 ? -12.633 4.469 -3.648 1 87.31 296 GLY A CA 1
ATOM 2265 C C . GLY A 1 296 ? -11.719 3.262 -3.506 1 87.31 296 GLY A C 1
ATOM 2266 O O . GLY A 1 296 ? -10.508 3.406 -3.328 1 87.31 296 GLY A O 1
ATOM 2267 N N . VAL A 1 297 ? -12.266 2.068 -3.541 1 92.06 297 VAL A N 1
ATOM 2268 C CA . VAL A 1 297 ? -11.484 0.849 -3.354 1 92.06 297 VAL A CA 1
ATOM 2269 C C . VAL A 1 297 ? -10.43 0.736 -4.453 1 92.06 297 VAL A C 1
ATOM 2271 O O . VAL A 1 297 ? -9.406 0.068 -4.277 1 92.06 297 VAL A O 1
ATOM 2274 N N . ASP A 1 298 ? -10.656 1.421 -5.617 1 92.19 298 ASP A N 1
ATOM 2275 C CA . ASP A 1 298 ? -9.664 1.427 -6.688 1 92.19 298 ASP A CA 1
ATOM 2276 C C . ASP A 1 298 ? -8.328 1.985 -6.199 1 92.19 298 ASP A C 1
ATOM 2278 O O . ASP A 1 298 ? -7.266 1.475 -6.559 1 92.19 298 ASP A O 1
ATOM 2282 N N . ARG A 1 299 ? -8.438 2.939 -5.34 1 89.06 299 ARG A N 1
ATOM 2283 C CA . ARG A 1 299 ? -7.219 3.551 -4.824 1 89.06 299 ARG A CA 1
ATOM 2284 C C . ARG A 1 299 ? -6.484 2.6 -3.885 1 89.06 299 ARG A C 1
ATOM 2286 O O . ARG A 1 299 ? -5.25 2.562 -3.867 1 89.06 299 ARG A O 1
ATOM 2293 N N . VAL A 1 300 ? -7.203 1.909 -3.096 1 91.19 300 VAL A N 1
ATOM 2294 C CA . VAL A 1 300 ? -6.617 0.934 -2.184 1 91.19 300 VAL A CA 1
ATOM 2295 C C . VAL A 1 300 ? -5.922 -0.167 -2.98 1 91.19 300 VAL A C 1
ATOM 2297 O O . VAL A 1 300 ? -4.77 -0.506 -2.707 1 91.19 300 VAL A O 1
ATOM 2300 N N . LEU A 1 301 ? -6.59 -0.666 -3.936 1 94.69 301 LEU A N 1
ATOM 2301 C CA . LEU A 1 301 ? -6.027 -1.732 -4.758 1 94.69 301 LEU A CA 1
ATOM 2302 C C . LEU A 1 301 ? -4.812 -1.237 -5.535 1 94.69 301 LEU A C 1
ATOM 2304 O O . LEU A 1 301 ? -3.807 -1.944 -5.637 1 94.69 301 LEU A O 1
ATOM 2308 N N . GLU A 1 302 ? -4.922 -0.06 -6.086 1 92.56 302 GLU A N 1
ATOM 2309 C CA . GLU A 1 302 ? -3.791 0.547 -6.781 1 92.56 302 GLU A CA 1
ATOM 2310 C C . GLU A 1 302 ? -2.557 0.604 -5.887 1 92.56 302 GLU A C 1
ATOM 2312 O O . GLU A 1 302 ? -1.451 0.278 -6.324 1 92.56 302 GLU A O 1
ATOM 2317 N N . SER A 1 303 ? -2.717 0.954 -4.703 1 87.56 303 SER A N 1
ATOM 2318 C CA . SER A 1 303 ? -1.61 1.141 -3.771 1 87.56 303 SER A CA 1
ATOM 2319 C C . SER A 1 303 ? -0.91 -0.181 -3.473 1 87.56 303 SER A C 1
ATOM 2321 O O . SER A 1 303 ? 0.286 -0.203 -3.174 1 87.56 303 SER A O 1
ATOM 2323 N N . VAL A 1 304 ? -1.624 -1.262 -3.57 1 90.25 304 VAL A N 1
ATOM 2324 C CA . VAL A 1 304 ? -1.045 -2.559 -3.238 1 90.25 304 VAL A CA 1
ATOM 2325 C C . VAL A 1 304 ? -0.453 -3.197 -4.492 1 90.25 304 VAL A C 1
ATOM 2327 O O . VAL A 1 304 ? 0.547 -3.916 -4.418 1 90.25 304 VAL A O 1
ATOM 2330 N N . ILE A 1 305 ? -1.002 -2.908 -5.617 1 94.44 305 ILE A N 1
ATOM 2331 C CA . ILE A 1 305 ? -0.573 -3.545 -6.855 1 94.44 305 ILE A CA 1
ATOM 2332 C C . ILE A 1 305 ? 0.679 -2.852 -7.387 1 94.44 305 ILE A C 1
ATOM 2334 O O . ILE A 1 305 ? 1.61 -3.512 -7.855 1 94.44 305 ILE A O 1
ATOM 2338 N N . MET A 1 306 ? 0.767 -1.589 -7.336 1 91.5 306 MET A N 1
ATOM 2339 C CA . MET A 1 306 ? 1.788 -0.783 -7.996 1 91.5 306 MET A CA 1
ATOM 2340 C C . MET A 1 306 ? 3.184 -1.184 -7.531 1 91.5 306 MET A C 1
ATOM 2342 O O . MET A 1 306 ? 4.086 -1.372 -8.352 1 91.5 306 MET A O 1
ATOM 2346 N N . PRO A 1 307 ? 3.434 -1.41 -6.246 1 86.75 307 PRO A N 1
ATOM 2347 C CA . PRO A 1 307 ? 4.773 -1.816 -5.824 1 86.75 307 PRO A CA 1
ATOM 2348 C C . PRO A 1 307 ? 5.195 -3.162 -6.41 1 86.75 307 PRO A C 1
ATOM 2350 O O . PRO A 1 307 ? 6.391 -3.424 -6.566 1 86.75 307 PRO A O 1
ATOM 2353 N N . MET A 1 308 ? 4.234 -3.996 -6.75 1 91.75 308 MET A N 1
ATOM 2354 C CA . MET A 1 308 ? 4.543 -5.312 -7.297 1 91.75 308 MET A CA 1
ATOM 2355 C C . MET A 1 308 ? 5.168 -5.195 -8.68 1 91.75 308 MET A C 1
ATOM 2357 O O . MET A 1 308 ? 5.871 -6.102 -9.133 1 91.75 308 MET A O 1
ATOM 2361 N N . LEU A 1 309 ? 4.961 -4.074 -9.312 1 93.69 309 LEU A N 1
ATOM 2362 C CA . LEU A 1 309 ? 5.477 -3.857 -10.664 1 93.69 309 LEU A CA 1
ATOM 2363 C C . LEU A 1 309 ? 6.965 -3.533 -10.625 1 93.69 309 LEU A C 1
ATOM 2365 O O . LEU A 1 309 ? 7.633 -3.537 -11.664 1 93.69 309 LEU A O 1
ATOM 2369 N N . LEU A 1 310 ? 7.488 -3.346 -9.43 1 89.62 310 LEU A N 1
ATOM 2370 C CA . LEU A 1 310 ? 8.891 -2.975 -9.266 1 89.62 310 LEU A CA 1
ATOM 2371 C C . LEU A 1 310 ? 9.719 -4.164 -8.789 1 89.62 310 LEU A C 1
ATOM 2373 O O . LEU A 1 310 ? 10.938 -4.055 -8.625 1 89.62 310 LEU A O 1
ATOM 2377 N N . LEU A 1 311 ? 9.062 -5.289 -8.609 1 89.19 311 LEU A N 1
ATOM 2378 C CA . LEU A 1 311 ? 9.734 -6.449 -8.039 1 89.19 311 LEU A CA 1
ATOM 2379 C C . LEU A 1 311 ? 10.508 -7.207 -9.109 1 89.19 311 LEU A C 1
ATOM 2381 O O . LEU A 1 311 ? 10.055 -8.25 -9.586 1 89.19 311 LEU A O 1
ATOM 2385 N N . VAL A 1 312 ? 11.672 -6.645 -9.469 1 89.69 312 VAL A N 1
ATOM 2386 C CA . VAL A 1 312 ? 12.578 -7.223 -10.445 1 89.69 312 VAL A CA 1
ATOM 2387 C C . VAL A 1 312 ? 13.852 -7.699 -9.75 1 89.69 312 VAL A C 1
ATOM 2389 O O . VAL A 1 312 ? 14.211 -7.203 -8.68 1 89.69 312 VAL A O 1
ATOM 2392 N N . PRO A 1 313 ? 14.523 -8.633 -10.359 1 85.44 313 PRO A N 1
ATOM 2393 C CA . PRO A 1 313 ? 15.789 -9.047 -9.758 1 85.44 313 PRO A CA 1
ATOM 2394 C C . PRO A 1 313 ? 16.766 -7.883 -9.578 1 85.44 313 PRO A C 1
ATOM 2396 O O . PRO A 1 313 ? 16.766 -6.945 -10.383 1 85.44 313 PRO A O 1
ATOM 2399 N N . PRO A 1 314 ? 17.625 -7.949 -8.5 1 80.94 314 PRO A N 1
ATOM 2400 C CA . PRO A 1 314 ? 17.891 -9.055 -7.574 1 80.94 314 PRO A CA 1
ATOM 2401 C C . PRO A 1 314 ? 16.969 -9.039 -6.363 1 80.94 314 PRO A C 1
ATOM 2403 O O . PRO A 1 314 ? 17.141 -9.844 -5.441 1 80.94 314 PRO A O 1
ATOM 2406 N N . LEU A 1 315 ? 15.977 -8.234 -6.344 1 75.44 315 LEU A N 1
ATOM 2407 C CA . LEU A 1 315 ? 15.102 -8.117 -5.184 1 75.44 315 LEU A CA 1
ATOM 2408 C C . LEU A 1 315 ? 14.359 -9.43 -4.926 1 75.44 315 LEU A C 1
ATOM 2410 O O . LEU A 1 315 ? 14.102 -9.781 -3.773 1 75.44 315 LEU A O 1
ATOM 2414 N N . ILE A 1 316 ? 13.945 -10.094 -5.988 1 82.44 316 ILE A N 1
ATOM 2415 C CA . ILE A 1 316 ? 13.289 -11.391 -5.906 1 82.44 316 ILE A CA 1
ATOM 2416 C C . ILE A 1 316 ? 13.836 -12.32 -6.984 1 82.44 316 ILE A C 1
ATOM 2418 O O . ILE A 1 316 ? 14.367 -11.859 -8 1 82.44 316 ILE A O 1
ATOM 2422 N N . PRO A 1 317 ? 13.672 -13.531 -6.777 1 86.5 317 PRO A N 1
ATOM 2423 C CA . PRO A 1 317 ? 14.148 -14.469 -7.801 1 86.5 317 PRO A CA 1
ATOM 2424 C C . PRO A 1 317 ? 13.469 -14.266 -9.148 1 86.5 317 PRO A C 1
ATOM 2426 O O . PRO A 1 317 ? 12.297 -13.875 -9.203 1 86.5 317 PRO A O 1
ATOM 2429 N N . GLU A 1 318 ? 14.188 -14.531 -10.219 1 90.25 318 GLU A N 1
ATOM 2430 C CA . GLU A 1 318 ? 13.773 -14.242 -11.586 1 90.25 318 GLU A CA 1
ATOM 2431 C C . GLU A 1 318 ? 12.461 -14.938 -11.922 1 90.25 318 GLU A C 1
ATOM 2433 O O . GLU A 1 318 ? 11.555 -14.336 -12.492 1 90.25 318 GLU A O 1
ATOM 2438 N N . GLU A 1 319 ? 12.312 -16.188 -11.594 1 90.06 319 GLU A N 1
ATOM 2439 C CA . GLU A 1 319 ? 11.109 -16.953 -11.93 1 90.06 319 GLU A CA 1
ATOM 2440 C C . GLU A 1 319 ? 9.883 -16.359 -11.25 1 90.06 319 GLU A C 1
ATOM 2442 O O . GLU A 1 319 ? 8.812 -16.266 -11.852 1 90.06 319 GLU A O 1
ATOM 2447 N N . GLU A 1 320 ? 10.062 -16 -10.055 1 91.5 320 GLU A N 1
ATOM 2448 C CA . GLU A 1 320 ? 8.977 -15.383 -9.305 1 91.5 320 GLU A CA 1
ATOM 2449 C C . GLU A 1 320 ? 8.656 -13.992 -9.844 1 91.5 320 GLU A C 1
ATOM 2451 O O . GLU A 1 320 ? 7.496 -13.586 -9.906 1 91.5 320 GLU A O 1
ATOM 2456 N N . SER A 1 321 ? 9.719 -13.289 -10.211 1 93.38 321 SER A N 1
ATOM 2457 C CA . SER A 1 321 ? 9.57 -11.93 -10.719 1 93.38 321 SER A CA 1
ATOM 2458 C C . SER A 1 321 ? 8.695 -11.891 -11.969 1 93.38 321 SER A C 1
ATOM 2460 O O . SER A 1 321 ? 7.801 -11.055 -12.078 1 93.38 321 SER A O 1
ATOM 2462 N N . VAL A 1 322 ? 8.875 -12.828 -12.875 1 96.31 322 VAL A N 1
ATOM 2463 C CA . VAL A 1 322 ? 8.125 -12.875 -14.125 1 96.31 322 VAL A CA 1
ATOM 2464 C C . VAL A 1 322 ? 6.645 -13.102 -13.836 1 96.31 322 VAL A C 1
ATOM 2466 O O . VAL A 1 322 ? 5.785 -12.422 -14.406 1 96.31 322 VAL A O 1
ATOM 2469 N N . VAL A 1 323 ? 6.383 -14 -12.891 1 96.62 323 VAL A N 1
ATOM 2470 C CA . VAL A 1 323 ? 5 -14.328 -12.562 1 96.62 323 VAL A CA 1
ATOM 2471 C C . VAL A 1 323 ? 4.332 -13.125 -11.891 1 96.62 323 VAL A C 1
ATOM 2473 O O . VAL A 1 323 ? 3.211 -12.758 -12.242 1 96.62 323 VAL A O 1
ATOM 2476 N N . VAL A 1 324 ? 4.992 -12.508 -10.977 1 96.19 324 VAL A N 1
ATOM 2477 C CA . VAL A 1 324 ? 4.461 -11.391 -10.203 1 96.19 324 VAL A CA 1
ATOM 2478 C C . VAL A 1 324 ? 4.23 -10.195 -11.133 1 96.19 324 VAL A C 1
ATOM 2480 O O . VAL A 1 324 ? 3.197 -9.523 -11.047 1 96.19 324 VAL A O 1
ATOM 2483 N N . LEU A 1 325 ? 5.133 -9.914 -12.031 1 96.62 325 LEU A N 1
ATOM 2484 C CA . LEU A 1 325 ? 4.988 -8.812 -12.977 1 96.62 325 LEU A CA 1
ATOM 2485 C C . LEU A 1 325 ? 3.773 -9.016 -13.875 1 96.62 325 LEU A C 1
ATOM 2487 O O . LEU A 1 325 ? 2.951 -8.109 -14.031 1 96.62 325 LEU A O 1
ATOM 2491 N N . ASN A 1 326 ? 3.67 -10.188 -14.398 1 98 326 ASN A N 1
ATOM 2492 C CA . ASN A 1 326 ? 2.559 -10.461 -15.305 1 98 326 ASN A CA 1
ATOM 2493 C C . ASN A 1 326 ? 1.215 -10.359 -14.586 1 98 326 ASN A C 1
ATOM 2495 O O . ASN A 1 326 ? 0.278 -9.75 -15.109 1 98 326 ASN A O 1
ATOM 2499 N N . LEU A 1 327 ? 1.183 -10.922 -13.43 1 98.06 327 LEU A N 1
ATOM 2500 C CA . LEU A 1 327 ? -0.056 -10.852 -12.664 1 98.06 327 LEU A CA 1
ATOM 2501 C C . LEU A 1 327 ? -0.337 -9.422 -12.219 1 98.06 327 LEU A C 1
ATOM 2503 O O . LEU A 1 327 ? -1.491 -8.984 -12.211 1 98.06 327 LEU A O 1
ATOM 2507 N N . GLY A 1 328 ? 0.701 -8.719 -11.773 1 98 328 GLY A N 1
ATOM 2508 C CA . GLY A 1 328 ? 0.547 -7.324 -11.383 1 98 328 GLY A CA 1
ATOM 2509 C C . GLY A 1 328 ? -0.019 -6.453 -12.484 1 98 328 GLY A C 1
ATOM 2510 O O . GLY A 1 328 ? -0.974 -5.707 -12.266 1 98 328 GLY A O 1
ATOM 2511 N N . TYR A 1 329 ? 0.515 -6.57 -13.672 1 98.38 329 TYR A N 1
ATOM 2512 C CA . TYR A 1 329 ? 0.029 -5.785 -14.797 1 98.38 329 TYR A CA 1
ATOM 2513 C C . TYR A 1 329 ? -1.376 -6.219 -15.203 1 98.38 329 TYR A C 1
ATOM 2515 O O . TYR A 1 329 ? -2.205 -5.387 -15.578 1 98.38 329 TYR A O 1
ATOM 2523 N N . GLN A 1 330 ? -1.617 -7.496 -15.125 1 98.5 330 GLN A N 1
ATOM 2524 C CA . GLN A 1 330 ? -2.975 -7.957 -15.406 1 98.5 330 GLN A CA 1
ATOM 2525 C C . GLN A 1 330 ? -3.977 -7.328 -14.438 1 98.5 330 GLN A C 1
ATOM 2527 O O . GLN A 1 330 ? -5.055 -6.895 -14.852 1 98.5 330 GLN A O 1
ATOM 2532 N N . ALA A 1 331 ? -3.605 -7.332 -13.188 1 98.25 331 ALA A N 1
ATOM 2533 C CA . ALA A 1 331 ? -4.488 -6.777 -12.156 1 98.25 331 ALA A CA 1
ATOM 2534 C C . ALA A 1 331 ? -4.73 -5.289 -12.391 1 98.25 331 ALA A C 1
ATOM 2536 O O . ALA A 1 331 ? -5.879 -4.836 -12.398 1 98.25 331 ALA A O 1
ATOM 2537 N N . ILE A 1 332 ? -3.682 -4.516 -12.602 1 97.75 332 ILE A N 1
ATOM 2538 C CA . ILE A 1 332 ? -3.807 -3.064 -12.695 1 97.75 332 ILE A CA 1
ATOM 2539 C C . ILE A 1 332 ? -4.527 -2.689 -13.992 1 97.75 332 ILE A C 1
ATOM 2541 O O . ILE A 1 332 ? -5.281 -1.715 -14.031 1 97.75 332 ILE A O 1
ATOM 2545 N N . LEU A 1 333 ? -4.316 -3.438 -15.086 1 97.94 333 LEU A N 1
ATOM 2546 C CA . LEU A 1 333 ? -5.016 -3.176 -16.344 1 97.94 333 LEU A CA 1
ATOM 2547 C C . LEU A 1 333 ? -6.492 -3.539 -16.219 1 97.94 333 LEU A C 1
ATOM 2549 O O . LEU A 1 333 ? -7.348 -2.863 -16.797 1 97.94 333 LEU A O 1
ATOM 2553 N N . SER A 1 334 ? -6.773 -4.656 -15.492 1 97.56 334 SER A N 1
ATOM 2554 C CA . SER A 1 334 ? -8.164 -4.996 -15.234 1 97.56 334 SER A CA 1
ATOM 2555 C C . SER A 1 334 ? -8.875 -3.883 -14.469 1 97.56 334 SER A C 1
ATOM 2557 O O . SER A 1 334 ? -10.039 -3.584 -14.734 1 97.56 334 SER A O 1
ATOM 2559 N N . LEU A 1 335 ? -8.18 -3.291 -13.547 1 96.69 335 LEU A N 1
ATOM 2560 C CA . LEU A 1 335 ? -8.727 -2.184 -12.766 1 96.69 335 LEU A CA 1
ATOM 2561 C C . LEU A 1 335 ? -8.961 -0.963 -13.648 1 96.69 335 LEU A C 1
ATOM 2563 O O . LEU A 1 335 ? -10.016 -0.339 -13.586 1 96.69 335 LEU A O 1
ATOM 2567 N N . ALA A 1 336 ? -8.016 -0.641 -14.492 1 95.12 336 ALA A N 1
ATOM 2568 C CA . ALA A 1 336 ? -8.109 0.519 -15.375 1 95.12 336 ALA A CA 1
ATOM 2569 C C . ALA A 1 336 ? -9.242 0.352 -16.375 1 95.12 336 ALA A C 1
ATOM 2571 O O . ALA A 1 336 ? -9.969 1.306 -16.672 1 95.12 336 ALA A O 1
ATOM 2572 N N . THR A 1 337 ? -9.422 -0.831 -16.844 1 94.69 337 THR A N 1
ATOM 2573 C CA . THR A 1 337 ? -10.367 -1.058 -17.938 1 94.69 337 THR A CA 1
ATOM 2574 C C . THR A 1 337 ? -11.766 -1.337 -17.391 1 94.69 337 THR A C 1
ATOM 2576 O O . THR A 1 337 ? -12.688 -1.611 -18.156 1 94.69 337 THR A O 1
ATOM 2579 N N . LYS A 1 338 ? -11.898 -1.377 -16.078 1 92.19 338 LYS A N 1
ATOM 2580 C CA . LYS A 1 338 ? -13.234 -1.476 -15.492 1 92.19 338 LYS A CA 1
ATOM 2581 C C . LYS A 1 338 ? -14.133 -0.353 -16 1 92.19 338 LYS A C 1
ATOM 2583 O O . LYS A 1 338 ? -15.344 -0.531 -16.125 1 92.19 338 LYS A O 1
ATOM 2588 N N . ASN A 1 339 ? -13.523 0.75 -16.156 1 86.94 339 ASN A N 1
ATOM 2589 C CA . ASN A 1 339 ? -14.211 1.831 -16.844 1 86.94 339 ASN A CA 1
ATOM 2590 C C . ASN A 1 339 ? -14.008 1.744 -18.359 1 86.94 339 ASN A C 1
ATOM 2592 O O . ASN A 1 339 ? -12.891 1.927 -18.844 1 86.94 339 ASN A O 1
ATOM 2596 N N . ALA A 1 340 ? -15.008 1.486 -19.078 1 87.62 340 ALA A N 1
ATOM 2597 C CA . ALA A 1 340 ? -14.914 1.259 -20.516 1 87.62 340 ALA A CA 1
ATOM 2598 C C . ALA A 1 340 ? -14.625 2.559 -21.25 1 87.62 340 ALA A C 1
ATOM 2600 O O . ALA A 1 340 ? -14.125 2.537 -22.375 1 87.62 340 ALA A O 1
ATOM 2601 N N . ASP A 1 341 ? -14.938 3.691 -20.594 1 89.69 341 ASP A N 1
ATOM 2602 C CA . ASP A 1 341 ? -14.711 4.977 -21.25 1 89.69 341 ASP A CA 1
ATOM 2603 C C . ASP A 1 341 ? -13.227 5.348 -21.25 1 89.69 341 ASP A C 1
ATOM 2605 O O . ASP A 1 341 ? -12.664 5.652 -20.188 1 89.69 341 ASP A O 1
ATOM 2609 N N . ILE A 1 342 ? -12.617 5.391 -22.344 1 89.75 342 ILE A N 1
ATOM 2610 C CA . ILE A 1 342 ? -11.188 5.66 -22.484 1 89.75 342 ILE A CA 1
ATOM 2611 C C . ILE A 1 342 ? -10.891 7.105 -22.094 1 89.75 342 ILE A C 1
ATOM 2613 O O . ILE A 1 342 ? -9.742 7.461 -21.812 1 89.75 342 ILE A O 1
ATOM 2617 N N . HIS A 1 343 ? -11.953 7.945 -22.062 1 88.44 343 HIS A N 1
ATOM 2618 C CA . HIS A 1 343 ? -11.758 9.359 -21.75 1 88.44 343 HIS A CA 1
ATOM 2619 C C . HIS A 1 343 ? -11.938 9.617 -20.266 1 88.44 343 HIS A C 1
ATOM 2621 O O . HIS A 1 343 ? -11.758 10.75 -19.797 1 88.44 343 HIS A O 1
ATOM 2627 N N . CYS A 1 344 ? -12.188 8.625 -19.609 1 86.25 344 CYS A N 1
ATOM 2628 C CA . CYS A 1 344 ? -12.359 8.773 -18.172 1 86.25 344 CYS A CA 1
ATOM 2629 C C . CYS A 1 344 ? -11.055 9.203 -17.5 1 86.25 344 CYS A C 1
ATOM 2631 O O . CYS A 1 344 ? -10.008 8.609 -17.75 1 86.25 344 CYS A O 1
ATOM 2633 N N . CYS A 1 345 ? -11.156 10.156 -16.672 1 82.5 345 CYS A N 1
ATOM 2634 C CA . CYS A 1 345 ? -9.977 10.75 -16.047 1 82.5 345 CYS A CA 1
ATOM 2635 C C . CYS A 1 345 ? -9.281 9.758 -15.125 1 82.5 345 CYS A C 1
ATOM 2637 O O . CYS A 1 345 ? -8.055 9.688 -15.086 1 82.5 345 CYS A O 1
ATOM 2639 N N . SER A 1 346 ? -10.062 9.031 -14.422 1 83.12 346 SER A N 1
ATOM 2640 C CA . SER A 1 346 ? -9.484 8.078 -13.477 1 83.12 346 SER A CA 1
ATOM 2641 C C . SER A 1 346 ? -8.727 6.973 -14.203 1 83.12 346 SER A C 1
ATOM 2643 O O . SER A 1 346 ? -7.668 6.531 -13.75 1 83.12 346 SER A O 1
ATOM 2645 N N . ARG A 1 347 ? -9.273 6.512 -15.289 1 88.88 347 ARG A N 1
ATOM 2646 C CA . ARG A 1 347 ? -8.617 5.492 -16.094 1 88.88 347 ARG A CA 1
ATOM 2647 C C . ARG A 1 347 ? -7.297 6.008 -16.672 1 88.88 347 ARG A C 1
ATOM 2649 O O . ARG A 1 347 ? -6.27 5.336 -16.578 1 88.88 347 ARG A O 1
ATOM 2656 N N . ARG A 1 348 ? -7.297 7.18 -17.172 1 89.31 348 ARG A N 1
ATOM 2657 C CA . ARG A 1 348 ? -6.109 7.781 -17.766 1 89.31 348 ARG A CA 1
ATOM 2658 C C . ARG A 1 348 ? -5.035 8.031 -16.703 1 89.31 348 ARG A C 1
ATOM 2660 O O . ARG A 1 348 ? -3.855 7.754 -16.938 1 89.31 348 ARG A O 1
ATOM 2667 N N . ARG A 1 349 ? -5.461 8.547 -15.625 1 86.56 349 ARG A N 1
ATOM 2668 C CA . ARG A 1 349 ? -4.527 8.789 -14.531 1 86.56 349 ARG A CA 1
ATOM 2669 C C . ARG A 1 349 ? -3.818 7.508 -14.109 1 86.56 349 ARG A C 1
ATOM 2671 O O . ARG A 1 349 ? -2.602 7.5 -13.914 1 86.56 349 ARG A O 1
ATOM 2678 N N . LEU A 1 350 ? -4.613 6.496 -13.914 1 91.81 350 LEU A N 1
ATOM 2679 C CA . LEU A 1 350 ? -4.066 5.219 -13.477 1 91.81 350 LEU A CA 1
ATOM 2680 C C . LEU A 1 350 ? -3.07 4.676 -14.5 1 91.81 350 LEU A C 1
ATOM 2682 O O . LEU A 1 350 ? -1.972 4.25 -14.141 1 91.81 350 LEU A O 1
ATOM 2686 N N . LEU A 1 351 ? -3.428 4.746 -15.742 1 94.88 351 LEU A N 1
ATOM 2687 C CA . LEU A 1 351 ? -2.561 4.219 -16.797 1 94.88 351 LEU A CA 1
ATOM 2688 C C . LEU A 1 351 ? -1.291 5.055 -16.922 1 94.88 351 LEU A C 1
ATOM 2690 O O . LEU A 1 351 ? -0.206 4.516 -17.141 1 94.88 351 LEU A O 1
ATOM 2694 N N . ASP A 1 352 ? -1.405 6.332 -16.797 1 91.88 352 ASP A N 1
ATOM 2695 C CA . ASP A 1 352 ? -0.226 7.195 -16.781 1 91.88 352 ASP A CA 1
ATOM 2696 C C . ASP A 1 352 ? 0.714 6.816 -15.641 1 91.88 352 ASP A C 1
ATOM 2698 O O . ASP A 1 352 ? 1.934 6.793 -15.812 1 91.88 352 ASP A O 1
ATOM 2702 N N . THR A 1 353 ? 0.119 6.566 -14.57 1 89.75 353 THR A N 1
ATOM 2703 C CA . THR A 1 353 ? 0.896 6.168 -13.398 1 89.75 353 THR A CA 1
ATOM 2704 C C . THR A 1 353 ? 1.61 4.844 -13.656 1 89.75 353 THR A C 1
ATOM 2706 O O . THR A 1 353 ? 2.766 4.668 -13.258 1 89.75 353 THR A O 1
ATOM 2709 N N . VAL A 1 354 ? 0.941 3.906 -14.234 1 95.19 354 VAL A N 1
ATOM 2710 C CA . VAL A 1 354 ? 1.505 2.598 -14.547 1 95.19 354 VAL A CA 1
ATOM 2711 C C . VAL A 1 354 ? 2.73 2.764 -15.445 1 95.19 354 VAL A C 1
ATOM 2713 O O . VAL A 1 354 ? 3.73 2.062 -15.273 1 95.19 354 VAL A O 1
ATOM 2716 N N . VAL A 1 355 ? 2.682 3.705 -16.391 1 95.5 355 VAL A N 1
ATOM 2717 C CA . VAL A 1 355 ? 3.801 3.936 -17.297 1 95.5 355 VAL A CA 1
ATOM 2718 C C . VAL A 1 355 ? 4.98 4.52 -16.531 1 95.5 355 VAL A C 1
ATOM 2720 O O . VAL A 1 355 ? 6.098 3.996 -16.594 1 95.5 355 VAL A O 1
ATOM 2723 N N . ARG A 1 356 ? 4.73 5.48 -15.789 1 90 356 ARG A N 1
ATOM 2724 C CA . ARG A 1 356 ? 5.789 6.219 -15.109 1 90 356 ARG A CA 1
ATOM 2725 C C . ARG A 1 356 ? 6.375 5.406 -13.961 1 90 356 ARG A C 1
ATOM 2727 O O . ARG A 1 356 ? 7.586 5.176 -13.906 1 90 356 ARG A O 1
ATOM 2734 N N . ASP A 1 357 ? 5.457 4.887 -13.164 1 86.69 357 ASP A N 1
ATOM 2735 C CA . ASP A 1 357 ? 5.895 4.285 -11.906 1 86.69 357 ASP A CA 1
ATOM 2736 C C . ASP A 1 357 ? 6.004 2.768 -12.031 1 86.69 357 ASP A C 1
ATOM 2738 O O . ASP A 1 357 ? 6.426 2.092 -11.086 1 86.69 357 ASP A O 1
ATOM 2742 N N . GLY A 1 358 ? 5.625 2.25 -13.047 1 92.62 358 GLY A N 1
ATOM 2743 C CA . GLY A 1 358 ? 5.734 0.822 -13.297 1 92.62 358 GLY A CA 1
ATOM 2744 C C . GLY A 1 358 ? 6.746 0.479 -14.367 1 92.62 358 GLY A C 1
ATOM 2745 O O . GLY A 1 358 ? 7.887 0.122 -14.07 1 92.62 358 GLY A O 1
ATOM 2746 N N . ILE A 1 359 ? 6.453 0.84 -15.57 1 95.56 359 ILE A N 1
ATOM 2747 C CA . ILE A 1 359 ? 7.254 0.447 -16.719 1 95.56 359 ILE A CA 1
ATOM 2748 C C . ILE A 1 359 ? 8.586 1.192 -16.703 1 95.56 359 ILE A C 1
ATOM 2750 O O . ILE A 1 359 ? 9.656 0.571 -16.719 1 95.56 359 ILE A O 1
ATOM 2754 N N . LEU A 1 360 ? 8.609 2.463 -16.609 1 93.06 360 LEU A N 1
ATOM 2755 C CA . LEU A 1 360 ? 9.828 3.256 -16.688 1 93.06 360 LEU A CA 1
ATOM 2756 C C . LEU A 1 360 ? 10.688 3.074 -15.445 1 93.06 360 LEU A C 1
ATOM 2758 O O . LEU A 1 360 ? 11.922 3.02 -15.531 1 93.06 360 LEU A O 1
ATOM 2762 N N . ALA A 1 361 ? 10.023 2.928 -14.336 1 86.06 361 ALA A N 1
ATOM 2763 C CA . ALA A 1 361 ? 10.742 2.797 -13.07 1 86.06 361 ALA A CA 1
ATOM 2764 C C . ALA A 1 361 ? 11.461 1.456 -12.984 1 86.06 361 ALA A C 1
ATOM 2766 O O . ALA A 1 361 ? 12.531 1.356 -12.375 1 86.06 361 ALA A O 1
ATOM 2767 N N . SER A 1 362 ? 10.953 0.413 -13.555 1 89.12 362 SER A N 1
ATOM 2768 C CA . SER A 1 362 ? 11.539 -0.918 -13.43 1 89.12 362 SER A CA 1
ATOM 2769 C C . SER A 1 362 ? 12.438 -1.244 -14.617 1 89.12 362 SER A C 1
ATOM 2771 O O . SER A 1 362 ? 13.219 -2.197 -14.57 1 89.12 362 SER A O 1
ATOM 2773 N N . HIS A 1 363 ? 12.422 -0.479 -15.625 1 90.56 363 HIS A N 1
ATOM 2774 C CA . HIS A 1 363 ? 13.062 -0.78 -16.906 1 90.56 363 HIS A CA 1
ATOM 2775 C C . HIS A 1 363 ? 14.57 -0.948 -16.734 1 90.56 363 HIS A C 1
ATOM 2777 O O . HIS A 1 363 ? 15.133 -1.943 -17.188 1 90.56 363 HIS A O 1
ATOM 2783 N N . LEU A 1 364 ? 15.203 -0.063 -16.031 1 83.44 364 LEU A N 1
ATOM 2784 C CA . LEU A 1 364 ? 16.656 -0.093 -15.938 1 83.44 364 LEU A CA 1
ATOM 2785 C C . LEU A 1 364 ? 17.125 -1.31 -15.141 1 83.44 364 LEU A C 1
ATOM 2787 O O . LEU A 1 364 ? 18.172 -1.884 -15.445 1 83.44 364 LEU A O 1
ATOM 2791 N N . HIS A 1 365 ? 16.359 -1.724 -14.258 1 84.38 365 HIS A N 1
ATOM 2792 C CA . HIS A 1 365 ? 16.719 -2.887 -13.453 1 84.38 365 HIS A CA 1
ATOM 2793 C C . HIS A 1 365 ? 16.406 -4.184 -14.195 1 84.38 365 HIS A C 1
ATOM 2795 O O . HIS A 1 365 ? 17.094 -5.188 -14.008 1 84.38 365 HIS A O 1
ATOM 2801 N N . ALA A 1 366 ? 15.422 -4.137 -14.93 1 88.12 366 ALA A N 1
ATOM 2802 C CA . ALA A 1 366 ? 14.984 -5.328 -15.656 1 88.12 366 ALA A CA 1
ATOM 2803 C C . ALA A 1 366 ? 15.977 -5.691 -16.766 1 88.12 366 ALA A C 1
ATOM 2805 O O . ALA A 1 366 ? 15.969 -6.816 -17.266 1 88.12 366 ALA A O 1
ATOM 2806 N N . LEU A 1 367 ? 16.828 -4.777 -17.109 1 85.69 367 LEU A N 1
ATOM 2807 C CA . LEU A 1 367 ? 17.766 -4.977 -18.203 1 85.69 367 LEU A CA 1
ATOM 2808 C C . LEU A 1 367 ? 18.766 -6.09 -17.875 1 85.69 367 LEU A C 1
ATOM 2810 O O . LEU A 1 367 ? 19.391 -6.652 -18.781 1 85.69 367 LEU A O 1
ATOM 2814 N N . GLU A 1 368 ? 18.875 -6.441 -16.641 1 83.69 368 GLU A N 1
ATOM 2815 C CA . GLU A 1 368 ? 19.906 -7.387 -16.203 1 83.69 368 GLU A CA 1
ATOM 2816 C C . GLU A 1 368 ? 19.453 -8.828 -16.438 1 83.69 368 GLU A C 1
ATOM 2818 O O . GLU A 1 368 ? 20.281 -9.734 -16.5 1 83.69 368 GLU A O 1
ATOM 2823 N N . ARG A 1 369 ? 18.203 -8.961 -16.656 1 89.12 369 ARG A N 1
ATOM 2824 C CA . ARG A 1 369 ? 17.672 -10.312 -16.812 1 89.12 369 ARG A CA 1
ATOM 2825 C C . ARG A 1 369 ? 16.719 -10.391 -18 1 89.12 369 ARG A C 1
ATOM 2827 O O . ARG A 1 369 ? 15.695 -9.695 -18.016 1 89.12 369 ARG A O 1
ATOM 2834 N N . THR A 1 370 ? 16.938 -11.336 -18.844 1 90.38 370 THR A N 1
ATOM 2835 C CA . THR A 1 370 ? 16.219 -11.398 -20.125 1 90.38 370 THR A CA 1
ATOM 2836 C C . THR A 1 370 ? 14.758 -11.758 -19.906 1 90.38 370 THR A C 1
ATOM 2838 O O . THR A 1 370 ? 13.875 -11.211 -20.578 1 90.38 370 THR A O 1
ATOM 2841 N N . SER A 1 371 ? 14.469 -12.734 -19.062 1 93.56 371 SER A N 1
ATOM 2842 C CA . SER A 1 371 ? 13.086 -13.164 -18.859 1 93.56 371 SER A CA 1
ATOM 2843 C C . SER A 1 371 ? 12.234 -12.047 -18.281 1 93.56 371 SER A C 1
ATOM 2845 O O . SER A 1 371 ? 11.086 -11.867 -18.672 1 93.56 371 SER A O 1
ATOM 2847 N N . THR A 1 372 ? 12.789 -11.336 -17.359 1 94.38 372 THR A N 1
ATOM 2848 C CA . THR A 1 372 ? 12.086 -10.211 -16.75 1 94.38 372 THR A CA 1
ATOM 2849 C C . THR A 1 372 ? 11.898 -9.078 -17.75 1 94.38 372 THR A C 1
ATOM 2851 O O . THR A 1 372 ? 10.852 -8.422 -17.781 1 94.38 372 THR A O 1
ATOM 2854 N N . LEU A 1 373 ? 12.906 -8.852 -18.531 1 94.81 373 LEU A N 1
ATOM 2855 C CA . LEU A 1 373 ? 12.828 -7.832 -19.578 1 94.81 373 LEU A CA 1
ATOM 2856 C C . LEU A 1 373 ? 11.742 -8.164 -20.594 1 94.81 373 LEU A C 1
ATOM 2858 O O . LEU A 1 373 ? 10.984 -7.289 -21 1 94.81 373 LEU A O 1
ATOM 2862 N N . LYS A 1 374 ? 11.688 -9.422 -20.984 1 96 374 LYS A N 1
ATOM 2863 C CA . LYS A 1 374 ? 10.641 -9.891 -21.891 1 96 374 LYS A CA 1
ATOM 2864 C C . LYS A 1 374 ? 9.258 -9.617 -21.312 1 96 374 LYS A C 1
ATOM 2866 O O . LYS A 1 374 ? 8.375 -9.109 -22.016 1 96 374 LYS A O 1
ATOM 2871 N N . ALA A 1 375 ? 9.078 -9.969 -20.031 1 97 375 ALA A N 1
ATOM 2872 C CA . ALA A 1 375 ? 7.801 -9.742 -19.375 1 97 375 ALA A CA 1
ATOM 2873 C C . ALA A 1 375 ? 7.441 -8.258 -19.359 1 97 375 ALA A C 1
ATOM 2875 O O . ALA A 1 375 ? 6.285 -7.891 -19.578 1 97 375 ALA A O 1
ATOM 2876 N N . LEU A 1 376 ? 8.391 -7.418 -19.062 1 97.44 376 LEU A N 1
ATOM 2877 C CA . LEU A 1 376 ? 8.164 -5.977 -19.016 1 97.44 376 LEU A CA 1
ATOM 2878 C C . LEU A 1 376 ? 7.73 -5.457 -20.391 1 97.44 376 LEU A C 1
ATOM 2880 O O . LEU A 1 376 ? 6.785 -4.676 -20.484 1 97.44 376 LEU A O 1
ATOM 2884 N N . LEU A 1 377 ? 8.391 -5.891 -21.438 1 97.81 377 LEU A N 1
ATOM 2885 C CA . LEU A 1 377 ? 8.078 -5.445 -22.797 1 97.81 377 LEU A CA 1
ATOM 2886 C C . LEU A 1 377 ? 6.703 -5.941 -23.234 1 97.81 377 LEU A C 1
ATOM 2888 O O . LEU A 1 377 ? 5.938 -5.195 -23.844 1 97.81 377 LEU A O 1
ATOM 2892 N N . ASP A 1 378 ? 6.422 -7.211 -22.922 1 98.06 378 ASP A N 1
ATOM 2893 C CA . ASP A 1 378 ? 5.098 -7.746 -23.219 1 98.06 378 ASP A CA 1
ATOM 2894 C C . ASP A 1 378 ? 4 -6.902 -22.578 1 98.06 378 ASP A C 1
ATOM 2896 O O . ASP A 1 378 ? 2.982 -6.609 -23.203 1 98.06 378 ASP A O 1
ATOM 2900 N N . ASN A 1 379 ? 4.238 -6.57 -21.359 1 98.19 379 ASN A N 1
ATOM 2901 C CA . ASN A 1 379 ? 3.238 -5.781 -20.656 1 98.19 379 ASN A CA 1
ATOM 2902 C C . ASN A 1 379 ? 3.219 -4.332 -21.125 1 98.19 379 ASN A C 1
ATOM 2904 O O . ASN A 1 379 ? 2.176 -3.678 -21.094 1 98.19 379 ASN A O 1
ATOM 2908 N N . THR A 1 380 ? 4.336 -3.811 -21.562 1 98.31 380 THR A N 1
ATOM 2909 C CA . THR A 1 380 ? 4.363 -2.488 -22.172 1 98.31 380 THR A CA 1
ATOM 2910 C C . THR A 1 380 ? 3.424 -2.432 -23.375 1 98.31 380 THR A C 1
ATOM 2912 O O . THR A 1 380 ? 2.656 -1.48 -23.531 1 98.31 380 THR A O 1
ATOM 2915 N N . ALA A 1 381 ? 3.492 -3.447 -24.188 1 98.25 381 ALA A N 1
ATOM 2916 C CA . ALA A 1 381 ? 2.602 -3.514 -25.344 1 98.25 381 ALA A CA 1
ATOM 2917 C C . ALA A 1 381 ? 1.139 -3.467 -24.922 1 98.25 381 ALA A C 1
ATOM 2919 O O . ALA A 1 381 ? 0.333 -2.748 -25.516 1 98.25 381 ALA A O 1
ATOM 2920 N N . LYS A 1 382 ? 0.789 -4.219 -23.922 1 98.31 382 LYS A N 1
ATOM 2921 C CA . LYS A 1 382 ? -0.583 -4.258 -23.422 1 98.31 382 LYS A CA 1
ATOM 2922 C C . LYS A 1 382 ? -1.02 -2.889 -22.906 1 98.31 382 LYS A C 1
ATOM 2924 O O . LYS A 1 382 ? -2.158 -2.471 -23.125 1 98.31 382 LYS A O 1
ATOM 2929 N N . VAL A 1 383 ? -0.139 -2.205 -22.172 1 98.25 383 VAL A N 1
ATOM 2930 C CA . VAL A 1 383 ? -0.448 -0.897 -21.594 1 98.25 383 VAL A CA 1
ATOM 2931 C C . VAL A 1 383 ? -0.672 0.114 -22.719 1 98.25 383 VAL A C 1
ATOM 2933 O O . VAL A 1 383 ? -1.59 0.935 -22.656 1 98.25 383 VAL A O 1
ATOM 2936 N N . VAL A 1 384 ? 0.167 0.056 -23.766 1 98.06 384 VAL A N 1
ATOM 2937 C CA . VAL A 1 384 ? 0.037 0.959 -24.891 1 98.06 384 VAL A CA 1
ATOM 2938 C C . VAL A 1 384 ? -1.326 0.764 -25.562 1 98.06 384 VAL A C 1
ATOM 2940 O O . VAL A 1 384 ? -2.016 1.737 -25.875 1 98.06 384 VAL A O 1
ATOM 2943 N N . VAL A 1 385 ? -1.68 -0.475 -25.734 1 97 385 VAL A N 1
ATOM 2944 C CA . VAL A 1 385 ? -2.961 -0.78 -26.359 1 97 385 VAL A CA 1
ATOM 2945 C C . VAL A 1 385 ? -4.102 -0.256 -25.484 1 97 385 VAL A C 1
ATOM 2947 O O . VAL A 1 385 ? -5.086 0.278 -26 1 97 385 VAL A O 1
ATOM 2950 N N . CYS A 1 386 ? -3.949 -0.371 -24.203 1 96.44 386 CYS A N 1
ATOM 2951 C CA . CYS A 1 386 ? -4.977 0.1 -23.281 1 96.44 386 CYS A CA 1
ATOM 2952 C C . CYS A 1 386 ? -5.078 1.62 -23.297 1 96.44 386 CYS A C 1
ATOM 2954 O O . CYS A 1 386 ? -6.164 2.178 -23.156 1 96.44 386 CYS A O 1
ATOM 2956 N N . LEU A 1 387 ? -3.99 2.299 -23.469 1 96.62 387 LEU A N 1
ATOM 2957 C CA . LEU A 1 387 ? -3.953 3.758 -23.516 1 96.62 387 LEU A CA 1
ATOM 2958 C C . LEU A 1 387 ? -4.516 4.273 -24.828 1 96.62 387 LEU A C 1
ATOM 2960 O O . LEU A 1 387 ? -5 5.406 -24.906 1 96.62 387 LEU A O 1
ATOM 2964 N N . ASN A 1 388 ? -4.418 3.418 -25.828 1 94.94 388 ASN A N 1
ATOM 2965 C CA . ASN A 1 388 ? -4.855 3.824 -27.156 1 94.94 388 ASN A CA 1
ATOM 2966 C C . ASN A 1 388 ? -4.195 5.129 -27.594 1 94.94 388 ASN A C 1
ATOM 2968 O O . ASN A 1 388 ? -2.971 5.262 -27.531 1 94.94 388 ASN A O 1
ATOM 2972 N N . VAL A 1 389 ? -4.938 6.102 -27.984 1 94.12 389 VAL A N 1
ATOM 2973 C CA . VAL A 1 389 ? -4.406 7.34 -28.547 1 94.12 389 VAL A CA 1
ATOM 2974 C C . VAL A 1 389 ? -3.65 8.117 -27.469 1 94.12 389 VAL A C 1
ATOM 2976 O O . VAL A 1 389 ? -2.74 8.891 -27.766 1 94.12 389 VAL A O 1
ATOM 2979 N N . PHE A 1 390 ? -3.91 7.887 -26.281 1 94.31 390 PHE A N 1
ATOM 2980 C CA . PHE A 1 390 ? -3.309 8.656 -25.203 1 94.31 390 PHE A CA 1
ATOM 2981 C C . PHE A 1 390 ? -1.892 8.172 -24.922 1 94.31 390 PHE A C 1
ATOM 2983 O O . PHE A 1 390 ? -1.171 8.773 -24.125 1 94.31 390 PHE A O 1
ATOM 2990 N N . SER A 1 391 ? -1.486 7.078 -25.531 1 96.44 391 SER A N 1
ATOM 2991 C CA . SER A 1 391 ? -0.11 6.609 -25.422 1 96.44 391 SER A CA 1
ATOM 2992 C C . SER A 1 391 ? 0.872 7.621 -26 1 96.44 391 SER A C 1
ATOM 2994 O O . SER A 1 391 ? 2.066 7.578 -25.703 1 96.44 391 SER A O 1
ATOM 2996 N N . VAL A 1 392 ? 0.387 8.57 -26.766 1 95.75 392 VAL A N 1
ATOM 2997 C CA . VAL A 1 392 ? 1.211 9.594 -27.406 1 95.75 392 VAL A CA 1
ATOM 2998 C C . VAL A 1 392 ? 1.935 10.414 -26.328 1 95.75 392 VAL A C 1
ATOM 3000 O O . VAL A 1 392 ? 3.074 10.836 -26.531 1 95.75 392 VAL A O 1
ATOM 3003 N N . LYS A 1 393 ? 1.193 10.625 -25.25 1 94 393 LYS A N 1
ATOM 3004 C CA . LYS A 1 393 ? 1.754 11.391 -24.141 1 94 393 LYS A CA 1
ATOM 3005 C C . LYS A 1 393 ? 3.096 10.812 -23.703 1 94 393 LYS A C 1
ATOM 3007 O O . LYS A 1 393 ? 3.977 11.555 -23.25 1 94 393 LYS A O 1
ATOM 3012 N N . HIS A 1 394 ? 3.307 9.453 -23.875 1 96.31 394 HIS A N 1
ATOM 3013 C CA . HIS A 1 394 ? 4.488 8.758 -23.375 1 96.31 394 HIS A CA 1
ATOM 3014 C C . HIS A 1 394 ? 5.316 8.18 -24.516 1 96.31 394 HIS A C 1
ATOM 3016 O O . HIS A 1 394 ? 6.148 7.297 -24.297 1 96.31 394 HIS A O 1
ATOM 3022 N N . LEU A 1 395 ? 5.145 8.602 -25.688 1 97.12 395 LEU A N 1
ATOM 3023 C CA . LEU A 1 395 ? 5.723 7.996 -26.875 1 97.12 395 LEU A CA 1
ATOM 3024 C C . LEU A 1 395 ? 7.246 8.016 -26.812 1 97.12 395 LEU A C 1
ATOM 3026 O O . LEU A 1 395 ? 7.898 7.008 -27.094 1 97.12 395 LEU A O 1
ATOM 3030 N N . THR A 1 396 ? 7.809 9.148 -26.391 1 95.31 396 THR A N 1
ATOM 3031 C CA . THR A 1 396 ? 9.258 9.281 -26.328 1 95.31 396 THR A CA 1
ATOM 3032 C C . THR A 1 396 ? 9.844 8.281 -25.328 1 95.31 396 THR A C 1
ATOM 3034 O O . THR A 1 396 ? 10.852 7.629 -25.625 1 95.31 396 THR A O 1
ATOM 3037 N N . ASP A 1 397 ? 9.219 8.172 -24.203 1 95.19 397 ASP A N 1
ATOM 3038 C CA . ASP A 1 397 ? 9.68 7.254 -23.172 1 95.19 397 ASP A CA 1
ATOM 3039 C C . ASP A 1 397 ? 9.562 5.801 -23.625 1 95.19 397 ASP A C 1
ATOM 3041 O O . ASP A 1 397 ? 10.469 4.996 -23.391 1 95.19 397 ASP A O 1
ATOM 3045 N N . PHE A 1 398 ? 8.477 5.477 -24.281 1 97.56 398 PHE A N 1
ATOM 3046 C CA . PHE A 1 398 ? 8.266 4.125 -24.781 1 97.56 398 PHE A CA 1
ATOM 3047 C C . PHE A 1 398 ? 9.32 3.758 -25.812 1 97.56 398 PHE A C 1
ATOM 3049 O O . PHE A 1 398 ? 9.844 2.643 -25.797 1 97.56 398 PHE A O 1
ATOM 3056 N N . LEU A 1 399 ? 9.602 4.699 -26.656 1 97.19 399 LEU A N 1
ATOM 3057 C CA . LEU A 1 399 ? 10.594 4.434 -27.688 1 97.19 399 LEU A CA 1
ATOM 3058 C C . LEU A 1 399 ? 11.977 4.211 -27.078 1 97.19 399 LEU A C 1
ATOM 3060 O O . LEU A 1 399 ? 12.758 3.395 -27.578 1 97.19 399 LEU A O 1
ATOM 3064 N N . GLU A 1 400 ? 12.234 4.895 -26.016 1 95.44 400 GLU A N 1
ATOM 3065 C CA . GLU A 1 400 ? 13.5 4.703 -25.328 1 95.44 400 GLU A CA 1
ATOM 3066 C C . GLU A 1 400 ? 13.602 3.305 -24.719 1 95.44 400 GLU A C 1
ATOM 3068 O O . GLU A 1 400 ? 14.656 2.672 -24.781 1 95.44 400 GLU A O 1
ATOM 3073 N N . VAL A 1 401 ? 12.562 2.846 -24.172 1 95.94 401 VAL A N 1
ATOM 3074 C CA . VAL A 1 401 ? 12.508 1.517 -23.578 1 95.94 401 VAL A CA 1
ATOM 3075 C C . VAL A 1 401 ? 12.766 0.457 -24.641 1 95.94 401 VAL A C 1
ATOM 3077 O O . VAL A 1 401 ? 13.562 -0.463 -24.438 1 95.94 401 VAL A O 1
ATOM 3080 N N . VAL A 1 402 ? 12.148 0.596 -25.75 1 97.56 402 VAL A N 1
ATOM 3081 C CA . VAL A 1 402 ? 12.281 -0.373 -26.844 1 97.56 402 VAL A CA 1
ATOM 3082 C C . VAL A 1 402 ? 13.672 -0.255 -27.469 1 97.56 402 VAL A C 1
ATOM 3084 O O . VAL A 1 402 ? 14.281 -1.262 -27.828 1 97.56 402 VAL A O 1
ATOM 3087 N N . ASP A 1 403 ? 14.133 0.959 -27.531 1 96.75 403 ASP A N 1
ATOM 3088 C CA . ASP A 1 403 ? 15.43 1.244 -28.141 1 96.75 403 ASP A CA 1
ATOM 3089 C C . ASP A 1 403 ? 16.562 0.551 -27.375 1 96.75 403 ASP A C 1
ATOM 3091 O O . ASP A 1 403 ? 17.5 0.022 -27.984 1 96.75 403 ASP A O 1
ATOM 3095 N N . THR A 1 404 ? 16.516 0.551 -26.078 1 94.81 404 THR A N 1
ATOM 3096 C CA . THR A 1 404 ? 17.562 -0.047 -25.234 1 94.81 404 THR A CA 1
ATOM 3097 C C . THR A 1 404 ? 17.703 -1.536 -25.547 1 94.81 404 THR A C 1
ATOM 3099 O O . THR A 1 404 ? 18.797 -2.092 -25.438 1 94.81 404 THR A O 1
ATOM 3102 N N . VAL A 1 405 ? 16.672 -2.168 -26.016 1 95.44 405 VAL A N 1
ATOM 3103 C CA . VAL A 1 405 ? 16.688 -3.605 -26.266 1 95.44 405 VAL A CA 1
ATOM 3104 C C . VAL A 1 405 ? 17.047 -3.867 -27.734 1 95.44 405 VAL A C 1
ATOM 3106 O O . VAL A 1 405 ? 17.922 -4.68 -28.031 1 95.44 405 VAL A O 1
ATOM 3109 N N . MET A 1 406 ? 16.453 -3.164 -28.625 1 96.31 406 MET A N 1
ATOM 3110 C CA . MET A 1 406 ? 16.594 -3.418 -30.047 1 96.31 406 MET A CA 1
ATOM 3111 C C . MET A 1 406 ? 17.984 -3.016 -30.547 1 96.31 406 MET A C 1
ATOM 3113 O O . MET A 1 406 ? 18.516 -3.619 -31.469 1 96.31 406 MET A O 1
ATOM 3117 N N . CYS A 1 407 ? 18.547 -2.051 -29.859 1 95.75 407 CYS A N 1
ATOM 3118 C CA . CYS A 1 407 ? 19.859 -1.57 -30.312 1 95.75 407 CYS A CA 1
ATOM 3119 C C . CYS A 1 407 ? 20.984 -2.172 -29.484 1 95.75 407 CYS A C 1
ATOM 3121 O O . CYS A 1 407 ? 22.156 -1.853 -29.703 1 95.75 407 CYS A O 1
ATOM 3123 N N . ASP A 1 408 ? 20.609 -3.031 -28.547 1 93.31 408 ASP A N 1
ATOM 3124 C CA . ASP A 1 408 ? 21.625 -3.752 -27.781 1 93.31 408 ASP A CA 1
ATOM 3125 C C . ASP A 1 408 ? 22.172 -4.941 -28.562 1 93.31 408 ASP A C 1
ATOM 3127 O O . ASP A 1 408 ? 21.422 -5.859 -28.906 1 93.31 408 ASP A O 1
ATOM 3131 N N . PRO A 1 409 ? 23.484 -5.039 -28.781 1 90.81 409 PRO A N 1
ATOM 3132 C CA . PRO A 1 409 ? 24.078 -6.117 -29.594 1 90.81 409 PRO A CA 1
ATOM 3133 C C . PRO A 1 409 ? 23.922 -7.488 -28.938 1 90.81 409 PRO A C 1
ATOM 3135 O O . PRO A 1 409 ? 23.984 -8.516 -29.609 1 90.81 409 PRO A O 1
ATOM 3138 N N . PHE A 1 410 ? 23.672 -7.516 -27.672 1 87.94 410 PHE A N 1
ATOM 3139 C CA . PHE A 1 410 ? 23.625 -8.781 -26.938 1 87.94 410 PHE A CA 1
ATOM 3140 C C . PHE A 1 410 ? 22.203 -9.312 -26.875 1 87.94 410 PHE A C 1
ATOM 3142 O O . PHE A 1 410 ? 21.984 -10.453 -26.453 1 87.94 410 PHE A O 1
ATOM 3149 N N . SER A 1 411 ? 21.25 -8.531 -27.312 1 89.69 411 SER A N 1
ATOM 3150 C CA . SER A 1 411 ? 19.859 -8.953 -27.234 1 89.69 411 SER A CA 1
ATOM 3151 C C . SER A 1 411 ? 19.562 -10.102 -28.188 1 89.69 411 SER A C 1
ATOM 3153 O O . SER A 1 411 ? 18.609 -10.867 -27.984 1 89.69 411 SER A O 1
ATOM 3155 N N . ALA A 1 412 ? 20.406 -10.258 -29.172 1 88.81 412 ALA A N 1
ATOM 3156 C CA . ALA A 1 412 ? 20.219 -11.32 -30.156 1 88.81 412 ALA A CA 1
ATOM 3157 C C . ALA A 1 412 ? 20.469 -12.695 -29.547 1 88.81 412 ALA A C 1
ATOM 3159 O O . ALA A 1 412 ? 20.047 -13.711 -30.094 1 88.81 412 ALA A O 1
ATOM 3160 N N . GLU A 1 413 ? 21.172 -12.672 -28.406 1 88.62 413 GLU A N 1
ATOM 3161 C CA . GLU A 1 413 ? 21.453 -13.93 -27.703 1 88.62 413 GLU A CA 1
ATOM 3162 C C . GLU A 1 413 ? 20.156 -14.594 -27.234 1 88.62 413 GLU A C 1
ATOM 3164 O O . GLU A 1 413 ? 20.109 -15.82 -27.094 1 88.62 413 GLU A O 1
ATOM 3169 N N . ASP A 1 414 ? 19.141 -13.812 -26.953 1 90.81 414 ASP A N 1
ATOM 3170 C CA . ASP A 1 414 ? 17.812 -14.297 -26.609 1 90.81 414 ASP A CA 1
ATOM 3171 C C . ASP A 1 414 ? 16.75 -13.656 -27.5 1 90.81 414 ASP A C 1
ATOM 3173 O O . ASP A 1 414 ? 16.094 -12.695 -27.109 1 90.81 414 ASP A O 1
ATOM 3177 N N . PRO A 1 415 ? 16.453 -14.32 -28.578 1 93.38 415 PRO A N 1
ATOM 3178 C CA . PRO A 1 415 ? 15.578 -13.711 -29.594 1 93.38 415 PRO A CA 1
ATOM 3179 C C . PRO A 1 415 ? 14.148 -13.516 -29.078 1 93.38 415 PRO A C 1
ATOM 3181 O O . PRO A 1 415 ? 13.375 -12.758 -29.672 1 93.38 415 PRO A O 1
ATOM 3184 N N . SER A 1 416 ? 13.789 -14.25 -28.047 1 93.75 416 SER A N 1
ATOM 3185 C CA . SER A 1 416 ? 12.438 -14.094 -27.516 1 93.75 416 SER A CA 1
ATOM 3186 C C . SER A 1 416 ? 12.195 -12.672 -27.031 1 93.75 416 SER A C 1
ATOM 3188 O O . SER A 1 416 ? 11.07 -12.164 -27.094 1 93.75 416 SER A O 1
ATOM 3190 N N . VAL A 1 417 ? 13.195 -11.984 -26.516 1 95.56 417 VAL A N 1
ATOM 3191 C CA . VAL A 1 417 ? 13.078 -10.609 -26.047 1 95.56 417 VAL A CA 1
ATOM 3192 C C . VAL A 1 417 ? 12.859 -9.672 -27.234 1 95.56 417 VAL A C 1
ATOM 3194 O O . VAL A 1 417 ? 12.133 -8.688 -27.125 1 95.56 417 VAL A O 1
ATOM 3197 N N . LEU A 1 418 ? 13.484 -10 -28.359 1 96.44 418 LEU A N 1
ATOM 3198 C CA . LEU A 1 418 ? 13.328 -9.188 -29.562 1 96.44 418 LEU A CA 1
ATOM 3199 C C . LEU A 1 418 ? 11.906 -9.289 -30.109 1 96.44 418 LEU A C 1
ATOM 3201 O O . LEU A 1 418 ? 11.383 -8.312 -30.656 1 96.44 418 LEU A O 1
ATOM 3205 N N . VAL A 1 419 ? 11.344 -10.5 -29.969 1 97.19 419 VAL A N 1
ATOM 3206 C CA . VAL A 1 419 ? 9.945 -10.656 -30.359 1 97.19 419 VAL A CA 1
ATOM 3207 C C . VAL A 1 419 ? 9.07 -9.711 -29.547 1 97.19 419 VAL A C 1
ATOM 3209 O O . VAL A 1 419 ? 8.234 -8.992 -30.094 1 97.19 419 VAL A O 1
ATOM 3212 N N . SER A 1 420 ? 9.266 -9.688 -28.219 1 97.62 420 SER A N 1
ATOM 3213 C CA . SER A 1 420 ? 8.492 -8.828 -27.328 1 97.62 420 SER A CA 1
ATOM 3214 C C . SER A 1 420 ? 8.727 -7.352 -27.641 1 97.62 420 SER A C 1
ATOM 3216 O O . SER A 1 420 ? 7.785 -6.555 -27.609 1 97.62 420 SER A O 1
ATOM 3218 N N . ALA A 1 421 ? 9.953 -6.961 -27.875 1 97.88 421 ALA A N 1
ATOM 3219 C CA . ALA A 1 421 ? 10.273 -5.578 -28.219 1 97.88 421 ALA A CA 1
ATOM 3220 C C . ALA A 1 421 ? 9.586 -5.168 -29.516 1 97.88 421 ALA A C 1
ATOM 3222 O O . ALA A 1 421 ? 9.07 -4.055 -29.625 1 97.88 421 ALA A O 1
ATOM 3223 N N . SER A 1 422 ? 9.625 -6.07 -30.5 1 97.56 422 SER A N 1
ATOM 3224 C CA . SER A 1 422 ? 8.977 -5.805 -31.766 1 97.56 422 SER A CA 1
ATOM 3225 C C . SER A 1 422 ? 7.473 -5.629 -31.594 1 97.56 422 SER A C 1
ATOM 3227 O O . SER A 1 422 ? 6.859 -4.785 -32.25 1 97.56 422 SER A O 1
ATOM 3229 N N . GLU A 1 423 ? 6.91 -6.449 -30.766 1 97.69 423 GLU A N 1
ATOM 3230 C CA . GLU A 1 423 ? 5.477 -6.344 -30.5 1 97.69 423 GLU A CA 1
ATOM 3231 C C . GLU A 1 423 ? 5.141 -5.023 -29.812 1 97.69 423 GLU A C 1
ATOM 3233 O O . GLU A 1 423 ? 4.105 -4.414 -30.109 1 97.69 423 GLU A O 1
ATOM 3238 N N . ALA A 1 424 ? 5.934 -4.617 -28.859 1 98.44 424 ALA A N 1
ATOM 3239 C CA . ALA A 1 424 ? 5.738 -3.324 -28.203 1 98.44 424 ALA A CA 1
ATOM 3240 C C . ALA A 1 424 ? 5.824 -2.182 -29.219 1 98.44 424 ALA A C 1
ATOM 3242 O O . ALA A 1 424 ? 5.012 -1.254 -29.188 1 98.44 424 ALA A O 1
ATOM 3243 N N . LEU A 1 425 ? 6.801 -2.25 -30.109 1 98.44 425 LEU A N 1
ATOM 3244 C CA . LEU A 1 425 ? 6.949 -1.235 -31.141 1 98.44 425 LEU A CA 1
ATOM 3245 C C . LEU A 1 425 ? 5.746 -1.239 -32.094 1 98.44 425 LEU A C 1
ATOM 3247 O O . LEU A 1 425 ? 5.266 -0.178 -32.469 1 98.44 425 LEU A O 1
ATOM 3251 N N . ALA A 1 426 ? 5.305 -2.43 -32.438 1 97.75 426 ALA A N 1
ATOM 3252 C CA . ALA A 1 426 ? 4.125 -2.549 -33.281 1 97.75 426 ALA A CA 1
ATOM 3253 C C . ALA A 1 426 ? 2.914 -1.88 -32.656 1 97.75 426 ALA A C 1
ATOM 3255 O O . ALA A 1 426 ? 2.137 -1.204 -33.312 1 97.75 426 ALA A O 1
ATOM 3256 N N . ALA A 1 427 ? 2.725 -2.123 -31.375 1 98.12 427 ALA A N 1
ATOM 3257 C CA . ALA A 1 427 ? 1.628 -1.487 -30.641 1 98.12 427 ALA A CA 1
ATOM 3258 C C . ALA A 1 427 ? 1.738 0.033 -30.703 1 98.12 427 ALA A C 1
ATOM 3260 O O . ALA A 1 427 ? 0.73 0.73 -30.844 1 98.12 427 ALA A O 1
ATOM 3261 N N . LEU A 1 428 ? 2.955 0.565 -30.562 1 98 428 LEU A N 1
ATOM 3262 C CA . LEU A 1 428 ? 3.18 2.004 -30.641 1 98 428 LEU A CA 1
ATOM 3263 C C . LEU A 1 428 ? 2.834 2.533 -32.031 1 98 428 LEU A C 1
ATOM 3265 O O . LEU A 1 428 ? 2.203 3.584 -32.156 1 98 428 LEU A O 1
ATOM 3269 N N . LEU A 1 429 ? 3.221 1.791 -33.062 1 96.69 429 LEU A N 1
ATOM 3270 C CA . LEU A 1 429 ? 2.93 2.193 -34.406 1 96.69 429 LEU A CA 1
ATOM 3271 C C . LEU A 1 429 ? 1.426 2.199 -34.688 1 96.69 429 LEU A C 1
ATOM 3273 O O . LEU A 1 429 ? 0.912 3.09 -35.344 1 96.69 429 LEU A O 1
ATOM 3277 N N . LEU A 1 430 ? 0.772 1.265 -34.125 1 96.44 430 LEU A N 1
ATOM 3278 C CA . LEU A 1 430 ? -0.665 1.131 -34.344 1 96.44 430 LEU A CA 1
ATOM 3279 C C . LEU A 1 430 ? -1.425 2.256 -33.656 1 96.44 430 LEU A C 1
ATOM 3281 O O . LEU A 1 430 ? -2.434 2.74 -34.156 1 96.44 430 LEU A O 1
ATOM 3285 N N . ASN A 1 431 ? -0.968 2.725 -32.5 1 96.12 431 ASN A N 1
ATOM 3286 C CA . ASN A 1 431 ? -1.752 3.643 -31.688 1 96.12 431 ASN A CA 1
ATOM 3287 C C . ASN A 1 431 ? -1.242 5.074 -31.812 1 96.12 431 ASN A C 1
ATOM 3289 O O . ASN A 1 431 ? -1.986 6.027 -31.562 1 96.12 431 ASN A O 1
ATOM 3293 N N . CYS A 1 432 ? -0.011 5.285 -32.25 1 96.31 432 CYS A N 1
ATOM 3294 C CA . CYS A 1 432 ? 0.568 6.625 -32.188 1 96.31 432 CYS A CA 1
ATOM 3295 C C . CYS A 1 432 ? 1.037 7.055 -33.594 1 96.31 432 CYS A C 1
ATOM 3297 O O . CYS A 1 432 ? 1.81 8.008 -33.719 1 96.31 432 CYS A O 1
ATOM 3299 N N . TRP A 1 433 ? 0.623 6.422 -34.688 1 94 433 TRP A N 1
ATOM 3300 C CA . TRP A 1 433 ? 1.172 6.617 -36.031 1 94 433 TRP A CA 1
ATOM 3301 C C . TRP A 1 433 ? 1.01 8.062 -36.469 1 94 433 TRP A C 1
ATOM 3303 O O . TRP A 1 433 ? 1.895 8.625 -37.125 1 94 433 TRP A O 1
ATOM 3313 N N . PRO A 1 434 ? -0.059 8.773 -36.125 1 92.62 434 PRO A N 1
ATOM 3314 C CA . PRO A 1 434 ? -0.193 10.156 -36.594 1 92.62 434 PRO A CA 1
ATOM 3315 C C . PRO A 1 434 ? 0.896 11.078 -36.031 1 92.62 434 PRO A C 1
ATOM 3317 O O . PRO A 1 434 ? 1.236 12.078 -36.688 1 92.62 434 PRO A O 1
ATOM 3320 N N . ARG A 1 435 ? 1.469 10.648 -34.844 1 93.94 435 ARG A N 1
ATOM 3321 C CA . ARG A 1 435 ? 2.492 11.484 -34.219 1 93.94 435 ARG A CA 1
ATOM 3322 C C . ARG A 1 435 ? 3.891 10.977 -34.531 1 93.94 435 ARG A C 1
ATOM 3324 O O . ARG A 1 435 ? 4.887 11.555 -34.125 1 93.94 435 ARG A O 1
ATOM 3331 N N . ILE A 1 436 ? 4.004 9.906 -35.281 1 93.75 436 ILE A N 1
ATOM 3332 C CA . ILE A 1 436 ? 5.277 9.32 -35.688 1 93.75 436 ILE A CA 1
ATOM 3333 C C . ILE A 1 436 ? 5.605 9.719 -37.125 1 93.75 436 ILE A C 1
ATOM 3335 O O . ILE A 1 436 ? 6.754 10.023 -37.438 1 93.75 436 ILE A O 1
ATOM 3339 N N . LYS A 1 437 ? 4.609 9.852 -37.906 1 88.69 437 LYS A N 1
ATOM 3340 C CA . LYS A 1 437 ? 4.746 10.109 -39.312 1 88.69 437 LYS A CA 1
ATOM 3341 C C . LYS A 1 437 ? 5.422 11.453 -39.594 1 88.69 437 LYS A C 1
ATOM 3343 O O . LYS A 1 437 ? 5.027 12.477 -39 1 88.69 437 LYS A O 1
ATOM 3348 N N . LYS A 1 438 ? 6.453 11.422 -40.469 1 84.25 438 LYS A N 1
ATOM 3349 C CA . LYS A 1 438 ? 7.172 12.602 -40.938 1 84.25 438 LYS A CA 1
ATOM 3350 C C . LYS A 1 438 ? 7.812 13.359 -39.781 1 84.25 438 LYS A C 1
ATOM 3352 O O . LYS A 1 438 ? 7.797 14.594 -39.75 1 84.25 438 LYS A O 1
ATOM 3357 N N . THR A 1 439 ? 8.188 12.664 -38.719 1 88.56 439 THR A N 1
ATOM 3358 C CA . THR A 1 439 ? 8.891 13.258 -37.562 1 88.56 439 THR A CA 1
ATOM 3359 C C . THR A 1 439 ? 10.227 12.555 -37.344 1 88.56 439 THR A C 1
ATOM 3361 O O . THR A 1 439 ? 10.57 11.617 -38.062 1 88.56 439 THR A O 1
ATOM 3364 N N . ALA A 1 440 ? 10.992 13.102 -36.438 1 90.81 440 ALA A N 1
ATOM 3365 C CA . ALA A 1 440 ? 12.281 12.508 -36.094 1 90.81 440 ALA A CA 1
ATOM 3366 C C . ALA A 1 440 ? 12.109 11.102 -35.531 1 90.81 440 ALA A C 1
ATOM 3368 O O . ALA A 1 440 ? 13.031 10.281 -35.594 1 90.81 440 ALA A O 1
ATOM 3369 N N . ARG A 1 441 ? 10.938 10.859 -35.125 1 93.5 441 ARG A N 1
ATOM 3370 C CA . ARG A 1 441 ? 10.656 9.562 -34.531 1 93.5 441 ARG A CA 1
ATOM 3371 C C . ARG A 1 441 ? 10.594 8.477 -35.594 1 93.5 441 ARG A C 1
ATOM 3373 O O . ARG A 1 441 ? 10.945 7.32 -35.344 1 93.5 441 ARG A O 1
ATOM 3380 N N . GLU A 1 442 ? 10.133 8.836 -36.688 1 92.38 442 GLU A N 1
ATOM 3381 C CA . GLU A 1 442 ? 10.109 7.898 -37.812 1 92.38 442 GLU A CA 1
ATOM 3382 C C . GLU A 1 442 ? 11.508 7.363 -38.125 1 92.38 442 GLU A C 1
ATOM 3384 O O . GLU A 1 442 ? 11.695 6.156 -38.281 1 92.38 442 GLU A O 1
ATOM 3389 N N . GLU A 1 443 ? 12.477 8.297 -38.188 1 89.75 443 GLU A N 1
ATOM 3390 C CA . GLU A 1 443 ? 13.859 7.906 -38.469 1 89.75 443 GLU A CA 1
ATOM 3391 C C . GLU A 1 443 ? 14.422 7.051 -37.312 1 89.75 443 GLU A C 1
ATOM 3393 O O . GLU A 1 443 ? 15.188 6.113 -37.562 1 89.75 443 GLU A O 1
ATOM 3398 N N . GLN A 1 444 ? 14.07 7.422 -36.156 1 94.62 444 GLN A N 1
ATOM 3399 C CA . GLN A 1 444 ? 14.516 6.668 -35 1 94.62 444 GLN A CA 1
ATOM 3400 C C . GLN A 1 444 ? 14.031 5.223 -35.062 1 94.62 444 GLN A C 1
ATOM 3402 O O . GLN A 1 444 ? 14.797 4.297 -34.781 1 94.62 444 GLN A O 1
ATOM 3407 N N . ILE A 1 445 ? 12.797 5.027 -35.406 1 96.25 445 ILE A N 1
ATOM 3408 C CA . ILE A 1 445 ? 12.195 3.697 -35.438 1 96.25 445 ILE A CA 1
ATOM 3409 C C . ILE A 1 445 ? 12.844 2.871 -36.562 1 96.25 445 ILE A C 1
ATOM 3411 O O . ILE A 1 445 ? 13.164 1.696 -36.375 1 96.25 445 ILE A O 1
ATOM 3415 N N . ILE A 1 446 ? 13.07 3.49 -37.688 1 92.81 446 ILE A N 1
ATOM 3416 C CA . ILE A 1 446 ? 13.727 2.805 -38.781 1 92.81 446 ILE A CA 1
ATOM 3417 C C . ILE A 1 446 ? 15.133 2.381 -38.375 1 92.81 446 ILE A C 1
ATOM 3419 O O . ILE A 1 446 ? 15.562 1.259 -38.656 1 92.81 446 ILE A O 1
ATOM 3423 N N . ARG A 1 447 ? 15.812 3.311 -37.719 1 93.94 447 ARG A N 1
ATOM 3424 C CA . ARG A 1 447 ? 17.156 3 -37.219 1 93.94 447 ARG A CA 1
ATOM 3425 C C . ARG A 1 447 ? 17.125 1.808 -36.281 1 93.94 447 ARG A C 1
ATOM 3427 O O . ARG A 1 447 ? 17.953 0.905 -36.375 1 93.94 447 ARG A O 1
ATOM 3434 N N . MET A 1 448 ? 16.172 1.758 -35.344 1 96.69 448 MET A N 1
ATOM 3435 C CA . MET A 1 448 ? 16.031 0.677 -34.375 1 96.69 448 MET A CA 1
ATOM 3436 C C . MET A 1 448 ? 15.82 -0.66 -35.062 1 96.69 448 MET A C 1
ATOM 3438 O O . MET A 1 448 ? 16.453 -1.66 -34.719 1 96.69 448 MET A O 1
ATOM 3442 N N . LEU A 1 449 ? 15 -0.662 -36.062 1 96.19 449 LEU A N 1
ATOM 3443 C CA . LEU A 1 449 ? 14.688 -1.876 -36.812 1 96.19 449 LEU A CA 1
ATOM 3444 C C . LEU A 1 449 ? 15.906 -2.379 -37.594 1 96.19 449 LEU A C 1
ATOM 3446 O O . LEU A 1 449 ? 16.203 -3.576 -37.594 1 96.19 449 LEU A O 1
ATOM 3450 N N . CYS A 1 450 ? 16.609 -1.431 -38.156 1 94.56 450 CYS A N 1
ATOM 3451 C CA . CYS A 1 450 ? 17.781 -1.795 -38.938 1 94.56 450 CYS A CA 1
ATOM 3452 C C . CYS A 1 450 ? 18.875 -2.387 -38.031 1 94.56 450 CYS A C 1
ATOM 3454 O O . CYS A 1 450 ? 19.438 -3.432 -38.375 1 94.56 450 CYS A O 1
ATOM 3456 N N . ILE A 1 451 ? 19.109 -1.714 -37 1 95.94 451 ILE A N 1
ATOM 3457 C CA . ILE A 1 451 ? 20.172 -2.166 -36.094 1 95.94 451 ILE A CA 1
ATOM 3458 C C . ILE A 1 451 ? 19.797 -3.527 -35.5 1 95.94 451 ILE A C 1
ATOM 3460 O O . ILE A 1 451 ? 20.625 -4.434 -35.438 1 95.94 451 ILE A O 1
ATOM 3464 N N . CYS A 1 452 ? 18.578 -3.674 -35.094 1 96.62 452 CYS A N 1
ATOM 3465 C CA . CYS A 1 452 ? 18.094 -4.922 -34.5 1 96.62 452 CYS A CA 1
ATOM 3466 C C . CYS A 1 452 ? 18.219 -6.07 -35.5 1 96.62 452 CYS A C 1
ATOM 3468 O O . CYS A 1 452 ? 18.688 -7.156 -35.156 1 96.62 452 CYS A O 1
ATOM 3470 N N . TRP A 1 453 ? 17.891 -5.801 -36.75 1 95.38 453 TRP A N 1
ATOM 3471 C CA . TRP A 1 453 ? 17.938 -6.793 -37.812 1 95.38 453 TRP A CA 1
ATOM 3472 C C . TRP A 1 453 ? 19.375 -7.223 -38.094 1 95.38 453 TRP A C 1
ATOM 3474 O O . TRP A 1 453 ? 19.672 -8.414 -38.188 1 95.38 453 TRP A O 1
ATOM 3484 N N . MET A 1 454 ? 20.25 -6.273 -38.125 1 94.56 454 MET A N 1
ATOM 3485 C CA . MET A 1 454 ? 21.656 -6.551 -38.406 1 94.56 454 MET A CA 1
ATOM 3486 C C . MET A 1 454 ? 22.297 -7.34 -37.25 1 94.56 454 MET A C 1
ATOM 3488 O O . MET A 1 454 ? 23.062 -8.273 -37.5 1 94.56 454 MET A O 1
ATOM 3492 N N . ASN A 1 455 ? 21.953 -6.98 -36.094 1 94.06 455 ASN A N 1
ATOM 3493 C CA . ASN A 1 455 ? 22.484 -7.703 -34.938 1 94.06 455 ASN A CA 1
ATOM 3494 C C . ASN A 1 455 ? 22 -9.156 -34.938 1 94.06 455 ASN A C 1
ATOM 3496 O O . ASN A 1 455 ? 22.781 -10.062 -34.594 1 94.06 455 ASN A O 1
ATOM 3500 N N . LEU A 1 456 ? 20.75 -9.383 -35.25 1 94 456 LEU A N 1
ATOM 3501 C CA . LEU A 1 456 ? 20.172 -10.719 -35.281 1 94 456 LEU A CA 1
ATOM 3502 C C . LEU A 1 456 ? 20.812 -11.57 -36.375 1 94 456 LEU A C 1
ATOM 3504 O O . LEU A 1 456 ? 21.141 -12.734 -36.156 1 94 456 LEU A O 1
ATOM 3508 N N . LYS A 1 457 ? 21.062 -10.914 -37.5 1 91.31 457 LYS A N 1
ATOM 3509 C CA . LYS A 1 457 ? 21.688 -11.625 -38.594 1 91.31 457 LYS A CA 1
ATOM 3510 C C . LYS A 1 457 ? 23.141 -11.961 -38.312 1 91.31 457 LYS A C 1
ATOM 3512 O O . LYS A 1 457 ? 23.625 -13.047 -38.656 1 91.31 457 LYS A O 1
ATOM 3517 N N . ASP A 1 458 ? 23.812 -11.031 -37.719 1 91.12 458 ASP A N 1
ATOM 3518 C CA . ASP A 1 458 ? 25.203 -11.266 -37.312 1 91.12 458 ASP A CA 1
ATOM 3519 C C . ASP A 1 458 ? 25.312 -12.406 -36.312 1 91.12 458 ASP A C 1
ATOM 3521 O O . ASP A 1 458 ? 26.219 -13.242 -36.406 1 91.12 458 ASP A O 1
ATOM 3525 N N . TYR A 1 459 ? 24.406 -12.422 -35.438 1 89.75 459 TYR A N 1
ATOM 3526 C CA . TYR A 1 459 ? 24.406 -13.453 -34.406 1 89.75 459 TYR A CA 1
ATOM 3527 C C . TYR A 1 459 ? 24.125 -14.828 -35.031 1 89.75 459 TYR A C 1
ATOM 3529 O O . TYR A 1 459 ? 24.781 -15.805 -34.688 1 89.75 459 TYR A O 1
ATOM 3537 N N . THR A 1 460 ? 23.156 -14.938 -35.906 1 87.56 460 THR A N 1
ATOM 3538 C CA . THR A 1 460 ? 22.766 -16.203 -36.531 1 87.56 460 THR A CA 1
ATOM 3539 C C . THR A 1 460 ? 23.875 -16.719 -37.406 1 87.56 460 THR A C 1
ATOM 3541 O O . THR A 1 460 ? 24.047 -17.938 -37.562 1 87.56 460 THR A O 1
ATOM 3544 N N . SER A 1 461 ? 24.672 -15.82 -37.969 1 85 461 SER A N 1
ATOM 3545 C CA . SER A 1 461 ? 25.75 -16.234 -38.875 1 85 461 SER A CA 1
ATOM 3546 C C . SER A 1 461 ? 26.938 -16.766 -38.062 1 85 461 SER A C 1
ATOM 3548 O O . SER A 1 461 ? 27.688 -17.609 -38.562 1 85 461 SER A O 1
ATOM 3550 N N . ARG A 1 462 ? 27.125 -16.281 -37 1 81.62 462 ARG A N 1
ATOM 3551 C CA . ARG A 1 462 ? 28.297 -16.641 -36.219 1 81.62 462 ARG A CA 1
ATOM 3552 C C . ARG A 1 462 ? 28.047 -17.938 -35.438 1 81.62 462 ARG A C 1
ATOM 3554 O O . ARG A 1 462 ? 28.984 -18.672 -35.156 1 81.62 462 ARG A O 1
ATOM 3561 N N . GLN A 1 463 ? 26.891 -18.078 -35.031 1 73.25 463 GLN A N 1
ATOM 3562 C CA . GLN A 1 463 ? 26.641 -19.172 -34.094 1 73.25 463 GLN A CA 1
ATOM 3563 C C . GLN A 1 463 ? 25.984 -20.359 -34.812 1 73.25 463 GLN A C 1
ATOM 3565 O O . GLN A 1 463 ? 25.156 -20.188 -35.688 1 73.25 463 GLN A O 1
ATOM 3570 N N . SER A 1 464 ? 26.562 -21.438 -34.688 1 67.12 464 SER A N 1
ATOM 3571 C CA . SER A 1 464 ? 25.844 -22.672 -35.031 1 67.12 464 SER A CA 1
ATOM 3572 C C . SER A 1 464 ? 24.656 -22.891 -34.094 1 67.12 464 SER A C 1
ATOM 3574 O O . SER A 1 464 ? 24.828 -23.078 -32.906 1 67.12 464 SER A O 1
ATOM 3576 N N . LEU A 1 465 ? 23.562 -22.484 -34.531 1 65.12 465 LEU A N 1
ATOM 3577 C CA . LEU A 1 465 ? 22.406 -22.406 -33.625 1 65.12 465 LEU A CA 1
ATOM 3578 C C . LEU A 1 465 ? 21.734 -23.766 -33.469 1 65.12 465 LEU A C 1
ATOM 3580 O O . LEU A 1 465 ? 21.672 -24.547 -34.438 1 65.12 465 LEU A O 1
ATOM 3584 N N . SER A 1 466 ? 21.531 -24.094 -32.281 1 72.12 466 SER A N 1
ATOM 3585 C CA . SER A 1 466 ? 20.672 -25.219 -31.969 1 72.12 466 SER A CA 1
ATOM 3586 C C . SER A 1 466 ? 19.281 -25.047 -32.594 1 72.12 466 SER A C 1
ATOM 3588 O O . SER A 1 466 ? 18.922 -23.953 -33 1 72.12 466 SER A O 1
ATOM 3590 N N . PHE A 1 467 ? 18.594 -26.094 -32.812 1 63.88 467 PHE A N 1
ATOM 3591 C CA . PHE A 1 467 ? 17.266 -26.094 -33.438 1 63.88 467 PHE A CA 1
ATOM 3592 C C . PHE A 1 467 ? 16.344 -25.109 -32.719 1 63.88 467 PHE A C 1
ATOM 3594 O O . PHE A 1 467 ? 15.656 -24.328 -33.375 1 63.88 467 PHE A O 1
ATOM 3601 N N . SER A 1 468 ? 16.297 -25.156 -31.328 1 70.38 468 SER A N 1
ATOM 3602 C CA . SER A 1 468 ? 15.43 -24.266 -30.547 1 70.38 468 SER A CA 1
ATOM 3603 C C . SER A 1 468 ? 15.812 -22.812 -30.766 1 70.38 468 SER A C 1
ATOM 3605 O O . SER A 1 468 ? 14.938 -21.953 -30.875 1 70.38 468 SER A O 1
ATOM 3607 N N . SER A 1 469 ? 17.031 -22.641 -30.891 1 75.94 469 SER A N 1
ATOM 3608 C CA . SER A 1 469 ? 17.547 -21.281 -31.109 1 75.94 469 SER A CA 1
ATOM 3609 C C . SER A 1 469 ? 17.203 -20.781 -32.5 1 75.94 469 SER A C 1
ATOM 3611 O O . SER A 1 469 ? 16.891 -19.594 -32.688 1 75.94 469 SER A O 1
ATOM 3613 N N . GLU A 1 470 ? 17.078 -21.734 -33.344 1 80.94 470 GLU A N 1
ATOM 3614 C CA . GLU A 1 470 ? 16.75 -21.359 -34.719 1 80.94 470 GLU A CA 1
ATOM 3615 C C . GLU A 1 470 ? 15.281 -20.953 -34.844 1 80.94 470 GLU A C 1
ATOM 3617 O O . GLU A 1 470 ? 14.953 -20.016 -35.562 1 80.94 470 GLU A O 1
ATOM 3622 N N . SER A 1 471 ? 14.477 -21.75 -34.125 1 86.94 471 SER A N 1
ATOM 3623 C CA . SER A 1 471 ? 13.055 -21.422 -34.125 1 86.94 471 SER A CA 1
ATOM 3624 C C . SER A 1 471 ? 12.789 -20.062 -33.5 1 86.94 471 SER A C 1
ATOM 3626 O O . SER A 1 471 ? 11.961 -19.297 -34 1 86.94 471 SER A O 1
ATOM 3628 N N . ASN A 1 472 ? 13.531 -19.719 -32.438 1 88.06 472 ASN A N 1
ATOM 3629 C CA . ASN A 1 472 ? 13.383 -18.438 -31.781 1 88.06 472 ASN A CA 1
ATOM 3630 C C . ASN A 1 472 ? 13.898 -17.281 -32.656 1 88.06 472 ASN A C 1
ATOM 3632 O O . ASN A 1 472 ? 13.312 -16.203 -32.688 1 88.06 472 ASN A O 1
ATOM 3636 N N . SER A 1 473 ? 14.969 -17.594 -33.312 1 90.94 473 SER A N 1
ATOM 3637 C CA . SER A 1 473 ? 15.523 -16.578 -34.219 1 90.94 473 SER A CA 1
ATOM 3638 C C . SER A 1 473 ? 14.586 -16.312 -35.375 1 90.94 473 SER A C 1
ATOM 3640 O O . SER A 1 473 ? 14.438 -15.164 -35.812 1 90.94 473 SER A O 1
ATOM 3642 N N . ARG A 1 474 ? 13.969 -17.359 -35.875 1 92.25 474 ARG A N 1
ATOM 3643 C CA . ARG A 1 474 ? 13.023 -17.188 -36.969 1 92.25 474 ARG A CA 1
ATOM 3644 C C . ARG A 1 474 ? 11.805 -16.391 -36.531 1 92.25 474 ARG A C 1
ATOM 3646 O O . ARG A 1 474 ? 11.297 -15.555 -37.281 1 92.25 474 ARG A O 1
ATOM 3653 N N . ALA A 1 475 ? 11.375 -16.719 -35.375 1 94.62 475 ALA A N 1
ATOM 3654 C CA . ALA A 1 475 ? 10.242 -15.977 -34.812 1 94.62 475 ALA A CA 1
ATOM 3655 C C . ALA A 1 475 ? 10.57 -14.492 -34.688 1 94.62 475 ALA A C 1
ATOM 3657 O O . ALA A 1 475 ? 9.727 -13.633 -34.938 1 94.62 475 ALA A O 1
ATOM 3658 N N . ALA A 1 476 ? 11.766 -14.18 -34.219 1 95.88 476 ALA A N 1
ATOM 3659 C CA . ALA A 1 476 ? 12.203 -12.797 -34.094 1 95.88 476 ALA A CA 1
ATOM 3660 C C . ALA A 1 476 ? 12.273 -12.102 -35.469 1 95.88 476 ALA A C 1
ATOM 3662 O O . ALA A 1 476 ? 11.859 -10.953 -35.594 1 95.88 476 ALA A O 1
ATOM 3663 N N . GLU A 1 477 ? 12.75 -12.836 -36.438 1 94.88 477 GLU A N 1
ATOM 3664 C CA . GLU A 1 477 ? 12.82 -12.289 -37.781 1 94.88 477 GLU A CA 1
ATOM 3665 C C . GLU A 1 477 ? 11.438 -11.945 -38.312 1 94.88 477 GLU A C 1
ATOM 3667 O O . GLU A 1 477 ? 11.219 -10.867 -38.875 1 94.88 477 GLU A O 1
ATOM 3672 N N . LEU A 1 478 ? 10.578 -12.875 -38.125 1 95.69 478 LEU A N 1
ATOM 3673 C CA . LEU A 1 478 ? 9.219 -12.68 -38.625 1 95.69 478 LEU A CA 1
ATOM 3674 C C . LEU A 1 478 ? 8.555 -11.492 -37.938 1 95.69 478 LEU A C 1
ATOM 3676 O O . LEU A 1 478 ? 7.844 -10.719 -38.562 1 95.69 478 LEU A O 1
ATOM 3680 N N . SER A 1 479 ? 8.75 -11.352 -36.656 1 96.62 479 SER A N 1
ATOM 3681 C CA . SER A 1 479 ? 8.164 -10.242 -35.906 1 96.62 479 SER A CA 1
ATOM 3682 C C . SER A 1 479 ? 8.727 -8.906 -36.375 1 96.62 479 SER A C 1
ATOM 3684 O O . SER A 1 479 ? 7.996 -7.918 -36.469 1 96.62 479 SER A O 1
ATOM 3686 N N . LEU A 1 480 ? 10.016 -8.883 -36.625 1 96.75 480 LEU A N 1
ATOM 3687 C CA . LEU A 1 480 ? 10.664 -7.664 -37.094 1 96.75 480 LEU A CA 1
ATOM 3688 C C . LEU A 1 480 ? 10.156 -7.289 -38.5 1 96.75 480 LEU A C 1
ATOM 3690 O O . LEU A 1 480 ? 9.914 -6.113 -38.75 1 96.75 480 LEU A O 1
ATOM 3694 N N . ILE A 1 481 ? 9.961 -8.281 -39.344 1 95.88 481 ILE A N 1
ATOM 3695 C CA . ILE A 1 481 ? 9.461 -8.047 -40.688 1 95.88 481 ILE A CA 1
ATOM 3696 C C . ILE A 1 481 ? 8.047 -7.469 -40.625 1 95.88 481 ILE A C 1
ATOM 3698 O O . ILE A 1 481 ? 7.723 -6.523 -41.344 1 95.88 481 ILE A O 1
ATOM 3702 N N . LYS A 1 482 ? 7.293 -8.086 -39.812 1 95.62 482 LYS A N 1
ATOM 3703 C CA . LYS A 1 482 ? 5.93 -7.602 -39.625 1 95.62 482 LYS A CA 1
ATOM 3704 C C . LYS A 1 482 ? 5.918 -6.145 -39.188 1 95.62 482 LYS A C 1
ATOM 3706 O O . LYS A 1 482 ? 5.164 -5.328 -39.688 1 95.62 482 LYS A O 1
ATOM 3711 N N . THR A 1 483 ? 6.715 -5.773 -38.188 1 96.62 483 THR A N 1
ATOM 3712 C CA . THR A 1 483 ? 6.773 -4.418 -37.625 1 96.62 483 THR A CA 1
ATOM 3713 C C . THR A 1 483 ? 7.32 -3.443 -38.688 1 96.62 483 THR A C 1
ATOM 3715 O O . THR A 1 483 ? 6.859 -2.305 -38.781 1 96.62 483 THR A O 1
ATOM 3718 N N . ALA A 1 484 ? 8.297 -3.904 -39.406 1 94.75 484 ALA A N 1
ATOM 3719 C CA . ALA A 1 484 ? 8.836 -3.084 -40.469 1 94.75 484 ALA A CA 1
ATOM 3720 C C . ALA A 1 484 ? 7.777 -2.799 -41.531 1 94.75 484 ALA A C 1
ATOM 3722 O O . ALA A 1 484 ? 7.707 -1.69 -42.094 1 94.75 484 ALA A O 1
ATOM 3723 N N . SER A 1 485 ? 7.012 -3.807 -41.812 1 93.06 485 SER A N 1
ATOM 3724 C CA . SER A 1 485 ? 5.922 -3.615 -42.781 1 93.06 485 SER A CA 1
ATOM 3725 C C . SER A 1 485 ? 4.926 -2.574 -42.281 1 93.06 485 SER A C 1
ATOM 3727 O O . SER A 1 485 ? 4.414 -1.77 -43.062 1 93.06 485 SER A O 1
ATOM 3729 N N . MET A 1 486 ? 4.66 -2.625 -41.031 1 93.94 486 MET A N 1
ATOM 3730 C CA . MET A 1 486 ? 3.783 -1.631 -40.438 1 93.94 486 MET A CA 1
ATOM 3731 C C . MET A 1 486 ? 4.379 -0.232 -40.531 1 93.94 486 MET A C 1
ATOM 3733 O O . MET A 1 486 ? 3.666 0.728 -40.844 1 93.94 486 MET A O 1
ATOM 3737 N N . MET A 1 487 ? 5.641 -0.11 -40.281 1 92.5 487 MET A N 1
ATOM 3738 C CA . MET A 1 487 ? 6.324 1.177 -40.375 1 92.5 487 MET A CA 1
ATOM 3739 C C . MET A 1 487 ? 6.258 1.715 -41.781 1 92.5 487 MET A C 1
ATOM 3741 O O . MET A 1 487 ? 6.078 2.916 -42 1 92.5 487 MET A O 1
ATOM 3745 N N . CYS A 1 488 ? 6.344 0.804 -42.75 1 88.75 488 CYS A N 1
ATOM 3746 C CA . CYS A 1 488 ? 6.262 1.194 -44.156 1 88.75 488 CYS A CA 1
ATOM 3747 C C . CYS A 1 488 ? 4.863 1.69 -44.5 1 88.75 488 CYS A C 1
ATOM 3749 O O . CYS A 1 488 ? 4.707 2.631 -45.281 1 88.75 488 CYS A O 1
ATOM 3751 N N . SER A 1 489 ? 3.916 1.075 -43.969 1 88.81 489 SER A N 1
ATOM 3752 C CA . SER A 1 489 ? 2.541 1.513 -44.188 1 88.81 489 SER A CA 1
ATOM 3753 C C . SER A 1 489 ? 2.307 2.904 -43.594 1 88.81 489 SER A C 1
ATOM 3755 O O . SER A 1 489 ? 1.556 3.699 -44.188 1 88.81 489 SER A O 1
ATOM 3757 N N . VAL A 1 490 ? 2.84 3.168 -42.469 1 87.88 490 VAL A N 1
ATOM 3758 C CA . VAL A 1 490 ? 2.736 4.477 -41.812 1 87.88 490 VAL A CA 1
ATOM 3759 C C . VAL A 1 490 ? 3.404 5.535 -42.688 1 87.88 490 VAL A C 1
ATOM 3761 O O . VAL A 1 490 ? 2.9 6.652 -42.812 1 87.88 490 VAL A O 1
ATOM 3764 N N . LYS A 1 491 ? 4.531 5.141 -43.281 1 81.62 491 LYS A N 1
ATOM 3765 C CA . LYS A 1 491 ? 5.301 6.047 -44.125 1 81.62 491 LYS A CA 1
ATOM 3766 C C . LYS A 1 491 ? 4.57 6.332 -45.438 1 81.62 491 LYS A C 1
ATOM 3768 O O . LYS A 1 491 ? 4.633 7.445 -45.969 1 81.62 491 LYS A O 1
ATOM 3773 N N . LYS A 1 492 ? 4.141 5.227 -46.25 1 73.75 492 LYS A N 1
ATOM 3774 C CA . LYS A 1 492 ? 3.486 5.371 -47.562 1 73.75 492 LYS A CA 1
ATOM 3775 C C . LYS A 1 492 ? 2.424 6.465 -47.531 1 73.75 492 LYS A C 1
ATOM 3777 O O . LYS A 1 492 ? 2.227 7.18 -48.5 1 73.75 492 LYS A O 1
ATOM 3782 N N . GLY A 1 493 ? 1.792 6.719 -46.469 1 57.34 493 GLY A N 1
ATOM 3783 C CA . GLY A 1 493 ? 0.891 7.855 -46.531 1 57.34 493 GLY A CA 1
ATOM 3784 C C . GLY A 1 493 ? 1.613 9.18 -46.688 1 57.34 493 GLY A C 1
ATOM 3785 O O . GLY A 1 493 ? 0.982 10.211 -46.938 1 57.34 493 GLY A O 1
ATOM 3786 N N . SER A 1 494 ? 2.971 9.188 -46.438 1 50.56 494 SER A N 1
ATOM 3787 C CA . SER A 1 494 ? 3.707 10.445 -46.375 1 50.56 494 SER A CA 1
ATOM 3788 C C . SER A 1 494 ? 4.43 10.734 -47.688 1 50.56 494 SER A C 1
ATOM 3790 O O . SER A 1 494 ? 5.141 11.734 -47.781 1 50.56 494 SER A O 1
ATOM 3792 N N . GLY A 1 495 ? 4.383 10.312 -48.781 1 47.25 495 GLY A N 1
ATOM 3793 C CA . GLY A 1 495 ? 4.938 10.711 -50.062 1 47.25 495 GLY A CA 1
ATOM 3794 C C . GLY A 1 495 ? 6.16 9.898 -50.469 1 47.25 495 GLY A C 1
ATOM 3795 O O . GLY A 1 495 ? 6.695 9.141 -49.656 1 47.25 495 GLY A O 1
ATOM 3796 N N . ALA A 1 496 ? 6.832 10.094 -51.844 1 47.19 496 ALA A N 1
ATOM 3797 C CA . ALA A 1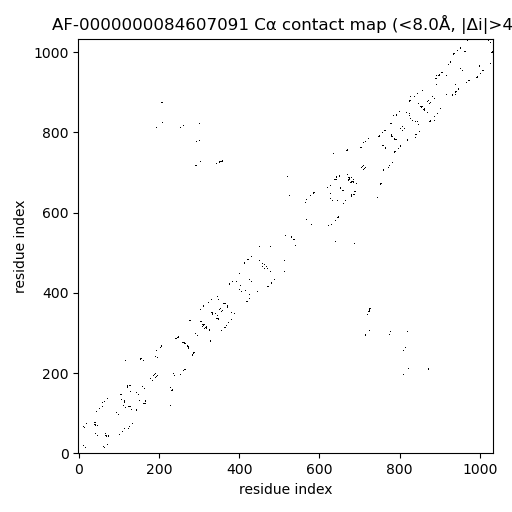 496 ? 7.805 9.469 -52.75 1 47.19 496 ALA A CA 1
ATOM 3798 C C . ALA A 1 496 ? 9.195 9.461 -52.094 1 47.19 496 ALA A C 1
ATOM 3800 O O . ALA A 1 496 ? 9.953 8.5 -52.281 1 47.19 496 ALA A O 1
ATOM 3801 N N . LEU A 1 497 ? 9.648 10.398 -51.438 1 44.22 497 LEU A N 1
ATOM 3802 C CA . LEU A 1 497 ? 11.023 10.719 -51.094 1 44.22 497 LEU A CA 1
ATOM 3803 C C . LEU A 1 497 ? 11.578 9.742 -50.062 1 44.22 497 LEU A C 1
ATOM 3805 O O . LEU A 1 497 ? 12.727 9.312 -50.156 1 44.22 497 LEU A O 1
ATOM 3809 N N . THR A 1 498 ? 10.891 9.469 -48.844 1 52.94 498 THR A N 1
ATOM 3810 C CA . THR A 1 498 ? 11.375 8.625 -47.75 1 52.94 498 THR A CA 1
ATOM 3811 C C . THR A 1 498 ? 11.648 7.211 -48.25 1 52.94 498 THR A C 1
ATOM 3813 O O . THR A 1 498 ? 12.57 6.547 -47.781 1 52.94 498 THR A O 1
ATOM 3816 N N . ASP A 1 499 ? 11.039 6.938 -49.375 1 63.59 499 ASP A N 1
ATOM 3817 C CA . ASP A 1 499 ? 11.234 5.668 -50.062 1 63.59 499 ASP A CA 1
ATOM 3818 C C . ASP A 1 499 ? 12.602 5.617 -50.75 1 63.59 499 ASP A C 1
ATOM 3820 O O . ASP A 1 499 ? 13.258 4.574 -50.75 1 63.59 499 ASP A O 1
ATOM 3824 N N . THR A 1 500 ? 13.102 6.895 -50.938 1 68.69 500 THR A N 1
ATOM 3825 C CA . THR A 1 500 ? 14.391 6.906 -51.625 1 68.69 500 THR A CA 1
ATOM 3826 C C . THR A 1 500 ? 15.531 6.672 -50.656 1 68.69 500 THR A C 1
ATOM 3828 O O . THR A 1 500 ? 16.484 5.953 -50.969 1 68.69 500 THR A O 1
ATOM 3831 N N . ARG A 1 501 ? 15.406 7.266 -49.469 1 75.5 501 ARG A N 1
ATOM 3832 C CA . ARG A 1 501 ? 16.453 7.117 -48.469 1 75.5 501 ARG A CA 1
ATOM 3833 C C . ARG A 1 501 ? 16.562 5.676 -48 1 75.5 501 ARG A C 1
ATOM 3835 O O . ARG A 1 501 ? 17.672 5.152 -47.812 1 75.5 501 ARG A O 1
ATOM 3842 N N . LEU A 1 502 ? 15.406 5.133 -47.812 1 81.62 502 LEU A N 1
ATOM 3843 C CA . LEU A 1 502 ? 15.398 3.744 -47.375 1 81.62 502 LEU A CA 1
ATOM 3844 C C . LEU A 1 502 ? 15.977 2.828 -48.438 1 81.62 502 LEU A C 1
ATOM 3846 O O . LEU A 1 502 ? 16.703 1.88 -48.156 1 81.62 502 LEU A O 1
ATOM 3850 N N . ARG A 1 503 ? 15.711 3.236 -49.656 1 80.06 503 ARG A N 1
ATOM 3851 C CA . ARG A 1 503 ? 16.25 2.455 -50.75 1 80.06 503 ARG A CA 1
ATOM 3852 C C . ARG A 1 503 ? 17.766 2.584 -50.844 1 80.06 503 ARG A C 1
ATOM 3854 O O . ARG A 1 503 ? 18.453 1.612 -51.125 1 80.06 503 ARG A O 1
ATOM 3861 N N . ALA A 1 504 ? 18.172 3.795 -50.562 1 82.62 504 ALA A N 1
ATOM 3862 C CA . ALA A 1 504 ? 19.609 4.023 -50.562 1 82.62 504 ALA A CA 1
ATOM 3863 C C . ALA A 1 504 ? 20.312 3.193 -49.469 1 82.62 504 ALA A C 1
ATOM 3865 O O . ALA A 1 504 ? 21.391 2.652 -49.719 1 82.62 504 ALA A O 1
ATOM 3866 N N . VAL A 1 505 ? 19.719 3.119 -48.344 1 82.56 505 VAL A N 1
ATOM 3867 C CA . VAL A 1 505 ? 20.281 2.361 -47.25 1 82.56 505 VAL A CA 1
ATOM 3868 C C . VAL A 1 505 ? 20.266 0.871 -47.562 1 82.56 505 VAL A C 1
ATOM 3870 O O . VAL A 1 505 ? 21.219 0.148 -47.25 1 82.56 505 VAL A O 1
ATOM 3873 N N . ILE A 1 506 ? 19.234 0.425 -48.25 1 86.56 506 ILE A N 1
ATOM 3874 C CA . ILE A 1 506 ? 19.094 -0.979 -48.625 1 86.56 506 ILE A CA 1
ATOM 3875 C C . ILE A 1 506 ? 20.141 -1.339 -49.656 1 86.56 506 ILE A C 1
ATOM 3877 O O . ILE A 1 506 ? 20.688 -2.443 -49.656 1 86.56 506 ILE A O 1
ATOM 3881 N N . ASP A 1 507 ? 20.438 -0.345 -50.5 1 84.56 507 ASP A N 1
ATOM 3882 C CA . ASP A 1 507 ? 21.438 -0.573 -51.531 1 84.56 507 ASP A CA 1
ATOM 3883 C C . ASP A 1 507 ? 22.828 -0.736 -50.938 1 84.56 507 ASP A C 1
ATOM 3885 O O . ASP A 1 507 ? 23.641 -1.526 -51.438 1 84.56 507 ASP A O 1
ATOM 3889 N N . ARG A 1 508 ? 23.062 -0.063 -49.938 1 86.31 508 ARG A N 1
ATOM 3890 C CA . ARG A 1 508 ? 24.359 -0.132 -49.281 1 86.31 508 ARG A CA 1
ATOM 3891 C C . ARG A 1 508 ? 24.484 -1.396 -48.438 1 86.31 508 ARG A C 1
ATOM 3893 O O . ARG A 1 508 ? 25.578 -1.932 -48.25 1 86.31 508 ARG A O 1
ATOM 3900 N N . GLU A 1 509 ? 23.391 -1.777 -47.875 1 89.94 509 GLU A N 1
ATOM 3901 C CA . GLU A 1 509 ? 23.359 -2.99 -47.062 1 89.94 509 GLU A CA 1
ATOM 3902 C C . GLU A 1 509 ? 22.234 -3.918 -47.5 1 89.94 509 GLU A C 1
ATOM 3904 O O . GLU A 1 509 ? 21.141 -3.912 -46.906 1 89.94 509 GLU A O 1
ATOM 3909 N N . PRO A 1 510 ? 22.547 -4.848 -48.344 1 86.31 510 PRO A N 1
ATOM 3910 C CA . PRO A 1 510 ? 21.516 -5.688 -48.938 1 86.31 510 PRO A CA 1
ATOM 3911 C C . PRO A 1 510 ? 20.812 -6.586 -47.938 1 86.31 510 PRO A C 1
ATOM 3913 O O . PRO A 1 510 ? 19.688 -7.039 -48.188 1 86.31 510 PRO A O 1
ATOM 3916 N N . ARG A 1 511 ? 21.391 -6.895 -46.875 1 88 511 ARG A N 1
ATOM 3917 C CA . ARG A 1 511 ? 20.781 -7.742 -45.844 1 88 511 ARG A CA 1
ATOM 3918 C C . ARG A 1 511 ? 19.484 -7.121 -45.344 1 88 511 ARG A C 1
ATOM 3920 O O . ARG A 1 511 ? 18.641 -7.82 -44.781 1 88 511 ARG A O 1
ATOM 3927 N N . LEU A 1 512 ? 19.359 -5.863 -45.438 1 91.88 512 LEU A N 1
ATOM 3928 C CA . LEU A 1 512 ? 18.203 -5.117 -44.969 1 91.88 512 LEU A CA 1
ATOM 3929 C C . LEU A 1 512 ? 17.016 -5.277 -45.938 1 91.88 512 LEU A C 1
ATOM 3931 O O . LEU A 1 512 ? 15.891 -4.941 -45.594 1 91.88 512 LEU A O 1
ATOM 3935 N N . GLY A 1 513 ? 17.281 -5.738 -47.094 1 88.31 513 GLY A N 1
ATOM 3936 C CA . GLY A 1 513 ? 16.234 -5.934 -48.062 1 88.31 513 GLY A CA 1
ATOM 3937 C C . GLY A 1 513 ? 15.133 -6.863 -47.594 1 88.31 513 GLY A C 1
ATOM 3938 O O . GLY A 1 513 ? 13.945 -6.59 -47.812 1 88.31 513 GLY A O 1
ATOM 3939 N N . SER A 1 514 ? 15.469 -7.852 -46.938 1 89.06 514 SER A N 1
ATOM 3940 C CA . SER A 1 514 ? 14.5 -8.828 -46.469 1 89.06 514 SER A CA 1
ATOM 3941 C C . SER A 1 514 ? 13.633 -8.25 -45.344 1 89.06 514 SER A C 1
ATOM 3943 O O . SER A 1 514 ? 12.531 -8.742 -45.094 1 89.06 514 SER A O 1
ATOM 3945 N N . LEU A 1 515 ? 14.141 -7.285 -44.688 1 92.69 515 LEU A N 1
ATOM 3946 C CA . LEU A 1 515 ? 13.414 -6.652 -43.594 1 92.69 515 LEU A CA 1
ATOM 3947 C C . LEU A 1 515 ? 12.305 -5.754 -44.125 1 92.69 515 LEU A C 1
ATOM 3949 O O . LEU A 1 515 ? 11.188 -5.758 -43.594 1 92.69 515 LEU A O 1
ATOM 3953 N N . PHE A 1 516 ? 12.602 -4.988 -45.188 1 88.69 516 PHE A N 1
ATOM 3954 C CA . PHE A 1 516 ? 11.672 -3.957 -45.625 1 88.69 516 PHE A CA 1
ATOM 3955 C C . PHE A 1 516 ? 10.969 -4.379 -46.906 1 88.69 516 PHE A C 1
ATOM 3957 O O . PHE A 1 516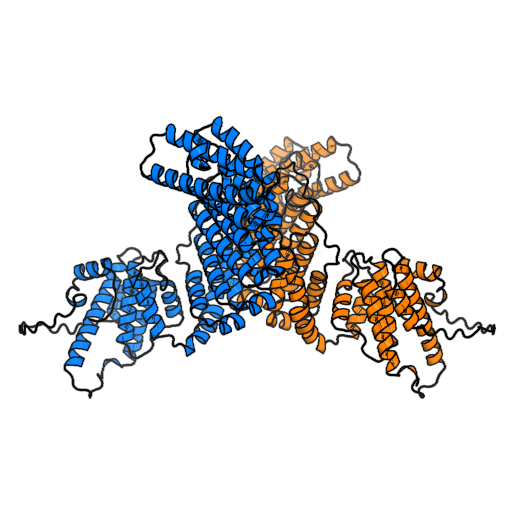 ? 9.977 -3.764 -47.312 1 88.69 516 PHE A O 1
ATOM 3964 N N . LEU A 1 517 ? 11.594 -5.367 -47.719 1 75.81 517 LEU A N 1
ATOM 3965 C CA . LEU A 1 517 ? 11.039 -5.742 -49 1 75.81 517 LEU A CA 1
ATOM 3966 C C . LEU A 1 517 ? 10.344 -7.098 -48.938 1 75.81 517 LEU A C 1
ATOM 3968 O O . LEU A 1 517 ? 10.742 -7.961 -48.156 1 75.81 517 LEU A O 1
ATOM 3972 N N . MET B 1 1 ? -18.516 44.312 21.969 1 36.69 1 MET B N 1
ATOM 3973 C CA . MET B 1 1 ? -17.484 44.156 20.953 1 36.69 1 MET B CA 1
ATOM 3974 C C . MET B 1 1 ? -17.703 42.906 20.125 1 36.69 1 MET B C 1
ATOM 3976 O O . MET B 1 1 ? -17.875 41.812 20.672 1 36.69 1 MET B O 1
ATOM 3980 N N . ASP B 1 2 ? -18.156 43 19.125 1 46.81 2 ASP B N 1
ATOM 3981 C CA . ASP B 1 2 ? -18.844 41.906 18.438 1 46.81 2 ASP B CA 1
ATOM 3982 C C . ASP B 1 2 ? -17.906 40.719 18.172 1 46.81 2 ASP B C 1
ATOM 3984 O O . ASP B 1 2 ? -18.234 39.812 17.406 1 46.81 2 ASP B O 1
ATOM 3988 N N . GLY B 1 3 ? -16.938 40.344 19.031 1 60.72 3 GLY B N 1
ATOM 3989 C CA . GLY B 1 3 ? -16.219 39.125 19.359 1 60.72 3 GLY B CA 1
ATOM 3990 C C . GLY B 1 3 ? -15.492 38.5 18.172 1 60.72 3 GLY B C 1
ATOM 3991 O O . GLY B 1 3 ? -15.25 37.312 18.141 1 60.72 3 GLY B O 1
ATOM 3992 N N . LEU B 1 4 ? -15.297 39.375 17.016 1 77.75 4 LEU B N 1
ATOM 3993 C CA . LEU B 1 4 ? -14.578 38.781 15.891 1 77.75 4 LEU B CA 1
ATOM 3994 C C . LEU B 1 4 ? -13.07 38.875 16.109 1 77.75 4 LEU B C 1
ATOM 3996 O O . LEU B 1 4 ? -12.539 39.938 16.406 1 77.75 4 LEU B O 1
ATOM 4000 N N . SER B 1 5 ? -12.328 37.875 16.328 1 84.25 5 SER B N 1
ATOM 4001 C CA . SER B 1 5 ? -10.883 37.812 16.516 1 84.25 5 SER B CA 1
ATOM 4002 C C . SER B 1 5 ? -10.148 37.812 15.188 1 84.25 5 SER B C 1
ATOM 4004 O O . SER B 1 5 ? -9.859 36.75 14.625 1 84.25 5 SER B O 1
ATOM 4006 N N . LEU B 1 6 ? -9.891 39.156 14.617 1 90.69 6 LEU B N 1
ATOM 4007 C CA . LEU B 1 6 ? -9.141 39.312 13.375 1 90.69 6 LEU B CA 1
ATOM 4008 C C . LEU B 1 6 ? -7.648 39.5 13.656 1 90.69 6 LEU B C 1
ATOM 4010 O O . LEU B 1 6 ? -7.27 39.938 14.734 1 90.69 6 LEU B O 1
ATOM 4014 N N . SER B 1 7 ? -6.871 39.156 12.758 1 90.69 7 SER B N 1
ATOM 4015 C CA . SER B 1 7 ? -5.43 39.375 12.875 1 90.69 7 SER B CA 1
ATOM 4016 C C . SER B 1 7 ? -5.082 40.844 12.844 1 90.69 7 SER B C 1
ATOM 4018 O O . SER B 1 7 ? -5.867 41.688 12.367 1 90.69 7 SER B O 1
ATOM 4020 N N . GLU B 1 8 ? -3.908 41.156 13.352 1 89.94 8 GLU B N 1
ATOM 4021 C CA . GLU B 1 8 ? -3.457 42.531 13.383 1 89.94 8 GLU B CA 1
ATOM 4022 C C . GLU B 1 8 ? -3.275 43.094 11.977 1 89.94 8 GLU B C 1
ATOM 4024 O O . GLU B 1 8 ? -3.535 44.281 11.734 1 89.94 8 GLU B O 1
ATOM 4029 N N . GLU B 1 9 ? -2.852 42.281 11.102 1 90.88 9 GLU B N 1
ATOM 4030 C CA . GLU B 1 9 ? -2.633 42.688 9.727 1 90.88 9 GLU B CA 1
ATOM 4031 C C . GLU B 1 9 ? -3.943 43.125 9.062 1 90.88 9 GLU B C 1
ATOM 4033 O O . GLU B 1 9 ? -4.016 44.156 8.414 1 90.88 9 GLU B O 1
ATOM 4038 N N . ASN B 1 10 ? -4.98 42.312 9.211 1 91.75 10 ASN B N 1
ATOM 4039 C CA . ASN B 1 10 ? -6.281 42.656 8.625 1 91.75 10 ASN B CA 1
ATOM 4040 C C . ASN B 1 10 ? -6.926 43.844 9.328 1 91.75 10 ASN B C 1
ATOM 4042 O O . ASN B 1 10 ? -7.594 44.656 8.688 1 91.75 10 ASN B O 1
ATOM 4046 N N . ARG B 1 11 ? -6.75 44.031 10.609 1 90.94 11 ARG B N 1
ATOM 4047 C CA . ARG B 1 11 ? -7.273 45.188 11.344 1 90.94 11 ARG B CA 1
ATOM 4048 C C . ARG B 1 11 ? -6.625 46.469 10.859 1 90.94 11 ARG B C 1
ATOM 4050 O O . ARG B 1 11 ? -7.309 47.469 10.664 1 90.94 11 ARG B O 1
ATOM 4057 N N . ALA B 1 12 ? -5.309 46.312 10.734 1 91.38 12 ALA B N 1
ATOM 4058 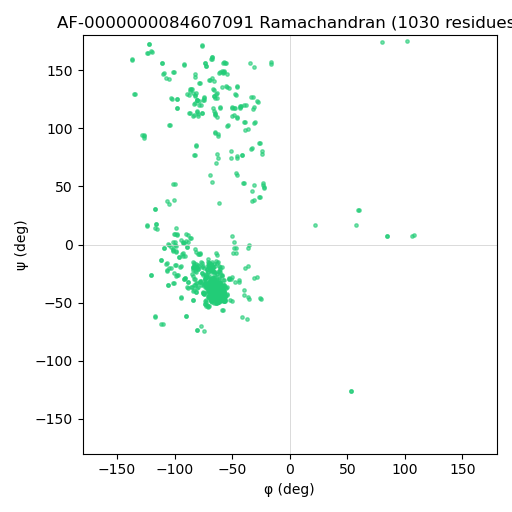C CA . ALA B 1 12 ? -4.574 47.469 10.266 1 91.38 12 ALA B CA 1
ATOM 4059 C C . ALA B 1 12 ? -5 47.875 8.852 1 91.38 12 ALA B C 1
ATOM 4061 O O . ALA B 1 12 ? -5.137 49.062 8.547 1 91.38 12 ALA B O 1
ATOM 4062 N N . ARG B 1 13 ? -5.195 46.938 8.07 1 91.06 13 ARG B N 1
ATOM 4063 C CA . ARG B 1 13 ? -5.574 47.219 6.691 1 91.06 13 ARG B CA 1
ATOM 4064 C C . ARG B 1 13 ? -6.992 47.781 6.609 1 91.06 13 ARG B C 1
ATOM 4066 O O . ARG B 1 13 ? -7.281 48.625 5.762 1 91.06 13 ARG B O 1
ATOM 4073 N N . LEU B 1 14 ? -7.895 47.281 7.422 1 91.38 14 LEU B N 1
ATOM 4074 C CA . LEU B 1 14 ? -9.258 47.812 7.484 1 91.38 14 LEU B CA 1
ATOM 4075 C C . LEU B 1 14 ? -9.258 49.281 7.879 1 91.38 14 LEU B C 1
ATOM 4077 O O . LEU B 1 14 ? -10.07 50.062 7.371 1 91.38 14 LEU B O 1
ATOM 4081 N N . LYS B 1 15 ? -8.328 49.625 8.75 1 89.31 15 LYS B N 1
ATOM 4082 C CA . LYS B 1 15 ? -8.203 51.031 9.156 1 89.31 15 LYS B CA 1
ATOM 4083 C C . LYS B 1 15 ? -7.73 51.875 7.988 1 89.31 15 LYS B C 1
ATOM 4085 O O . LYS B 1 15 ? -8.219 53 7.801 1 89.31 15 LYS B O 1
ATOM 4090 N N . ILE B 1 16 ? -6.832 51.344 7.266 1 90.69 16 ILE B N 1
ATOM 4091 C CA . ILE B 1 16 ? -6.293 52.062 6.117 1 90.69 16 ILE B CA 1
ATOM 4092 C C . ILE B 1 16 ? -7.387 52.25 5.07 1 90.69 16 ILE B C 1
ATOM 4094 O O . ILE B 1 16 ? -7.418 53.281 4.387 1 90.69 16 ILE B O 1
ATOM 4098 N N . LEU B 1 17 ? -8.344 51.281 4.988 1 89.69 17 LEU B N 1
ATOM 4099 C CA . LEU B 1 17 ? -9.406 51.344 3.994 1 89.69 17 LEU B CA 1
ATOM 4100 C C . LEU B 1 17 ? -10.539 52.281 4.469 1 89.69 17 LEU B C 1
ATOM 4102 O O . LEU B 1 17 ? -11.523 52.469 3.752 1 89.69 17 LEU B O 1
ATOM 4106 N N . GLY B 1 18 ? -10.484 52.781 5.695 1 86.38 18 GLY B N 1
ATOM 4107 C CA . GLY B 1 18 ? -11.414 53.812 6.148 1 86.38 18 GLY B CA 1
ATOM 4108 C C . GLY B 1 18 ? -12.438 53.281 7.141 1 86.38 18 GLY B C 1
ATOM 4109 O O . GLY B 1 18 ? -13.398 53.969 7.48 1 86.38 18 GLY B O 1
ATOM 4110 N N . TYR B 1 19 ? -12.195 52.094 7.508 1 86.56 19 TYR B N 1
ATOM 4111 C CA . TYR B 1 19 ? -13.156 51.531 8.438 1 86.56 19 TYR B CA 1
ATOM 4112 C C . TYR B 1 19 ? -12.633 51.562 9.867 1 86.56 19 TYR B C 1
ATOM 4114 O O . TYR B 1 19 ? -12.609 50.562 10.57 1 86.56 19 TYR B O 1
ATOM 4122 N N . ILE B 1 20 ? -12.211 52.625 10.344 1 75.12 20 ILE B N 1
ATOM 4123 C CA . ILE B 1 20 ? -11.57 52.844 11.633 1 75.12 20 ILE B CA 1
ATOM 4124 C C . ILE B 1 20 ? -12.57 52.562 12.758 1 75.12 20 ILE B C 1
ATOM 4126 O O . ILE B 1 20 ? -12.25 51.875 13.727 1 75.12 20 ILE B O 1
ATOM 4130 N N . HIS B 1 21 ? -13.836 53 12.656 1 69.12 21 HIS B N 1
ATOM 4131 C CA . HIS B 1 21 ? -14.82 52.906 13.727 1 69.12 21 HIS B CA 1
ATOM 4132 C C . HIS B 1 21 ? -15.352 51.5 13.883 1 69.12 21 HIS B C 1
ATOM 4134 O O . HIS B 1 21 ? -15.891 51.156 14.93 1 69.12 21 HIS B O 1
ATOM 4140 N N . ALA B 1 22 ? -15.156 50.75 12.836 1 64.75 22 ALA B N 1
ATOM 4141 C CA . ALA B 1 22 ? -15.734 49.406 12.844 1 64.75 22 ALA B CA 1
ATOM 4142 C C . ALA B 1 22 ? -14.852 48.438 13.625 1 64.75 22 ALA B C 1
ATOM 4144 O O . ALA B 1 22 ? -15.32 47.406 14.102 1 64.75 22 ALA B O 1
ATOM 4145 N N . VAL B 1 23 ? -13.555 48.719 13.852 1 64.56 23 VAL B N 1
ATOM 4146 C CA . VAL B 1 23 ? -12.625 47.781 14.461 1 64.56 23 VAL B CA 1
ATOM 4147 C C . VAL B 1 23 ? -12.32 48.219 15.891 1 64.56 23 VAL B C 1
ATOM 4149 O O . VAL B 1 23 ? -11.82 47.406 16.688 1 64.56 23 VAL B O 1
ATOM 4152 N N . GLU B 1 24 ? -12.57 49.469 16.438 1 61.69 24 GLU B N 1
ATOM 4153 C CA . GLU B 1 24 ? -12.219 49.938 17.781 1 61.69 24 GLU B CA 1
ATOM 4154 C C . GLU B 1 24 ? -13.328 49.625 18.781 1 61.69 24 GLU B C 1
ATOM 4156 O O . GLU B 1 24 ? -14.508 49.656 18.438 1 61.69 24 GLU B O 1
ATOM 4161 N N . PRO B 1 25 ? -13.039 49 19.938 1 51.69 25 PRO B N 1
ATOM 4162 C CA . PRO B 1 25 ? -14.031 48.781 20.984 1 51.69 25 PRO B CA 1
ATOM 4163 C C . PRO B 1 25 ? -14.82 50.062 21.312 1 51.69 25 PRO B C 1
ATOM 4165 O O . PRO B 1 25 ? -14.25 51.156 21.328 1 51.69 25 PRO B O 1
ATOM 4168 N N . VAL B 1 26 ? -16.156 50.031 21.078 1 45.78 26 VAL B N 1
ATOM 4169 C CA . VAL B 1 26 ? -17 51.156 21.469 1 45.78 26 VAL B CA 1
ATOM 4170 C C . VAL B 1 26 ? -16.641 51.594 22.891 1 45.78 26 VAL B C 1
ATOM 4172 O O . VAL B 1 26 ? -16.828 50.844 23.844 1 45.78 26 VAL B O 1
ATOM 4175 N N . SER B 1 27 ? -15.633 52.25 23.188 1 38.72 27 SER B N 1
ATOM 4176 C CA . SER B 1 27 ? -15.609 52.906 24.484 1 38.72 27 SER B CA 1
ATOM 4177 C C . SER B 1 27 ? -16.891 53.719 24.719 1 38.72 27 SER B C 1
ATOM 4179 O O . SER B 1 27 ? -17.391 54.344 23.797 1 38.72 27 SER B O 1
ATOM 4181 N N . HIS B 1 28 ? -17.781 53.281 25.672 1 37.41 28 HIS B N 1
ATOM 4182 C CA . HIS B 1 28 ? -18.969 53.969 26.188 1 37.41 28 HIS B CA 1
ATOM 4183 C C . HIS B 1 28 ? -18.75 55.469 26.281 1 37.41 28 HIS B C 1
ATOM 4185 O O . HIS B 1 28 ? -19.484 56.188 26.984 1 37.41 28 HIS B O 1
ATOM 4191 N N . THR B 1 29 ? -17.625 56.094 25.953 1 34.22 29 THR B N 1
ATOM 4192 C CA . THR B 1 29 ? -17.703 57.531 26.281 1 34.22 29 THR B CA 1
ATOM 4193 C C . THR B 1 29 ? -18.734 58.219 25.406 1 34.22 29 THR B C 1
ATOM 4195 O O . THR B 1 29 ? -18.719 58.062 24.172 1 34.22 29 THR B O 1
ATOM 4198 N N . GLN B 1 30 ? -19.922 58.844 26.047 1 33.47 30 GLN B N 1
ATOM 4199 C CA . GLN B 1 30 ? -21.172 59.562 25.844 1 33.47 30 GLN B CA 1
ATOM 4200 C C . GLN B 1 30 ? -20.969 60.781 24.906 1 33.47 30 GLN B C 1
ATOM 4202 O O . GLN B 1 30 ? -21.781 61.688 24.875 1 33.47 30 GLN B O 1
ATOM 4207 N N . THR B 1 31 ? -19.734 61.188 24.484 1 33.66 31 THR B N 1
ATOM 4208 C CA . THR B 1 31 ? -19.922 62.594 24.094 1 33.66 31 THR B CA 1
ATOM 4209 C C . THR B 1 31 ? -20.859 62.688 22.891 1 33.66 31 THR B C 1
ATOM 4211 O O . THR B 1 31 ? -20.656 62 21.891 1 33.66 31 THR B O 1
ATOM 4214 N N . HIS B 1 32 ? -22.172 63.312 23.047 1 33.47 32 HIS B N 1
ATOM 4215 C CA . HIS B 1 32 ? -23.375 63.75 22.328 1 33.47 32 HIS B CA 1
ATOM 4216 C C . HIS B 1 32 ? -23 64.562 21.109 1 33.47 32 HIS B C 1
ATOM 4218 O O . HIS B 1 32 ? -23.719 65.562 20.766 1 33.47 32 HIS B O 1
ATOM 4224 N N . LYS B 1 33 ? -21.781 64.812 20.703 1 35.53 33 LYS B N 1
ATOM 4225 C CA . LYS B 1 33 ? -21.844 65.938 19.781 1 35.53 33 LYS B CA 1
ATOM 4226 C C . LYS B 1 33 ? -22.703 65.625 18.562 1 35.53 33 LYS B C 1
ATOM 4228 O O . LYS B 1 33 ? -22.609 64.5 18 1 35.53 33 LYS B O 1
ATOM 4233 N N . ASN B 1 34 ? -23.906 66.375 18.281 1 31.44 34 ASN B N 1
ATOM 4234 C CA . ASN B 1 34 ? -24.984 66.562 17.344 1 31.44 34 ASN B CA 1
ATOM 4235 C C . ASN B 1 34 ? -24.469 66.688 15.906 1 31.44 34 ASN B C 1
ATOM 4237 O O . ASN B 1 34 ? -25.094 67.312 15.047 1 31.44 34 ASN B O 1
ATOM 4241 N N . GLN B 1 35 ? -23.172 66.688 15.641 1 29.83 35 GLN B N 1
ATOM 4242 C CA . GLN B 1 35 ? -23.016 67.125 14.258 1 29.83 35 GLN B CA 1
ATOM 4243 C C . GLN B 1 35 ? -23.875 66.312 13.305 1 29.83 35 GLN B C 1
ATOM 4245 O O . GLN B 1 35 ? -24.172 65.125 13.586 1 29.83 35 GLN B O 1
ATOM 4250 N N . GLY B 1 36 ? -24.609 66.938 12.336 1 30.8 36 GLY B N 1
ATOM 4251 C CA . GLY B 1 36 ? -25.422 66.5 11.195 1 30.8 36 GLY B CA 1
ATOM 4252 C C . GLY B 1 36 ? -24.938 65.25 10.516 1 30.8 36 GLY B C 1
ATOM 4253 O O . GLY B 1 36 ? -24.047 65.312 9.656 1 30.8 36 GLY B O 1
ATOM 4254 N N . ARG B 1 37 ? -24.625 64.312 11.289 1 31.58 37 ARG B N 1
ATOM 4255 C CA . ARG B 1 37 ? -24.156 63.094 10.672 1 31.58 37 ARG B CA 1
ATOM 4256 C C . ARG B 1 37 ? -25.125 62.625 9.594 1 31.58 37 ARG B C 1
ATOM 4258 O O . ARG B 1 37 ? -26.312 62.375 9.867 1 31.58 37 ARG B O 1
ATOM 4265 N N . GLU B 1 38 ? -25 63.25 8.414 1 34 38 GLU B N 1
ATOM 4266 C CA . GLU B 1 38 ? -25.641 62.594 7.285 1 34 38 GLU B CA 1
ATOM 4267 C C . GLU B 1 38 ? -25.734 61.094 7.512 1 34 38 GLU B C 1
ATOM 4269 O O . GLU B 1 38 ? -24.719 60.438 7.805 1 34 38 GLU B O 1
ATOM 4274 N N . GLU B 1 39 ? -26.766 60.562 8.164 1 35.56 39 GLU B N 1
ATOM 4275 C CA . GLU B 1 39 ? -27.312 59.219 8.32 1 35.56 39 GLU B CA 1
ATOM 4276 C C . GLU B 1 39 ? -26.969 58.344 7.117 1 35.56 39 GLU B C 1
ATOM 4278 O O . GLU B 1 39 ? -27.688 58.344 6.117 1 35.56 39 GLU B O 1
ATOM 4283 N N . ILE B 1 40 ? -25.797 58.406 6.586 1 34.75 40 ILE B N 1
ATOM 4284 C CA . ILE B 1 40 ? -25.531 57.406 5.555 1 34.75 40 ILE B CA 1
ATOM 4285 C C . ILE B 1 40 ? -25.984 56.031 6.039 1 34.75 40 ILE B C 1
ATOM 4287 O O . ILE B 1 40 ? -25.375 55.438 6.945 1 34.75 40 ILE B O 1
ATOM 4291 N N . GLN B 1 41 ? -27.219 55.75 6.332 1 40 41 GLN B N 1
ATOM 4292 C CA . GLN B 1 41 ? -27.891 54.469 6.469 1 40 41 GLN B CA 1
ATOM 4293 C C . GLN B 1 41 ? -27.312 53.438 5.523 1 40 41 GLN B C 1
ATOM 4295 O O . GLN B 1 41 ? -27.781 53.281 4.398 1 40 41 GLN B O 1
ATOM 4300 N N . SER B 1 42 ? -25.984 53.344 5.227 1 45.66 42 SER B N 1
ATOM 4301 C CA . SER B 1 42 ? -25.391 52.562 4.152 1 45.66 42 SER B CA 1
ATOM 4302 C C . SER B 1 42 ? -25.516 51.062 4.422 1 45.66 42 SER B C 1
ATOM 4304 O O . SER B 1 42 ? -24.797 50.5 5.254 1 45.66 42 SER B O 1
ATOM 4306 N N . GLN B 1 43 ? -26.75 50.594 4.543 1 57.81 43 GLN B N 1
ATOM 4307 C CA . GLN B 1 43 ? -26.969 49.156 4.363 1 57.81 43 GLN B CA 1
ATOM 4308 C C . GLN B 1 43 ? -26.094 48.594 3.246 1 57.81 43 GLN B C 1
ATOM 4310 O O . GLN B 1 43 ? -25.875 49.25 2.234 1 57.81 43 GLN B O 1
ATOM 4315 N N . ILE B 1 44 ? -25.266 47.656 3.617 1 66.38 44 ILE B N 1
ATOM 4316 C CA . ILE B 1 44 ? -24.438 47.031 2.592 1 66.38 44 ILE B CA 1
ATOM 4317 C C . ILE B 1 44 ? -25.297 46.688 1.368 1 66.38 44 ILE B C 1
ATOM 4319 O O . ILE B 1 44 ? -26.391 46.156 1.498 1 66.38 44 ILE B O 1
ATOM 4323 N N . ASP B 1 45 ? -25.078 47.406 0.302 1 77.81 45 ASP B N 1
ATOM 4324 C CA . ASP B 1 45 ? -25.656 47 -0.966 1 77.81 45 ASP B CA 1
ATOM 4325 C C . ASP B 1 45 ? -25.125 45.656 -1.4 1 77.81 45 ASP B C 1
ATOM 4327 O O . ASP B 1 45 ? -24.047 45.562 -2.004 1 77.81 45 ASP B O 1
ATOM 4331 N N . ILE B 1 46 ? -25.875 44.688 -1.031 1 79.75 46 ILE B N 1
ATOM 4332 C CA . ILE B 1 46 ? -25.438 43.312 -1.24 1 79.75 46 ILE B CA 1
ATOM 4333 C C . ILE B 1 46 ? -25.188 43.062 -2.727 1 79.75 46 ILE B C 1
ATOM 4335 O O . ILE B 1 46 ? -24.219 42.406 -3.1 1 79.75 46 ILE B O 1
ATOM 4339 N N . ARG B 1 47 ? -26.016 43.625 -3.537 1 78.25 47 ARG B N 1
ATOM 4340 C CA . ARG B 1 47 ? -25.875 43.406 -4.973 1 78.25 47 ARG B CA 1
ATOM 4341 C C . ARG B 1 47 ? -24.594 44.062 -5.508 1 78.25 47 ARG B C 1
ATOM 4343 O O . ARG B 1 47 ? -23.922 43.469 -6.355 1 78.25 47 ARG B O 1
ATOM 4350 N N . LYS B 1 48 ? -24.359 45.156 -4.945 1 82.62 48 LYS B N 1
ATOM 4351 C CA . LYS B 1 48 ? -23.125 45.844 -5.355 1 82.62 48 LYS B CA 1
ATOM 4352 C C . LYS B 1 48 ? -21.906 45.062 -4.887 1 82.62 48 LYS B C 1
ATOM 4354 O O . LYS B 1 48 ? -20.922 44.969 -5.621 1 82.62 48 LYS B O 1
ATOM 4359 N N . ALA B 1 49 ? -21.984 44.594 -3.695 1 85.06 49 ALA B N 1
ATOM 4360 C CA . ALA B 1 49 ? -20.875 43.812 -3.152 1 85.06 49 ALA B CA 1
ATOM 4361 C C . ALA B 1 49 ? -20.656 42.562 -3.971 1 85.06 49 ALA B C 1
ATOM 4363 O O . ALA B 1 49 ? -19.5 42.188 -4.27 1 85.06 49 ALA B O 1
ATOM 4364 N N . VAL B 1 50 ? -21.734 41.906 -4.457 1 84.81 50 VAL B N 1
ATOM 4365 C CA . VAL B 1 50 ? -21.641 40.688 -5.246 1 84.81 50 VAL B CA 1
ATOM 4366 C C . VAL B 1 50 ? -21.016 40.969 -6.605 1 84.81 50 VAL B C 1
ATOM 4368 O O . VAL B 1 50 ? -20.156 40.25 -7.074 1 84.81 50 VAL B O 1
ATOM 4371 N N . SER B 1 51 ? -21.484 42.031 -7.184 1 83.38 51 SER B N 1
ATOM 4372 C CA . SER B 1 51 ? -20.969 42.406 -8.492 1 83.38 51 SER B CA 1
ATOM 4373 C C . SER B 1 51 ? -19.5 42.781 -8.43 1 83.38 51 SER B C 1
ATOM 4375 O O . SER B 1 51 ? -18.734 42.469 -9.344 1 83.38 51 SER B O 1
ATOM 4377 N N . LYS B 1 52 ? -19.125 43.438 -7.324 1 83.12 52 LYS B N 1
ATOM 4378 C CA . LYS B 1 52 ? -17.719 43.812 -7.141 1 83.12 52 LYS B CA 1
ATOM 4379 C C . LYS B 1 52 ? -16.844 42.562 -6.988 1 83.12 52 LYS B C 1
ATOM 4381 O O . LYS B 1 52 ? -15.75 42.5 -7.566 1 83.12 52 LYS B O 1
ATOM 4386 N N . LEU B 1 53 ? -17.344 41.625 -6.254 1 85.75 53 LEU B N 1
ATOM 4387 C CA . LEU B 1 53 ? -16.562 40.406 -6.004 1 85.75 53 LEU B CA 1
ATOM 4388 C C . LEU B 1 53 ? -16.516 39.531 -7.25 1 85.75 53 LEU B C 1
ATOM 4390 O O . LEU B 1 53 ? -15.539 38.812 -7.469 1 85.75 53 LEU B O 1
ATOM 4394 N N . ALA B 1 54 ? -17.516 39.562 -8.109 1 79.31 54 ALA B N 1
ATOM 4395 C CA . ALA B 1 54 ? -17.609 38.719 -9.289 1 79.31 54 ALA B CA 1
ATOM 4396 C C . ALA B 1 54 ? -16.703 39.219 -10.406 1 79.31 54 ALA B C 1
ATOM 4398 O O . ALA B 1 54 ? -16.25 38.438 -11.25 1 79.31 54 ALA B O 1
ATOM 4399 N N . THR B 1 55 ? -16.469 40.5 -10.516 1 74.88 55 THR B N 1
ATOM 4400 C CA . THR B 1 55 ? -15.734 41.094 -11.625 1 74.88 55 THR B CA 1
ATOM 4401 C C . THR B 1 55 ? -14.258 41.25 -11.273 1 74.88 55 THR B C 1
ATOM 4403 O O . THR B 1 55 ? -13.5 41.875 -12.023 1 74.88 55 THR B O 1
ATOM 4406 N N . LEU B 1 56 ? -13.93 40.781 -10.156 1 71.38 56 LEU B N 1
ATOM 4407 C CA . LEU B 1 56 ? -12.555 41 -9.727 1 71.38 56 LEU B CA 1
ATOM 4408 C C . LEU B 1 56 ? -11.578 40.312 -10.664 1 71.38 56 LEU B C 1
ATOM 4410 O O . LEU B 1 56 ? -11.789 39.156 -11.031 1 71.38 56 LEU B O 1
ATOM 4414 N N . SER B 1 57 ? -10.797 41.125 -11.484 1 58.12 57 SER B N 1
ATOM 4415 C CA . SER B 1 57 ? -9.711 40.625 -12.328 1 58.12 57 SER B CA 1
ATOM 4416 C C . SER B 1 57 ? -8.648 39.906 -11.508 1 58.12 57 SER B C 1
ATOM 4418 O O . SER B 1 57 ? -8.539 40.125 -10.297 1 58.12 57 SER B O 1
ATOM 4420 N N . PRO B 1 58 ? -7.992 38.844 -12.109 1 56.91 58 PRO B N 1
ATOM 4421 C CA . PRO B 1 58 ? -7.043 37.938 -11.477 1 56.91 58 PRO B CA 1
ATOM 4422 C C . PRO B 1 58 ? -6.094 38.656 -10.508 1 56.91 58 PRO B C 1
ATOM 4424 O O . PRO B 1 58 ? -5.719 38.062 -9.477 1 56.91 58 PRO B O 1
ATOM 4427 N N . GLU B 1 59 ? -5.598 39.969 -10.875 1 55.25 59 GLU B N 1
ATOM 4428 C CA . GLU B 1 59 ? -4.547 40.656 -10.141 1 55.25 59 GLU B CA 1
ATOM 4429 C C . GLU B 1 59 ? -5.133 41.688 -9.172 1 55.25 59 GLU B C 1
ATOM 4431 O O . GLU B 1 59 ? -4.445 42.125 -8.25 1 55.25 59 GLU B O 1
ATOM 4436 N N . GLN B 1 60 ? -6.246 42.156 -9.523 1 58.97 60 GLN B N 1
ATOM 4437 C CA . GLN B 1 60 ? -6.719 43.219 -8.617 1 58.97 60 GLN B CA 1
ATOM 4438 C C . GLN B 1 60 ? -6.855 42.688 -7.191 1 58.97 60 GLN B C 1
ATOM 4440 O O . GLN B 1 60 ? -7.184 41.5 -6.984 1 58.97 60 GLN B O 1
ATOM 4445 N N . SER B 1 61 ? -6.402 43.375 -6.027 1 75.12 61 SER B N 1
ATOM 4446 C CA . SER B 1 61 ? -6.086 42.812 -4.719 1 75.12 61 SER B CA 1
ATOM 4447 C C . SER B 1 61 ? -7.32 42.188 -4.07 1 75.12 61 SER B C 1
ATOM 4449 O O . SER B 1 61 ? -8.273 42.906 -3.734 1 75.12 61 SER B O 1
ATOM 4451 N N . ARG B 1 62 ? -7.738 41.094 -4.395 1 83.5 62 ARG B N 1
ATOM 4452 C CA . ARG B 1 62 ? -8.781 40.281 -3.779 1 83.5 62 ARG B CA 1
ATOM 4453 C C . ARG B 1 62 ? -8.891 40.562 -2.285 1 83.5 62 ARG B C 1
ATOM 4455 O O . ARG B 1 62 ? -9.992 40.594 -1.735 1 83.5 62 ARG B O 1
ATOM 4462 N N . HIS B 1 63 ? -7.887 40.938 -1.724 1 89.25 63 HIS B N 1
ATOM 4463 C CA . HIS B 1 63 ? -7.824 41.188 -0.289 1 89.25 63 HIS B CA 1
ATOM 4464 C C . HIS B 1 63 ? -8.602 42.438 0.082 1 89.25 63 HIS B C 1
ATOM 4466 O O . HIS B 1 63 ? -9.469 42.406 0.963 1 89.25 63 HIS B O 1
ATOM 4472 N N . ASP B 1 64 ? -8.375 43.406 -0.684 1 89.12 64 ASP B N 1
ATOM 4473 C CA . ASP B 1 64 ? -9.031 44.688 -0.402 1 89.12 64 ASP B CA 1
ATOM 4474 C C . ASP B 1 64 ? -10.539 44.594 -0.647 1 89.12 64 ASP B C 1
ATOM 4476 O O . ASP B 1 64 ? -11.328 45.188 0.097 1 89.12 64 ASP B O 1
ATOM 4480 N N . ALA B 1 65 ? -10.867 43.906 -1.663 1 89.25 65 ALA B N 1
ATOM 4481 C CA . ALA B 1 65 ? -12.281 43.781 -1.999 1 89.25 65 ALA B CA 1
ATOM 4482 C C . ALA B 1 65 ? -13.047 43.062 -0.884 1 89.25 65 ALA B C 1
ATOM 4484 O O . ALA B 1 65 ? -14.148 43.5 -0.512 1 89.25 65 ALA B O 1
ATOM 4485 N N . ILE B 1 66 ? -12.508 42.062 -0.325 1 90.88 66 ILE B N 1
ATOM 4486 C CA . ILE B 1 66 ? -13.18 41.312 0.728 1 90.88 66 ILE B CA 1
ATOM 4487 C C . ILE B 1 66 ? -13.195 42.125 2.02 1 90.88 66 ILE B C 1
ATOM 4489 O O . ILE B 1 66 ? -14.164 42.062 2.783 1 90.88 66 ILE B O 1
ATOM 4493 N N . LEU B 1 67 ? -12.148 42.844 2.211 1 91.69 67 LEU B N 1
ATOM 4494 C CA . LEU B 1 67 ? -12.094 43.656 3.408 1 91.69 67 LEU B CA 1
ATOM 4495 C C . LEU B 1 67 ? -13.133 44.781 3.348 1 91.69 67 LEU B C 1
ATOM 4497 O O . LEU B 1 67 ? -13.688 45.156 4.379 1 91.69 67 LEU B O 1
ATOM 4501 N N . GLU B 1 68 ? -13.375 45.281 2.219 1 90.94 68 GLU B N 1
ATOM 4502 C CA . GLU B 1 68 ? -14.406 46.281 2.066 1 90.94 68 GLU B CA 1
ATOM 4503 C C . GLU B 1 68 ? -15.789 45.719 2.393 1 90.94 68 GLU B C 1
ATOM 4505 O O . GLU B 1 68 ? -16.594 46.406 3.047 1 90.94 68 GLU B O 1
ATOM 4510 N N . VAL B 1 69 ? -15.984 44.594 1.873 1 90.31 69 VAL B N 1
ATOM 4511 C CA . VAL B 1 69 ? -17.25 43.938 2.197 1 90.31 69 VAL B CA 1
ATOM 4512 C C . VAL B 1 69 ? -17.344 43.719 3.707 1 90.31 69 VAL B C 1
ATOM 4514 O O . VAL B 1 69 ? -18.406 43.969 4.305 1 90.31 69 VAL B O 1
ATOM 4517 N N . LEU B 1 70 ? -16.266 43.281 4.309 1 92.44 70 LEU B N 1
ATOM 4518 C CA . LEU B 1 70 ? -16.234 43.062 5.746 1 92.44 70 LEU B CA 1
ATOM 4519 C C . LEU B 1 70 ? -16.469 44.344 6.504 1 92.44 70 LEU B C 1
ATOM 4521 O O . LEU B 1 70 ? -17.219 44.375 7.488 1 92.44 70 LEU B O 1
ATOM 4525 N N . GLY B 1 71 ? -15.812 45.344 6.07 1 89.75 71 GLY B N 1
ATOM 4526 C CA . GLY B 1 71 ? -16.016 46.625 6.691 1 89.75 71 GLY B CA 1
ATOM 4527 C C . GLY B 1 71 ? -17.469 47.094 6.668 1 89.75 71 GLY B C 1
ATOM 4528 O O . GLY B 1 71 ? -17.984 47.562 7.672 1 89.75 71 GLY B O 1
ATOM 4529 N N . ASP B 1 72 ? -18.094 46.906 5.566 1 88.19 72 ASP B N 1
ATOM 4530 C CA . ASP B 1 72 ? -19.5 47.281 5.422 1 88.19 72 ASP B CA 1
ATOM 4531 C C . ASP B 1 72 ? -20.391 46.469 6.344 1 88.19 72 ASP B C 1
ATOM 4533 O O . ASP B 1 72 ? -21.344 46.969 6.926 1 88.19 72 ASP B O 1
ATOM 4537 N N . LEU B 1 73 ? -20.078 45.219 6.457 1 88.12 73 LEU B N 1
ATOM 4538 C CA . LEU B 1 73 ? -20.875 44.344 7.316 1 88.12 73 LEU B CA 1
ATOM 4539 C C . LEU B 1 73 ? -20.672 44.688 8.789 1 88.12 73 LEU B C 1
ATOM 4541 O O . LEU B 1 73 ? -21.609 44.625 9.578 1 88.12 73 LEU B O 1
ATOM 4545 N N . LEU B 1 74 ? -19.5 45.062 9.141 1 87.56 74 LEU B N 1
ATOM 4546 C CA . LEU B 1 74 ? -19.203 45.438 10.508 1 87.56 74 LEU B CA 1
ATOM 4547 C C . LEU B 1 74 ? -19.969 46.719 10.883 1 87.56 74 LEU B C 1
ATOM 4549 O O . LEU B 1 74 ? -20.516 46.812 11.984 1 87.56 74 LEU B O 1
ATOM 4553 N N . ARG B 1 75 ? -19.984 47.531 10.008 1 83.88 75 ARG B N 1
ATOM 4554 C CA . ARG B 1 75 ? -20.719 48.781 10.227 1 83.88 75 ARG B CA 1
ATOM 4555 C C . ARG B 1 75 ? -22.203 48.5 10.43 1 83.88 75 ARG B C 1
ATOM 4557 O O . ARG B 1 75 ? -22.828 49.094 11.328 1 83.88 75 ARG B O 1
ATOM 4564 N N . GLN B 1 76 ? -22.703 47.688 9.594 1 82.38 76 GLN B N 1
ATOM 4565 C CA . GLN B 1 76 ? -24.109 47.344 9.695 1 82.38 76 GLN B CA 1
ATOM 4566 C C . GLN B 1 76 ? -24.422 46.656 11.016 1 82.38 76 GLN B C 1
ATOM 4568 O O . GLN B 1 76 ? -25.469 46.875 11.625 1 82.38 76 GLN B O 1
ATOM 4573 N N . SER B 1 77 ? -23.625 45.719 11.477 1 82.69 77 SER B N 1
ATOM 4574 C CA . SER B 1 77 ? -23.828 45 12.719 1 82.69 77 SER B CA 1
ATOM 4575 C C . SER B 1 77 ? -23.781 45.906 13.922 1 82.69 77 SER B C 1
ATOM 4577 O O . SER B 1 77 ? -24.547 45.75 14.875 1 82.69 77 SER B O 1
ATOM 4579 N N . GLN B 1 78 ? -22.969 46.938 13.875 1 78.94 78 GLN B N 1
ATOM 4580 C CA . GLN B 1 78 ? -22.875 47.906 14.961 1 78.94 78 GLN B CA 1
ATOM 4581 C C . GLN B 1 78 ? -24.125 48.812 15.008 1 78.94 78 GLN B C 1
ATOM 4583 O O . GLN B 1 78 ? -24.609 49.125 16.094 1 78.94 78 GLN B O 1
ATOM 4588 N N . GLU B 1 79 ? -24.609 49.094 13.93 1 75.06 79 GLU B N 1
ATOM 4589 C CA . GLU B 1 79 ? -25.812 49.906 13.859 1 75.06 79 GLU B CA 1
ATOM 4590 C C . GLU B 1 79 ? -27.031 49.156 14.406 1 75.06 79 GLU B C 1
ATOM 4592 O O . GLU B 1 79 ? -27.859 49.75 15.094 1 75.06 79 GLU B O 1
ATOM 4597 N N . MET B 1 80 ? -27.031 47.938 14.133 1 73.44 80 MET B N 1
ATOM 4598 C CA . MET B 1 80 ? -28.156 47.125 14.609 1 73.44 80 MET B CA 1
ATOM 4599 C C . MET B 1 80 ? -28.094 46.969 16.125 1 73.44 80 MET B C 1
ATOM 4601 O O . MET B 1 80 ? -29.125 46.938 16.781 1 73.44 80 MET B O 1
ATOM 4605 N N . GLN B 1 81 ? -26.953 46.812 16.656 1 70 81 GLN B N 1
ATOM 4606 C CA . GLN B 1 81 ? -26.812 46.656 18.109 1 70 81 GLN B CA 1
ATOM 4607 C C . GLN B 1 81 ? -27.141 47.969 18.828 1 70 81 GLN B C 1
ATOM 4609 O O . GLN B 1 81 ? -27.719 47.938 19.922 1 70 81 GLN B O 1
ATOM 4614 N N . SER B 1 82 ? -26.812 49.031 18.234 1 64 82 SER B N 1
ATOM 4615 C CA . SER B 1 82 ? -27.125 50.344 18.812 1 64 82 SER B CA 1
ATOM 4616 C C . SER B 1 82 ? -28.641 50.594 18.812 1 64 82 SER B C 1
ATOM 4618 O O . SER B 1 82 ? -29.172 51.156 19.766 1 64 82 SER B O 1
ATOM 4620 N N . GLU B 1 83 ? -29.234 50.062 17.812 1 59.28 83 GLU B N 1
ATOM 4621 C CA . GLU B 1 83 ? -30.688 50.219 17.734 1 59.28 83 GLU B CA 1
ATOM 4622 C C . GLU B 1 83 ? -31.406 49.312 18.719 1 59.28 83 GLU B C 1
ATOM 4624 O O . GLU B 1 83 ? -32.438 49.688 19.297 1 59.28 83 GLU B O 1
ATOM 4629 N N . LEU B 1 84 ? -30.891 48.031 18.812 1 56.25 84 LEU B N 1
ATOM 4630 C CA . LEU B 1 84 ? -31.5 47.125 19.766 1 56.25 84 LEU B CA 1
ATOM 4631 C C . LEU B 1 84 ? -31.312 47.594 21.203 1 56.25 84 LEU B C 1
ATOM 4633 O O . LEU B 1 84 ? -32.156 47.344 22.062 1 56.25 84 LEU B O 1
ATOM 4637 N N . GLY B 1 85 ? -30.266 48.125 21.656 1 47.94 85 GLY B N 1
ATOM 4638 C CA . GLY B 1 85 ? -30.141 48.719 22.984 1 47.94 85 GLY B CA 1
ATOM 4639 C C . GLY B 1 85 ? -31.125 49.844 23.234 1 47.94 85 GLY B C 1
ATOM 4640 O O . GLY B 1 85 ? -31.453 50.156 24.375 1 47.94 85 GLY B O 1
ATOM 4641 N N . GLN B 1 86 ? -31.469 50.656 22.266 1 46.97 86 GLN B N 1
ATOM 4642 C CA . GLN B 1 86 ? -32.438 51.75 22.469 1 46.97 86 GLN B CA 1
ATOM 4643 C C . GLN B 1 86 ? -33.875 51.219 22.328 1 46.97 86 GLN B C 1
ATOM 4645 O O . GLN B 1 86 ? -34.812 51.844 22.812 1 46.97 86 GLN B O 1
ATOM 4650 N N . THR B 1 87 ? -34.281 50.438 21.312 1 41.06 87 THR B N 1
ATOM 4651 C CA . THR B 1 87 ? -35.656 50 21.125 1 41.06 87 THR B CA 1
ATOM 4652 C C . THR B 1 87 ? -36 48.906 22.109 1 41.06 87 THR B C 1
ATOM 4654 O O . THR B 1 87 ? -35.156 48.031 22.406 1 41.06 87 THR B O 1
ATOM 4657 N N . VAL B 1 88 ? -37.156 49.031 23.031 1 35.97 88 VAL B N 1
ATOM 4658 C CA . VAL B 1 88 ? -38.062 48.125 23.75 1 35.97 88 VAL B CA 1
ATOM 4659 C C . VAL B 1 88 ? -38.25 46.844 22.953 1 35.97 88 VAL B C 1
ATOM 4661 O O . VAL B 1 88 ? -38.188 46.844 21.719 1 35.97 88 VAL B O 1
ATOM 4664 N N . ILE B 1 89 ? -38.594 45.469 23.531 1 37.06 89 ILE B N 1
ATOM 4665 C CA . ILE B 1 89 ? -38.75 44.062 23.203 1 37.06 89 ILE B CA 1
ATOM 4666 C C . ILE B 1 89 ? -39.656 43.938 21.969 1 37.06 89 ILE B C 1
ATOM 4668 O O . ILE B 1 89 ? -39.906 42.844 21.5 1 37.06 89 ILE B O 1
ATOM 4672 N N . GLY B 1 90 ? -40.625 44.844 21.641 1 34.41 90 GLY B N 1
ATOM 4673 C CA . GLY B 1 90 ? -41.812 44.438 20.906 1 34.41 90 GLY B CA 1
ATOM 4674 C C . GLY B 1 90 ? -41.531 44.188 19.438 1 34.41 90 GLY B C 1
ATOM 4675 O O . GLY B 1 90 ? -42.219 43.375 18.797 1 34.41 90 GLY B O 1
ATOM 4676 N N . SER B 1 91 ? -41.312 45.281 18.547 1 34.88 91 SER B N 1
ATOM 4677 C CA . SER B 1 91 ? -41.688 45.188 17.156 1 34.88 91 SER B CA 1
ATOM 4678 C C . SER B 1 91 ? -40.656 44.406 16.344 1 34.88 91 SER B C 1
ATOM 4680 O O . SER B 1 91 ? -39.469 44.594 16.516 1 34.88 91 SER B O 1
ATOM 4682 N N . PRO B 1 92 ? -41.031 43.156 15.875 1 36.31 92 PRO B N 1
ATOM 4683 C CA . PRO B 1 92 ? -40.219 42.406 14.93 1 36.31 92 PRO B CA 1
ATOM 4684 C C . PRO B 1 92 ? -39.531 43.281 13.891 1 36.31 92 PRO B C 1
ATOM 4686 O O . PRO B 1 92 ? -40.094 44.281 13.438 1 36.31 92 PRO B O 1
ATOM 4689 N N . LEU B 1 93 ? -38.375 43.625 13.961 1 37.09 93 LEU B N 1
ATOM 4690 C CA . LEU B 1 93 ? -37.719 44.375 12.875 1 37.09 93 LEU B CA 1
ATOM 4691 C C . LEU B 1 93 ? -38.281 43.938 11.523 1 37.09 93 LEU B C 1
ATOM 4693 O O . LEU B 1 93 ? -38.156 42.781 11.148 1 37.09 93 LEU B O 1
ATOM 4697 N N . PRO B 1 94 ? -39.469 44.438 10.992 1 36.97 94 PRO B N 1
ATOM 4698 C CA . PRO B 1 94 ? -40.25 44 9.844 1 36.97 94 PRO B CA 1
ATOM 4699 C C . PRO B 1 94 ? -39.375 43.531 8.672 1 36.97 94 PRO B C 1
ATOM 4701 O O . PRO B 1 94 ? -39.75 42.594 7.965 1 36.97 94 PRO B O 1
ATOM 4704 N N . GLY B 1 95 ? -38.562 44.438 8.055 1 36.81 95 GLY B N 1
ATOM 4705 C CA . GLY B 1 95 ? -38.188 44.469 6.652 1 36.81 95 GLY B CA 1
ATOM 4706 C C . GLY B 1 95 ? -37.156 43.406 6.297 1 36.81 95 GLY B C 1
ATOM 4707 O O . GLY B 1 95 ? -36.719 43.312 5.152 1 36.81 95 GLY B O 1
ATOM 4708 N N . PHE B 1 96 ? -36.375 42.969 7.156 1 39.44 96 PHE B N 1
ATOM 4709 C CA . PHE B 1 96 ? -35.188 42.219 6.73 1 39.44 96 PHE B CA 1
ATOM 4710 C C . PHE B 1 96 ? -35.594 40.844 6.18 1 39.44 96 PHE B C 1
ATOM 4712 O O . PHE B 1 96 ? -34.719 40.031 5.832 1 39.44 96 PHE B O 1
ATOM 4719 N N . LEU B 1 97 ? -36.812 40.5 6.418 1 40.53 97 LEU B N 1
ATOM 4720 C CA . LEU B 1 97 ? -37.188 39.125 6.148 1 40.53 97 LEU B CA 1
ATOM 4721 C C . LEU B 1 97 ? -37.656 38.938 4.699 1 40.53 97 LEU B C 1
ATOM 4723 O O . LEU B 1 97 ? -38.281 37.969 4.352 1 40.53 97 LEU B O 1
ATOM 4727 N N . GLU B 1 98 ? -37.625 40.031 3.869 1 45.22 98 GLU B N 1
ATOM 4728 C CA . GLU B 1 98 ? -38.281 39.688 2.615 1 45.22 98 GLU B CA 1
ATOM 4729 C C . GLU B 1 98 ? -37.5 38.625 1.84 1 45.22 98 GLU B C 1
ATOM 4731 O O . GLU B 1 98 ? -36.281 38.562 1.936 1 45.22 98 GLU B O 1
ATOM 4736 N N . SER B 1 99 ? -38.188 37.688 1.219 1 50.78 99 SER B N 1
ATOM 4737 C CA . SER B 1 99 ? -37.875 36.562 0.337 1 50.78 99 SER B CA 1
ATOM 4738 C C . SER B 1 99 ? -36.688 36.938 -0.586 1 50.78 99 SER B C 1
ATOM 4740 O O . SER B 1 99 ? -35.812 36.094 -0.803 1 50.78 99 SER B O 1
ATOM 4742 N N . ASP B 1 100 ? -36.75 38.156 -1.193 1 52.19 100 ASP B N 1
ATOM 4743 C CA . ASP B 1 100 ? -35.812 38.625 -2.193 1 52.19 100 ASP B CA 1
ATOM 4744 C C . ASP B 1 100 ? -34.406 38.844 -1.57 1 52.19 100 ASP B C 1
ATOM 4746 O O . ASP B 1 100 ? -33.406 38.625 -2.217 1 52.19 100 ASP B O 1
ATOM 4750 N N . GLU B 1 101 ? -34.344 39.062 -0.243 1 65.19 101 GLU B N 1
ATOM 4751 C CA . GLU B 1 101 ? -33.094 39.375 0.419 1 65.19 101 GLU B CA 1
ATOM 4752 C C . GLU B 1 101 ? -32.312 38.125 0.772 1 65.19 101 GLU B C 1
ATOM 4754 O O . GLU B 1 101 ? -31.078 38.125 0.777 1 65.19 101 GLU B O 1
ATOM 4759 N N . SER B 1 102 ? -33.094 37.125 0.792 1 72.69 102 SER B N 1
ATOM 4760 C CA . SER B 1 102 ? -32.438 35.844 1.084 1 72.69 102 SER B CA 1
ATOM 4761 C C . SER B 1 102 ? -31.641 35.375 -0.113 1 72.69 102 SER B C 1
ATOM 4763 O O . SER B 1 102 ? -30.531 34.844 0.049 1 72.69 102 SER B O 1
ATOM 4765 N N . GLY B 1 103 ? -32.219 35.656 -1.232 1 77.94 103 GLY B N 1
ATOM 4766 C CA . GLY B 1 103 ? -31.516 35.281 -2.443 1 77.94 103 GLY B CA 1
ATOM 4767 C C . GLY B 1 103 ? -30.234 36.062 -2.664 1 77.94 103 GLY B C 1
ATOM 4768 O O . GLY B 1 103 ? -29.219 35.531 -3.076 1 77.94 103 GLY B O 1
ATOM 4769 N N . ALA B 1 104 ? -30.344 37.344 -2.332 1 82.12 104 ALA B N 1
ATOM 4770 C CA . ALA B 1 104 ? -29.188 38.188 -2.49 1 82.12 104 ALA B CA 1
ATOM 4771 C C . ALA B 1 104 ? -28.078 37.812 -1.502 1 82.12 104 ALA B C 1
ATOM 4773 O O . ALA B 1 104 ? -26.906 37.844 -1.846 1 82.12 104 ALA B O 1
ATOM 4774 N N . ARG B 1 105 ? -28.484 37.531 -0.294 1 85.5 105 ARG B N 1
ATOM 4775 C CA . ARG B 1 105 ? -27.5 37.125 0.713 1 85.5 105 ARG B CA 1
ATOM 4776 C C . ARG B 1 105 ? -26.844 35.812 0.327 1 85.5 105 ARG B C 1
ATOM 4778 O O . ARG B 1 105 ? -25.641 35.625 0.564 1 85.5 105 ARG B O 1
ATOM 4785 N N . GLN B 1 106 ? -27.625 35 -0.319 1 87 106 GLN B N 1
ATOM 4786 C CA . GLN B 1 106 ? -27.062 33.75 -0.776 1 87 106 GLN B CA 1
ATOM 4787 C C . GLN B 1 106 ? -26.031 33.969 -1.878 1 87 106 GLN B C 1
ATOM 4789 O O . GLN B 1 106 ? -25 33.281 -1.912 1 87 106 GLN B O 1
ATOM 4794 N N . CYS B 1 107 ? -26.328 34.812 -2.689 1 87.69 107 CYS B N 1
ATOM 4795 C CA . CYS B 1 107 ? -25.391 35.156 -3.758 1 87.69 107 CYS B CA 1
ATOM 4796 C C . CYS B 1 107 ? -24.109 35.75 -3.195 1 87.69 107 CYS B C 1
ATOM 4798 O O . CYS B 1 107 ? -23.016 35.5 -3.721 1 87.69 107 CYS B O 1
ATOM 4800 N N . LEU B 1 108 ? -24.266 36.531 -2.152 1 89.56 108 LEU B N 1
ATOM 4801 C CA . LEU B 1 108 ? -23.094 37.125 -1.526 1 89.56 108 LEU B CA 1
ATOM 4802 C C . LEU B 1 108 ? -22.219 36.062 -0.859 1 89.56 108 LEU B C 1
ATOM 4804 O O . LEU B 1 108 ? -21 36.125 -0.921 1 89.56 108 LEU B O 1
ATOM 4808 N N . VAL B 1 109 ? -22.859 35.094 -0.252 1 90.56 109 VAL B N 1
ATOM 4809 C CA . VAL B 1 109 ? -22.125 33.969 0.365 1 90.56 109 VAL B CA 1
ATOM 4810 C C . VAL B 1 109 ? -21.328 33.25 -0.696 1 90.56 109 VAL B C 1
ATOM 4812 O O . VAL B 1 109 ? -20.141 32.969 -0.498 1 90.56 109 VAL B O 1
ATOM 4815 N N . GLU B 1 110 ? -21.906 33 -1.793 1 89.06 110 GLU B N 1
ATOM 4816 C CA . GLU B 1 110 ? -21.25 32.281 -2.875 1 89.06 110 GLU B CA 1
ATOM 4817 C C . GLU B 1 110 ? -20.078 33.094 -3.438 1 89.06 110 GLU B C 1
ATOM 4819 O O . GLU B 1 110 ? -19.031 32.5 -3.775 1 89.06 110 GLU B O 1
ATOM 4824 N N . ALA B 1 111 ? -20.281 34.281 -3.525 1 89 111 ALA B N 1
ATOM 4825 C CA . ALA B 1 111 ? -19.234 35.156 -4.039 1 89 111 ALA B CA 1
ATOM 4826 C C . ALA B 1 111 ? -18.047 35.188 -3.08 1 89 111 ALA B C 1
ATOM 4828 O O . ALA B 1 111 ? -16.891 35.156 -3.508 1 89 111 ALA B O 1
ATOM 4829 N N . ILE B 1 112 ? -18.328 35.344 -1.75 1 90.44 112 ILE B N 1
ATOM 4830 C CA . ILE B 1 112 ? -17.281 35.375 -0.743 1 90.44 112 ILE B CA 1
ATOM 4831 C C . ILE B 1 112 ? -16.5 34.062 -0.729 1 90.44 112 ILE B C 1
ATOM 4833 O O . ILE B 1 112 ? -15.273 34.062 -0.711 1 90.44 112 ILE B O 1
ATOM 4837 N N . THR B 1 113 ? -17.203 32.969 -0.796 1 90.12 113 THR B N 1
ATOM 4838 C CA . THR B 1 113 ? -16.562 31.672 -0.746 1 90.12 113 THR B CA 1
ATOM 4839 C C . THR B 1 113 ? -15.703 31.438 -1.985 1 90.12 113 THR B C 1
ATOM 4841 O O . THR B 1 113 ? -14.602 30.906 -1.889 1 90.12 113 THR B O 1
ATOM 4844 N N . SER B 1 114 ? -16.141 31.812 -3.086 1 86.38 114 SER B N 1
ATOM 4845 C CA . SER B 1 114 ? -15.414 31.625 -4.336 1 86.38 114 SER B CA 1
ATOM 4846 C C . SER B 1 114 ? -14.125 32.438 -4.352 1 86.38 114 SER B C 1
ATOM 4848 O O . SER B 1 114 ? -13.086 31.953 -4.793 1 86.38 114 SER B O 1
ATOM 4850 N N . VAL B 1 115 ? -14.18 33.594 -3.789 1 85.44 115 VAL B N 1
ATOM 4851 C CA . VAL B 1 115 ? -13.047 34.5 -3.869 1 85.44 115 VAL B CA 1
ATOM 4852 C C . VAL B 1 115 ? -12.086 34.25 -2.709 1 85.44 115 VAL B C 1
ATOM 4854 O O . VAL B 1 115 ? -10.867 34.281 -2.877 1 85.44 115 VAL B O 1
ATOM 4857 N N . ALA B 1 116 ? -12.641 33.938 -1.553 1 88.69 116 ALA B N 1
ATOM 4858 C CA . ALA B 1 116 ? -11.812 33.906 -0.351 1 88.69 116 ALA B CA 1
ATOM 4859 C C . ALA B 1 116 ? -11.367 32.469 -0.035 1 88.69 116 ALA B C 1
ATOM 4861 O O . ALA B 1 116 ? -10.297 32.281 0.538 1 88.69 116 ALA B O 1
ATOM 4862 N N . LEU B 1 117 ? -12.133 31.469 -0.469 1 87.44 117 LEU B N 1
ATOM 4863 C CA . LEU B 1 117 ? -11.844 30.141 0.06 1 87.44 117 LEU B CA 1
ATOM 4864 C C . LEU B 1 117 ? -11.492 29.172 -1.064 1 87.44 117 LEU B C 1
ATOM 4866 O O . LEU B 1 117 ? -10.805 28.172 -0.839 1 87.44 117 LEU B O 1
ATOM 4870 N N . GLN B 1 118 ? -11.891 29.312 -2.232 1 80.44 118 GLN B N 1
ATOM 4871 C CA . GLN B 1 118 ? -11.711 28.328 -3.299 1 80.44 118 GLN B CA 1
ATOM 4872 C C . GLN B 1 118 ? -10.555 28.719 -4.219 1 80.44 118 GLN B C 1
ATOM 4874 O O . GLN B 1 118 ? -10.086 27.906 -5.012 1 80.44 118 GLN B O 1
ATOM 4879 N N . SER B 1 119 ? -10.031 29.812 -4.02 1 64.31 119 SER B N 1
ATOM 4880 C CA . SER B 1 119 ? -9.016 30.25 -4.969 1 64.31 119 SER B CA 1
ATOM 4881 C C . SER B 1 119 ? -7.68 29.562 -4.707 1 64.31 119 SER B C 1
ATOM 4883 O O . SER B 1 119 ? -7.383 29.188 -3.57 1 64.31 119 SER B O 1
ATOM 4885 N N . GLN B 1 120 ? -6.953 29.141 -5.758 1 60.78 120 GLN B N 1
ATOM 4886 C CA . GLN B 1 120 ? -5.688 28.422 -5.754 1 60.78 120 GLN B CA 1
ATOM 4887 C C . GLN B 1 120 ? -4.609 29.188 -5.004 1 60.78 120 GLN B C 1
ATOM 4889 O O . GLN B 1 120 ? -3.674 28.594 -4.461 1 60.78 120 GLN B O 1
ATOM 4894 N N . GLN B 1 121 ? -4.73 30.469 -5.043 1 58.72 121 GLN B N 1
ATOM 4895 C CA . GLN B 1 121 ? -3.689 31.312 -4.453 1 58.72 121 GLN B CA 1
ATOM 4896 C C . GLN B 1 121 ? -4.148 31.906 -3.125 1 58.72 121 GLN B C 1
ATOM 4898 O O . GLN B 1 121 ? -3.75 33 -2.766 1 58.72 121 GLN B O 1
ATOM 4903 N N . THR B 1 122 ? -4.938 31.078 -2.428 1 61.78 122 THR B N 1
ATOM 4904 C CA . THR B 1 122 ? -5.52 31.766 -1.283 1 61.78 122 THR B CA 1
ATOM 4905 C C . THR B 1 122 ? -4.504 31.906 -0.154 1 61.78 122 THR B C 1
ATOM 4907 O O . THR B 1 122 ? -3.838 30.922 0.207 1 61.78 122 THR B O 1
ATOM 4910 N N . GLU B 1 123 ? -4.277 33.188 0.166 1 77.75 123 GLU B N 1
ATOM 4911 C CA . GLU B 1 123 ? -3.469 33.594 1.312 1 77.75 123 GLU B CA 1
ATOM 4912 C C . GLU B 1 123 ? -4.289 33.562 2.598 1 77.75 123 GLU B C 1
ATOM 4914 O O . GLU B 1 123 ? -5.512 33.719 2.561 1 77.75 123 GLU B O 1
ATOM 4919 N N . GLY B 1 124 ? -3.742 33.25 3.701 1 86.75 124 GLY B N 1
ATOM 4920 C CA . GLY B 1 124 ? -4.355 33.125 5.016 1 86.75 124 GLY B CA 1
ATOM 4921 C C . GLY B 1 124 ? -5.145 34.344 5.418 1 86.75 124 GLY B C 1
ATOM 4922 O O . GLY B 1 124 ? -6.219 34.25 6.012 1 86.75 124 GLY B O 1
ATOM 4923 N N . LEU B 1 125 ? -4.734 35.531 4.926 1 89.5 125 LEU B N 1
ATOM 4924 C CA . LEU B 1 125 ? -5.363 36.781 5.336 1 89.5 125 LEU B CA 1
ATOM 4925 C C . LEU B 1 125 ? -6.668 37 4.582 1 89.5 125 LEU B C 1
ATOM 4927 O O . LEU B 1 125 ? -7.629 37.562 5.137 1 89.5 125 LEU B O 1
ATOM 4931 N N . ILE B 1 126 ? -6.707 36.625 3.33 1 90.56 126 ILE B N 1
ATOM 4932 C CA . ILE B 1 126 ? -7.918 36.781 2.525 1 90.56 126 ILE B CA 1
ATOM 4933 C C . ILE B 1 126 ? -9 35.844 3.061 1 90.56 126 ILE B C 1
ATOM 4935 O O . ILE B 1 126 ? -10.164 36.25 3.174 1 90.56 126 ILE B O 1
ATOM 4939 N N . ALA B 1 127 ? -8.594 34.656 3.404 1 92.44 127 ALA B N 1
ATOM 4940 C CA . ALA B 1 127 ? -9.539 33.688 3.953 1 92.44 127 ALA B CA 1
ATOM 4941 C C . ALA B 1 127 ? -10.094 34.156 5.293 1 92.44 127 ALA B C 1
ATOM 4943 O O . ALA B 1 127 ? -11.281 33.969 5.582 1 92.44 127 ALA B O 1
ATOM 4944 N N . GLU B 1 128 ? -9.258 34.75 6.082 1 93.94 128 GLU B N 1
ATOM 4945 C CA . GLU B 1 128 ? -9.68 35.281 7.371 1 93.94 128 GLU B CA 1
ATOM 4946 C C . GLU B 1 128 ? -10.773 36.344 7.203 1 93.94 128 GLU B C 1
ATOM 4948 O O . GLU B 1 128 ? -11.797 36.281 7.883 1 93.94 128 GLU B O 1
ATOM 4953 N N . ALA B 1 129 ? -10.508 37.25 6.289 1 93.31 129 ALA B N 1
ATOM 4954 C CA . ALA B 1 129 ? -11.492 38.281 6.02 1 93.31 129 ALA B CA 1
ATOM 4955 C C . ALA B 1 129 ? -12.789 37.688 5.484 1 93.31 129 ALA B C 1
ATOM 4957 O O . ALA B 1 129 ? -13.883 38.156 5.824 1 93.31 129 ALA B O 1
ATOM 4958 N N . GLY B 1 130 ? -12.633 36.75 4.621 1 93.44 130 GLY B N 1
ATOM 4959 C CA . GLY B 1 130 ? -13.812 36.094 4.082 1 93.44 130 GLY B CA 1
ATOM 4960 C C . GLY B 1 130 ? -14.625 35.344 5.137 1 93.44 130 GLY B C 1
ATOM 4961 O O . GLY B 1 130 ? -15.852 35.469 5.16 1 93.44 130 GLY B O 1
ATOM 4962 N N . LEU B 1 131 ? -14.023 34.625 6 1 95.19 131 LEU B N 1
ATOM 4963 C CA . LEU B 1 131 ? -14.703 33.875 7.051 1 95.19 131 LEU B CA 1
ATOM 4964 C C . LEU B 1 131 ? -15.367 34.812 8.047 1 95.19 131 LEU B C 1
ATOM 4966 O O . LEU B 1 131 ? -16.469 34.531 8.539 1 95.19 131 LEU B O 1
ATOM 4970 N N . ALA B 1 132 ? -14.695 35.906 8.336 1 94.62 132 ALA B N 1
ATOM 4971 C CA . ALA B 1 132 ? -15.289 36.906 9.203 1 94.62 132 ALA B CA 1
ATOM 4972 C C . ALA B 1 132 ? -16.562 37.5 8.578 1 94.62 132 ALA B C 1
ATOM 4974 O O . ALA B 1 132 ? -17.562 37.719 9.266 1 94.62 132 ALA B O 1
ATOM 4975 N N . SER B 1 133 ? -16.453 37.75 7.324 1 93.38 133 SER B N 1
ATOM 4976 C CA . SER B 1 133 ? -17.609 38.281 6.605 1 93.38 133 SER B CA 1
ATOM 4977 C C . SER B 1 133 ? -18.766 37.281 6.633 1 93.38 133 SER B C 1
ATOM 4979 O O . SER B 1 133 ? -19.922 37.656 6.812 1 93.38 133 SER B O 1
ATOM 4981 N N . LEU B 1 134 ? -18.406 36.031 6.398 1 92.88 134 LEU B N 1
ATOM 4982 C CA . LEU B 1 134 ? -19.438 35 6.422 1 92.88 134 LEU B CA 1
ATOM 4983 C C . LEU B 1 134 ? -20.078 34.906 7.797 1 92.88 134 LEU B C 1
ATOM 4985 O O . LEU B 1 134 ? -21.312 34.812 7.902 1 92.88 134 LEU B O 1
ATOM 4989 N N . LEU B 1 135 ? -19.312 34.938 8.867 1 92.56 135 LEU B N 1
ATOM 4990 C CA . LEU B 1 135 ? -19.828 34.875 10.219 1 92.56 135 LEU B CA 1
ATOM 4991 C C . LEU B 1 135 ? -20.797 36 10.5 1 92.56 135 LEU B C 1
ATOM 4993 O O . LEU B 1 135 ? -21.875 35.812 11.078 1 92.56 135 LEU B O 1
ATOM 4997 N N . LEU B 1 136 ? -20.453 37.188 10.062 1 89.38 136 LEU B N 1
ATOM 4998 C CA . LEU B 1 136 ? -21.297 38.344 10.266 1 89.38 136 LEU B CA 1
ATOM 4999 C C . LEU B 1 136 ? -22.594 38.219 9.477 1 89.38 136 LEU B C 1
ATOM 5001 O O . LEU B 1 136 ? -23.672 38.594 9.977 1 89.38 136 LEU B O 1
ATOM 5005 N N . LEU B 1 137 ? -22.422 37.781 8.258 1 88.5 137 LEU B N 1
ATOM 5006 C CA . LEU B 1 137 ? -23.609 37.594 7.422 1 88.5 137 LEU B CA 1
ATOM 5007 C C . LEU B 1 137 ? -24.562 36.594 8.055 1 88.5 137 LEU B C 1
ATOM 5009 O O . LEU B 1 137 ? -25.781 36.75 7.992 1 88.5 137 LEU B O 1
ATOM 5013 N N . LEU B 1 138 ? -24.062 35.562 8.648 1 87.94 138 LEU B N 1
ATOM 5014 C CA . LEU B 1 138 ? -24.875 34.531 9.273 1 87.94 138 LEU B CA 1
ATOM 5015 C C . LEU B 1 138 ? -25.562 35.062 10.531 1 87.94 138 LEU B C 1
ATOM 5017 O O . LEU B 1 138 ? -26.688 34.688 10.828 1 87.94 138 LEU B O 1
ATOM 5021 N N . ARG B 1 139 ? -24.891 35.875 11.242 1 84 139 ARG B N 1
ATOM 5022 C CA . ARG B 1 139 ? -25.469 36.469 12.438 1 84 139 ARG B CA 1
ATOM 5023 C C . ARG B 1 139 ? -26.609 37.438 12.07 1 84 139 ARG B C 1
ATOM 5025 O O . ARG B 1 139 ? -27.562 37.594 12.828 1 84 139 ARG B O 1
ATOM 5032 N N . LEU B 1 140 ? -26.406 38.031 10.938 1 79.5 140 LEU B N 1
ATOM 5033 C CA . LEU B 1 140 ? -27.375 39.062 10.508 1 79.5 140 LEU B CA 1
ATOM 5034 C C . LEU B 1 140 ? -28.562 38.406 9.812 1 79.5 140 LEU B C 1
ATOM 5036 O O . LEU B 1 140 ? -29.609 39.031 9.625 1 79.5 140 LEU B O 1
ATOM 5040 N N . SER B 1 141 ? -28.312 37.062 9.445 1 78.19 141 SER B N 1
ATOM 5041 C CA . SER B 1 141 ? -29.375 36.406 8.703 1 78.19 141 SER B CA 1
ATOM 5042 C C . SER B 1 141 ? -30.109 35.375 9.586 1 78.19 141 SER B C 1
ATOM 5044 O O . SER B 1 141 ? -29.5 34.781 10.469 1 78.19 141 SER B O 1
ATOM 5046 N N . ARG B 1 142 ? -31.469 35.188 9.461 1 71.69 142 ARG B N 1
ATOM 5047 C CA . ARG B 1 142 ? -32.281 34.25 10.219 1 71.69 142 ARG B CA 1
ATOM 5048 C C . ARG B 1 142 ? -32.406 32.906 9.477 1 71.69 142 ARG B C 1
ATOM 5050 O O . ARG B 1 142 ? -32.906 31.938 10.016 1 71.69 142 ARG B O 1
ATOM 5057 N N . VAL B 1 143 ? -31.922 32.969 8.227 1 71.25 143 VAL B N 1
ATOM 5058 C CA . VAL B 1 143 ? -32.062 31.766 7.406 1 71.25 143 VAL B CA 1
ATOM 5059 C C . VAL B 1 143 ? -30.688 31.125 7.188 1 71.25 143 VAL B C 1
ATOM 5061 O O . VAL B 1 143 ? -29.672 31.828 7.164 1 71.25 143 VAL B O 1
ATOM 5064 N N . PRO B 1 144 ? -30.75 29.812 7.109 1 76 144 PRO B N 1
ATOM 5065 C CA . PRO B 1 144 ? -29.484 29.156 6.781 1 76 144 PRO B CA 1
ATOM 5066 C C . PRO B 1 144 ? -28.984 29.5 5.379 1 76 144 PRO B C 1
ATOM 5068 O O . PRO B 1 144 ? -29.734 29.391 4.406 1 76 144 PRO B O 1
ATOM 5071 N N . LEU B 1 145 ? -27.766 29.938 5.324 1 81.88 145 LEU B N 1
ATOM 5072 C CA . LEU B 1 145 ? -27.25 30.453 4.059 1 81.88 145 LEU B CA 1
ATOM 5073 C C . LEU B 1 145 ? -26.172 29.531 3.498 1 81.88 145 LEU B C 1
ATOM 5075 O O . LEU B 1 145 ? -25.875 29.578 2.301 1 81.88 145 LEU B O 1
ATOM 5079 N N . LEU B 1 146 ? -25.703 28.609 4.359 1 89.75 146 LEU B N 1
ATOM 5080 C CA . LEU B 1 146 ? -24.516 27.875 3.916 1 89.75 146 LEU B CA 1
ATOM 5081 C C . LEU B 1 146 ? -24.906 26.531 3.326 1 89.75 146 LEU B C 1
ATOM 5083 O O . LEU B 1 146 ? -25.703 25.797 3.92 1 89.75 146 LEU B O 1
ATOM 5087 N N . SER B 1 147 ? -24.469 26.297 2.131 1 90.69 147 SER B N 1
ATOM 5088 C CA . SER B 1 147 ? -24.641 24.984 1.512 1 90.69 147 SER B CA 1
ATOM 5089 C C . SER B 1 147 ? -23.656 23.984 2.078 1 90.69 147 SER B C 1
ATOM 5091 O O . SER B 1 147 ? -22.734 24.344 2.818 1 90.69 147 SER B O 1
ATOM 5093 N N . ASN B 1 148 ? -23.797 22.703 1.743 1 91.38 148 ASN B N 1
ATOM 5094 C CA . ASN B 1 148 ? -22.844 21.672 2.162 1 91.38 148 ASN B CA 1
ATOM 5095 C C . ASN B 1 148 ? -21.453 21.922 1.581 1 91.38 148 ASN B C 1
ATOM 5097 O O . ASN B 1 148 ? -20.453 21.688 2.248 1 91.38 148 ASN B O 1
ATOM 5101 N N . ASP B 1 149 ? -21.438 22.406 0.403 1 91.44 149 ASP B N 1
ATOM 5102 C CA . ASP B 1 149 ? -20.156 22.703 -0.237 1 91.44 149 ASP B CA 1
ATOM 5103 C C . ASP B 1 149 ? -19.438 23.844 0.474 1 91.44 149 ASP B C 1
ATOM 5105 O O . ASP B 1 149 ? -18.203 23.844 0.578 1 91.44 149 ASP B O 1
ATOM 5109 N N . ASP B 1 150 ? -20.25 24.781 0.917 1 92.31 150 ASP B N 1
ATOM 5110 C CA . ASP B 1 150 ? -19.656 25.875 1.669 1 92.31 150 ASP B CA 1
ATOM 5111 C C . ASP B 1 150 ? -19.047 25.391 2.982 1 92.31 150 ASP B C 1
ATOM 5113 O O . ASP B 1 150 ? -17.953 25.812 3.359 1 92.31 150 ASP B O 1
ATOM 5117 N N . LEU B 1 151 ? -19.797 24.578 3.611 1 93.31 151 LEU B N 1
ATOM 5118 C CA . LEU B 1 151 ? -19.328 24.031 4.883 1 93.31 151 LEU B CA 1
ATOM 5119 C C . LEU B 1 151 ? -18.031 23.266 4.695 1 93.31 151 LEU B C 1
ATOM 5121 O O . LEU B 1 151 ? -17.094 23.406 5.5 1 93.31 151 LEU B O 1
ATOM 5125 N N . ILE B 1 152 ? -17.922 22.516 3.643 1 94 152 ILE B N 1
ATOM 5126 C CA . ILE B 1 152 ? -16.719 21.75 3.338 1 94 152 ILE B CA 1
ATOM 5127 C C . ILE B 1 152 ? -15.547 22.688 3.062 1 94 152 ILE B C 1
ATOM 5129 O O . ILE B 1 152 ? -14.43 22.438 3.518 1 94 152 ILE B O 1
ATOM 5133 N N . ASN B 1 153 ? -15.828 23.75 2.373 1 91.88 153 ASN B N 1
ATOM 5134 C CA . ASN B 1 153 ? -14.797 24.734 2.129 1 91.88 153 ASN B CA 1
ATOM 5135 C C . ASN B 1 153 ? -14.305 25.359 3.432 1 91.88 153 ASN B C 1
ATOM 5137 O O . ASN B 1 153 ? -13.102 25.594 3.6 1 91.88 153 ASN B O 1
ATOM 5141 N N . ILE B 1 154 ? -15.219 25.625 4.293 1 93.62 154 ILE B N 1
ATOM 5142 C CA . ILE B 1 154 ? -14.891 26.281 5.559 1 93.62 154 ILE B CA 1
ATOM 5143 C C . ILE B 1 154 ? -14.078 25.328 6.434 1 93.62 154 ILE B C 1
ATOM 5145 O O . ILE B 1 154 ? -13.156 25.75 7.129 1 93.62 154 ILE B O 1
ATOM 5149 N N . ILE B 1 155 ? -14.336 24.047 6.391 1 94.31 155 ILE B N 1
ATOM 5150 C CA . ILE B 1 155 ? -13.633 23.031 7.18 1 94.31 155 ILE B CA 1
ATOM 5151 C C . ILE B 1 155 ? -12.148 23.047 6.832 1 94.31 155 ILE B C 1
ATOM 5153 O O . ILE B 1 155 ? -11.297 22.859 7.707 1 94.31 155 ILE B O 1
ATOM 5157 N N . SER B 1 156 ? -11.859 23.312 5.594 1 91.81 156 SER B N 1
ATOM 5158 C CA . SER B 1 156 ? -10.477 23.297 5.133 1 91.81 156 SER B CA 1
ATOM 5159 C C . SER B 1 156 ? -9.641 24.359 5.828 1 91.81 156 SER B C 1
ATOM 5161 O O . SER B 1 156 ? -8.414 24.344 5.758 1 91.81 156 SER B O 1
ATOM 5163 N N . TYR B 1 157 ? -10.312 25.25 6.594 1 92.38 157 TYR B N 1
ATOM 5164 C CA . TYR B 1 157 ? -9.609 26.359 7.234 1 92.38 157 TYR B CA 1
ATOM 5165 C C . TYR B 1 157 ? -9.664 26.219 8.75 1 92.38 157 TYR B C 1
ATOM 5167 O O . TYR B 1 157 ? -9.32 27.172 9.477 1 92.38 157 TYR B O 1
ATOM 5175 N N . THR B 1 158 ? -10.039 25.125 9.273 1 92.69 158 THR B N 1
ATOM 5176 C CA . THR B 1 158 ? -10.219 24.953 10.711 1 92.69 158 THR B CA 1
ATOM 5177 C C . THR B 1 158 ? -8.891 24.656 11.391 1 92.69 158 THR B C 1
ATOM 5179 O O . THR B 1 158 ? -8.766 24.781 12.609 1 92.69 158 THR B O 1
ATOM 5182 N N . ASP B 1 159 ? -7.938 24.234 10.641 1 88.44 159 ASP B N 1
ATOM 5183 C CA . ASP B 1 159 ? -6.637 23.891 11.211 1 88.44 159 ASP B CA 1
ATOM 5184 C C . ASP B 1 159 ? -5.645 25.047 11.047 1 88.44 159 ASP B C 1
ATOM 5186 O O . ASP B 1 159 ? -5.242 25.375 9.93 1 88.44 159 ASP B O 1
ATOM 5190 N N . LYS B 1 160 ? -5.172 25.594 12.133 1 88.38 160 LYS B N 1
ATOM 5191 C CA . LYS B 1 160 ? -4.273 26.75 12.117 1 88.38 160 LYS B CA 1
ATOM 5192 C C . LYS B 1 160 ? -2.895 26.359 11.594 1 88.38 160 LYS B C 1
ATOM 5194 O O . LYS B 1 160 ? -2.107 27.234 11.211 1 88.38 160 LYS B O 1
ATOM 5199 N N . ARG B 1 161 ? -2.486 25.219 11.547 1 85.31 161 ARG B N 1
ATOM 5200 C CA . ARG B 1 161 ? -1.159 24.766 11.156 1 85.31 161 ARG B CA 1
ATOM 5201 C C . ARG B 1 161 ? -1.003 24.766 9.633 1 85.31 161 ARG B C 1
ATOM 5203 O O . ARG B 1 161 ? 0.112 24.672 9.117 1 85.31 161 ARG B O 1
ATOM 5210 N N . ASN B 1 162 ? -2.17 24.797 8.906 1 83.38 162 ASN B N 1
ATOM 5211 C CA . ASN B 1 162 ? -2.08 24.844 7.449 1 83.38 162 ASN B CA 1
ATOM 5212 C C . ASN B 1 162 ? -1.541 26.188 6.961 1 83.38 162 ASN B C 1
ATOM 5214 O O . ASN B 1 162 ? -1.896 27.234 7.496 1 83.38 162 ASN B O 1
ATOM 5218 N N . SER B 1 163 ? -0.715 26.188 5.938 1 80.19 163 SER B N 1
ATOM 5219 C CA . SER B 1 163 ? -0.014 27.375 5.473 1 80.19 163 SER B CA 1
ATOM 5220 C C . SER B 1 163 ? -0.984 28.391 4.871 1 80.19 163 SER B C 1
ATOM 5222 O O . SER B 1 163 ? -0.686 29.578 4.812 1 80.19 163 SER B O 1
ATOM 5224 N N . TRP B 1 164 ? -2.123 27.922 4.508 1 85.12 164 TRP B N 1
ATOM 5225 C CA . TRP B 1 164 ? -3.061 28.828 3.836 1 85.12 164 TRP B CA 1
ATOM 5226 C C . TRP B 1 164 ? -4.082 29.375 4.82 1 85.12 164 TRP B C 1
ATOM 5228 O O . TRP B 1 164 ? -5.07 30 4.418 1 85.12 164 TRP B O 1
ATOM 5238 N N . THR B 1 165 ? -3.91 29.125 6.109 1 88.12 165 THR B N 1
ATOM 5239 C CA . THR B 1 165 ? -4.812 29.609 7.148 1 88.12 165 THR B CA 1
ATOM 5240 C C . THR B 1 165 ? -4.051 30.438 8.188 1 88.12 165 THR B C 1
ATOM 5242 O O . THR B 1 165 ? -2.82 30.5 8.148 1 88.12 165 THR B O 1
ATOM 5245 N N . THR B 1 166 ? -4.758 31.156 8.961 1 89.44 166 THR B N 1
ATOM 5246 C CA . THR B 1 166 ? -4.234 31.875 10.125 1 89.44 166 THR B CA 1
ATOM 5247 C C . THR B 1 166 ? -4.918 31.406 11.406 1 89.44 166 THR B C 1
ATOM 5249 O O . THR B 1 166 ? -5.938 30.719 11.352 1 89.44 166 THR B O 1
ATOM 5252 N N . GLY B 1 167 ? -4.27 31.797 12.523 1 92.25 167 GLY B N 1
ATOM 5253 C CA . GLY B 1 167 ? -4.906 31.453 13.781 1 92.25 167 GLY B CA 1
ATOM 5254 C C . GLY B 1 167 ? -6.312 32 13.914 1 92.25 167 GLY B C 1
ATOM 5255 O O . GLY B 1 167 ? -7.223 31.312 14.359 1 92.25 167 GLY B O 1
ATOM 5256 N N . SER B 1 168 ? -6.473 33.188 13.484 1 93.88 168 SER B N 1
ATOM 5257 C CA . SER B 1 168 ? -7.777 33.844 13.555 1 93.88 168 SER B CA 1
ATOM 5258 C C . SER B 1 168 ? -8.766 33.219 12.578 1 93.88 168 SER B C 1
ATOM 5260 O O . SER B 1 168 ? -9.938 33.031 12.914 1 93.88 168 SER B O 1
ATOM 5262 N N . ALA B 1 169 ? -8.266 32.906 11.422 1 94.06 169 ALA B N 1
ATOM 5263 C CA . ALA B 1 169 ? -9.125 32.281 10.43 1 94.06 169 ALA B CA 1
ATOM 5264 C C . ALA B 1 169 ? -9.648 30.938 10.938 1 94.06 169 ALA B C 1
ATOM 5266 O O . ALA B 1 169 ? -10.82 30.609 10.75 1 94.06 169 ALA B O 1
ATOM 5267 N N . ALA B 1 170 ? -8.789 30.188 11.562 1 94.56 170 ALA B N 1
ATOM 5268 C CA . ALA B 1 170 ? -9.164 28.891 12.102 1 94.56 170 ALA B CA 1
ATOM 5269 C C . ALA B 1 170 ? -10.234 29.031 13.188 1 94.56 170 ALA B C 1
ATOM 5271 O O . ALA B 1 170 ? -11.188 28.25 13.227 1 94.56 170 ALA B O 1
ATOM 5272 N N . GLY B 1 171 ? -10.039 30 14.023 1 94.06 171 GLY B N 1
ATOM 5273 C CA . GLY B 1 171 ? -11.031 30.25 15.055 1 94.06 171 GLY B CA 1
ATOM 5274 C C . GLY B 1 171 ? -12.391 30.641 14.492 1 94.06 171 GLY B C 1
ATOM 5275 O O . GLY B 1 171 ? -13.422 30.188 14.992 1 94.06 171 GLY B O 1
ATOM 5276 N N . LEU B 1 172 ? -12.383 31.469 13.531 1 94.81 172 LEU B N 1
ATOM 5277 C CA . LEU B 1 172 ? -13.617 31.891 12.883 1 94.81 172 LEU B CA 1
ATOM 5278 C C . LEU B 1 172 ? -14.32 30.719 12.211 1 94.81 172 LEU B C 1
ATOM 5280 O O . LEU B 1 172 ? -15.547 30.578 12.312 1 94.81 172 LEU B O 1
ATOM 5284 N N . ALA B 1 173 ? -13.5 29.906 11.477 1 95.06 173 ALA B N 1
ATOM 5285 C CA . ALA B 1 173 ? -14.062 28.734 10.805 1 95.06 173 ALA B CA 1
ATOM 5286 C C . ALA B 1 173 ? -14.719 27.797 11.812 1 95.06 173 ALA B C 1
ATOM 5288 O O . ALA B 1 173 ? -15.836 27.312 11.578 1 95.06 173 ALA B O 1
ATOM 5289 N N . GLN B 1 174 ? -14.109 27.609 12.922 1 93.75 174 GLN B N 1
ATOM 5290 C CA . GLN B 1 174 ? -14.656 26.734 13.953 1 93.75 174 GLN B CA 1
ATOM 5291 C C . GLN B 1 174 ? -15.961 27.297 14.516 1 93.75 174 GLN B C 1
ATOM 5293 O O . GLN B 1 174 ? -16.891 26.531 14.789 1 93.75 174 GLN B O 1
ATOM 5298 N N . LYS B 1 175 ? -16.016 28.562 14.672 1 92.38 175 LYS B N 1
ATOM 5299 C CA . LYS B 1 175 ? -17.219 29.203 15.188 1 92.38 175 LYS B CA 1
ATOM 5300 C C . LYS B 1 175 ? -18.375 29.047 14.219 1 92.38 175 LYS B C 1
ATOM 5302 O O . LYS B 1 175 ? -19.516 28.781 14.641 1 92.38 175 LYS B O 1
ATOM 5307 N N . ILE B 1 176 ? -18.078 29.219 12.977 1 92.88 176 ILE B N 1
ATOM 5308 C CA . ILE B 1 176 ? -19.109 29.094 11.961 1 92.88 176 ILE B CA 1
ATOM 5309 C C . ILE B 1 176 ? -19.656 27.656 11.953 1 92.88 176 ILE B C 1
ATOM 5311 O O . ILE B 1 176 ? -20.859 27.438 11.961 1 92.88 176 ILE B O 1
ATOM 5315 N N . LEU B 1 177 ? -18.75 26.688 11.984 1 93.19 177 LEU B N 1
ATOM 5316 C CA . LEU B 1 177 ? -19.141 25.281 11.914 1 93.19 177 LEU B CA 1
ATOM 5317 C C . LEU B 1 177 ? -19.922 24.875 13.164 1 93.19 177 LEU B C 1
ATOM 5319 O O . LEU B 1 177 ? -20.891 24.125 13.078 1 93.19 177 LEU B O 1
ATOM 5323 N N . ALA B 1 178 ? -19.547 25.391 14.305 1 89 178 ALA B N 1
ATOM 5324 C CA . ALA B 1 178 ? -20.219 25.078 15.562 1 89 178 ALA B CA 1
ATOM 5325 C C . ALA B 1 178 ? -21.641 25.609 15.57 1 89 178 ALA B C 1
ATOM 5327 O O . ALA B 1 178 ? -22.531 25 16.172 1 89 178 ALA B O 1
ATOM 5328 N N . SER B 1 179 ? -21.828 26.641 14.906 1 86.19 179 SER B N 1
ATOM 5329 C CA . SER B 1 179 ? -23.141 27.266 14.883 1 86.19 179 SER B CA 1
ATOM 5330 C C . SER B 1 179 ? -24.062 26.578 13.883 1 86.19 179 SER B C 1
ATOM 5332 O O . SER B 1 179 ? -25.281 26.594 14.031 1 86.19 179 SER B O 1
ATOM 5334 N N . HIS B 1 180 ? -23.531 25.922 12.914 1 86.88 180 HIS B N 1
ATOM 5335 C CA . HIS B 1 180 ? -24.359 25.438 11.82 1 86.88 180 HIS B CA 1
ATOM 5336 C C . HIS B 1 180 ? -24.562 23.922 11.922 1 86.88 180 HIS B C 1
ATOM 5338 O O . HIS B 1 180 ? -25.547 23.391 11.422 1 86.88 180 HIS B O 1
ATOM 5344 N N . ILE B 1 181 ? -23.594 23.266 12.375 1 85.94 181 ILE B N 1
ATOM 5345 C CA . ILE B 1 181 ? -23.703 21.812 12.469 1 85.94 181 ILE B CA 1
ATOM 5346 C C . ILE B 1 181 ? -23.922 21.406 13.93 1 85.94 181 ILE B C 1
ATOM 5348 O O . ILE B 1 181 ? -23 21.469 14.742 1 85.94 181 ILE B O 1
ATOM 5352 N N . SER B 1 182 ? -25.234 21.094 14.109 1 81.5 182 SER B N 1
ATOM 5353 C CA . SER B 1 182 ? -25.531 20.641 15.461 1 81.5 182 SER B CA 1
ATOM 5354 C C . SER B 1 182 ? -24.875 19.297 15.75 1 81.5 182 SER B C 1
ATOM 5356 O O . SER B 1 182 ? -24.484 18.578 14.828 1 81.5 182 SER B O 1
ATOM 5358 N N . ARG B 1 183 ? -24.75 18.969 16.938 1 76.06 183 ARG B N 1
ATOM 5359 C CA . ARG B 1 183 ? -24.109 17.719 17.375 1 76.06 183 ARG B CA 1
ATOM 5360 C C . ARG B 1 183 ? -24.859 16.5 16.844 1 76.06 183 ARG B C 1
ATOM 5362 O O . ARG B 1 183 ? -24.25 15.477 16.547 1 76.06 183 ARG B O 1
ATOM 5369 N N . ASN B 1 184 ? -26.109 16.719 16.672 1 76.75 184 ASN B N 1
ATOM 5370 C CA . ASN B 1 184 ? -26.938 15.609 16.234 1 76.75 184 ASN B CA 1
ATOM 5371 C C . ASN B 1 184 ? -26.844 15.398 14.719 1 76.75 184 ASN B C 1
ATOM 5373 O O . ASN B 1 184 ? -27.109 14.305 14.227 1 76.75 184 ASN B O 1
ATOM 5377 N N . ASP B 1 185 ? -26.375 16.484 14.102 1 88.06 185 ASP B N 1
ATOM 5378 C CA . ASP B 1 185 ? -26.391 16.422 12.641 1 88.06 185 ASP B CA 1
ATOM 5379 C C . ASP B 1 185 ? -25 16.141 12.086 1 88.06 185 ASP B C 1
ATOM 5381 O O . ASP B 1 185 ? -24.844 15.953 10.883 1 88.06 185 ASP B O 1
ATOM 5385 N N . ILE B 1 186 ? -24.078 16.062 13.023 1 90.94 186 ILE B N 1
ATOM 5386 C CA . ILE B 1 186 ? -22.703 15.93 12.57 1 90.94 186 ILE B CA 1
ATOM 5387 C C . ILE B 1 186 ? -22.516 14.578 11.891 1 90.94 186 ILE B C 1
ATOM 5389 O O . ILE B 1 186 ? -21.812 14.477 10.883 1 90.94 186 ILE B O 1
ATOM 5393 N N . THR B 1 187 ? -23.188 13.578 12.383 1 92.06 187 THR B N 1
ATOM 5394 C CA . THR B 1 187 ? -23.062 12.227 11.844 1 92.06 187 THR B CA 1
ATOM 5395 C C . THR B 1 187 ? -23.609 12.156 10.422 1 92.06 187 THR B C 1
ATOM 5397 O O . THR B 1 187 ? -22.984 11.578 9.539 1 92.06 187 THR B O 1
ATOM 5400 N N . ASP B 1 188 ? -24.734 12.766 10.234 1 93.12 188 ASP B N 1
ATOM 5401 C CA . ASP B 1 188 ? -25.359 12.758 8.914 1 93.12 188 ASP B CA 1
ATOM 5402 C C . ASP B 1 188 ? -24.531 13.562 7.914 1 93.12 188 ASP B C 1
ATOM 5404 O O . ASP B 1 188 ? -24.391 13.172 6.754 1 93.12 188 ASP B O 1
ATOM 5408 N N . PHE B 1 189 ? -24.094 14.688 8.383 1 94.5 189 PHE B N 1
ATOM 5409 C CA . PHE B 1 189 ? -23.266 15.531 7.527 1 94.5 189 PHE B CA 1
ATOM 5410 C C . PHE B 1 189 ? -21.984 14.805 7.137 1 94.5 189 PHE B C 1
ATOM 5412 O O . PHE B 1 189 ? -21.562 14.852 5.98 1 94.5 189 PHE B O 1
ATOM 5419 N N . THR B 1 190 ? -21.297 14.133 8.102 1 95.31 190 THR B N 1
ATOM 5420 C CA . THR B 1 190 ? -20.047 13.43 7.875 1 95.31 190 THR B CA 1
ATOM 5421 C C . THR B 1 190 ? -20.25 12.258 6.914 1 95.31 190 THR B C 1
ATOM 5423 O O . THR B 1 190 ? -19.469 12.055 5.992 1 95.31 190 THR B O 1
ATOM 5426 N N . THR B 1 191 ? -21.328 11.531 7.062 1 94.75 191 THR B N 1
ATOM 5427 C CA . THR B 1 191 ? -21.578 10.328 6.273 1 94.75 191 THR B CA 1
ATOM 5428 C C . THR B 1 191 ? -21.969 10.695 4.844 1 94.75 191 THR B C 1
ATOM 5430 O O . THR B 1 191 ? -21.406 10.172 3.883 1 94.75 191 THR B O 1
ATOM 5433 N N . GLY B 1 192 ? -22.938 11.578 4.699 1 94.12 192 GLY B N 1
ATOM 5434 C CA . GLY B 1 192 ? -23.484 11.906 3.393 1 94.12 192 GLY B CA 1
ATOM 5435 C C . GLY B 1 192 ? -22.641 12.891 2.613 1 94.12 192 GLY B C 1
ATOM 5436 O O . GLY B 1 192 ? -21.828 12.492 1.771 1 94.12 192 GLY B O 1
ATOM 5437 N N . PRO B 1 193 ? -22.609 14.109 2.916 1 94.38 193 PRO B N 1
ATOM 5438 C CA . PRO B 1 193 ? -21.938 15.156 2.141 1 94.38 193 PRO B CA 1
ATOM 5439 C C . PRO B 1 193 ? -20.422 14.984 2.105 1 94.38 193 PRO B C 1
ATOM 5441 O O . PRO B 1 193 ? -19.797 15.227 1.073 1 94.38 193 PRO B O 1
ATOM 5444 N N . VAL B 1 194 ? -19.859 14.5 3.205 1 95.44 194 VAL B N 1
ATOM 5445 C CA . VAL B 1 194 ? -18.406 14.477 3.273 1 95.44 194 VAL B CA 1
ATOM 5446 C C . VAL B 1 194 ? -17.875 13.148 2.717 1 95.44 194 VAL B C 1
ATOM 5448 O O . VAL B 1 194 ? -17.297 13.117 1.634 1 95.44 194 VAL B O 1
ATOM 5451 N N . LEU B 1 195 ? -18.234 11.984 3.326 1 94.88 195 LEU B N 1
ATOM 5452 C CA . LEU B 1 195 ? -17.594 10.711 3.039 1 94.88 195 LEU B CA 1
ATOM 5453 C C . LEU B 1 195 ? -18.172 10.07 1.788 1 94.88 195 LEU B C 1
ATOM 5455 O O . LEU B 1 195 ? -17.469 9.375 1.049 1 94.88 195 LEU B O 1
ATOM 5459 N N . ARG B 1 196 ? -19.422 10.312 1.489 1 91.81 196 ARG B N 1
ATOM 5460 C CA . ARG B 1 196 ? -20.047 9.609 0.373 1 91.81 196 ARG B CA 1
ATOM 5461 C C . ARG B 1 196 ? -20.078 10.477 -0.88 1 91.81 196 ARG B C 1
ATOM 5463 O O . ARG B 1 196 ? -20.188 9.961 -1.996 1 91.81 196 ARG B O 1
ATOM 5470 N N . ASP B 1 197 ? -19.891 11.805 -0.671 1 91.19 197 ASP B N 1
ATOM 5471 C CA . ASP B 1 197 ? -20 12.68 -1.833 1 91.19 197 ASP B CA 1
ATOM 5472 C C . ASP B 1 197 ? -18.672 13.375 -2.115 1 91.19 197 ASP B C 1
ATOM 5474 O O . ASP B 1 197 ? -18.047 13.141 -3.154 1 91.19 197 ASP B O 1
ATOM 5478 N N . PHE B 1 198 ? -18.188 14.148 -1.229 1 92.69 198 PHE B N 1
ATOM 5479 C CA . PHE B 1 198 ? -17 14.969 -1.426 1 92.69 198 PHE B CA 1
ATOM 5480 C C . PHE B 1 198 ? -15.766 14.094 -1.611 1 92.69 198 PHE B C 1
ATOM 5482 O O . PHE B 1 198 ? -14.992 14.289 -2.555 1 92.69 198 PHE B O 1
ATOM 5489 N N . VAL B 1 199 ? -15.523 13.102 -0.722 1 91.62 199 VAL B N 1
ATOM 5490 C CA . VAL B 1 199 ? -14.281 12.328 -0.671 1 91.62 199 VAL B CA 1
ATOM 5491 C C . VAL B 1 199 ? -14.117 11.531 -1.964 1 91.62 199 VAL B C 1
ATOM 5493 O O . VAL B 1 199 ? -13.086 11.633 -2.631 1 91.62 199 VAL B O 1
ATOM 5496 N N . PRO B 1 200 ? -15.109 10.789 -2.41 1 85 200 PRO B N 1
ATOM 5497 C CA . PRO B 1 200 ? -14.93 10.031 -3.65 1 85 200 PRO B CA 1
ATOM 5498 C C . PRO B 1 200 ? -14.633 10.922 -4.852 1 85 200 PRO B C 1
ATOM 5500 O O . PRO B 1 200 ? -13.844 10.555 -5.723 1 85 200 PRO B O 1
ATOM 5503 N N . LYS B 1 201 ? -15.25 12.117 -4.914 1 83.94 201 LYS B N 1
ATOM 5504 C CA . LYS B 1 201 ? -15.016 13.039 -6.02 1 83.94 201 LYS B CA 1
ATOM 5505 C C . LYS B 1 201 ? -13.578 13.547 -6.023 1 83.94 201 LYS B C 1
ATOM 5507 O O . LYS B 1 201 ? -12.977 13.711 -7.086 1 83.94 201 LYS B O 1
ATOM 5512 N N . GLN B 1 202 ? -13.078 13.766 -4.828 1 86.88 202 GLN B N 1
ATOM 5513 C CA . GLN B 1 202 ? -11.711 14.25 -4.719 1 86.88 202 GLN B CA 1
ATOM 5514 C C . GLN B 1 202 ? -10.711 13.141 -5.051 1 86.88 202 GLN B C 1
ATOM 5516 O O . GLN B 1 202 ? -9.633 13.414 -5.594 1 86.88 202 GLN B O 1
ATOM 5521 N N . LEU B 1 203 ? -10.945 11.93 -4.695 1 84.44 203 LEU B N 1
ATOM 5522 C CA . LEU B 1 203 ? -10.039 10.805 -4.91 1 84.44 203 LEU B CA 1
ATOM 5523 C C . LEU B 1 203 ? -9.844 10.547 -6.398 1 84.44 203 LEU B C 1
ATOM 5525 O O . LEU B 1 203 ? -8.773 10.094 -6.816 1 84.44 203 LEU B O 1
ATOM 5529 N N . SER B 1 204 ? -10.828 10.82 -7.141 1 74.94 204 SER B N 1
ATOM 5530 C CA . SER B 1 204 ? -10.758 10.562 -8.57 1 74.94 204 SER B CA 1
ATOM 5531 C C . SER B 1 204 ? -9.758 11.492 -9.25 1 74.94 204 SER B C 1
ATOM 5533 O O . SER B 1 204 ? -9.227 11.172 -10.32 1 74.94 204 SER B O 1
ATOM 5535 N N . SER B 1 205 ? -9.406 12.516 -8.609 1 73.19 205 SER B N 1
ATOM 5536 C CA . SER B 1 205 ? -8.531 13.508 -9.227 1 73.19 205 SER B CA 1
ATOM 5537 C C . SER B 1 205 ? -7.137 13.484 -8.602 1 73.19 205 SER B C 1
ATOM 5539 O O . SER B 1 205 ? -6.238 14.195 -9.055 1 73.19 205 SER B O 1
ATOM 5541 N N . LEU B 1 206 ? -6.918 12.68 -7.621 1 76.19 206 LEU B N 1
ATOM 5542 C CA . LEU B 1 206 ? -5.637 12.656 -6.922 1 76.19 206 LEU B CA 1
ATOM 5543 C C . LEU B 1 206 ? -4.621 11.805 -7.672 1 76.19 206 LEU B C 1
ATOM 5545 O O . LEU B 1 206 ? -4.938 10.688 -8.102 1 76.19 206 LEU B O 1
ATOM 5549 N N . HIS B 1 207 ? -3.424 12.312 -7.949 1 61.88 207 HIS B N 1
ATOM 5550 C CA . HIS B 1 207 ? -2.371 11.586 -8.648 1 61.88 207 HIS B CA 1
ATOM 5551 C C . HIS B 1 207 ? -1.59 10.695 -7.688 1 61.88 207 HIS B C 1
ATOM 5553 O O . HIS B 1 207 ? -1.331 11.086 -6.547 1 61.88 207 HIS B O 1
ATOM 5559 N N . SER B 1 208 ? -1.489 9.359 -7.836 1 54.62 208 SER B N 1
ATOM 5560 C CA . SER B 1 208 ? -0.686 8.469 -7.004 1 54.62 208 SER B CA 1
ATOM 5561 C C . SER B 1 208 ? 0.75 8.383 -7.516 1 54.62 208 SER B C 1
ATOM 5563 O O . SER B 1 208 ? 1.001 8.555 -8.711 1 54.62 208 SER B O 1
ATOM 5565 N N . CYS B 1 209 ? 1.842 8.508 -6.531 1 51.09 209 CYS B N 1
ATOM 5566 C CA . CYS B 1 209 ? 3.264 8.492 -6.855 1 51.09 209 CYS B CA 1
ATOM 5567 C C . CYS B 1 209 ? 3.768 7.066 -7.047 1 51.09 209 CYS B C 1
ATOM 5569 O O . CYS B 1 209 ? 3.297 6.141 -6.383 1 51.09 209 CYS B O 1
ATOM 5571 N N . GLY B 1 210 ? 4.18 6.648 -8.203 1 43.81 210 GLY B N 1
ATOM 5572 C CA . GLY B 1 210 ? 5.023 5.465 -8.289 1 43.81 210 GLY B CA 1
ATOM 5573 C C . GLY B 1 210 ? 6.281 5.57 -7.449 1 43.81 210 GLY B C 1
ATOM 5574 O O . GLY B 1 210 ? 6.59 6.637 -6.91 1 43.81 210 GLY B O 1
ATOM 5575 N N . PRO B 1 211 ? 6.953 4.473 -6.996 1 42.19 211 PRO B N 1
ATOM 5576 C CA . PRO B 1 211 ? 8.242 4.551 -6.301 1 42.19 211 PRO B CA 1
ATOM 5577 C C . PRO B 1 211 ? 9.227 5.488 -6.996 1 42.19 211 PRO B C 1
ATOM 5579 O O . PRO B 1 211 ? 9.164 5.664 -8.219 1 42.19 211 PRO B O 1
ATOM 5582 N N . PRO B 1 212 ? 9.984 6.383 -6.27 1 39.28 212 PRO B N 1
ATOM 5583 C CA . PRO B 1 212 ? 10.945 7.297 -6.902 1 39.28 212 PRO B CA 1
ATOM 5584 C C . PRO B 1 212 ? 11.891 6.582 -7.859 1 39.28 212 PRO B C 1
ATOM 5586 O O . PRO B 1 212 ? 12.312 5.453 -7.59 1 39.28 212 PRO B O 1
ATOM 5589 N N . PRO B 1 213 ? 11.867 6.914 -9.125 1 36.38 213 PRO B N 1
ATOM 5590 C CA . PRO B 1 213 ? 12.867 6.316 -10 1 36.38 213 PRO B CA 1
ATOM 5591 C C . PRO B 1 213 ? 14.258 6.289 -9.375 1 36.38 213 PRO B C 1
ATOM 5593 O O . PRO B 1 213 ? 14.594 7.152 -8.555 1 36.38 213 PRO B O 1
ATOM 5596 N N . VAL B 1 214 ? 14.812 5.145 -9.188 1 34.59 214 VAL B N 1
ATOM 5597 C CA . VAL B 1 214 ? 16.25 5.164 -8.914 1 34.59 214 VAL B CA 1
ATOM 5598 C C . VAL B 1 214 ? 16.922 6.188 -9.82 1 34.59 214 VAL B C 1
ATOM 5600 O O . VAL B 1 214 ? 17.062 5.969 -11.023 1 34.59 214 VAL B O 1
ATOM 5603 N N . ARG B 1 215 ? 16.547 7.492 -9.945 1 35.31 215 ARG B N 1
ATOM 5604 C CA . ARG B 1 215 ? 17.344 8.391 -10.789 1 35.31 215 ARG B CA 1
ATOM 5605 C C . ARG B 1 215 ? 18.828 8.25 -10.5 1 35.31 215 ARG B C 1
ATOM 5607 O O . ARG B 1 215 ? 19.219 7.934 -9.375 1 35.31 215 ARG B O 1
ATOM 5614 N N . ASP B 1 216 ? 19.641 8.047 -11.469 1 33.19 216 ASP B N 1
ATOM 5615 C CA . ASP B 1 216 ? 21.031 8.492 -11.43 1 33.19 216 ASP B CA 1
ATOM 5616 C C . ASP B 1 216 ? 21.172 9.781 -10.625 1 33.19 216 ASP B C 1
ATOM 5618 O O . ASP B 1 216 ? 20.297 10.656 -10.688 1 33.19 216 ASP B O 1
ATOM 5622 N N . ILE B 1 217 ? 22.031 9.891 -9.625 1 34.97 217 ILE B N 1
ATOM 5623 C CA . ILE B 1 217 ? 22.5 10.992 -8.797 1 34.97 217 ILE B CA 1
ATOM 5624 C C . ILE B 1 217 ? 22.359 12.312 -9.562 1 34.97 217 ILE B C 1
ATOM 5626 O O . ILE B 1 217 ? 22.094 13.352 -8.977 1 34.97 217 ILE B O 1
ATOM 5630 N N . ASP B 1 218 ? 22.781 12.375 -10.852 1 33.56 218 ASP B N 1
ATOM 5631 C CA . ASP B 1 218 ? 23.016 13.641 -11.531 1 33.56 218 ASP B CA 1
ATOM 5632 C C . ASP B 1 218 ? 21.719 14.219 -12.109 1 33.56 218 ASP B C 1
ATOM 5634 O O . ASP B 1 218 ? 21.734 15.266 -12.742 1 33.56 218 ASP B O 1
ATOM 5638 N N . ALA B 1 219 ? 20.781 13.461 -12.43 1 36.09 219 ALA B N 1
ATOM 5639 C CA . ALA B 1 219 ? 19.688 14.133 -13.125 1 36.09 219 ALA B CA 1
ATOM 5640 C C . ALA B 1 219 ? 18.859 14.961 -12.156 1 36.09 219 ALA B C 1
ATOM 5642 O O . ALA B 1 219 ? 18.609 14.555 -11.016 1 36.09 219 ALA B O 1
ATOM 5643 N N . SER B 1 220 ? 18.672 16.188 -12.422 1 33.91 220 SER B N 1
ATOM 5644 C CA . SER B 1 220 ? 17.922 17.234 -11.727 1 33.91 220 SER B CA 1
ATOM 5645 C C . SER B 1 220 ? 16.578 16.719 -11.242 1 33.91 220 SER B C 1
ATOM 5647 O O . SER B 1 220 ? 15.93 15.906 -11.914 1 33.91 220 SER B O 1
ATOM 5649 N N . PRO B 1 221 ? 16.359 16.719 -10.039 1 38.94 221 PRO B N 1
ATOM 5650 C CA . PRO B 1 221 ? 15.039 16.344 -9.516 1 38.94 221 PRO B CA 1
ATOM 5651 C C . PRO B 1 221 ? 13.898 16.703 -10.477 1 38.94 221 PRO B C 1
ATOM 5653 O O . PRO B 1 221 ? 13.969 17.719 -11.172 1 38.94 221 PRO B O 1
ATOM 5656 N N . PRO B 1 222 ? 13.312 15.727 -11.18 1 37.19 222 PRO B N 1
ATOM 5657 C CA . PRO B 1 222 ? 12.234 16.219 -12.047 1 37.19 222 PRO B CA 1
ATOM 5658 C C . PRO B 1 222 ? 11.562 17.484 -11.508 1 37.19 222 PRO B C 1
ATOM 5660 O O . PRO B 1 222 ? 11.531 17.688 -10.289 1 37.19 222 PRO B O 1
ATOM 5663 N N . GLU B 1 223 ? 11.547 18.516 -12.266 1 35.03 223 GLU B N 1
ATOM 5664 C CA . GLU B 1 223 ? 10.758 19.734 -12.016 1 35.03 223 GLU B CA 1
ATOM 5665 C C . GLU B 1 223 ? 9.453 19.391 -11.297 1 35.03 223 GLU B C 1
ATOM 5667 O O . GLU B 1 223 ? 8.867 18.344 -11.523 1 35.03 223 GLU B O 1
ATOM 5672 N N . SER B 1 224 ? 9.281 19.875 -10.102 1 36.44 224 SER B N 1
ATOM 5673 C CA . SER B 1 224 ? 8.039 19.953 -9.336 1 36.44 224 SER B CA 1
ATOM 5674 C C . SER B 1 224 ? 6.824 19.922 -10.25 1 36.44 224 SER B C 1
ATOM 5676 O O . SER B 1 224 ? 6.59 20.859 -11.008 1 36.44 224 SER B O 1
ATOM 5678 N N . GLN B 1 225 ? 6.68 18.953 -11.156 1 37 225 GLN B N 1
ATOM 5679 C CA . GLN B 1 225 ? 5.414 18.984 -11.883 1 37 225 GLN B CA 1
ATOM 5680 C C . GLN B 1 225 ? 4.391 19.859 -11.164 1 37 225 GLN B C 1
ATOM 5682 O O . GLN B 1 225 ? 4.523 20.125 -9.961 1 37 225 GLN B O 1
ATOM 5687 N N . ASP B 1 226 ? 3.316 20.375 -12.016 1 36.03 226 ASP B N 1
ATOM 5688 C CA . ASP B 1 226 ? 2.244 21.297 -11.68 1 36.03 226 ASP B CA 1
ATOM 5689 C C . ASP B 1 226 ? 1.65 20.984 -10.305 1 36.03 226 ASP B C 1
ATOM 5691 O O . ASP B 1 226 ? 1.086 19.906 -10.102 1 36.03 226 ASP B O 1
ATOM 5695 N N . ILE B 1 227 ? 2.328 21.359 -9.305 1 37.53 227 ILE B N 1
ATOM 5696 C CA . ILE B 1 227 ? 1.68 21.656 -8.031 1 37.53 227 ILE B CA 1
ATOM 5697 C C . ILE B 1 227 ? 0.207 21.984 -8.266 1 37.53 227 ILE B C 1
ATOM 5699 O O . ILE B 1 227 ? -0.122 23.047 -8.82 1 37.53 227 ILE B O 1
ATOM 5703 N N . VAL B 1 228 ? -0.447 21.266 -8.93 1 39.88 228 VAL B N 1
ATOM 5704 C CA . VAL B 1 228 ? -1.832 21.688 -8.758 1 39.88 228 VAL B CA 1
ATOM 5705 C C . VAL B 1 228 ? -1.988 22.422 -7.434 1 39.88 228 VAL B C 1
ATOM 5707 O O . VAL B 1 228 ? -1.812 21.844 -6.363 1 39.88 228 VAL B O 1
ATOM 5710 N N . LYS B 1 229 ? -1.603 23.688 -7.441 1 44.53 229 LYS B N 1
ATOM 5711 C CA . LYS B 1 229 ? -1.714 24.734 -6.438 1 44.53 229 LYS B CA 1
ATOM 5712 C C . LYS B 1 229 ? -3.049 24.656 -5.703 1 44.53 229 LYS B C 1
ATOM 5714 O O . LYS B 1 229 ? -3.346 25.5 -4.852 1 44.53 229 LYS B O 1
ATOM 5719 N N . GLY B 1 230 ? -3.963 24.031 -6.27 1 49.44 230 GLY B N 1
ATOM 5720 C CA . GLY B 1 230 ? -5.184 24.156 -5.488 1 49.44 230 GLY B CA 1
ATOM 5721 C C . GLY B 1 230 ? -5.098 23.5 -4.129 1 49.44 230 GLY B C 1
ATOM 5722 O O . GLY B 1 230 ? -4.309 22.578 -3.932 1 49.44 230 GLY B O 1
ATOM 5723 N N . HIS B 1 231 ? -5.426 24.375 -3.113 1 58.22 231 HIS B N 1
ATOM 5724 C CA . HIS B 1 231 ? -5.461 23.953 -1.717 1 58.22 231 HIS B CA 1
ATOM 5725 C C . HIS B 1 231 ? -6.062 22.562 -1.572 1 58.22 231 HIS B C 1
ATOM 5727 O O . HIS B 1 231 ? -7.141 22.281 -2.098 1 58.22 231 HIS B O 1
ATOM 5733 N N . ASP B 1 232 ? -5.238 21.547 -1.315 1 73.31 232 ASP B N 1
ATOM 5734 C CA . ASP B 1 232 ? -5.723 20.203 -1.027 1 73.31 232 ASP B CA 1
ATOM 5735 C C . ASP B 1 232 ? -6.746 20.219 0.106 1 73.31 232 ASP B C 1
ATOM 5737 O O . ASP B 1 232 ? -6.43 20.609 1.23 1 73.31 232 ASP B O 1
ATOM 5741 N N . ARG B 1 233 ? -8.062 20.109 -0.254 1 86.62 233 ARG B N 1
ATOM 5742 C CA . ARG B 1 233 ? -9.125 20.141 0.749 1 86.62 233 ARG B CA 1
ATOM 5743 C C . ARG B 1 233 ? -9.344 18.766 1.352 1 86.62 233 ARG B C 1
ATOM 5745 O O . ARG B 1 233 ? -9.898 18.641 2.443 1 86.62 233 ARG B O 1
ATOM 5752 N N . LEU B 1 234 ? -8.906 17.828 0.694 1 91.06 234 LEU B N 1
ATOM 5753 C CA . LEU B 1 234 ? -9.234 16.469 1.103 1 91.06 234 LEU B CA 1
ATOM 5754 C C . LEU B 1 234 ? -8.625 16.156 2.465 1 91.06 234 LEU B C 1
ATOM 5756 O O . LEU B 1 234 ? -9.32 15.648 3.352 1 91.06 234 LEU B O 1
ATOM 5760 N N . GLY B 1 235 ? -7.359 16.469 2.678 1 92.62 235 GLY B N 1
ATOM 5761 C CA . GLY B 1 235 ? -6.668 16.172 3.924 1 92.62 235 GLY B CA 1
ATOM 5762 C C . GLY B 1 235 ? -7.332 16.797 5.137 1 92.62 235 GLY B C 1
ATOM 5763 O O . GLY B 1 235 ? -7.789 16.094 6.035 1 92.62 235 GLY B O 1
ATOM 5764 N N . PRO B 1 236 ? -7.484 18.078 5.105 1 92.88 236 PRO B N 1
ATOM 5765 C CA . PRO B 1 236 ? -8.094 18.766 6.246 1 92.88 236 PRO B CA 1
ATOM 5766 C C . PRO B 1 236 ? -9.531 18.312 6.504 1 92.88 236 PRO B C 1
ATOM 5768 O O . PRO B 1 236 ? -9.945 18.188 7.656 1 92.88 236 PRO B O 1
ATOM 5771 N N . VAL B 1 237 ? -10.273 18.172 5.492 1 94.94 237 VAL B N 1
ATOM 5772 C CA . VAL B 1 237 ? -11.672 17.766 5.641 1 94.94 237 VAL B CA 1
ATOM 5773 C C . VAL B 1 237 ? -11.75 16.375 6.25 1 94.94 237 VAL B C 1
ATOM 5775 O O . VAL B 1 237 ? -12.586 16.125 7.121 1 94.94 237 VAL B O 1
ATOM 5778 N N . LEU B 1 238 ? -10.93 15.484 5.762 1 96.12 238 LEU B N 1
ATOM 5779 C CA . LEU B 1 238 ? -10.906 14.125 6.297 1 96.12 238 LEU B CA 1
ATOM 5780 C C . LEU B 1 238 ? -10.516 14.133 7.77 1 96.12 238 LEU B C 1
ATOM 5782 O O . LEU B 1 238 ? -11.133 13.445 8.586 1 96.12 238 LEU B O 1
ATOM 5786 N N . LYS B 1 239 ? -9.461 14.883 8.125 1 95.94 239 LYS B N 1
ATOM 5787 C CA . LYS B 1 239 ? -9.031 15 9.516 1 95.94 239 LYS B CA 1
ATOM 5788 C C . LYS B 1 239 ? -10.156 15.539 10.398 1 95.94 239 LYS B C 1
ATOM 5790 O O . LYS B 1 239 ? -10.391 15.031 11.492 1 95.94 239 LYS B O 1
ATOM 5795 N N . TRP B 1 240 ? -10.828 16.531 9.875 1 95.19 240 TRP B N 1
ATOM 5796 C CA . TRP B 1 240 ? -11.953 17.109 10.609 1 95.19 240 TRP B CA 1
ATOM 5797 C C . TRP B 1 240 ? -13.047 16.078 10.828 1 95.19 240 TRP B C 1
ATOM 5799 O O . TRP B 1 240 ? -13.617 15.992 11.922 1 95.19 240 TRP B O 1
ATOM 5809 N N . ALA B 1 241 ? -13.391 15.344 9.812 1 96.06 241 ALA B N 1
ATOM 5810 C CA . ALA B 1 241 ? -14.438 14.328 9.898 1 96.06 241 ALA B CA 1
ATOM 5811 C C . ALA B 1 241 ? -14.109 13.289 10.969 1 96.06 241 ALA B C 1
ATOM 5813 O O . ALA B 1 241 ? -14.977 12.914 11.758 1 96.06 241 ALA B O 1
ATOM 5814 N N . ILE B 1 242 ? -12.891 12.844 11.031 1 97.06 242 ILE B N 1
ATOM 5815 C CA . ILE B 1 242 ? -12.484 11.836 12.008 1 97.06 242 ILE B CA 1
ATOM 5816 C C . ILE B 1 242 ? -12.523 12.438 13.414 1 97.06 242 ILE B C 1
ATOM 5818 O O . ILE B 1 242 ? -13.102 11.852 14.328 1 97.06 242 ILE B O 1
ATOM 5822 N N . GLU B 1 243 ? -11.938 13.641 13.555 1 94.5 243 GLU B N 1
ATOM 5823 C CA . GLU B 1 243 ? -11.82 14.297 14.852 1 94.5 243 GLU B CA 1
ATOM 5824 C C . GLU B 1 243 ? -13.188 14.578 15.461 1 94.5 243 GLU B C 1
ATOM 5826 O O . GLU B 1 243 ? -13.367 14.5 16.672 1 94.5 243 GLU B O 1
ATOM 5831 N N . ASN B 1 244 ? -14.164 14.859 14.641 1 92.75 244 ASN B N 1
ATOM 5832 C CA . ASN B 1 244 ? -15.469 15.281 15.148 1 92.75 244 ASN B CA 1
ATOM 5833 C C . ASN B 1 244 ? -16.469 14.125 15.148 1 92.75 244 ASN B C 1
ATOM 5835 O O . ASN B 1 244 ? -17.656 14.336 15.398 1 92.75 244 ASN B O 1
ATOM 5839 N N . SER B 1 245 ? -16.016 12.961 14.898 1 94.69 245 SER B N 1
ATOM 5840 C CA . SER B 1 245 ? -16.859 11.781 14.961 1 94.69 245 SER B CA 1
ATOM 5841 C C . SER B 1 245 ? -16.656 11.008 16.266 1 94.69 245 SER B C 1
ATOM 5843 O O . SER B 1 245 ? -15.57 11.047 16.844 1 94.69 245 SER B O 1
ATOM 5845 N N . GLU B 1 246 ? -17.734 10.398 16.672 1 94.88 246 GLU B N 1
ATOM 5846 C CA . GLU B 1 246 ? -17.625 9.539 17.844 1 94.88 246 GLU B CA 1
ATOM 5847 C C . GLU B 1 246 ? -16.906 8.234 17.516 1 94.88 246 GLU B C 1
ATOM 5849 O O . GLU B 1 246 ? -16.875 7.812 16.359 1 94.88 246 GLU B O 1
ATOM 5854 N N . GLU B 1 247 ? -16.344 7.652 18.516 1 96.31 247 GLU B N 1
ATOM 5855 C CA . GLU B 1 247 ? -15.617 6.402 18.344 1 96.31 247 GLU B CA 1
ATOM 5856 C C . GLU B 1 247 ? -16.516 5.32 17.75 1 96.31 247 GLU B C 1
ATOM 5858 O O . GLU B 1 247 ? -16.094 4.574 16.859 1 96.31 247 GLU B O 1
ATOM 5863 N N . ALA B 1 248 ? -17.719 5.254 18.234 1 96.06 248 ALA B N 1
ATOM 5864 C CA . ALA B 1 248 ? -18.641 4.234 17.766 1 96.06 248 ALA B CA 1
ATOM 5865 C C . ALA B 1 248 ? -18.953 4.426 16.281 1 96.06 248 ALA B C 1
ATOM 5867 O O . ALA B 1 248 ? -19.125 3.451 15.547 1 96.06 248 ALA B O 1
ATOM 5868 N N . TYR B 1 249 ? -19.078 5.664 15.93 1 95.69 249 TYR B N 1
ATOM 5869 C CA . TYR B 1 249 ? -19.344 5.961 14.531 1 95.69 249 TYR B CA 1
ATOM 5870 C C . TYR B 1 249 ? -18.188 5.527 13.648 1 95.69 249 TYR B C 1
ATOM 5872 O O . TYR B 1 249 ? -18.391 4.902 12.602 1 95.69 249 TYR B O 1
ATOM 5880 N N . VAL B 1 250 ? -16.953 5.871 14.055 1 96.75 250 VAL B N 1
ATOM 5881 C CA . VAL B 1 250 ? -15.766 5.523 13.273 1 96.75 250 VAL B CA 1
ATOM 5882 C C . VAL B 1 250 ? -15.641 4.008 13.172 1 96.75 250 VAL B C 1
ATOM 5884 O O . VAL B 1 250 ? -15.273 3.48 12.117 1 96.75 250 VAL B O 1
ATOM 5887 N N . ALA B 1 251 ? -16 3.33 14.227 1 96.12 251 ALA B N 1
ATOM 5888 C CA . ALA B 1 251 ? -15.953 1.87 14.242 1 96.12 251 ALA B CA 1
ATOM 5889 C C . ALA B 1 251 ? -16.922 1.278 13.234 1 96.12 251 ALA B C 1
ATOM 5891 O O . ALA B 1 251 ? -16.594 0.333 12.516 1 96.12 251 ALA B O 1
ATOM 5892 N N . ARG B 1 252 ? -18.094 1.852 13.203 1 94.06 252 ARG B N 1
ATOM 5893 C CA . ARG B 1 252 ? -19.156 1.322 12.344 1 94.06 252 ARG B CA 1
ATOM 5894 C C . ARG B 1 252 ? -18.891 1.648 10.875 1 94.06 252 ARG B C 1
ATOM 5896 O O . ARG B 1 252 ? -19.234 0.871 9.984 1 94.06 252 ARG B O 1
ATOM 5903 N N . HIS B 1 253 ? -18.266 2.803 10.609 1 94.56 253 HIS B N 1
ATOM 5904 C CA . HIS B 1 253 ? -18.109 3.277 9.242 1 94.56 253 HIS B CA 1
ATOM 5905 C C . HIS B 1 253 ? -16.641 3.369 8.852 1 94.56 253 HIS B C 1
ATOM 5907 O O . HIS B 1 253 ? -16.266 4.199 8.023 1 94.56 253 HIS B O 1
ATOM 5913 N N . TRP B 1 254 ? -15.789 2.506 9.422 1 95.62 254 TRP B N 1
ATOM 5914 C CA . TRP B 1 254 ? -14.344 2.562 9.203 1 95.62 254 TRP B CA 1
ATOM 5915 C C . TRP B 1 254 ? -14.008 2.471 7.723 1 95.62 254 TRP B C 1
ATOM 5917 O O . TRP B 1 254 ? -13.086 3.135 7.242 1 95.62 254 TRP B O 1
ATOM 5927 N N . HIS B 1 255 ? -14.773 1.696 6.902 1 92.94 255 HIS B N 1
ATOM 5928 C CA . HIS B 1 255 ? -14.508 1.386 5.504 1 92.94 255 HIS B CA 1
ATOM 5929 C C . HIS B 1 255 ? -14.656 2.621 4.625 1 92.94 255 HIS B C 1
ATOM 5931 O O . HIS B 1 255 ? -14.078 2.695 3.543 1 92.94 255 HIS B O 1
ATOM 5937 N N . LEU B 1 256 ? -15.352 3.65 5.078 1 94.06 256 LEU B N 1
ATOM 5938 C CA . LEU B 1 256 ? -15.555 4.871 4.309 1 94.06 256 LEU B CA 1
ATOM 5939 C C . LEU B 1 256 ? -14.328 5.773 4.387 1 94.06 256 LEU B C 1
ATOM 5941 O O . LEU B 1 256 ? -14.117 6.621 3.516 1 94.06 256 LEU B O 1
ATOM 5945 N N . PHE B 1 257 ? -13.5 5.582 5.402 1 96.62 257 PHE B N 1
ATOM 5946 C CA . PHE B 1 257 ? -12.344 6.441 5.617 1 96.62 257 PHE B CA 1
ATOM 5947 C C . PHE B 1 257 ? -11.109 5.879 4.91 1 96.62 257 PHE B C 1
ATOM 5949 O O . PHE B 1 257 ? -10.227 6.633 4.5 1 96.62 257 PHE B O 1
ATOM 5956 N N . ILE B 1 258 ? -11.008 4.598 4.727 1 95.62 258 ILE B N 1
ATOM 5957 C CA . ILE B 1 258 ? -9.781 3.879 4.402 1 95.62 258 ILE B CA 1
ATOM 5958 C C . ILE B 1 258 ? -9.305 4.277 3.01 1 95.62 258 ILE B C 1
ATOM 5960 O O . ILE B 1 258 ? -8.125 4.574 2.812 1 95.62 258 ILE B O 1
ATOM 5964 N N . PRO B 1 259 ? -10.172 4.355 2.023 1 93.06 259 PRO B N 1
ATOM 5965 C CA . PRO B 1 259 ? -9.688 4.691 0.685 1 93.06 259 PRO B CA 1
ATOM 5966 C C . PRO B 1 259 ? -9.023 6.066 0.626 1 93.06 259 PRO B C 1
ATOM 5968 O O . PRO B 1 259 ? -7.977 6.223 -0.007 1 93.06 259 PRO B O 1
ATOM 5971 N N . ALA B 1 260 ? -9.602 7.012 1.283 1 93.81 260 ALA B N 1
ATOM 5972 C CA . ALA B 1 260 ? -9.031 8.359 1.297 1 93.81 260 ALA B CA 1
ATOM 5973 C C . ALA B 1 260 ? -7.715 8.391 2.062 1 93.81 260 ALA B C 1
ATOM 5975 O O . ALA B 1 260 ? -6.77 9.07 1.657 1 93.81 260 ALA B O 1
ATOM 5976 N N . LEU B 1 261 ? -7.637 7.656 3.174 1 96 261 LEU B N 1
ATOM 5977 C CA . LEU B 1 261 ? -6.414 7.594 3.963 1 96 261 LEU B CA 1
ATOM 5978 C C . LEU B 1 261 ? -5.27 7.004 3.145 1 96 261 LEU B C 1
ATOM 5980 O O . LEU B 1 261 ? -4.168 7.562 3.115 1 96 261 LEU B O 1
ATOM 5984 N N . VAL B 1 262 ? -5.582 5.945 2.49 1 92.56 262 VAL B N 1
ATOM 5985 C CA . VAL B 1 262 ? -4.59 5.234 1.688 1 92.56 262 VAL B CA 1
ATOM 5986 C C . VAL B 1 262 ? -4.156 6.109 0.513 1 92.56 262 VAL B C 1
ATOM 5988 O O . VAL B 1 262 ? -2.965 6.219 0.219 1 92.56 262 VAL B O 1
ATOM 5991 N N . ALA B 1 263 ? -5.082 6.781 -0.126 1 89.88 263 ALA B N 1
ATOM 5992 C CA . ALA B 1 263 ? -4.797 7.621 -1.286 1 89.88 263 ALA B CA 1
ATOM 5993 C C . ALA B 1 263 ? -3.918 8.805 -0.901 1 89.88 263 ALA B C 1
ATOM 5995 O O . ALA B 1 263 ? -2.99 9.164 -1.631 1 89.88 263 ALA B O 1
ATOM 5996 N N . LEU B 1 264 ? -4.223 9.391 0.208 1 91.69 264 LEU B N 1
ATOM 5997 C CA . LEU B 1 264 ? -3.451 10.547 0.66 1 91.69 264 LEU B CA 1
ATOM 5998 C C . LEU B 1 264 ? -2.037 10.133 1.05 1 91.69 264 LEU B C 1
ATOM 6000 O O . LEU B 1 264 ? -1.062 10.734 0.594 1 91.69 264 LEU B O 1
ATOM 6004 N N . ALA B 1 265 ? -1.905 9.117 1.807 1 91.19 265 ALA B N 1
ATOM 6005 C CA . ALA B 1 265 ? -0.595 8.672 2.273 1 91.19 265 ALA B CA 1
ATOM 6006 C C . ALA B 1 265 ? 0.258 8.172 1.113 1 91.19 265 ALA B C 1
ATOM 6008 O O . ALA B 1 265 ? 1.482 8.32 1.125 1 91.19 265 ALA B O 1
ATOM 6009 N N . GLY B 1 266 ? -0.403 7.598 0.184 1 84 266 GLY B N 1
ATOM 6010 C CA . GLY B 1 266 ? 0.303 7.031 -0.953 1 84 266 GLY B CA 1
ATOM 6011 C C . GLY B 1 266 ? 0.566 8.039 -2.057 1 84 266 GLY B C 1
ATOM 6012 O O . GLY B 1 266 ? 1.103 7.688 -3.109 1 84 266 GLY B O 1
ATOM 6013 N N . ASN B 1 267 ? 0.254 9.289 -1.869 1 82.94 267 ASN B N 1
ATOM 6014 C CA . ASN B 1 267 ? 0.38 10.32 -2.895 1 82.94 267 ASN B CA 1
ATOM 6015 C C . ASN B 1 267 ? 1.841 10.68 -3.152 1 82.94 267 ASN B C 1
ATOM 6017 O O . ASN B 1 267 ? 2.689 10.516 -2.271 1 82.94 267 ASN B O 1
ATOM 6021 N N . CYS B 1 268 ? 2.199 11.156 -4.305 1 75.31 268 CYS B N 1
ATOM 6022 C CA . CYS B 1 268 ? 3.564 11.484 -4.695 1 75.31 268 CYS B CA 1
ATOM 6023 C C . CYS B 1 268 ? 4.012 12.797 -4.066 1 75.31 268 CYS B C 1
ATOM 6025 O O . CYS B 1 268 ? 5.207 13.031 -3.879 1 75.31 268 CYS B O 1
ATOM 6027 N N . ARG B 1 269 ? 3.057 13.578 -3.762 1 81.19 269 ARG B N 1
ATOM 6028 C CA . ARG B 1 269 ? 3.377 14.867 -3.172 1 81.19 269 ARG B CA 1
ATOM 6029 C C . ARG B 1 269 ? 3.557 14.75 -1.661 1 81.19 269 ARG B C 1
ATOM 6031 O O . ARG B 1 269 ? 2.725 14.148 -0.977 1 81.19 269 ARG B O 1
ATOM 6038 N N . GLY B 1 270 ? 4.598 15.344 -1.178 1 84.62 270 GLY B N 1
ATOM 6039 C CA . GLY B 1 270 ? 4.93 15.266 0.236 1 84.62 270 GLY B CA 1
ATOM 6040 C C . GLY B 1 270 ? 3.848 15.828 1.135 1 84.62 270 GLY B C 1
ATOM 6041 O O . GLY B 1 270 ? 3.58 15.289 2.211 1 84.62 270 GLY B O 1
ATOM 6042 N N . SER B 1 271 ? 3.242 16.922 0.696 1 85.69 271 SER B N 1
ATOM 6043 C CA . SER B 1 271 ? 2.217 17.562 1.518 1 85.69 271 SER B CA 1
ATOM 6044 C C . SER B 1 271 ? 1.026 16.625 1.733 1 85.69 271 SER B C 1
ATOM 6046 O O . SER B 1 271 ? 0.466 16.578 2.83 1 85.69 271 SER B O 1
ATOM 6048 N N . PHE B 1 272 ? 0.665 15.922 0.699 1 88.5 272 PHE B N 1
ATOM 6049 C CA . PHE B 1 272 ? -0.435 14.969 0.81 1 88.5 272 PHE B CA 1
ATOM 6050 C C . PHE B 1 272 ? -0.045 13.797 1.695 1 88.5 272 PHE B C 1
ATOM 6052 O O . PHE B 1 272 ? -0.853 13.32 2.496 1 88.5 272 PHE B O 1
ATOM 6059 N N . LYS B 1 273 ? 1.181 13.352 1.567 1 91.06 273 LYS B N 1
ATOM 6060 C CA . LYS B 1 273 ? 1.672 12.258 2.4 1 91.06 273 LYS B CA 1
ATOM 6061 C C . LYS B 1 273 ? 1.587 12.617 3.883 1 91.06 273 LYS B C 1
ATOM 6063 O O . LYS B 1 273 ? 1.157 11.797 4.699 1 91.06 273 LYS B O 1
ATOM 6068 N N . ILE B 1 274 ? 2.051 13.773 4.16 1 93.38 274 ILE B N 1
ATOM 6069 C CA . ILE B 1 274 ? 2.064 14.25 5.539 1 93.38 274 ILE B CA 1
ATOM 6070 C C . ILE B 1 274 ? 0.638 14.32 6.074 1 93.38 274 ILE B C 1
ATOM 6072 O O . ILE B 1 274 ? 0.353 13.812 7.164 1 93.38 274 ILE B O 1
ATOM 6076 N N . MET B 1 275 ? -0.295 14.828 5.289 1 92.75 275 MET B N 1
ATOM 6077 C CA . MET B 1 275 ? -1.691 14.93 5.699 1 92.75 275 MET B CA 1
ATOM 6078 C C . MET B 1 275 ? -2.305 13.547 5.879 1 92.75 275 MET B C 1
ATOM 6080 O O . MET B 1 275 ? -3.1 13.328 6.793 1 92.75 275 MET B O 1
ATOM 6084 N N . GLY B 1 276 ? -1.984 12.711 4.918 1 95.06 276 GLY B N 1
ATOM 6085 C CA . GLY B 1 276 ? -2.459 11.336 5.016 1 95.06 276 GLY B CA 1
ATOM 6086 C C . GLY B 1 276 ? -2.014 10.641 6.289 1 95.06 276 GLY B C 1
ATOM 6087 O O . GLY B 1 276 ? -2.822 10.008 6.973 1 95.06 276 G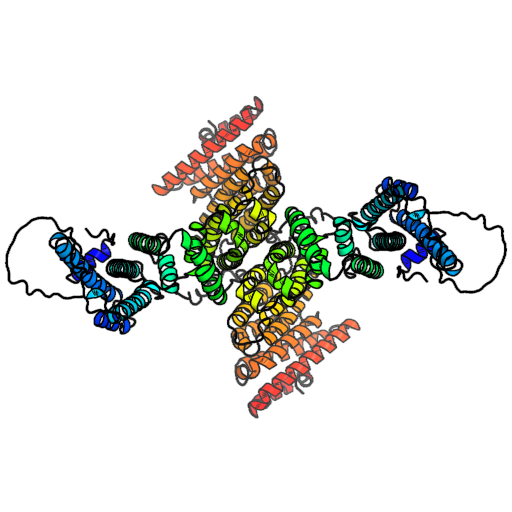LY B O 1
ATOM 6088 N N . LEU B 1 277 ? -0.73 10.758 6.656 1 97.56 277 LEU B N 1
ATOM 6089 C CA . LEU B 1 277 ? -0.195 10.133 7.859 1 97.56 277 LEU B CA 1
ATOM 6090 C C . LEU B 1 277 ? -0.824 10.734 9.109 1 97.56 277 LEU B C 1
ATOM 6092 O O . LEU B 1 277 ? -1.158 10.008 10.055 1 97.56 277 LEU B O 1
ATOM 6096 N N . GLU B 1 278 ? -0.991 12.008 9.086 1 96.94 278 GLU B N 1
ATOM 6097 C CA . GLU B 1 278 ? -1.663 12.656 10.211 1 96.94 278 GLU B CA 1
ATOM 6098 C C . GLU B 1 278 ? -3.086 12.125 10.375 1 96.94 278 GLU B C 1
ATOM 6100 O O . GLU B 1 278 ? -3.527 11.867 11.492 1 96.94 278 GLU B O 1
ATOM 6105 N N . ALA B 1 279 ? -3.766 12.047 9.297 1 97.56 279 ALA B N 1
ATOM 6106 C CA . ALA B 1 279 ? -5.133 11.539 9.328 1 97.56 279 ALA B CA 1
ATOM 6107 C C . ALA B 1 279 ? -5.164 10.086 9.812 1 97.56 279 ALA B C 1
ATOM 6109 O O . ALA B 1 279 ? -6.074 9.695 10.547 1 97.56 279 ALA B O 1
ATOM 6110 N N . ILE B 1 280 ? -4.227 9.281 9.367 1 98.31 280 ILE B N 1
ATOM 6111 C CA . ILE B 1 280 ? -4.141 7.883 9.781 1 98.31 280 ILE B CA 1
ATOM 6112 C C . ILE B 1 280 ? -3.945 7.797 11.289 1 98.31 280 ILE B C 1
ATOM 6114 O O . ILE B 1 280 ? -4.574 6.977 11.961 1 98.31 280 ILE B O 1
ATOM 6118 N N . ILE B 1 281 ? -3.066 8.648 11.844 1 98.25 281 ILE B N 1
ATOM 6119 C CA . ILE B 1 281 ? -2.83 8.672 13.281 1 98.25 281 ILE B CA 1
ATOM 6120 C C . ILE B 1 281 ? -4.129 9 14.016 1 98.25 281 ILE B C 1
ATOM 6122 O O . ILE B 1 281 ? -4.488 8.328 14.984 1 98.25 281 ILE B O 1
ATOM 6126 N N . LEU B 1 282 ? -4.863 9.984 13.508 1 97.88 282 LEU B N 1
ATOM 6127 C CA . LEU B 1 282 ? -6.145 10.352 14.102 1 97.88 282 LEU B CA 1
ATOM 6128 C C . LEU B 1 282 ? -7.125 9.188 14.047 1 97.88 282 LEU B C 1
ATOM 6130 O O . LEU B 1 282 ? -7.824 8.914 15.023 1 97.88 282 LEU B O 1
ATOM 6134 N N . PHE B 1 283 ? -7.188 8.539 12.953 1 98.25 283 PHE B N 1
ATOM 6135 C CA . PHE B 1 283 ? -8.094 7.41 12.758 1 98.25 283 PHE B CA 1
ATOM 6136 C C . PHE B 1 283 ? -7.77 6.281 13.727 1 98.25 283 PHE B C 1
ATOM 6138 O O . PHE B 1 283 ? -8.664 5.719 14.359 1 98.25 283 PHE B O 1
ATOM 6145 N N . ILE B 1 284 ? -6.461 5.898 13.789 1 98 284 ILE B N 1
ATOM 6146 C CA . ILE B 1 284 ? -6.039 4.82 14.672 1 98 284 ILE B CA 1
ATOM 6147 C C . ILE B 1 284 ? -6.43 5.145 16.109 1 98 284 ILE B C 1
ATOM 6149 O O . ILE B 1 284 ? -6.91 4.277 16.844 1 98 284 ILE B O 1
ATOM 6153 N N . ASN B 1 285 ? -6.27 6.387 16.484 1 96.94 285 ASN B N 1
ATOM 6154 C CA . ASN B 1 285 ? -6.578 6.797 17.859 1 96.94 285 ASN B CA 1
ATOM 6155 C C . ASN B 1 285 ? -8.078 6.773 18.125 1 96.94 285 ASN B C 1
ATOM 6157 O O . ASN B 1 285 ? -8.516 6.492 19.234 1 96.94 285 ASN B O 1
ATOM 6161 N N . LYS B 1 286 ? -8.867 7.047 17.156 1 97 286 LYS B N 1
ATOM 6162 C CA . LYS B 1 286 ? -10.32 7.148 17.297 1 97 286 LYS B CA 1
ATOM 6163 C C . LYS B 1 286 ? -10.977 5.781 17.172 1 97 286 LYS B C 1
ATOM 6165 O O . LYS B 1 286 ? -11.984 5.508 17.828 1 97 286 LYS B O 1
ATOM 6170 N N . CYS B 1 287 ? -10.5 4.93 16.344 1 97.12 287 CYS B N 1
ATOM 6171 C CA . CYS B 1 287 ? -11.094 3.629 16.047 1 97.12 287 CYS B CA 1
ATOM 6172 C C . CYS B 1 287 ? -10.727 2.607 17.125 1 97.12 287 CYS B C 1
ATOM 6174 O O . CYS B 1 287 ? -9.547 2.385 17.391 1 97.12 287 CYS B O 1
ATOM 6176 N N . PRO B 1 288 ? -11.719 2.006 17.703 1 96.06 288 PRO B N 1
ATOM 6177 C CA . PRO B 1 288 ? -11.43 1.021 18.75 1 96.06 288 PRO B CA 1
ATOM 6178 C C . PRO B 1 288 ? -10.555 -0.13 18.266 1 96.06 288 PRO B C 1
ATOM 6180 O O . PRO B 1 288 ? -10.672 -0.542 17.109 1 96.06 288 PRO B O 1
ATOM 6183 N N . ALA B 1 289 ? -9.727 -0.711 19.172 1 93 289 ALA B N 1
ATOM 6184 C CA . ALA B 1 289 ? -8.812 -1.807 18.859 1 93 289 ALA B CA 1
ATOM 6185 C C . ALA B 1 289 ? -9.578 -3.027 18.344 1 93 289 ALA B C 1
ATOM 6187 O O . ALA B 1 289 ? -9.133 -3.703 17.422 1 93 289 ALA B O 1
ATOM 6188 N N . THR B 1 290 ? -10.68 -3.297 18.906 1 91.44 290 THR B N 1
ATOM 6189 C CA . THR B 1 290 ? -11.484 -4.457 18.531 1 91.44 290 THR B CA 1
ATOM 6190 C C . THR B 1 290 ? -11.898 -4.379 17.062 1 91.44 290 THR B C 1
ATOM 6192 O O . THR B 1 290 ? -11.828 -5.379 16.344 1 91.44 290 THR B O 1
ATOM 6195 N N . THR B 1 291 ? -12.258 -3.191 16.656 1 93.19 291 THR B N 1
ATOM 6196 C CA . THR B 1 291 ? -12.664 -3.01 15.266 1 93.19 291 THR B CA 1
ATOM 6197 C C . THR B 1 291 ? -11.469 -3.162 14.328 1 93.19 291 THR B C 1
ATOM 6199 O O . THR B 1 291 ? -11.562 -3.836 13.305 1 93.19 291 THR B O 1
ATOM 6202 N N . ILE B 1 292 ? -10.375 -2.574 14.672 1 92.75 292 ILE B N 1
ATOM 6203 C CA . ILE B 1 292 ? -9.18 -2.574 13.836 1 92.75 292 ILE B CA 1
ATOM 6204 C C . ILE B 1 292 ? -8.727 -4.012 13.586 1 92.75 292 ILE B C 1
ATOM 6206 O O . ILE B 1 292 ? -8.492 -4.398 12.438 1 92.75 292 ILE B O 1
ATOM 6210 N N . TYR B 1 293 ? -8.742 -4.871 14.547 1 85.38 293 TYR B N 1
ATOM 6211 C CA . TYR B 1 293 ? -8.211 -6.223 14.406 1 85.38 293 TYR B CA 1
ATOM 6212 C C . TYR B 1 293 ? -9.281 -7.18 13.883 1 85.38 293 TYR B C 1
ATOM 6214 O O . TYR B 1 293 ? -8.977 -8.102 13.125 1 85.38 293 TYR B O 1
ATOM 6222 N N . ALA B 1 294 ? -10.539 -6.898 14.266 1 86.88 294 ALA B N 1
ATOM 6223 C CA . ALA B 1 294 ? -11.617 -7.773 13.82 1 86.88 294 ALA B CA 1
ATOM 6224 C C . ALA B 1 294 ? -11.852 -7.637 12.32 1 86.88 294 ALA B C 1
ATOM 6226 O O . ALA B 1 294 ? -12.25 -8.594 11.656 1 86.88 294 ALA B O 1
ATOM 6227 N N . THR B 1 295 ? -11.586 -6.473 11.781 1 88.56 295 THR B N 1
ATOM 6228 C CA . THR B 1 295 ? -11.867 -6.211 10.375 1 88.56 295 THR B CA 1
ATOM 6229 C C . THR B 1 295 ? -10.625 -6.445 9.523 1 88.56 295 THR B C 1
ATOM 6231 O O . THR B 1 295 ? -10.719 -6.566 8.297 1 88.56 295 THR B O 1
ATOM 6234 N N . GLY B 1 296 ? -9.438 -6.457 10.117 1 87.25 296 GLY B N 1
ATOM 6235 C CA . GLY B 1 296 ? -8.18 -6.598 9.391 1 87.25 296 GLY B CA 1
ATOM 6236 C C . GLY B 1 296 ? -7.656 -5.281 8.852 1 87.25 296 GLY B C 1
ATOM 6237 O O . GLY B 1 296 ? -6.699 -5.262 8.078 1 87.25 296 GLY B O 1
ATOM 6238 N N . VAL B 1 297 ? -8.273 -4.168 9.195 1 92.06 297 VAL B N 1
ATOM 6239 C CA . VAL B 1 297 ? -7.879 -2.861 8.68 1 92.06 297 VAL B CA 1
ATOM 6240 C C . VAL B 1 297 ? -6.441 -2.553 9.094 1 92.06 297 VAL B C 1
ATOM 6242 O O . VAL B 1 297 ? -5.758 -1.758 8.438 1 92.06 297 VAL B O 1
ATOM 6245 N N . ASP B 1 298 ? -5.938 -3.207 10.188 1 92.31 298 ASP B N 1
ATOM 6246 C CA . ASP B 1 298 ? -4.547 -3.029 10.602 1 92.31 298 ASP B CA 1
ATOM 6247 C C . ASP B 1 298 ? -3.586 -3.416 9.484 1 92.31 298 ASP B C 1
ATOM 6249 O O . ASP B 1 298 ? -2.57 -2.748 9.273 1 92.31 298 ASP B O 1
ATOM 6253 N N . ARG B 1 299 ? -3.982 -4.406 8.758 1 89.12 299 ARG B N 1
ATOM 6254 C CA . ARG B 1 299 ? -3.121 -4.859 7.672 1 89.12 299 ARG B CA 1
ATOM 6255 C C . ARG B 1 299 ? -3.111 -3.855 6.527 1 89.12 299 ARG B C 1
ATOM 6257 O O . ARG B 1 299 ? -2.086 -3.666 5.867 1 89.12 299 ARG B O 1
ATOM 6264 N N . VAL B 1 300 ? -4.227 -3.303 6.238 1 91.19 300 VAL B N 1
ATOM 6265 C CA . VAL B 1 300 ? -4.332 -2.291 5.188 1 91.19 300 VAL B CA 1
ATOM 6266 C C . VAL B 1 300 ? -3.49 -1.072 5.559 1 91.19 300 VAL B C 1
ATOM 6268 O O . VAL B 1 300 ? -2.701 -0.585 4.75 1 91.19 300 VAL B O 1
ATOM 6271 N N . LEU B 1 301 ? -3.633 -0.632 6.742 1 94.81 301 LEU B N 1
ATOM 6272 C CA . LEU B 1 301 ? -2.889 0.534 7.203 1 94.81 301 LEU B CA 1
ATOM 6273 C C . LEU B 1 301 ? -1.392 0.246 7.234 1 94.81 301 LEU B C 1
ATOM 6275 O O . LEU B 1 301 ? -0.584 1.091 6.84 1 94.81 301 LEU B O 1
ATOM 6279 N N . GLU B 1 302 ? -1.034 -0.914 7.707 1 92.56 302 GLU B N 1
ATOM 6280 C CA . GLU B 1 302 ? 0.365 -1.33 7.707 1 92.56 302 GLU B CA 1
ATOM 6281 C C . GLU B 1 302 ? 0.965 -1.247 6.309 1 92.56 302 GLU B C 1
ATOM 6283 O O . GLU B 1 302 ? 2.082 -0.753 6.133 1 92.56 302 GLU B O 1
ATOM 6288 N N . SER B 1 303 ? 0.279 -1.661 5.363 1 87.56 303 SER B N 1
ATOM 6289 C CA . SER B 1 303 ? 0.768 -1.728 3.988 1 87.56 303 SER B CA 1
ATOM 6290 C C . SER B 1 303 ? 1.024 -0.333 3.426 1 87.56 303 SER B C 1
ATOM 6292 O O . SER B 1 303 ? 1.886 -0.156 2.562 1 87.56 303 SER B O 1
ATOM 6294 N N . VAL B 1 304 ? 0.317 0.639 3.916 1 90.25 304 VAL B N 1
ATOM 6295 C CA . VAL B 1 304 ? 0.454 1.991 3.385 1 90.25 304 VAL B CA 1
ATOM 6296 C C . VAL B 1 304 ? 1.503 2.758 4.188 1 90.25 304 VAL B C 1
ATOM 6298 O O . VAL B 1 304 ? 2.211 3.607 3.641 1 90.25 304 VAL B O 1
ATOM 6301 N N . ILE B 1 305 ? 1.655 2.434 5.426 1 94.5 305 ILE B N 1
ATOM 6302 C CA . ILE B 1 305 ? 2.562 3.172 6.297 1 94.5 305 ILE B CA 1
ATOM 6303 C C . ILE B 1 305 ? 3.994 2.682 6.086 1 94.5 305 ILE B C 1
ATOM 6305 O O . ILE B 1 305 ? 4.93 3.484 6.035 1 94.5 305 ILE B O 1
ATOM 6309 N N . MET B 1 306 ? 4.219 1.438 5.938 1 91.5 306 MET B N 1
ATOM 6310 C CA . MET B 1 306 ? 5.539 0.811 5.953 1 91.5 306 MET B CA 1
ATOM 6311 C C . MET B 1 306 ? 6.426 1.387 4.855 1 91.5 306 MET B C 1
ATOM 6313 O O . MET B 1 306 ? 7.582 1.733 5.102 1 91.5 306 MET B O 1
ATOM 6317 N N . PRO B 1 307 ? 5.949 1.603 3.635 1 86.88 307 PRO B N 1
ATOM 6318 C CA . PRO B 1 307 ? 6.812 2.176 2.6 1 86.88 307 PRO B CA 1
ATOM 6319 C C . PRO B 1 307 ? 7.281 3.59 2.938 1 86.88 307 PRO B C 1
ATOM 6321 O O . PRO B 1 307 ? 8.336 4.023 2.469 1 86.88 307 PRO B O 1
ATOM 6324 N N . MET B 1 308 ? 6.523 4.293 3.752 1 91.88 308 MET B N 1
ATOM 6325 C CA . MET B 1 308 ? 6.879 5.664 4.113 1 91.88 308 MET B CA 1
ATOM 6326 C C . MET B 1 308 ? 8.133 5.688 4.98 1 91.88 308 MET B C 1
ATOM 6328 O O . MET B 1 308 ? 8.828 6.703 5.043 1 91.88 308 MET B O 1
ATOM 6332 N N . LEU B 1 309 ? 8.445 4.566 5.586 1 93.75 309 LEU B N 1
ATOM 6333 C CA . LEU B 1 309 ? 9.602 4.477 6.473 1 93.75 309 LEU B CA 1
ATOM 6334 C C . LEU B 1 309 ? 10.891 4.359 5.672 1 93.75 309 LEU B C 1
ATOM 6336 O O . LEU B 1 309 ? 11.984 4.496 6.223 1 93.75 309 LEU B O 1
ATOM 6340 N N . LEU B 1 310 ? 10.75 4.207 4.363 1 89.5 310 LEU B N 1
ATOM 6341 C CA . LEU B 1 310 ? 11.906 4.027 3.498 1 89.5 310 LEU B CA 1
ATOM 6342 C C . LEU B 1 310 ? 12.195 5.297 2.709 1 89.5 310 LEU B C 1
ATOM 6344 O O . LEU B 1 310 ? 13.164 5.352 1.941 1 89.5 310 LEU B O 1
ATOM 6348 N N . LEU B 1 311 ? 11.383 6.309 2.938 1 89.19 311 LEU B N 1
ATOM 6349 C CA . LEU B 1 311 ? 11.508 7.527 2.145 1 89.19 311 LEU B CA 1
ATOM 6350 C C . LEU B 1 311 ? 12.602 8.43 2.699 1 89.19 311 LEU B C 1
ATOM 6352 O O . LEU B 1 311 ? 12.312 9.422 3.377 1 89.19 311 LEU B O 1
ATOM 6356 N N . VAL B 1 312 ? 13.852 8.047 2.396 1 89.56 312 VAL B N 1
ATOM 6357 C CA . VAL B 1 312 ? 15.039 8.781 2.797 1 89.56 312 VAL B CA 1
ATOM 6358 C C . VAL B 1 312 ? 15.703 9.406 1.569 1 89.56 312 VAL B C 1
ATOM 6360 O O . VAL B 1 312 ? 15.523 8.922 0.449 1 89.56 312 VAL B O 1
ATOM 6363 N N . PRO B 1 313 ? 16.453 10.453 1.787 1 85.56 313 PRO B N 1
ATOM 6364 C CA . PRO B 1 313 ? 17.156 11.016 0.636 1 85.56 313 PRO B CA 1
ATOM 6365 C C . PRO B 1 313 ? 18.062 10 -0.057 1 85.56 313 PRO B C 1
ATOM 6367 O O . PRO B 1 313 ? 18.609 9.109 0.596 1 85.56 313 PRO B O 1
ATOM 6370 N N . PRO B 1 314 ? 18.234 10.156 -1.411 1 81.25 314 PRO B N 1
ATOM 6371 C CA . PRO B 1 314 ? 17.828 11.242 -2.303 1 81.25 314 PRO B CA 1
ATOM 6372 C C . PRO B 1 314 ? 16.422 11.047 -2.871 1 81.25 314 PRO B C 1
ATOM 6374 O O . PRO B 1 314 ? 15.977 11.82 -3.725 1 81.25 314 PRO B O 1
ATOM 6377 N N . LEU B 1 315 ? 15.688 10.102 -2.418 1 75.5 315 LEU B N 1
ATOM 6378 C CA . LEU B 1 315 ? 14.367 9.82 -2.971 1 75.5 315 LEU B CA 1
ATOM 6379 C C . LEU B 1 315 ? 13.43 11 -2.768 1 75.5 315 LEU B C 1
ATOM 6381 O O . LEU B 1 315 ? 12.57 11.266 -3.611 1 75.5 315 LEU B O 1
ATOM 6385 N N . ILE B 1 316 ? 13.523 11.641 -1.617 1 82.5 316 ILE B N 1
ATOM 6386 C CA . ILE B 1 316 ? 12.742 12.836 -1.312 1 82.5 316 ILE B CA 1
ATOM 6387 C C . ILE B 1 316 ? 13.625 13.875 -0.625 1 82.5 316 ILE B C 1
ATOM 6389 O O . ILE B 1 316 ? 14.656 13.531 -0.042 1 82.5 316 ILE B O 1
ATOM 6393 N N . PRO B 1 317 ? 13.203 15.047 -0.664 1 86.5 317 PRO B N 1
ATOM 6394 C CA . PRO B 1 317 ? 14 16.078 0.004 1 86.5 317 PRO B CA 1
ATOM 6395 C C . PRO B 1 317 ? 14.141 15.844 1.506 1 86.5 317 PRO B C 1
ATOM 6397 O O . PRO B 1 317 ? 13.227 15.297 2.133 1 86.5 317 PRO B O 1
ATOM 6400 N N . GLU B 1 318 ? 15.258 16.234 2.062 1 90.31 318 GLU B N 1
ATOM 6401 C CA . GLU B 1 318 ? 15.633 15.945 3.441 1 90.31 318 GLU B CA 1
ATOM 6402 C C . GLU B 1 318 ? 14.594 16.469 4.426 1 90.31 318 GLU B C 1
ATOM 6404 O O . GLU B 1 318 ? 14.203 15.766 5.359 1 90.31 318 GLU B O 1
ATOM 6409 N N . GLU B 1 319 ? 14.133 17.688 4.266 1 90.25 319 GLU B N 1
ATOM 6410 C CA . GLU B 1 319 ? 13.18 18.281 5.199 1 90.25 319 GLU B CA 1
ATOM 6411 C C . GLU B 1 319 ? 11.867 17.5 5.215 1 90.25 319 GLU B C 1
ATOM 6413 O O . GLU B 1 319 ? 11.281 17.281 6.277 1 90.25 319 GLU B O 1
ATOM 6418 N N . GLU B 1 320 ? 11.477 17.109 4.078 1 91.56 320 GLU B N 1
ATOM 6419 C CA . GLU B 1 320 ? 10.258 16.312 3.971 1 91.56 320 GLU B CA 1
ATOM 6420 C C . GLU B 1 320 ? 10.461 14.922 4.539 1 91.56 320 GLU B C 1
ATOM 6422 O O . GLU B 1 320 ? 9.562 14.359 5.168 1 91.56 320 GLU B O 1
ATOM 6427 N N . SER B 1 321 ? 11.648 14.383 4.285 1 93.38 321 SER B N 1
ATOM 6428 C CA . SER B 1 321 ? 11.969 13.039 4.742 1 93.38 321 SER B CA 1
ATOM 6429 C C . SER B 1 321 ? 11.867 12.93 6.258 1 93.38 321 SER B C 1
ATOM 6431 O O . SER B 1 321 ? 11.281 11.977 6.781 1 93.38 321 SER B O 1
ATOM 6433 N N . VAL B 1 322 ? 12.352 13.914 6.988 1 96.38 322 VAL B N 1
ATOM 6434 C CA . VAL B 1 322 ? 12.344 13.906 8.445 1 96.38 322 VAL B CA 1
ATOM 6435 C C . VAL B 1 322 ? 10.906 13.906 8.961 1 96.38 322 VAL B C 1
ATOM 6437 O O . VAL B 1 322 ? 10.562 13.133 9.859 1 96.38 322 VAL B O 1
ATOM 6440 N N . VAL B 1 323 ? 10.07 14.727 8.32 1 96.69 323 VAL B N 1
ATOM 6441 C CA . VAL B 1 323 ? 8.68 14.844 8.758 1 96.69 323 VAL B CA 1
ATOM 6442 C C . VAL B 1 323 ? 7.945 13.539 8.477 1 96.69 323 VAL B C 1
ATOM 6444 O O . VAL B 1 323 ? 7.223 13.031 9.344 1 96.69 323 VAL B O 1
ATOM 6447 N N . VAL B 1 324 ? 8.133 12.977 7.328 1 96.19 324 VAL B N 1
ATOM 6448 C CA . VAL B 1 324 ? 7.445 11.758 6.898 1 96.19 324 VAL B CA 1
ATOM 6449 C C . VAL B 1 324 ? 7.891 10.586 7.766 1 96.19 324 VAL B C 1
ATOM 6451 O O . VAL B 1 324 ? 7.066 9.773 8.195 1 96.19 324 VAL B O 1
ATOM 6454 N N . LEU B 1 325 ? 9.148 10.477 8.07 1 96.69 325 LEU B N 1
ATOM 6455 C CA . LEU B 1 325 ? 9.664 9.398 8.914 1 96.69 325 LEU B CA 1
ATOM 6456 C C . LEU B 1 325 ? 9.062 9.477 10.312 1 96.69 325 LEU B C 1
ATOM 6458 O O . LEU B 1 325 ? 8.57 8.469 10.836 1 96.69 325 LEU B O 1
ATOM 6462 N N . ASN B 1 326 ? 9.086 10.641 10.859 1 98 326 ASN B N 1
ATOM 6463 C CA . ASN B 1 326 ? 8.562 10.797 12.211 1 98 326 ASN B CA 1
ATOM 6464 C C . ASN B 1 326 ? 7.074 10.469 12.281 1 98 326 ASN B C 1
ATOM 6466 O O . ASN B 1 326 ? 6.629 9.758 13.188 1 98 326 ASN B O 1
ATOM 6470 N N . LEU B 1 327 ? 6.367 10.969 11.336 1 98.06 327 LEU B N 1
ATOM 6471 C CA . LEU B 1 327 ? 4.938 10.695 11.305 1 98.06 327 LEU B CA 1
ATOM 6472 C C . LEU B 1 327 ? 4.676 9.219 11.016 1 98.06 327 LEU B C 1
ATOM 6474 O O . LEU B 1 327 ? 3.75 8.625 11.57 1 98.06 327 LEU B O 1
ATOM 6478 N N . GLY B 1 328 ? 5.43 8.656 10.07 1 98.06 328 GLY B N 1
ATOM 6479 C CA . GLY B 1 328 ? 5.293 7.238 9.758 1 98.06 328 GLY B CA 1
ATOM 6480 C C . GLY B 1 328 ? 5.5 6.344 10.961 1 98.06 328 GLY B C 1
ATOM 6481 O O . GLY B 1 328 ? 4.684 5.457 11.234 1 98.06 328 GLY B O 1
ATOM 6482 N N . TYR B 1 329 ? 6.535 6.582 11.703 1 98.38 329 TYR B N 1
ATOM 6483 C CA . TYR B 1 329 ? 6.809 5.781 12.891 1 98.38 329 TYR B CA 1
ATOM 6484 C C . TYR B 1 329 ? 5.762 6.027 13.969 1 98.38 329 TYR B C 1
ATOM 6486 O O . TYR B 1 329 ? 5.363 5.105 14.68 1 98.38 329 TYR B O 1
ATOM 6494 N N . GLN B 1 330 ? 5.336 7.258 14.078 1 98.5 330 GLN B N 1
ATOM 6495 C CA . GLN B 1 330 ? 4.262 7.535 15.031 1 98.5 330 GLN B CA 1
ATOM 6496 C C . GLN B 1 330 ? 3.006 6.734 14.688 1 98.5 330 GLN B C 1
ATOM 6498 O O . GLN B 1 330 ? 2.365 6.172 15.578 1 98.5 330 GLN B O 1
ATOM 6503 N N . ALA B 1 331 ? 2.689 6.738 13.422 1 98.25 331 ALA B N 1
ATOM 6504 C CA . ALA B 1 331 ? 1.494 6.031 12.969 1 98.25 331 ALA B CA 1
ATOM 6505 C C . ALA B 1 331 ? 1.611 4.531 13.242 1 98.25 331 ALA B C 1
ATOM 6507 O O . ALA B 1 331 ? 0.704 3.924 13.812 1 98.25 331 ALA B O 1
ATOM 6508 N N . ILE B 1 332 ? 2.719 3.918 12.852 1 97.81 332 ILE B N 1
ATOM 6509 C CA . ILE B 1 332 ? 2.863 2.471 12.938 1 97.81 332 ILE B CA 1
ATOM 6510 C C . ILE B 1 332 ? 2.961 2.049 14.398 1 97.81 332 ILE B C 1
ATOM 6512 O O . ILE B 1 332 ? 2.479 0.979 14.781 1 97.81 332 ILE B O 1
ATOM 6516 N N . LEU B 1 333 ? 3.592 2.861 15.258 1 97.94 333 LEU B N 1
ATOM 6517 C CA . LEU B 1 333 ? 3.678 2.551 16.688 1 97.94 333 LEU B CA 1
ATOM 6518 C C . LEU B 1 333 ? 2.316 2.701 17.359 1 97.94 333 LEU B C 1
ATOM 6520 O O . LEU B 1 333 ? 1.979 1.937 18.266 1 97.94 333 LEU B O 1
ATOM 6524 N N . SER B 1 334 ? 1.541 3.734 16.922 1 97.56 334 SER B N 1
ATOM 6525 C CA . SER B 1 334 ? 0.178 3.865 17.422 1 97.56 334 SER B CA 1
ATOM 6526 C C . SER B 1 334 ? -0.656 2.635 17.078 1 97.56 334 SER B C 1
ATOM 6528 O O . SER B 1 334 ? -1.467 2.186 17.891 1 97.56 334 SER B O 1
ATOM 6530 N N . LEU B 1 335 ? -0.455 2.107 15.914 1 96.75 335 LEU B N 1
ATOM 6531 C CA . LEU B 1 335 ? -1.16 0.905 15.484 1 96.75 335 LEU B CA 1
ATOM 6532 C C . LEU B 1 335 ? -0.737 -0.301 16.312 1 96.75 335 LEU B C 1
ATOM 6534 O O . LEU B 1 335 ? -1.583 -1.07 16.781 1 96.75 335 LEU B O 1
ATOM 6538 N N . ALA B 1 336 ? 0.54 -0.448 16.547 1 95.19 336 ALA B N 1
ATOM 6539 C CA . ALA B 1 336 ? 1.074 -1.573 17.297 1 95.19 336 ALA B CA 1
ATOM 6540 C C . ALA B 1 336 ? 0.6 -1.527 18.75 1 95.19 336 ALA B C 1
ATOM 6542 O O . ALA B 1 336 ? 0.261 -2.561 19.328 1 95.19 336 ALA B O 1
ATOM 6543 N N . THR B 1 337 ? 0.519 -0.364 19.281 1 94.75 337 THR B N 1
ATOM 6544 C CA . THR B 1 337 ? 0.242 -0.229 20.703 1 94.75 337 THR B CA 1
ATOM 6545 C C . THR B 1 337 ? -1.262 -0.167 20.969 1 94.75 337 THR B C 1
ATOM 6547 O O . THR B 1 337 ? -1.695 0.006 22.109 1 94.75 337 THR B O 1
ATOM 6550 N N . LYS B 1 338 ? -2.053 -0.207 19.906 1 92.38 338 LYS B N 1
ATOM 6551 C CA . LYS B 1 338 ? -3.496 -0.321 20.094 1 92.38 338 LYS B CA 1
ATOM 6552 C C . LYS B 1 338 ? -3.844 -1.538 20.953 1 92.38 338 LYS B C 1
ATOM 6554 O O . LYS B 1 338 ? -4.84 -1.528 21.672 1 92.38 338 LYS B O 1
ATOM 6559 N N . ASN B 1 339 ? -3.098 -2.539 20.719 1 87 339 ASN B N 1
ATOM 6560 C CA . ASN B 1 339 ? -3.172 -3.676 21.625 1 87 339 ASN B CA 1
ATOM 6561 C C . ASN B 1 339 ? -2.24 -3.5 22.812 1 87 339 ASN B C 1
ATOM 6563 O O . ASN B 1 339 ? -1.017 -3.512 22.656 1 87 339 ASN B O 1
ATOM 6567 N N . ALA B 1 340 ? -2.76 -3.357 23.953 1 87.69 340 ALA B N 1
ATOM 6568 C CA . ALA B 1 340 ? -1.981 -3.059 25.156 1 87.69 340 ALA B CA 1
ATOM 6569 C C . ALA B 1 340 ? -1.168 -4.273 25.594 1 87.69 340 ALA B C 1
ATOM 6571 O O . ALA B 1 340 ? -0.171 -4.133 26.297 1 87.69 340 ALA B O 1
ATOM 6572 N N . ASP B 1 341 ? -1.605 -5.465 25.156 1 89.81 341 ASP B N 1
ATOM 6573 C CA . ASP B 1 341 ? -0.9 -6.68 25.547 1 89.81 341 ASP B CA 1
ATOM 6574 C C . ASP B 1 341 ? 0.403 -6.84 24.766 1 89.81 341 ASP B C 1
ATOM 6576 O O . ASP B 1 341 ? 0.384 -7.105 23.562 1 89.81 341 ASP B O 1
ATOM 6580 N N . ILE B 1 342 ? 1.493 -6.746 25.406 1 89.81 342 ILE B N 1
ATOM 6581 C CA . ILE B 1 342 ? 2.809 -6.805 24.781 1 89.81 342 ILE B CA 1
ATOM 6582 C C . ILE B 1 342 ? 3.061 -8.211 24.234 1 89.81 342 ILE B C 1
ATOM 6584 O O . ILE B 1 342 ? 3.941 -8.422 23.406 1 89.81 342 ILE B O 1
ATOM 6588 N N . HIS B 1 343 ? 2.277 -9.188 24.734 1 88.44 343 HIS B N 1
ATOM 6589 C CA . HIS B 1 343 ? 2.475 -10.57 24.312 1 88.44 343 HIS B CA 1
ATOM 6590 C C . HIS B 1 343 ? 1.592 -10.914 23.125 1 88.44 343 HIS B C 1
ATOM 6592 O O . HIS B 1 343 ? 1.665 -12.023 22.594 1 88.44 343 HIS B O 1
ATOM 6598 N N . CYS B 1 344 ? 0.912 -9.992 22.719 1 86.31 344 CYS B N 1
ATOM 6599 C CA . CYS B 1 344 ? 0.048 -10.227 21.578 1 86.31 344 CYS B CA 1
ATOM 6600 C C . CYS B 1 344 ? 0.872 -10.492 20.312 1 86.31 344 CYS B C 1
ATOM 6602 O O . CYS B 1 344 ? 1.811 -9.75 20.016 1 86.31 344 CYS B O 1
ATOM 6604 N N . CYS B 1 345 ? 0.496 -11.492 19.594 1 82.44 345 CYS B N 1
ATOM 6605 C CA . CYS B 1 345 ? 1.262 -11.945 18.438 1 82.44 345 CYS B CA 1
ATOM 6606 C C . CYS B 1 345 ? 1.24 -10.898 17.328 1 82.44 345 CYS B C 1
ATOM 6608 O O . CYS B 1 345 ? 2.256 -10.664 16.672 1 82.44 345 CYS B O 1
ATOM 6610 N N . SER B 1 346 ? 0.119 -10.312 17.156 1 83.25 346 SER B N 1
ATOM 6611 C CA . SER B 1 346 ? -0.005 -9.328 16.078 1 83.25 346 SER B CA 1
ATOM 6612 C C . SER B 1 346 ? 0.854 -8.102 16.359 1 83.25 346 SER B C 1
ATOM 6614 O O . SER B 1 346 ? 1.451 -7.535 15.445 1 83.25 346 SER B O 1
ATOM 6616 N N . ARG B 1 347 ? 0.885 -7.672 17.594 1 89.12 347 ARG B N 1
ATOM 6617 C CA . ARG B 1 347 ? 1.712 -6.535 17.984 1 89.12 347 ARG B CA 1
ATOM 6618 C C . ARG B 1 347 ? 3.193 -6.84 17.781 1 89.12 347 ARG B C 1
ATOM 6620 O O . ARG B 1 347 ? 3.924 -6.035 17.203 1 89.12 347 ARG B O 1
ATOM 6627 N N . ARG B 1 348 ? 3.607 -7.984 18.172 1 89.38 348 ARG B N 1
ATOM 6628 C CA . ARG B 1 348 ? 5.004 -8.391 18.047 1 89.38 348 ARG B CA 1
ATOM 6629 C C . ARG B 1 348 ? 5.414 -8.523 16.594 1 89.38 348 ARG B C 1
ATOM 6631 O O . ARG B 1 348 ? 6.496 -8.078 16.203 1 89.38 348 ARG B O 1
ATOM 6638 N N . ARG B 1 349 ? 4.57 -9.133 15.852 1 86.69 349 ARG B N 1
ATOM 6639 C CA . ARG B 1 349 ? 4.84 -9.289 14.422 1 86.69 349 ARG B CA 1
ATOM 6640 C C . ARG B 1 349 ? 5.051 -7.938 13.75 1 86.69 349 ARG B C 1
ATOM 6642 O O . ARG B 1 349 ? 5.98 -7.77 12.961 1 86.69 349 ARG B O 1
ATOM 6649 N N . LEU B 1 350 ? 4.129 -7.051 14.031 1 91.88 350 LEU B N 1
ATOM 6650 C CA . LEU B 1 350 ? 4.191 -5.727 13.43 1 91.88 350 LEU B CA 1
ATOM 6651 C C . LEU B 1 350 ? 5.484 -5.012 13.82 1 91.88 350 LEU B C 1
ATOM 6653 O O . LEU B 1 350 ? 6.172 -4.453 12.961 1 91.88 350 LEU B O 1
ATOM 6657 N N . LEU B 1 351 ? 5.832 -5.078 15.062 1 94.88 351 LEU B N 1
ATOM 6658 C CA . LEU B 1 351 ? 7.031 -4.395 15.539 1 94.88 351 LEU B CA 1
ATOM 6659 C C . LEU B 1 351 ? 8.289 -5.039 14.969 1 94.88 351 LEU B C 1
ATOM 6661 O O . LEU B 1 351 ? 9.25 -4.34 14.633 1 94.88 351 LEU B O 1
ATOM 6665 N N . ASP B 1 352 ? 8.305 -6.328 14.867 1 91.88 352 ASP B N 1
ATOM 6666 C CA . ASP B 1 352 ? 9.422 -7.016 14.227 1 91.88 352 ASP B CA 1
ATOM 6667 C C . ASP B 1 352 ? 9.578 -6.559 12.773 1 91.88 352 ASP B C 1
ATOM 6669 O O . ASP B 1 352 ? 10.703 -6.355 12.305 1 91.88 352 ASP B O 1
ATOM 6673 N N . THR B 1 353 ? 8.5 -6.438 12.18 1 89.81 353 THR B N 1
ATOM 6674 C CA . THR B 1 353 ? 8.508 -5.98 10.789 1 89.81 353 THR B CA 1
ATOM 6675 C C . THR B 1 353 ? 9.055 -4.559 10.695 1 89.81 353 THR B C 1
ATOM 6677 O O . THR B 1 353 ? 9.812 -4.242 9.773 1 89.81 353 THR B O 1
ATOM 6680 N N . VAL B 1 354 ? 8.648 -3.705 11.57 1 95.25 354 VAL B N 1
ATOM 6681 C CA . VAL B 1 354 ? 9.094 -2.318 11.602 1 95.25 354 VAL B CA 1
ATOM 6682 C C . VAL B 1 354 ? 10.617 -2.273 11.734 1 95.25 354 VAL B C 1
ATOM 6684 O O . VAL B 1 354 ? 11.281 -1.446 11.109 1 95.25 354 VAL B O 1
ATOM 6687 N N . VAL B 1 355 ? 11.195 -3.168 12.547 1 95.5 355 VAL B N 1
ATOM 6688 C CA . VAL B 1 355 ? 12.641 -3.203 12.742 1 95.5 355 VAL B CA 1
ATOM 6689 C C . VAL B 1 355 ? 13.328 -3.646 11.453 1 95.5 355 VAL B C 1
ATOM 6691 O O . VAL B 1 355 ? 14.234 -2.969 10.961 1 95.5 355 VAL B O 1
ATOM 6694 N N . ARG B 1 356 ? 12.875 -4.668 10.914 1 90.19 356 ARG B N 1
ATOM 6695 C CA . ARG B 1 356 ? 13.539 -5.281 9.766 1 90.19 356 ARG B CA 1
ATOM 6696 C C . ARG B 1 356 ? 13.336 -4.441 8.5 1 90.19 356 ARG B C 1
ATOM 6698 O O . ARG B 1 356 ? 14.305 -4.051 7.848 1 90.19 356 ARG B O 1
ATOM 6705 N N . ASP B 1 357 ? 12.07 -4.078 8.312 1 86.81 357 ASP B N 1
ATOM 6706 C CA . ASP B 1 357 ? 11.719 -3.475 7.027 1 86.81 357 ASP B CA 1
ATOM 6707 C C . ASP B 1 357 ? 11.664 -1.952 7.133 1 86.81 357 ASP B C 1
ATOM 6709 O O . ASP B 1 357 ? 11.445 -1.263 6.133 1 86.81 357 ASP B O 1
ATOM 6713 N N . GLY B 1 358 ? 11.797 -1.45 8.211 1 92.69 358 GLY B N 1
ATOM 6714 C CA . GLY B 1 358 ? 11.812 -0.011 8.422 1 92.69 358 GLY B CA 1
ATOM 6715 C C . GLY B 1 358 ? 13.172 0.51 8.852 1 92.69 358 GLY B C 1
ATOM 6716 O O . GLY B 1 358 ? 13.953 0.991 8.023 1 92.69 358 GLY B O 1
ATOM 6717 N N . ILE B 1 359 ? 13.578 0.174 10.023 1 95.62 359 ILE B N 1
ATOM 6718 C CA . ILE B 1 359 ? 14.789 0.719 10.625 1 95.62 359 ILE B CA 1
ATOM 6719 C C . ILE B 1 359 ? 16.016 0.167 9.906 1 95.62 359 ILE B C 1
ATOM 6721 O O . ILE B 1 359 ? 16.844 0.93 9.398 1 95.62 359 ILE B O 1
ATOM 6725 N N . LEU B 1 360 ? 16.172 -1.094 9.758 1 93.19 360 LEU B N 1
ATOM 6726 C CA . LEU B 1 360 ? 17.359 -1.706 9.188 1 93.19 360 LEU B CA 1
ATOM 6727 C C . LEU B 1 360 ? 17.438 -1.461 7.684 1 93.19 360 LEU B C 1
ATOM 6729 O O . LEU B 1 360 ? 18.516 -1.228 7.141 1 93.19 360 LEU B O 1
ATOM 6733 N N . ALA B 1 361 ? 16.281 -1.453 7.066 1 86.25 361 ALA B N 1
ATOM 6734 C CA . ALA B 1 361 ? 16.234 -1.276 5.617 1 86.25 361 ALA B CA 1
ATOM 6735 C C . ALA B 1 361 ? 16.625 0.147 5.223 1 86.25 361 ALA B C 1
ATOM 6737 O O . ALA B 1 361 ? 17.203 0.369 4.16 1 86.25 361 ALA B O 1
ATOM 6738 N N . SER B 1 362 ? 16.328 1.131 6.023 1 89.19 362 SER B N 1
ATOM 6739 C CA . SER B 1 362 ? 16.562 2.523 5.664 1 89.19 362 SER B CA 1
ATOM 6740 C C . SER B 1 362 ? 17.891 3.021 6.238 1 89.19 362 SER B C 1
ATOM 6742 O O . SER B 1 362 ? 18.391 4.07 5.836 1 89.19 362 SER B O 1
ATOM 6744 N N . HIS B 1 363 ? 18.5 2.307 7.082 1 90.75 363 HIS B N 1
ATOM 6745 C CA . HIS B 1 363 ? 19.641 2.746 7.867 1 90.75 363 HIS B CA 1
ATOM 6746 C C . HIS B 1 363 ? 20.828 3.117 6.965 1 90.75 363 HIS B C 1
ATOM 6748 O O . HIS B 1 363 ? 21.391 4.199 7.102 1 90.75 363 HIS B O 1
ATOM 6754 N N . LEU B 1 364 ? 21.125 2.297 5.996 1 83.56 364 LEU B N 1
ATOM 6755 C CA . LEU B 1 364 ? 22.297 2.527 5.176 1 83.56 364 LEU B CA 1
ATOM 6756 C C . LEU B 1 364 ? 22.125 3.762 4.301 1 83.56 364 LEU B C 1
ATOM 6758 O O . LEU B 1 364 ? 23.078 4.492 4.047 1 83.56 364 LEU B O 1
ATOM 6762 N N . HIS B 1 365 ? 20.953 4.023 3.934 1 84.31 365 HIS B N 1
ATOM 6763 C CA . HIS B 1 365 ? 20.688 5.191 3.1 1 84.31 365 HIS B CA 1
ATOM 6764 C C . HIS B 1 365 ? 20.625 6.465 3.938 1 84.31 365 HIS B C 1
ATOM 6766 O O . HIS B 1 365 ? 20.969 7.547 3.457 1 84.31 365 HIS B O 1
ATOM 6772 N N . ALA B 1 366 ? 20.172 6.309 5.078 1 88.25 366 ALA B N 1
ATOM 6773 C CA . ALA B 1 366 ? 20 7.457 5.965 1 88.25 366 ALA B CA 1
ATOM 6774 C C . ALA B 1 366 ? 21.359 7.996 6.422 1 88.25 366 ALA B C 1
ATOM 6776 O O . ALA B 1 366 ? 21.438 9.125 6.91 1 88.25 366 ALA B O 1
ATOM 6777 N N . LEU B 1 367 ? 22.391 7.23 6.246 1 85.88 367 LEU B N 1
ATOM 6778 C CA . LEU B 1 367 ? 23.719 7.602 6.723 1 85.88 367 LEU B CA 1
ATOM 6779 C C . LEU B 1 367 ? 24.234 8.836 5.988 1 85.88 367 LEU B C 1
ATOM 6781 O O . LEU B 1 367 ? 25.141 9.523 6.473 1 85.88 367 LEU B O 1
ATOM 6785 N N . GLU B 1 368 ? 23.656 9.141 4.871 1 83.75 368 GLU B N 1
ATOM 6786 C CA . GLU B 1 368 ? 24.172 10.211 4.012 1 83.75 368 GLU B CA 1
ATOM 6787 C C . GLU B 1 368 ? 23.703 11.578 4.5 1 83.75 368 GLU B C 1
ATOM 6789 O O . GLU B 1 368 ? 24.312 12.602 4.16 1 83.75 368 GLU B O 1
ATOM 6794 N N . ARG B 1 369 ? 22.719 11.547 5.32 1 89.06 369 ARG B N 1
ATOM 6795 C CA . ARG B 1 369 ? 22.156 12.812 5.781 1 89.06 369 ARG B CA 1
ATOM 6796 C C . ARG B 1 369 ? 21.938 12.797 7.289 1 89.06 369 ARG B C 1
ATOM 6798 O O . ARG B 1 369 ? 21.172 11.969 7.801 1 89.06 369 ARG B O 1
ATOM 6805 N N . THR B 1 370 ? 22.422 13.805 7.949 1 90.38 370 THR B N 1
ATOM 6806 C CA . THR B 1 370 ? 22.469 13.812 9.406 1 90.38 370 THR B CA 1
ATOM 6807 C C . THR B 1 370 ? 21.062 13.953 9.992 1 90.38 370 THR B C 1
ATO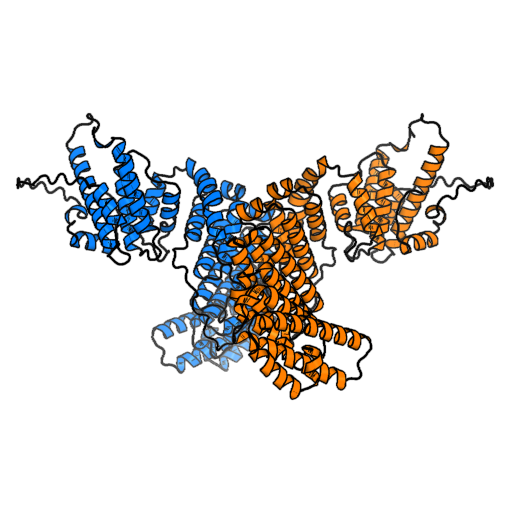M 6809 O O . THR B 1 370 ? 20.734 13.312 10.992 1 90.38 370 THR B O 1
ATOM 6812 N N . SER B 1 371 ? 20.234 14.844 9.453 1 93.62 371 SER B N 1
ATOM 6813 C CA . SER B 1 371 ? 18.906 15.07 9.992 1 93.62 371 SER B CA 1
ATOM 6814 C C . SER B 1 371 ? 18.031 13.82 9.883 1 93.62 371 SER B C 1
ATOM 6816 O O . SER B 1 371 ? 17.297 13.492 10.805 1 93.62 371 SER B O 1
ATOM 6818 N N . THR B 1 372 ? 18.141 13.156 8.789 1 94.44 372 THR B N 1
ATOM 6819 C CA . THR B 1 372 ? 17.391 11.922 8.578 1 94.44 372 THR B CA 1
ATOM 6820 C C . THR B 1 372 ? 17.906 10.812 9.5 1 94.44 372 THR B C 1
ATOM 6822 O O . THR B 1 372 ? 17.125 10.023 10.023 1 94.44 372 THR B O 1
ATOM 6825 N N . LEU B 1 373 ? 19.203 10.773 9.641 1 94.88 373 LEU B N 1
ATOM 6826 C CA . LEU B 1 373 ? 19.797 9.797 10.531 1 94.88 373 LEU B CA 1
ATOM 6827 C C . LEU B 1 373 ? 19.344 10.016 11.969 1 94.88 373 LEU B C 1
ATOM 6829 O O . LEU B 1 373 ? 19.047 9.055 12.688 1 94.88 373 LEU B O 1
ATOM 6833 N N . LYS B 1 374 ? 19.328 11.266 12.375 1 96.06 374 LYS B N 1
ATOM 6834 C CA . LYS B 1 374 ? 18.844 11.617 13.703 1 96.06 374 LYS B CA 1
ATOM 6835 C C . LYS B 1 374 ? 17.406 11.133 13.906 1 96.06 374 LYS B C 1
ATOM 6837 O O . LYS B 1 374 ? 17.094 10.531 14.938 1 96.06 374 LYS B O 1
ATOM 6842 N N . ALA B 1 375 ? 16.562 11.398 12.938 1 97.06 375 ALA B N 1
ATOM 6843 C CA . ALA B 1 375 ? 15.164 10.969 13.008 1 97.06 375 ALA B CA 1
ATOM 6844 C C . ALA B 1 375 ? 15.062 9.453 13.125 1 97.06 375 ALA B C 1
ATOM 6846 O O . ALA B 1 375 ? 14.25 8.938 13.898 1 97.06 375 ALA B O 1
ATOM 6847 N N . LEU B 1 376 ? 15.836 8.742 12.336 1 97.44 376 LEU B N 1
ATOM 6848 C CA . LEU B 1 376 ? 15.828 7.281 12.359 1 97.44 376 LEU B CA 1
ATOM 6849 C C . LEU B 1 376 ? 16.234 6.762 13.734 1 97.44 376 LEU B C 1
ATOM 6851 O O . LEU B 1 376 ? 15.594 5.859 14.281 1 97.44 376 LEU B O 1
ATOM 6855 N N . LEU B 1 377 ? 17.266 7.332 14.328 1 97.88 377 LEU B N 1
ATOM 6856 C CA . LEU B 1 377 ? 17.75 6.898 15.633 1 97.88 377 LEU B CA 1
ATOM 6857 C C . LEU B 1 377 ? 16.734 7.215 16.719 1 97.88 377 LEU B C 1
ATOM 6859 O O . LEU B 1 377 ? 16.5 6.395 17.609 1 97.88 377 LEU B O 1
ATOM 6863 N N . ASP B 1 378 ? 16.156 8.414 16.656 1 98.06 378 ASP B N 1
ATOM 6864 C CA . ASP B 1 378 ? 15.117 8.773 17.609 1 98.06 378 ASP B CA 1
ATOM 6865 C C . ASP B 1 378 ? 13.977 7.758 17.578 1 98.06 378 ASP B C 1
ATOM 6867 O O . ASP B 1 378 ? 13.477 7.348 18.625 1 98.06 378 ASP B O 1
ATOM 6871 N N . ASN B 1 379 ? 13.609 7.41 16.422 1 98.25 379 ASN B N 1
ATOM 6872 C CA . ASN B 1 379 ? 12.508 6.461 16.281 1 98.25 379 ASN B CA 1
ATOM 6873 C C . ASN B 1 379 ? 12.938 5.043 16.656 1 98.25 379 ASN B C 1
ATOM 6875 O O . ASN B 1 379 ? 12.133 4.246 17.125 1 98.25 379 ASN B O 1
ATOM 6879 N N . THR B 1 380 ? 14.188 4.707 16.422 1 98.31 380 THR B N 1
ATOM 6880 C CA . THR B 1 380 ? 14.711 3.428 16.891 1 98.31 380 THR B CA 1
ATOM 6881 C C . THR B 1 380 ? 14.531 3.289 18.406 1 98.31 380 THR B C 1
ATOM 6883 O O . THR B 1 380 ? 14.086 2.246 18.891 1 98.31 380 THR B O 1
ATOM 6886 N N . ALA B 1 381 ? 14.859 4.336 19.094 1 98.25 381 ALA B N 1
ATOM 6887 C CA . ALA B 1 381 ? 14.688 4.32 20.547 1 98.25 381 ALA B CA 1
ATOM 6888 C C . ALA B 1 381 ? 13.234 4.055 20.922 1 98.25 381 ALA B C 1
ATOM 6890 O O . ALA B 1 381 ? 12.953 3.252 21.828 1 98.25 381 ALA B O 1
ATOM 6891 N N . LYS B 1 382 ? 12.32 4.699 20.281 1 98.31 382 LYS B N 1
ATOM 6892 C CA . LYS B 1 382 ? 10.898 4.523 20.562 1 98.31 382 LYS B CA 1
ATOM 6893 C C . LYS B 1 382 ? 10.461 3.088 20.281 1 98.31 382 LYS B C 1
ATOM 6895 O O . LYS B 1 382 ? 9.664 2.521 21.047 1 98.31 382 LYS B O 1
ATOM 6900 N N . VAL B 1 383 ? 10.922 2.504 19.172 1 98.31 383 VAL B N 1
ATOM 6901 C CA . VAL B 1 383 ? 10.555 1.144 18.781 1 98.31 383 VAL B CA 1
ATOM 6902 C C . VAL B 1 383 ? 11.078 0.156 19.828 1 98.31 383 VAL B C 1
ATOM 6904 O O . VAL B 1 383 ? 10.383 -0.789 20.203 1 98.31 383 VAL B O 1
ATOM 6907 N N . VAL B 1 384 ? 12.312 0.38 20.297 1 98.06 384 VAL B N 1
ATOM 6908 C CA . VAL B 1 384 ? 12.906 -0.487 21.297 1 98.06 384 VAL B CA 1
ATOM 6909 C C . VAL B 1 384 ? 12.062 -0.46 22.578 1 98.06 384 VAL B C 1
ATOM 6911 O O . VAL B 1 384 ? 11.773 -1.508 23.156 1 98.06 384 VAL B O 1
ATOM 6914 N N . VAL B 1 385 ? 11.672 0.719 22.953 1 97 385 VAL B N 1
ATOM 6915 C CA . VAL B 1 385 ? 10.867 0.863 24.156 1 97 385 VAL B CA 1
ATOM 6916 C C . VAL B 1 385 ? 9.531 0.151 23.969 1 97 385 VAL B C 1
ATOM 6918 O O . VAL B 1 385 ? 9.031 -0.496 24.891 1 97 385 VAL B O 1
ATOM 6921 N N . CYS B 1 386 ? 8.977 0.223 22.797 1 96.5 386 CYS B N 1
ATOM 6922 C CA . CYS B 1 386 ? 7.699 -0.423 22.516 1 96.5 386 CYS B CA 1
ATOM 6923 C C . CYS B 1 386 ? 7.84 -1.94 22.531 1 96.5 386 CYS B C 1
ATOM 6925 O O . CYS B 1 386 ? 6.918 -2.652 22.922 1 96.5 386 CYS B O 1
ATOM 6927 N N . LEU B 1 387 ? 8.953 -2.449 22.078 1 96.62 387 LEU B N 1
ATOM 6928 C CA . LEU B 1 387 ? 9.211 -3.885 22.047 1 96.62 387 LEU B CA 1
ATOM 6929 C C . LEU B 1 387 ? 9.477 -4.426 23.453 1 96.62 387 LEU B C 1
ATOM 6931 O O . LEU B 1 387 ? 9.266 -5.609 23.703 1 96.62 387 LEU B O 1
ATOM 6935 N N . ASN B 1 388 ? 9.945 -3.521 24.297 1 95.06 388 ASN B N 1
ATOM 6936 C CA . ASN B 1 388 ? 10.305 -3.934 25.641 1 95.06 388 ASN B CA 1
ATOM 6937 C C . ASN B 1 388 ? 11.273 -5.113 25.625 1 95.06 388 ASN B C 1
ATOM 6939 O O . ASN B 1 388 ? 12.297 -5.07 24.953 1 95.06 388 ASN B O 1
ATOM 6943 N N . VAL B 1 389 ? 10.969 -6.164 26.297 1 94.19 389 VAL B N 1
ATOM 6944 C CA . VAL B 1 389 ? 11.891 -7.285 26.453 1 94.19 389 VAL B CA 1
ATOM 6945 C C . VAL B 1 389 ? 12.086 -7.988 25.125 1 94.19 389 VAL B C 1
ATOM 6947 O O . VAL B 1 389 ? 13.125 -8.617 24.891 1 94.19 389 VAL B O 1
ATOM 6950 N N . PHE B 1 390 ? 11.227 -7.852 24.25 1 94.38 390 PHE B N 1
ATOM 6951 C CA . PHE B 1 390 ? 11.297 -8.57 22.984 1 94.38 390 PHE B CA 1
ATOM 6952 C C . PHE B 1 390 ? 12.289 -7.902 22.047 1 94.38 390 PHE B C 1
ATOM 6954 O O . PHE B 1 390 ? 12.586 -8.43 20.969 1 94.38 390 PHE B O 1
ATOM 6961 N N . SER B 1 391 ? 12.805 -6.73 22.406 1 96.5 391 SER B N 1
ATOM 6962 C CA . SER B 1 391 ? 13.844 -6.078 21.609 1 96.5 391 SER B CA 1
ATOM 6963 C C . SER B 1 391 ? 15.117 -6.918 21.578 1 96.5 391 SER B C 1
ATOM 6965 O O . SER B 1 391 ? 15.969 -6.715 20.703 1 96.5 391 SER B O 1
ATOM 6967 N N . VAL B 1 392 ? 15.219 -7.895 22.438 1 95.81 392 VAL B N 1
ATOM 6968 C CA . VAL B 1 392 ? 16.391 -8.766 22.516 1 95.81 392 VAL B CA 1
ATOM 6969 C C . VAL B 1 392 ? 16.578 -9.516 21.203 1 95.81 392 VAL B C 1
ATOM 6971 O O . VAL B 1 392 ? 17.703 -9.766 20.781 1 95.81 392 VAL B O 1
ATOM 6974 N N . LYS B 1 393 ? 15.422 -9.875 20.641 1 93.94 393 LYS B N 1
ATOM 6975 C CA . LYS B 1 393 ? 15.438 -10.594 19.375 1 93.94 393 LYS B CA 1
ATOM 6976 C C . LYS B 1 393 ? 16.266 -9.859 18.328 1 93.94 393 LYS B C 1
ATOM 6978 O O . LYS B 1 393 ? 16.891 -10.484 17.469 1 93.94 393 LYS B O 1
ATOM 6983 N N . HIS B 1 394 ? 16.344 -8.469 18.422 1 96.31 394 HIS B N 1
ATOM 6984 C CA . HIS B 1 394 ? 17 -7.637 17.422 1 96.31 394 HIS B CA 1
ATOM 6985 C C . HIS B 1 394 ? 18.203 -6.902 18 1 96.31 394 HIS B C 1
ATOM 6987 O O . HIS B 1 394 ? 18.672 -5.918 17.422 1 96.31 394 HIS B O 1
ATOM 6993 N N . LEU B 1 395 ? 18.719 -7.301 19.078 1 97.12 395 LEU B N 1
ATOM 6994 C CA . LEU B 1 395 ? 19.734 -6.574 19.828 1 97.12 395 LEU B CA 1
ATOM 6995 C C . LEU B 1 395 ? 21 -6.383 19 1 97.12 395 LEU B C 1
ATOM 6997 O O . LEU B 1 395 ? 21.547 -5.277 18.953 1 97.12 395 LEU B O 1
ATOM 7001 N N . THR B 1 396 ? 21.422 -7.434 18.297 1 95.44 396 THR B N 1
ATOM 7002 C CA . THR B 1 396 ? 22.641 -7.359 17.5 1 95.44 396 THR B CA 1
ATOM 7003 C C . THR B 1 396 ? 22.484 -6.328 16.391 1 95.44 396 THR B C 1
ATOM 7005 O O . THR B 1 396 ? 23.391 -5.527 16.141 1 95.44 396 THR B O 1
ATOM 7008 N N . ASP B 1 397 ? 21.375 -6.355 15.742 1 95.31 397 ASP B N 1
ATOM 7009 C CA . ASP B 1 397 ? 21.109 -5.426 14.648 1 95.31 397 ASP B CA 1
ATOM 7010 C C . ASP B 1 397 ? 21.047 -3.986 15.164 1 95.31 397 ASP B C 1
ATOM 7012 O O . ASP B 1 397 ? 21.562 -3.07 14.531 1 95.31 397 ASP B O 1
ATOM 7016 N N . PHE B 1 398 ? 20.391 -3.795 16.297 1 97.56 398 PHE B N 1
ATOM 7017 C CA . PHE B 1 398 ? 20.281 -2.467 16.891 1 97.56 398 PHE B CA 1
ATOM 7018 C C . PHE B 1 398 ? 21.656 -1.918 17.25 1 97.56 398 PHE B C 1
ATOM 7020 O O . PHE B 1 398 ? 21.938 -0.741 17.016 1 97.56 398 PHE B O 1
ATOM 7027 N N . LEU B 1 399 ? 22.453 -2.771 17.781 1 97.25 399 LEU B N 1
ATOM 7028 C CA . LEU B 1 399 ? 23.797 -2.332 18.188 1 97.25 399 LEU B CA 1
ATOM 7029 C C . LEU B 1 399 ? 24.625 -1.94 16.969 1 97.25 399 LEU B C 1
ATOM 7031 O O . LEU B 1 399 ? 25.422 -1.006 17.031 1 97.25 399 LEU B O 1
ATOM 7035 N N . GLU B 1 400 ? 24.391 -2.627 15.898 1 95.56 400 GLU B N 1
ATOM 7036 C CA . GLU B 1 400 ? 25.094 -2.289 14.664 1 95.56 400 GLU B CA 1
ATOM 7037 C C . GLU B 1 400 ? 24.672 -0.914 14.148 1 95.56 400 GLU B C 1
ATOM 7039 O O . GLU B 1 400 ? 25.516 -0.134 13.695 1 95.56 400 GLU B O 1
ATOM 7044 N N . VAL B 1 401 ? 23.438 -0.629 14.227 1 96.12 401 VAL B N 1
ATOM 7045 C CA . VAL B 1 401 ? 22.906 0.655 13.789 1 96.12 401 VAL B CA 1
ATOM 7046 C C . VAL B 1 401 ? 23.516 1.781 14.617 1 96.12 401 VAL B C 1
ATOM 7048 O O . VAL B 1 401 ? 23.969 2.793 14.062 1 96.12 401 VAL B O 1
ATOM 7051 N N . VAL B 1 402 ? 23.578 1.604 15.875 1 97.62 402 VAL B N 1
ATOM 7052 C CA . VAL B 1 402 ? 24.109 2.623 16.781 1 97.62 402 VAL B CA 1
ATOM 7053 C C . VAL B 1 402 ? 25.625 2.727 16.594 1 97.62 402 VAL B C 1
ATOM 7055 O O . VAL B 1 402 ? 26.188 3.822 16.641 1 97.62 402 VAL B O 1
ATOM 7058 N N . ASP B 1 403 ? 26.219 1.597 16.359 1 96.88 403 ASP B N 1
ATOM 7059 C CA . ASP B 1 403 ? 27.672 1.521 16.219 1 96.88 403 ASP B CA 1
ATOM 7060 C C . ASP B 1 403 ? 28.141 2.338 15.008 1 96.88 403 ASP B C 1
ATOM 7062 O O . ASP B 1 403 ? 29.172 3.014 15.078 1 96.88 403 ASP B O 1
ATOM 7066 N N . THR B 1 404 ? 27.438 2.283 13.914 1 94.94 404 THR B N 1
ATOM 7067 C CA . THR B 1 404 ? 27.797 2.99 12.695 1 94.94 404 THR B CA 1
ATOM 7068 C C . THR B 1 404 ? 27.875 4.496 12.938 1 94.94 404 THR B C 1
ATOM 7070 O O . THR B 1 404 ? 28.672 5.195 12.305 1 94.94 404 THR B O 1
ATOM 7073 N N . VAL B 1 405 ? 27.141 4.992 13.898 1 95.56 405 VAL B N 1
ATOM 7074 C CA . VAL B 1 405 ? 27.078 6.426 14.164 1 95.56 405 VAL B CA 1
ATOM 7075 C C . VAL B 1 405 ? 28.094 6.789 15.258 1 95.56 405 VAL B C 1
ATOM 7077 O O . VAL B 1 405 ? 28.875 7.73 15.094 1 95.56 405 VAL B O 1
ATOM 7080 N N . MET B 1 406 ? 28.156 6.043 16.281 1 96.44 406 MET B N 1
ATOM 7081 C CA . MET B 1 406 ? 28.969 6.371 17.453 1 96.44 406 MET B CA 1
ATOM 7082 C C . MET B 1 406 ? 30.453 6.188 17.156 1 96.44 406 MET B C 1
ATOM 7084 O O . MET B 1 406 ? 31.281 6.898 17.719 1 96.44 406 MET B O 1
ATOM 7088 N N . CYS B 1 407 ? 30.719 5.293 16.234 1 95.88 407 CYS B N 1
ATOM 7089 C CA . CYS B 1 407 ? 32.125 5.023 15.953 1 95.88 407 CYS B CA 1
ATOM 7090 C C . CYS B 1 407 ? 32.562 5.746 14.688 1 95.88 407 CYS B C 1
ATOM 7092 O O . CYS B 1 407 ? 33.719 5.602 14.258 1 95.88 407 CYS B O 1
ATOM 7094 N N . ASP B 1 408 ? 31.672 6.508 14.086 1 93.5 408 ASP B N 1
ATOM 7095 C CA . ASP B 1 408 ? 32.031 7.332 12.938 1 93.5 408 ASP B CA 1
ATOM 7096 C C . ASP B 1 408 ? 32.75 8.617 13.375 1 93.5 408 ASP B C 1
ATOM 7098 O O . ASP B 1 408 ? 32.156 9.438 14.094 1 93.5 408 ASP B O 1
ATOM 7102 N N . PRO B 1 409 ? 33.938 8.906 12.906 1 91 409 PRO B N 1
ATOM 7103 C CA . PRO B 1 409 ? 34.688 10.094 13.336 1 91 409 PRO B CA 1
ATOM 7104 C C . PRO B 1 409 ? 34.031 11.398 12.891 1 91 409 PRO B C 1
ATOM 7106 O O . PRO B 1 409 ? 34.281 12.453 13.484 1 91 409 PRO B O 1
ATOM 7109 N N . PHE B 1 410 ? 33.188 11.336 11.938 1 88.25 410 PHE B N 1
ATOM 7110 C CA . PHE B 1 410 ? 32.594 12.555 11.383 1 88.25 410 PHE B CA 1
ATOM 7111 C C . PHE B 1 410 ? 31.281 12.883 12.07 1 88.25 410 PHE B C 1
ATOM 7113 O O . PHE B 1 410 ? 30.719 13.961 11.867 1 88.25 410 PHE B O 1
ATOM 7120 N N . SER B 1 411 ? 30.812 11.984 12.914 1 90 411 SER B N 1
ATOM 7121 C CA . SER B 1 411 ? 29.531 12.195 13.578 1 90 411 SER B CA 1
ATOM 7122 C C . SER B 1 411 ? 29.609 13.336 14.578 1 90 411 SER B C 1
ATOM 7124 O O . SER B 1 411 ? 28.594 13.953 14.922 1 90 411 SER B O 1
ATOM 7126 N N . ALA B 1 412 ? 30.797 13.656 15.008 1 89.31 412 ALA B N 1
ATOM 7127 C CA . ALA B 1 412 ? 31 14.711 15.992 1 89.31 412 ALA B CA 1
ATOM 7128 C C . ALA B 1 412 ? 30.703 16.078 15.383 1 89.31 412 ALA B C 1
ATOM 7130 O O . ALA B 1 412 ? 30.484 17.062 16.109 1 89.31 412 ALA B O 1
ATOM 7131 N N . GLU B 1 413 ? 30.703 16.109 14.039 1 88.88 413 GLU B N 1
ATOM 7132 C CA . GLU B 1 413 ? 30.406 17.375 13.352 1 88.88 413 GLU B CA 1
ATOM 7133 C C . GLU B 1 413 ? 28.969 17.828 13.625 1 88.88 413 GLU B C 1
ATOM 7135 O O . GLU B 1 413 ? 28.688 19.031 13.594 1 88.88 413 GLU B O 1
ATOM 7140 N N . ASP B 1 414 ? 28.078 16.906 13.875 1 91 414 ASP B N 1
ATOM 7141 C CA . ASP B 1 414 ? 26.703 17.188 14.281 1 91 414 ASP B CA 1
ATOM 7142 C C . ASP B 1 414 ? 26.359 16.438 15.562 1 91 414 ASP B C 1
ATOM 7144 O O . ASP B 1 414 ? 25.734 15.367 15.516 1 91 414 ASP B O 1
ATOM 7148 N N . PRO B 1 415 ? 26.547 17.094 16.672 1 93.56 415 PRO B N 1
ATOM 7149 C CA . PRO B 1 415 ? 26.406 16.406 17.953 1 93.56 415 PRO B CA 1
ATOM 7150 C C . PRO B 1 415 ? 24.953 15.984 18.234 1 93.56 415 PRO B C 1
ATOM 7152 O O . PRO B 1 415 ? 24.719 15.148 19.109 1 93.56 415 PRO B O 1
ATOM 7155 N N . SER B 1 416 ? 24.016 16.609 17.562 1 93.88 416 SER B N 1
ATOM 7156 C CA . SER B 1 416 ? 22.609 16.25 17.781 1 93.88 416 SER B CA 1
ATOM 7157 C C . SER B 1 416 ? 22.375 14.781 17.438 1 93.88 416 SER B C 1
ATOM 7159 O O . SER B 1 416 ? 21.516 14.125 18.047 1 93.88 416 SER B O 1
ATOM 7161 N N . VAL B 1 417 ? 23.062 14.219 16.469 1 95.69 417 VAL B N 1
ATOM 7162 C CA . VAL B 1 417 ? 22.922 12.82 16.078 1 95.69 417 VAL B CA 1
ATOM 7163 C C . VAL B 1 417 ? 23.469 11.914 17.172 1 95.69 417 VAL B C 1
ATOM 7165 O O . VAL B 1 417 ? 22.938 10.828 17.406 1 95.69 417 VAL B O 1
ATOM 7168 N N . LEU B 1 418 ? 24.531 12.375 17.812 1 96.56 418 LEU B N 1
ATOM 7169 C CA . LEU B 1 418 ? 25.125 11.602 18.891 1 96.56 418 LEU B CA 1
ATOM 7170 C C . LEU B 1 418 ? 24.188 11.523 20.094 1 96.56 418 LEU B C 1
ATOM 7172 O O . LEU B 1 418 ? 24.156 10.516 20.797 1 96.56 418 LEU B O 1
ATOM 7176 N N . VAL B 1 419 ? 23.453 12.641 20.312 1 97.31 419 VAL B N 1
ATOM 7177 C CA . VAL B 1 419 ? 22.453 12.617 21.359 1 97.31 419 VAL B CA 1
ATOM 7178 C C . VAL B 1 419 ? 21.422 11.531 21.078 1 97.31 419 VAL B C 1
ATOM 7180 O O . VAL B 1 419 ? 21.109 10.719 21.953 1 97.31 419 VAL B O 1
ATOM 7183 N N . SER B 1 420 ? 20.922 11.469 19.844 1 97.75 420 SER B N 1
ATOM 7184 C CA . SER B 1 420 ? 19.938 10.477 19.438 1 97.75 420 SER B CA 1
ATOM 7185 C C . SER B 1 420 ? 20.5 9.062 19.547 1 97.75 420 SER B C 1
ATOM 7187 O O . SER B 1 420 ? 19.797 8.141 19.969 1 97.75 420 SER B O 1
ATOM 7189 N N . ALA B 1 421 ? 21.719 8.859 19.094 1 98 421 ALA B N 1
ATOM 7190 C CA . ALA B 1 421 ? 22.375 7.551 19.188 1 98 421 ALA B CA 1
ATOM 7191 C C . ALA B 1 421 ? 22.5 7.098 20.625 1 98 421 ALA B C 1
ATOM 7193 O O . ALA B 1 421 ? 22.266 5.93 20.953 1 98 421 ALA B O 1
ATOM 7194 N N . SER B 1 422 ? 22.906 8.039 21.484 1 97.69 422 SER B N 1
ATOM 7195 C CA . SER B 1 422 ? 23.031 7.738 22.906 1 97.69 422 SER B CA 1
ATOM 7196 C C . SER B 1 422 ? 21.703 7.344 23.516 1 97.69 422 SER B C 1
ATOM 7198 O O . SER B 1 422 ? 21.641 6.445 24.359 1 97.69 422 SER B O 1
ATOM 7200 N N . GLU B 1 423 ? 20.688 8.039 23.109 1 97.81 423 GLU B N 1
ATOM 7201 C CA . GLU B 1 423 ? 19.344 7.723 23.609 1 97.81 423 GLU B CA 1
ATOM 7202 C C . GLU B 1 423 ? 18.891 6.34 23.141 1 97.81 423 GLU B C 1
ATOM 7204 O O . GLU B 1 423 ? 18.25 5.605 23.891 1 97.81 423 GLU B O 1
ATOM 7209 N N . ALA B 1 424 ? 19.141 6.008 21.922 1 98.5 424 ALA B N 1
ATOM 7210 C CA . ALA B 1 424 ? 18.828 4.68 21.406 1 98.5 424 ALA B CA 1
ATOM 7211 C C . ALA B 1 424 ? 19.578 3.6 22.188 1 98.5 424 ALA B C 1
ATOM 7213 O O . ALA B 1 424 ? 19 2.566 22.531 1 98.5 424 ALA B O 1
ATOM 7214 N N . LEU B 1 425 ? 20.859 3.844 22.438 1 98.44 425 LEU B N 1
ATOM 7215 C CA . LEU B 1 425 ? 21.641 2.9 23.219 1 98.44 425 LEU B CA 1
ATOM 7216 C C . LEU B 1 425 ? 21.109 2.771 24.641 1 98.44 425 LEU B C 1
ATOM 7218 O O . LEU B 1 425 ? 21.047 1.671 25.188 1 98.44 425 LEU B O 1
ATOM 7222 N N . ALA B 1 426 ? 20.75 3.896 25.219 1 97.81 426 ALA B N 1
ATOM 7223 C CA . ALA B 1 426 ? 20.156 3.883 26.562 1 97.81 426 ALA B CA 1
ATOM 7224 C C . ALA B 1 426 ? 18.891 3.027 26.594 1 97.81 426 ALA B C 1
ATOM 7226 O O . ALA B 1 426 ? 18.672 2.275 27.547 1 97.81 426 ALA B O 1
ATOM 7227 N N . ALA B 1 427 ? 18.047 3.191 25.609 1 98.19 427 ALA B N 1
ATOM 7228 C CA . ALA B 1 427 ? 16.828 2.379 25.516 1 98.19 427 ALA B CA 1
ATOM 7229 C C . ALA B 1 427 ? 17.172 0.893 25.453 1 98.19 427 ALA B C 1
ATOM 7231 O O . ALA B 1 427 ? 16.484 0.068 26.062 1 98.19 427 ALA B O 1
ATOM 7232 N N . LEU B 1 428 ? 18.219 0.526 24.688 1 98.06 428 LEU B N 1
ATOM 7233 C CA . LEU B 1 428 ? 18.641 -0.864 24.594 1 98.06 428 LEU B CA 1
ATOM 7234 C C . LEU B 1 428 ? 19.125 -1.379 25.953 1 98.06 428 LEU B C 1
ATOM 7236 O O . LEU B 1 428 ? 18.797 -2.5 26.344 1 98.06 428 LEU B O 1
ATOM 7240 N N . LEU B 1 429 ? 19.875 -0.541 26.656 1 96.75 429 LEU B N 1
ATOM 7241 C CA . LEU B 1 429 ? 20.375 -0.926 27.969 1 96.75 429 LEU B CA 1
ATOM 7242 C C . LEU B 1 429 ? 19.234 -1.132 28.953 1 96.75 429 LEU B C 1
ATOM 7244 O O . LEU B 1 429 ? 19.266 -2.057 29.766 1 96.75 429 LEU B O 1
ATOM 7248 N N . LEU B 1 430 ? 18.266 -0.323 28.844 1 96.56 430 LEU B N 1
ATOM 7249 C CA . LEU B 1 430 ? 17.141 -0.383 29.766 1 96.56 430 LEU B CA 1
ATOM 7250 C C . LEU B 1 430 ? 16.297 -1.631 29.516 1 96.56 430 LEU B C 1
ATOM 7252 O O . LEU B 1 430 ? 15.766 -2.227 30.453 1 96.56 430 LEU B O 1
ATOM 7256 N N . ASN B 1 431 ? 16.188 -2.078 28.297 1 96.31 431 ASN B N 1
ATOM 7257 C CA . ASN B 1 431 ? 15.227 -3.129 27.953 1 96.31 431 ASN B CA 1
ATOM 7258 C C . ASN B 1 431 ? 15.922 -4.469 27.734 1 96.31 431 ASN B C 1
ATOM 7260 O O . ASN B 1 431 ? 15.297 -5.523 27.859 1 96.31 431 ASN B O 1
ATOM 7264 N N . CYS B 1 432 ? 17.219 -4.488 27.469 1 96.44 432 CYS B N 1
ATOM 7265 C CA . CYS B 1 432 ? 17.875 -5.734 27.094 1 96.44 432 CYS B CA 1
ATOM 7266 C C . CYS B 1 432 ? 19.047 -6.043 28.031 1 96.44 432 CYS B C 1
ATOM 7268 O O . CYS B 1 432 ? 19.891 -6.871 27.703 1 96.44 432 CYS B O 1
ATOM 7270 N N . TRP B 1 433 ? 19.172 -5.441 29.203 1 94.12 433 TRP B N 1
ATOM 7271 C CA . TRP B 1 433 ? 20.344 -5.504 30.062 1 94.12 433 TRP B CA 1
ATOM 7272 C C . TRP B 1 433 ? 20.641 -6.941 30.484 1 94.12 433 TRP B C 1
ATOM 7274 O O . TRP B 1 433 ? 21.797 -7.34 30.562 1 94.12 433 TRP B O 1
ATOM 7284 N N . PRO B 1 434 ? 19.641 -7.809 30.672 1 92.81 434 PRO B N 1
ATOM 7285 C CA . PRO B 1 434 ? 19.969 -9.172 31.109 1 92.81 434 PRO B CA 1
ATOM 7286 C C . PRO B 1 434 ? 20.75 -9.953 30.047 1 92.81 434 PRO B C 1
ATOM 7288 O O . PRO B 1 434 ? 21.5 -10.867 30.375 1 92.81 434 PRO B O 1
ATOM 7291 N N . ARG B 1 435 ? 20.562 -9.492 28.734 1 94.12 435 ARG B N 1
ATOM 7292 C CA . ARG B 1 435 ? 21.234 -10.195 27.641 1 94.12 435 ARG B CA 1
ATOM 7293 C C . ARG B 1 435 ? 22.516 -9.477 27.234 1 94.12 435 ARG B C 1
ATOM 7295 O O . ARG B 1 435 ? 23.234 -9.938 26.344 1 94.12 435 ARG B O 1
ATOM 7302 N N . ILE B 1 436 ? 22.828 -8.375 27.859 1 93.88 436 ILE B N 1
ATOM 7303 C CA . ILE B 1 436 ? 24.031 -7.598 27.578 1 93.88 436 ILE B CA 1
ATOM 7304 C C . ILE B 1 436 ? 25.094 -7.887 28.625 1 93.88 436 ILE B C 1
ATOM 7306 O O . ILE B 1 436 ? 26.281 -8.016 28.297 1 93.88 436 ILE B O 1
ATOM 7310 N N . LYS B 1 437 ? 24.672 -8.133 29.781 1 88.69 437 LYS B N 1
ATOM 7311 C CA . LYS B 1 437 ? 25.562 -8.312 30.938 1 88.69 437 LYS B CA 1
ATOM 7312 C C . LYS B 1 437 ? 26.453 -9.531 30.766 1 88.69 437 LYS B C 1
ATOM 7314 O O . LYS B 1 437 ? 25.969 -10.617 30.438 1 88.69 437 LYS B O 1
ATOM 7319 N N . LYS B 1 438 ? 27.781 -9.312 30.984 1 84.5 438 LYS B N 1
ATOM 7320 C CA . LYS B 1 438 ? 28.797 -10.359 30.984 1 84.5 438 LYS B CA 1
ATOM 7321 C C . LYS B 1 438 ? 28.859 -11.07 29.625 1 84.5 438 LYS B C 1
ATOM 7323 O O . LYS B 1 438 ? 29.016 -12.289 29.562 1 84.5 438 LYS B O 1
ATOM 7328 N N . THR B 1 439 ? 28.531 -10.367 28.547 1 88.81 439 THR B N 1
ATOM 7329 C CA . THR B 1 439 ? 28.625 -10.898 27.188 1 88.81 439 THR B CA 1
ATOM 7330 C C . THR B 1 439 ? 29.547 -10.031 26.328 1 88.81 439 THR B C 1
ATOM 7332 O O . THR B 1 439 ? 30.078 -9.023 26.812 1 88.81 439 THR B O 1
ATOM 7335 N N . ALA B 1 440 ? 29.828 -10.492 25.141 1 90.81 440 ALA B N 1
ATOM 7336 C CA . ALA B 1 440 ? 30.656 -9.742 24.219 1 90.81 440 ALA B CA 1
ATOM 7337 C C . ALA B 1 440 ? 30.031 -8.391 23.875 1 90.81 440 ALA B C 1
ATOM 7339 O O . ALA B 1 440 ? 30.719 -7.449 23.5 1 90.81 440 ALA B O 1
ATOM 7340 N N . ARG B 1 441 ? 28.766 -8.344 24.125 1 93.62 441 ARG B N 1
ATOM 7341 C CA . ARG B 1 441 ? 28.031 -7.121 23.812 1 93.62 441 ARG B CA 1
ATOM 7342 C C . ARG B 1 441 ? 28.375 -6.016 24.812 1 93.62 441 ARG B C 1
ATOM 7344 O O . ARG B 1 441 ? 28.375 -4.836 24.453 1 93.62 441 ARG B O 1
ATOM 7351 N N . GLU B 1 442 ? 28.625 -6.395 25.984 1 92.44 442 GLU B N 1
ATOM 7352 C CA . GLU B 1 442 ? 29.047 -5.434 27 1 92.44 442 GLU B CA 1
ATOM 7353 C C . GLU B 1 442 ? 30.312 -4.695 26.562 1 92.44 442 GLU B C 1
ATOM 7355 O O . GLU B 1 442 ? 30.375 -3.467 26.656 1 92.44 442 GLU B O 1
ATOM 7360 N N . GLU B 1 443 ? 31.297 -5.465 26.094 1 89.81 443 GLU B N 1
ATOM 7361 C CA . GLU B 1 443 ? 32.531 -4.875 25.641 1 89.81 443 GLU B CA 1
ATOM 7362 C C . GLU B 1 443 ? 32.312 -3.994 24.406 1 89.81 443 GLU B C 1
ATOM 7364 O O . GLU B 1 443 ? 32.969 -2.949 24.266 1 89.81 443 GLU B O 1
ATOM 7369 N N . GLN B 1 444 ? 31.484 -4.449 23.562 1 94.69 444 GLN B N 1
ATOM 7370 C CA . GLN B 1 444 ? 31.156 -3.688 22.359 1 94.69 444 GLN B CA 1
ATOM 7371 C C . GLN B 1 444 ? 30.562 -2.324 22.719 1 94.69 444 GLN B C 1
ATOM 7373 O O . GLN B 1 444 ? 30.938 -1.309 22.125 1 94.69 444 GLN B O 1
ATOM 7378 N N . ILE B 1 445 ? 29.672 -2.297 23.672 1 96.25 445 ILE B N 1
ATOM 7379 C CA . ILE B 1 445 ? 29 -1.066 24.062 1 96.25 445 ILE B CA 1
ATOM 7380 C C . ILE B 1 445 ? 30 -0.114 24.719 1 96.25 445 ILE B C 1
ATOM 7382 O O . ILE B 1 445 ? 30 1.086 24.438 1 96.25 445 ILE B O 1
ATOM 7386 N N . ILE B 1 446 ? 30.844 -0.642 25.531 1 92.81 446 ILE B N 1
ATOM 7387 C CA . ILE B 1 446 ? 31.859 0.175 26.172 1 92.81 446 ILE B CA 1
ATOM 7388 C C . ILE B 1 446 ? 32.781 0.776 25.125 1 92.81 446 ILE B C 1
ATOM 7390 O O . ILE B 1 446 ? 33.125 1.958 25.188 1 92.81 446 ILE B O 1
ATOM 7394 N N . ARG B 1 447 ? 33.156 -0.077 24.188 1 94 447 ARG B N 1
ATOM 7395 C CA . ARG B 1 447 ? 34 0.401 23.094 1 94 447 ARG B CA 1
ATOM 7396 C C . ARG B 1 447 ? 33.312 1.538 22.344 1 94 447 ARG B C 1
ATOM 7398 O O . ARG B 1 447 ? 33.938 2.551 22.031 1 94 447 ARG B O 1
ATOM 7405 N N . MET B 1 448 ? 32.031 1.42 22.016 1 96.75 448 MET B N 1
ATOM 7406 C CA . MET B 1 448 ? 31.281 2.432 21.297 1 96.75 448 MET B CA 1
ATOM 7407 C C . MET B 1 448 ? 31.25 3.75 22.062 1 96.75 448 MET B C 1
ATOM 7409 O O . MET B 1 448 ? 31.469 4.812 21.484 1 96.75 448 MET B O 1
ATOM 7413 N N . LEU B 1 449 ? 31.078 3.674 23.344 1 96.31 449 LEU B N 1
ATOM 7414 C CA . LEU B 1 449 ? 31.016 4.859 24.188 1 96.31 449 LEU B CA 1
ATOM 7415 C C . LEU B 1 449 ? 32.375 5.559 24.25 1 96.31 449 LEU B C 1
ATOM 7417 O O . LEU B 1 449 ? 32.438 6.785 24.141 1 96.31 449 LEU B O 1
ATOM 7421 N N . CYS B 1 450 ? 33.375 4.746 24.328 1 94.69 450 CYS B N 1
ATOM 7422 C CA . CYS B 1 450 ? 34.75 5.305 24.422 1 94.69 450 CYS B CA 1
ATOM 7423 C C . CYS B 1 450 ? 35.125 6.004 23.125 1 94.69 450 CYS B C 1
ATOM 7425 O O . CYS B 1 450 ? 35.625 7.133 23.141 1 94.69 450 CYS B O 1
ATOM 7427 N N . ILE B 1 451 ? 34.875 5.332 22.062 1 96.06 451 ILE B N 1
ATOM 7428 C CA . ILE B 1 451 ? 35.25 5.891 20.766 1 96.06 451 ILE B CA 1
ATOM 7429 C C . ILE B 1 451 ? 34.438 7.16 20.5 1 96.06 451 ILE B C 1
ATOM 7431 O O . ILE B 1 451 ? 35 8.172 20.062 1 96.06 451 ILE B O 1
ATOM 7435 N N . CYS B 1 452 ? 33.188 7.113 20.781 1 96.69 452 CYS B N 1
ATOM 7436 C CA . CYS B 1 452 ? 32.281 8.258 20.578 1 96.69 452 CYS B CA 1
ATOM 7437 C C . CYS B 1 452 ? 32.75 9.453 21.406 1 96.69 452 CYS B C 1
ATOM 7439 O O . CYS B 1 452 ? 32.812 10.578 20.906 1 96.69 452 CYS B O 1
ATOM 7441 N N . TRP B 1 453 ? 33.125 9.203 22.641 1 95.56 453 TRP B N 1
ATOM 7442 C CA . TRP B 1 453 ? 33.594 10.234 23.562 1 95.56 453 TRP B CA 1
ATOM 7443 C C . TRP B 1 453 ? 34.875 10.867 23.062 1 95.56 453 TRP B C 1
ATOM 7445 O O . TRP B 1 453 ? 35.031 12.094 23.047 1 95.56 453 TRP B O 1
ATOM 7455 N N . MET B 1 454 ? 35.781 10.047 22.625 1 94.69 454 MET B N 1
ATOM 7456 C CA . MET B 1 454 ? 37.062 10.539 22.156 1 94.69 454 MET B CA 1
ATOM 7457 C C . MET B 1 454 ? 36.938 11.359 20.891 1 94.69 454 MET B C 1
ATOM 7459 O O . MET B 1 454 ? 37.562 12.398 20.734 1 94.69 454 MET B O 1
ATOM 7463 N N . ASN B 1 455 ? 36.094 10.914 20.031 1 94.25 455 ASN B N 1
ATOM 7464 C CA . ASN B 1 455 ? 35.844 11.656 18.797 1 94.25 455 ASN B CA 1
ATOM 7465 C C . ASN B 1 455 ? 35.219 13.023 19.094 1 94.25 455 ASN B C 1
ATOM 7467 O O . ASN B 1 455 ? 35.594 14.016 18.453 1 94.25 455 ASN B O 1
ATOM 7471 N N . LEU B 1 456 ? 34.312 13.078 20.031 1 94.19 456 LEU B N 1
ATOM 7472 C CA . LEU B 1 456 ? 33.625 14.32 20.391 1 94.19 456 LEU B CA 1
ATOM 7473 C C . LEU B 1 456 ? 34.625 15.297 21.031 1 94.19 456 LEU B C 1
ATOM 7475 O O . LEU B 1 456 ? 34.594 16.484 20.703 1 94.19 456 LEU B O 1
ATOM 7479 N N . LYS B 1 457 ? 35.5 14.727 21.844 1 91.56 457 LYS B N 1
ATOM 7480 C CA . LYS B 1 457 ? 36.469 15.562 22.516 1 91.56 457 LYS B CA 1
ATOM 7481 C C . LYS B 1 457 ? 37.5 16.094 21.516 1 91.56 457 LYS B C 1
ATOM 7483 O O . LYS B 1 457 ? 37.938 17.25 21.609 1 91.56 457 LYS B O 1
ATOM 7488 N N . ASP B 1 458 ? 37.938 15.242 20.625 1 91.31 458 ASP B N 1
ATOM 7489 C CA . ASP B 1 458 ? 38.875 15.656 19.609 1 91.31 458 ASP B CA 1
ATOM 7490 C C . ASP B 1 458 ? 38.281 16.75 18.719 1 91.31 458 ASP B C 1
ATOM 7492 O O . ASP B 1 458 ? 38.969 17.703 18.359 1 91.31 458 ASP B O 1
ATOM 7496 N N . TYR B 1 459 ? 37.062 16.609 18.438 1 90.06 459 TYR B N 1
ATOM 7497 C CA . TYR B 1 459 ? 36.375 17.578 17.594 1 90.06 459 TYR B CA 1
ATOM 7498 C C . TYR B 1 459 ? 36.25 18.922 18.312 1 90.06 459 TYR B C 1
ATOM 7500 O O . TYR B 1 459 ? 36.5 19.984 17.719 1 90.06 459 TYR B O 1
ATOM 7508 N N . THR B 1 460 ? 35.875 18.922 19.562 1 87.81 460 THR B N 1
ATOM 7509 C CA . THR B 1 460 ? 35.688 20.141 20.328 1 87.81 460 THR B CA 1
ATOM 7510 C C . THR B 1 460 ? 37 20.859 20.562 1 87.81 460 THR B C 1
ATOM 7512 O O . THR B 1 460 ? 37.062 22.094 20.641 1 87.81 460 THR B O 1
ATOM 7515 N N . SER B 1 461 ? 38.094 20.109 20.609 1 85.19 461 SER B N 1
ATOM 7516 C CA . SER B 1 461 ? 39.406 20.703 20.844 1 85.19 461 SER B CA 1
ATOM 7517 C C . SER B 1 461 ? 39.938 21.359 19.578 1 85.19 461 SER B C 1
ATOM 7519 O O . SER B 1 461 ? 40.719 22.328 19.641 1 85.19 461 SER B O 1
ATOM 7521 N N . ARG B 1 462 ? 39.625 20.859 18.531 1 81.94 462 ARG B N 1
ATOM 7522 C CA . ARG B 1 462 ? 40.156 21.344 17.266 1 81.94 462 ARG B CA 1
ATOM 7523 C C . ARG B 1 462 ? 39.375 22.562 16.766 1 81.94 462 ARG B C 1
ATOM 7525 O O . ARG B 1 462 ? 39.938 23.406 16.062 1 81.94 462 ARG B O 1
ATOM 7532 N N . GLN B 1 463 ? 38.188 22.516 17.031 1 73.81 463 GLN B N 1
ATOM 7533 C CA . GLN B 1 463 ? 37.344 23.516 16.391 1 73.81 463 GLN B CA 1
ATOM 7534 C C . GLN B 1 463 ? 36.969 24.625 17.359 1 73.81 463 GLN B C 1
ATOM 7536 O O . GLN B 1 463 ? 36.719 24.375 18.547 1 73.81 463 GLN B O 1
ATOM 7541 N N . SER B 1 464 ? 37.219 25.781 17 1 67.56 464 SER B N 1
ATOM 7542 C CA . SER B 1 464 ? 36.625 26.906 17.688 1 67.56 464 SER B CA 1
ATOM 7543 C C . SER B 1 464 ? 35.094 26.906 17.5 1 67.56 464 SER B C 1
ATOM 7545 O O . SER B 1 464 ? 34.594 27.062 16.391 1 67.56 464 SER B O 1
ATOM 7547 N N . LEU B 1 465 ? 34.438 26.406 18.422 1 65.44 465 LEU B N 1
ATOM 7548 C CA . LEU B 1 465 ? 33.031 26.109 18.25 1 65.44 465 LEU B CA 1
ATOM 7549 C C . LEU B 1 465 ? 32.188 27.359 18.516 1 65.44 465 LEU B C 1
ATOM 7551 O O . LEU B 1 465 ? 32.5 28.156 19.375 1 65.44 465 LEU B O 1
ATOM 7555 N N . SER B 1 466 ? 31.328 27.594 17.594 1 72.88 466 SER B N 1
ATOM 7556 C CA . SER B 1 466 ? 30.281 28.594 17.812 1 72.88 466 SER B CA 1
ATOM 7557 C C . SER B 1 466 ? 29.453 28.25 19.031 1 72.88 466 SER B C 1
ATOM 7559 O O . SER B 1 466 ? 29.516 27.141 19.547 1 72.88 466 SER B O 1
ATOM 7561 N N . PHE B 1 467 ? 28.828 29.203 19.625 1 66.25 467 PHE B N 1
ATOM 7562 C CA . PHE B 1 467 ? 28.016 29.047 20.828 1 66.25 467 PHE B CA 1
ATOM 7563 C C . PHE B 1 467 ? 27.016 27.906 20.656 1 66.25 467 PHE B C 1
ATOM 7565 O O . PHE B 1 467 ? 26.875 27.078 21.547 1 66.25 467 PHE B O 1
ATOM 7572 N N . SER B 1 468 ? 26.25 27.891 19.484 1 70.62 468 SER B N 1
ATOM 7573 C CA . SER B 1 468 ? 25.266 26.859 19.234 1 70.62 468 SER B CA 1
ATOM 7574 C C . SER B 1 468 ? 25.906 25.469 19.188 1 70.62 468 SER B C 1
ATOM 7576 O O . SER B 1 468 ? 25.344 24.5 19.703 1 70.62 468 SER B O 1
ATOM 7578 N N . SER B 1 469 ? 27.031 25.484 18.641 1 76.19 469 SER B N 1
ATOM 7579 C CA . SER B 1 469 ? 27.766 24.219 18.531 1 76.19 469 SER B CA 1
ATOM 7580 C C . SER B 1 469 ? 28.266 23.734 19.891 1 76.19 469 SER B C 1
ATOM 7582 O O . SER B 1 469 ? 28.266 22.531 20.156 1 76.19 469 SER B O 1
ATOM 7584 N N . GLU B 1 470 ? 28.453 24.703 20.703 1 81.69 470 GLU B N 1
ATOM 7585 C CA . GLU B 1 470 ? 28.922 24.359 22.031 1 81.69 470 GLU B CA 1
ATOM 7586 C C . GLU B 1 470 ? 27.797 23.75 22.875 1 81.69 470 GLU B C 1
ATOM 7588 O O . GLU B 1 470 ? 28.016 22.797 23.641 1 81.69 470 GLU B O 1
ATOM 7593 N N . SER B 1 471 ? 26.641 24.391 22.703 1 87.25 471 SER B N 1
ATOM 7594 C CA . SER B 1 471 ? 25.484 23.875 23.422 1 87.25 471 SER B CA 1
ATOM 7595 C C . SER B 1 471 ? 25.141 22.453 22.984 1 87.25 471 SER B C 1
ATOM 7597 O O . SER B 1 471 ? 24.797 21.594 23.797 1 87.25 471 SER B O 1
ATOM 7599 N N . ASN B 1 472 ? 25.281 22.172 21.688 1 88.25 472 ASN B N 1
ATOM 7600 C CA . ASN B 1 472 ? 25 20.844 21.141 1 88.25 472 ASN B CA 1
ATOM 7601 C C . ASN B 1 472 ? 26.031 19.828 21.594 1 88.25 472 ASN B C 1
ATOM 7603 O O . ASN B 1 472 ? 25.703 18.672 21.859 1 88.25 472 ASN B O 1
ATOM 7607 N N . SER B 1 473 ? 27.234 20.297 21.609 1 91.19 473 SER B N 1
ATOM 7608 C CA . SER B 1 473 ? 28.312 19.422 22.062 1 91.19 473 SER B CA 1
ATOM 7609 C C . SER B 1 473 ? 28.156 19.062 23.531 1 91.19 473 SER B C 1
ATOM 7611 O O . SER B 1 473 ? 28.406 17.922 23.938 1 91.19 473 SER B O 1
ATOM 7613 N N . ARG B 1 474 ? 27.719 20.031 24.312 1 92.38 474 ARG B N 1
ATOM 7614 C CA . ARG B 1 474 ? 27.5 19.781 25.734 1 92.38 474 ARG B CA 1
ATOM 7615 C C . ARG B 1 474 ? 26.359 18.812 25.953 1 92.38 474 ARG B C 1
ATOM 7617 O O . ARG B 1 474 ? 26.422 17.938 26.812 1 92.38 474 ARG B O 1
ATOM 7624 N N . ALA B 1 475 ? 25.359 19.016 25.188 1 94.75 475 ALA B N 1
ATOM 7625 C CA . ALA B 1 475 ? 24.219 18.094 25.266 1 94.75 475 ALA B CA 1
ATOM 7626 C C . ALA B 1 475 ? 24.641 16.672 24.922 1 94.75 475 ALA B C 1
ATOM 7628 O O . ALA B 1 475 ? 24.188 15.711 25.547 1 94.75 475 ALA B O 1
ATOM 7629 N N . ALA B 1 476 ? 25.484 16.5 23.906 1 96 476 ALA B N 1
ATOM 7630 C CA . ALA B 1 476 ? 25.984 15.195 23.516 1 96 476 ALA B CA 1
ATOM 7631 C C . ALA B 1 476 ? 26.828 14.57 24.625 1 96 476 ALA B C 1
ATOM 7633 O O . ALA B 1 476 ? 26.703 13.383 24.906 1 96 476 ALA B O 1
ATOM 7634 N N . GLU B 1 477 ? 27.625 15.406 25.25 1 95 477 GLU B N 1
ATOM 7635 C CA . GLU B 1 477 ? 28.453 14.93 26.344 1 95 477 GLU B CA 1
ATOM 7636 C C . GLU B 1 477 ? 27.594 14.422 27.5 1 95 477 GLU B C 1
ATOM 7638 O O . GLU B 1 477 ? 27.859 13.344 28.047 1 95 477 GLU B O 1
ATOM 7643 N N . LEU B 1 478 ? 26.625 15.203 27.797 1 95.75 478 LEU B N 1
ATOM 7644 C CA . LEU B 1 478 ? 25.766 14.836 28.922 1 95.75 478 LEU B CA 1
ATOM 7645 C C . LEU B 1 478 ? 25.016 13.539 28.609 1 95.75 478 LEU B C 1
ATOM 7647 O O . LEU B 1 478 ? 24.844 12.695 29.5 1 95.75 478 LEU B O 1
ATOM 7651 N N . SER B 1 479 ? 24.562 13.383 27.438 1 96.69 479 SER B N 1
ATOM 7652 C CA . SER B 1 479 ? 23.844 12.172 27.047 1 96.69 479 SER B CA 1
ATOM 7653 C C . SER B 1 479 ? 24.75 10.945 27.094 1 96.69 479 SER B C 1
ATOM 7655 O O . SER B 1 479 ? 24.312 9.875 27.516 1 96.69 479 SER B O 1
ATOM 7657 N N . LEU B 1 480 ? 25.969 11.117 26.656 1 96.94 480 LEU B N 1
ATOM 7658 C CA . LEU B 1 480 ? 26.938 10.023 26.688 1 96.94 480 LEU B CA 1
ATOM 7659 C C . LEU B 1 480 ? 27.266 9.633 28.125 1 96.94 480 LEU B C 1
ATOM 7661 O O . LEU B 1 480 ? 27.375 8.445 28.438 1 96.94 480 LEU B O 1
ATOM 7665 N N . ILE B 1 481 ? 27.375 10.617 28.984 1 95.94 481 ILE B N 1
ATOM 7666 C CA . ILE B 1 481 ? 27.672 10.367 30.391 1 95.94 481 ILE B CA 1
ATOM 7667 C C . ILE B 1 481 ? 26.516 9.594 31.047 1 95.94 481 ILE B C 1
ATOM 7669 O O . ILE B 1 481 ? 26.75 8.641 31.781 1 95.94 481 ILE B O 1
ATOM 7673 N N . LYS B 1 482 ? 25.391 10.07 30.766 1 95.75 482 LYS B N 1
ATOM 7674 C CA . LYS B 1 482 ? 24.203 9.391 31.281 1 95.75 482 LYS B CA 1
ATOM 7675 C C . LYS B 1 482 ? 24.172 7.934 30.844 1 95.75 482 LYS B C 1
ATOM 7677 O O . LYS B 1 482 ? 23.922 7.039 31.641 1 95.75 482 LYS B O 1
ATOM 7682 N N . THR B 1 483 ? 24.391 7.633 29.562 1 96.75 483 THR B N 1
ATOM 7683 C CA . THR B 1 483 ? 24.359 6.281 29.016 1 96.75 483 THR B CA 1
ATOM 7684 C C . THR B 1 483 ? 25.484 5.438 29.594 1 96.75 483 THR B C 1
ATOM 7686 O O . THR B 1 483 ? 25.312 4.246 29.859 1 96.75 483 THR B O 1
ATOM 7689 N N . ALA B 1 484 ? 26.625 6.059 29.734 1 94.94 484 ALA B N 1
ATOM 7690 C CA . ALA B 1 484 ? 27.75 5.367 30.359 1 94.94 484 ALA B CA 1
ATOM 7691 C C . ALA B 1 484 ? 27.438 4.98 31.797 1 94.94 484 ALA B C 1
ATOM 7693 O O . ALA B 1 484 ? 27.797 3.891 32.25 1 94.94 484 ALA B O 1
ATOM 7694 N N . SER B 1 485 ? 26.781 5.879 32.469 1 93.19 485 SER B N 1
ATOM 7695 C CA . SER B 1 485 ? 26.375 5.574 33.812 1 93.19 485 SER B CA 1
ATOM 7696 C C . SER B 1 485 ? 25.422 4.387 33.875 1 93.19 485 SER B C 1
ATOM 7698 O O . SER B 1 485 ? 25.5 3.551 34.75 1 93.19 485 SER B O 1
ATOM 7700 N N . MET B 1 486 ? 24.562 4.352 32.938 1 94.06 486 MET B N 1
ATOM 7701 C CA . MET B 1 486 ? 23.641 3.221 32.844 1 94.06 486 MET B CA 1
ATOM 7702 C C . MET B 1 486 ? 24.406 1.925 32.562 1 94.06 486 MET B C 1
ATOM 7704 O O . MET B 1 486 ? 24.078 0.886 33.156 1 94.06 486 MET B O 1
ATOM 7708 N N . MET B 1 487 ? 25.359 1.977 31.672 1 92.81 487 MET B N 1
ATOM 7709 C CA . MET B 1 487 ? 26.172 0.803 31.375 1 92.81 487 MET B CA 1
ATOM 7710 C C . MET B 1 487 ? 26.906 0.319 32.594 1 92.81 487 MET B C 1
ATOM 7712 O O . MET B 1 487 ? 27.031 -0.886 32.844 1 92.81 487 MET B O 1
ATOM 7716 N N . CYS B 1 488 ? 27.344 1.272 33.438 1 88.94 488 CYS B N 1
ATOM 7717 C CA . CYS B 1 488 ? 28.047 0.931 34.656 1 88.94 488 CYS B CA 1
ATOM 7718 C C . CYS B 1 488 ? 27.094 0.256 35.656 1 88.94 488 CYS B C 1
ATOM 7720 O O . CYS B 1 488 ? 27.5 -0.667 36.375 1 88.94 488 CYS B O 1
ATOM 7722 N N . SER B 1 489 ? 25.938 0.71 35.688 1 89 489 SER B N 1
ATOM 7723 C CA . SER B 1 489 ? 24.938 0.091 36.562 1 89 489 SER B CA 1
ATOM 7724 C C . SER B 1 489 ? 24.641 -1.341 36.125 1 89 489 SER B C 1
ATOM 7726 O O . SER B 1 489 ? 24.406 -2.213 36.969 1 89 489 SER B O 1
ATOM 7728 N N . VAL B 1 490 ? 24.562 -1.571 34.875 1 88.25 490 VAL B N 1
ATOM 7729 C CA . VAL B 1 490 ? 24.328 -2.904 34.312 1 88.25 490 VAL B CA 1
ATOM 7730 C C . VAL B 1 490 ? 25.484 -3.822 34.688 1 88.25 490 VAL B C 1
ATOM 7732 O O . VAL B 1 490 ? 25.281 -4.996 35 1 88.25 490 VAL B O 1
ATOM 7735 N N . LYS B 1 491 ? 26.688 -3.244 34.656 1 82 491 LYS B N 1
ATOM 7736 C CA . LYS B 1 491 ? 27.891 -4.004 34.938 1 82 491 LYS B CA 1
ATOM 7737 C C . LYS B 1 491 ? 27.984 -4.332 36.438 1 82 491 LYS B C 1
ATOM 7739 O O . LYS B 1 491 ? 28.469 -5.402 36.812 1 82 491 LYS B O 1
ATOM 7744 N N . LYS B 1 492 ? 27.875 -3.262 37.406 1 74.12 492 LYS B N 1
ATOM 7745 C CA . LYS B 1 492 ? 28.016 -3.439 38.844 1 74.12 492 LYS B CA 1
ATOM 7746 C C . LYS B 1 492 ? 27.25 -4.672 39.312 1 74.12 492 LYS B C 1
ATOM 7748 O O . LYS B 1 492 ? 27.688 -5.363 40.25 1 74.12 492 LYS B O 1
ATOM 7753 N N . GLY B 1 493 ? 26.203 -5.027 38.75 1 57.84 493 GLY B N 1
ATOM 7754 C CA . GLY B 1 493 ? 25.656 -6.285 39.219 1 57.84 493 GLY B CA 1
ATOM 7755 C C . GLY B 1 493 ? 26.562 -7.473 38.969 1 57.84 493 GLY B C 1
ATOM 7756 O O . GLY B 1 493 ? 26.297 -8.578 39.438 1 57.84 493 GLY B O 1
ATOM 7757 N N . SER B 1 494 ? 27.594 -7.25 38.031 1 49.22 494 SER B N 1
ATOM 7758 C CA . SER B 1 494 ? 28.406 -8.367 37.531 1 49.22 494 SER B CA 1
ATOM 7759 C C . SER B 1 494 ? 29.75 -8.414 38.25 1 49.22 494 SER B C 1
ATOM 7761 O O . SER B 1 494 ? 30.641 -9.188 37.875 1 49.22 494 SER B O 1
ATOM 7763 N N . GLY B 1 495 ? 30.172 -8.242 39.312 1 47.53 495 GLY B N 1
ATOM 7764 C CA . GLY B 1 495 ? 31.375 -8.492 40.094 1 47.53 495 GLY B CA 1
ATOM 7765 C C . GLY B 1 495 ? 32.5 -7.492 39.844 1 47.53 495 GLY B C 1
ATOM 7766 O O . GLY B 1 495 ? 32.406 -6.707 38.875 1 47.53 495 GLY B O 1
ATOM 7767 N N . ALA B 1 496 ? 33.812 -7.5 40.656 1 47.22 496 ALA B N 1
ATOM 7768 C CA . ALA B 1 496 ? 35 -6.711 40.938 1 47.22 496 ALA B CA 1
ATOM 7769 C C . ALA B 1 496 ? 35.844 -6.512 39.688 1 47.22 496 ALA B C 1
ATOM 7771 O O . ALA B 1 496 ? 36.438 -5.445 39.469 1 47.22 496 ALA B O 1
ATOM 7772 N N . LEU B 1 497 ? 36 -7.395 38.812 1 44.66 497 LEU B N 1
ATOM 7773 C CA . LEU B 1 497 ? 37.031 -7.527 37.781 1 44.66 497 LEU B CA 1
ATOM 7774 C C . LEU B 1 497 ? 36.844 -6.516 36.656 1 44.66 497 LEU B C 1
ATOM 7776 O O . LEU B 1 497 ? 37.781 -5.93 36.156 1 44.66 497 LEU B O 1
ATOM 7780 N N . THR B 1 498 ? 35.594 -6.359 36.031 1 53.16 498 THR B N 1
ATOM 7781 C CA . THR B 1 498 ? 35.312 -5.48 34.906 1 53.16 498 THR B CA 1
ATOM 7782 C C . THR B 1 498 ? 35.594 -4.027 35.25 1 53.16 498 THR B C 1
ATOM 7784 O O . THR B 1 498 ? 36.031 -3.244 34.406 1 53.16 498 THR B O 1
ATOM 7787 N N . ASP B 1 499 ? 35.594 -3.818 36.562 1 63.81 499 ASP B N 1
ATOM 7788 C CA . ASP B 1 499 ? 35.969 -2.516 37.125 1 63.81 499 ASP B CA 1
ATOM 7789 C C . ASP B 1 499 ? 37.469 -2.252 37 1 63.81 499 ASP B C 1
ATOM 7791 O O . ASP B 1 499 ? 37.875 -1.128 36.688 1 63.81 499 ASP B O 1
ATOM 7795 N N . THR B 1 500 ? 38.156 -3.443 36.844 1 68.69 500 THR B N 1
ATOM 7796 C CA . THR B 1 500 ? 39.625 -3.25 36.781 1 68.69 500 THR B CA 1
ATOM 7797 C C . THR B 1 500 ? 40.031 -2.898 35.344 1 68.69 500 THR B C 1
ATOM 7799 O O . THR B 1 500 ? 40.906 -2.037 35.156 1 68.69 500 THR B O 1
ATOM 7802 N N . ARG B 1 501 ? 39.406 -3.553 34.375 1 75.56 501 ARG B N 1
ATOM 7803 C CA . ARG B 1 501 ? 39.75 -3.301 32.969 1 75.56 501 ARG B CA 1
ATOM 7804 C C . ARG B 1 501 ? 39.406 -1.877 32.562 1 75.56 501 ARG B C 1
ATOM 7806 O O . ARG B 1 501 ? 40.156 -1.214 31.875 1 75.56 501 ARG B O 1
ATOM 7813 N N . LEU B 1 502 ? 38.25 -1.515 33.031 1 81.56 502 LEU B N 1
ATOM 7814 C CA . LEU B 1 502 ? 37.812 -0.159 32.719 1 81.56 502 LEU B CA 1
ATOM 7815 C C . LEU B 1 502 ? 38.719 0.873 33.375 1 81.56 502 LEU B C 1
ATOM 7817 O O . LEU B 1 502 ? 39.031 1.899 32.781 1 81.56 502 LEU B O 1
ATOM 7821 N N . ARG B 1 503 ? 39.156 0.487 34.531 1 80 503 ARG B N 1
ATOM 7822 C CA . ARG B 1 503 ? 40.062 1.381 35.219 1 80 503 ARG B CA 1
ATOM 7823 C C . ARG B 1 503 ? 41.406 1.474 34.531 1 80 503 ARG B C 1
ATOM 7825 O O . ARG B 1 503 ? 42.031 2.547 34.469 1 80 503 ARG B O 1
ATOM 7832 N N . ALA B 1 504 ? 41.812 0.324 34 1 82.44 504 ALA B N 1
ATOM 7833 C CA . ALA B 1 504 ? 43.062 0.304 33.25 1 82.44 504 ALA B CA 1
ATOM 7834 C C . ALA B 1 504 ? 42.969 1.176 32 1 82.44 504 ALA B C 1
ATOM 7836 O O . ALA B 1 504 ? 43.938 1.873 31.656 1 82.44 504 ALA B O 1
ATOM 7837 N N . VAL B 1 505 ? 41.875 1.104 31.344 1 82.44 505 VAL B N 1
ATOM 7838 C CA . VAL B 1 505 ? 41.688 1.885 30.141 1 82.44 505 VAL B CA 1
ATOM 7839 C C . VAL B 1 505 ? 41.625 3.371 30.484 1 82.44 505 VAL B C 1
ATOM 7841 O O . VAL B 1 505 ? 42.156 4.207 29.75 1 82.44 505 VAL B O 1
ATOM 7844 N N . ILE B 1 506 ? 41.031 3.703 31.609 1 86.5 506 ILE B N 1
ATOM 7845 C CA . ILE B 1 506 ? 40.906 5.09 32.062 1 86.5 506 ILE B CA 1
ATOM 7846 C C . ILE B 1 506 ? 42.281 5.637 32.438 1 86.5 506 ILE B C 1
ATOM 7848 O O . ILE B 1 506 ? 42.562 6.805 32.156 1 86.5 506 ILE B O 1
ATOM 7852 N N . ASP B 1 507 ? 43.094 4.738 32.938 1 84.56 507 ASP B N 1
ATOM 7853 C CA . ASP B 1 507 ? 44.438 5.152 33.344 1 84.56 507 ASP B CA 1
ATOM 7854 C C . ASP B 1 507 ? 45.281 5.48 32.094 1 84.56 507 ASP B C 1
ATOM 7856 O O . ASP B 1 507 ? 46.125 6.398 32.125 1 84.56 507 ASP B O 1
ATOM 7860 N N . ARG B 1 508 ? 45.094 4.781 31.109 1 86.31 508 ARG B N 1
ATOM 7861 C CA . ARG B 1 508 ? 45.844 5 29.891 1 86.31 508 ARG B CA 1
ATOM 7862 C C . ARG B 1 508 ? 45.344 6.23 29.141 1 86.31 508 ARG B C 1
ATOM 7864 O O . ARG B 1 508 ? 46.094 6.906 28.453 1 86.31 508 ARG B O 1
ATOM 7871 N N . GLU B 1 509 ? 44.062 6.449 29.203 1 89.88 509 GLU B N 1
ATOM 7872 C CA . GLU B 1 509 ? 43.438 7.605 28.562 1 89.88 509 GLU B CA 1
ATOM 7873 C C . GLU B 1 509 ? 42.594 8.391 29.562 1 89.88 509 GLU B C 1
ATOM 7875 O O . GLU B 1 509 ? 41.375 8.203 29.625 1 89.88 509 GLU B O 1
ATOM 7880 N N . PRO B 1 510 ? 43.156 9.391 30.156 1 86.44 510 PRO B N 1
ATOM 7881 C CA . PRO B 1 510 ? 42.5 10.102 31.25 1 86.44 510 PRO B CA 1
ATOM 7882 C C . PRO B 1 510 ? 41.25 10.859 30.781 1 86.44 510 PRO B C 1
ATOM 7884 O O . PRO B 1 510 ? 40.375 11.164 31.578 1 86.44 510 PRO B O 1
ATOM 7887 N N . ARG B 1 511 ? 41.125 11.188 29.547 1 88.12 511 ARG B N 1
ATOM 7888 C CA . ARG B 1 511 ? 39.969 11.898 29.016 1 88.12 511 ARG B CA 1
ATOM 7889 C C . ARG B 1 511 ? 38.688 11.086 29.219 1 88.12 511 ARG B C 1
ATOM 7891 O O . ARG B 1 511 ? 37.594 11.633 29.203 1 88.12 511 ARG B O 1
ATOM 7898 N N . LEU B 1 512 ? 38.812 9.812 29.344 1 91.88 512 LEU B N 1
ATOM 7899 C CA . LEU B 1 512 ? 37.688 8.898 29.516 1 91.88 512 LEU B CA 1
ATOM 7900 C C . LEU B 1 512 ? 37.156 8.938 30.938 1 91.88 512 LEU B C 1
ATOM 7902 O O . LEU B 1 512 ? 36.062 8.43 31.219 1 91.88 512 LEU B O 1
ATOM 7906 N N . GLY B 1 513 ? 37.906 9.492 31.812 1 88.5 513 GLY B N 1
ATOM 7907 C CA . GLY B 1 513 ? 37.5 9.586 33.219 1 88.5 513 GLY B CA 1
ATOM 7908 C C . GLY B 1 513 ? 36.188 10.32 33.406 1 88.5 513 GLY B C 1
ATOM 7909 O O . GLY B 1 513 ? 35.344 9.891 34.188 1 88.5 513 GLY B O 1
ATOM 7910 N N . SER B 1 514 ? 36 11.32 32.688 1 89.12 514 SER B N 1
ATOM 7911 C CA . SER B 1 514 ? 34.781 12.125 32.812 1 89.12 514 SER B CA 1
ATOM 7912 C C . SER B 1 514 ? 33.562 11.383 32.281 1 89.12 514 SER B C 1
ATOM 7914 O O . SER B 1 514 ? 32.438 11.695 32.625 1 89.12 514 SER B O 1
ATOM 7916 N N . LEU B 1 515 ? 33.812 10.469 31.422 1 92.69 515 LEU B N 1
ATOM 7917 C CA . LEU B 1 515 ? 32.719 9.688 30.828 1 92.69 515 LEU B CA 1
ATOM 7918 C C . LEU B 1 515 ? 32.156 8.672 31.828 1 92.69 515 LEU B C 1
ATOM 7920 O O . LEU B 1 515 ? 30.953 8.492 31.938 1 92.69 515 LEU B O 1
ATOM 7924 N N . PHE B 1 516 ? 33.062 8 32.562 1 88.69 516 PHE B N 1
ATOM 7925 C CA . PHE B 1 516 ? 32.656 6.871 33.375 1 88.69 516 PHE B CA 1
ATOM 7926 C C . PHE B 1 516 ? 32.656 7.242 34.844 1 88.69 516 PHE B C 1
ATOM 7928 O O . PHE B 1 516 ? 32.094 6.516 35.688 1 88.69 516 PHE B O 1
ATOM 7935 N N . LEU B 1 517 ? 33.469 8.336 35.25 1 75.94 517 LEU B N 1
ATOM 7936 C CA . LEU B 1 517 ? 33.594 8.688 36.656 1 75.94 517 LEU B CA 1
ATOM 7937 C C . LEU B 1 517 ? 32.781 9.93 37 1 75.94 517 LEU B C 1
ATOM 7939 O O . LEU B 1 517 ? 32.594 10.805 36.156 1 75.94 517 LEU B O 1
#

Solvent-accessible surface area (backbone atoms only — not comparable to full-atom values): 55427 Å² total; per-residue (Å²): 112,86,86,70,64,72,49,70,67,60,54,52,49,37,39,73,75,66,38,51,78,58,74,51,71,79,67,81,79,71,83,70,80,74,71,82,63,76,74,72,78,61,64,66,53,51,67,57,53,31,52,54,59,69,65,58,52,98,75,56,65,64,49,58,57,40,42,49,54,30,44,36,50,41,45,42,54,53,52,49,52,59,45,54,76,67,52,78,97,70,76,71,78,74,76,79,70,49,74,72,51,54,54,45,52,38,48,35,52,52,40,40,42,50,65,22,64,63,37,54,78,44,45,21,66,36,30,26,37,30,42,51,36,50,48,51,50,50,72,74,38,94,60,90,69,76,48,72,67,50,50,52,55,41,43,47,28,44,49,46,84,43,84,52,28,27,64,36,25,9,52,43,30,45,54,49,48,60,73,68,48,48,82,83,44,42,61,57,46,42,49,46,60,39,47,61,45,48,46,33,61,51,56,55,70,57,69,63,40,44,69,66,54,81,65,64,90,79,60,70,70,76,71,80,61,86,62,70,52,52,72,75,47,63,46,46,37,50,38,49,47,54,71,73,44,54,43,66,54,41,48,75,48,44,70,62,50,48,23,59,38,43,41,26,38,48,24,59,47,65,71,42,23,48,37,14,38,52,35,44,39,52,43,57,70,45,32,48,53,67,49,35,55,59,58,25,49,54,44,43,50,47,65,57,39,49,63,42,42,53,46,38,51,87,69,36,60,61,74,58,22,38,52,39,35,53,41,28,52,49,31,54,50,53,56,38,53,54,51,80,54,82,80,36,62,52,35,45,51,52,52,52,34,44,44,53,27,19,52,61,43,29,45,76,50,23,69,81,36,66,68,44,34,26,47,53,31,47,48,48,22,54,50,36,57,72,44,30,66,61,35,50,85,45,42,70,61,52,50,49,60,40,41,62,48,37,60,34,73,68,41,48,81,45,26,64,37,48,31,24,37,30,48,26,50,39,36,46,51,71,41,31,38,86,77,28,50,97,39,75,55,42,57,51,53,52,50,35,52,50,46,30,50,51,36,41,51,52,47,59,70,71,42,87,64,51,70,70,52,45,54,35,44,48,49,24,50,52,37,44,28,55,35,38,48,50,53,47,57,55,43,63,78,68,58,78,62,67,57,48,57,54,46,52,53,29,68,76,38,60,80,48,37,66,43,73,96,113,92,79,74,64,71,49,69,67,59,54,52,48,37,38,74,75,66,37,49,79,59,74,52,72,80,63,82,77,74,84,72,80,74,71,83,63,77,76,73,77,62,64,66,53,51,66,58,52,32,52,54,57,68,64,58,52,98,76,58,66,63,48,58,57,39,42,50,52,29,44,35,51,41,46,43,54,52,52,52,52,57,46,54,76,70,52,80,96,70,77,71,81,73,76,80,68,48,73,73,52,54,54,46,51,37,48,35,50,53,38,41,43,52,66,24,62,64,36,53,79,44,46,21,66,39,30,26,37,30,42,51,35,50,49,51,51,50,72,76,37,94,60,91,70,74,50,72,68,51,51,53,55,40,43,47,28,43,48,46,83,42,85,52,27,26,66,37,26,9,52,44,29,47,51,49,48,60,71,69,47,47,81,83,43,43,61,56,46,42,50,45,61,39,48,60,43,48,46,33,62,52,57,53,70,57,69,63,42,44,70,67,57,82,63,65,90,78,62,68,71,76,72,82,62,85,61,70,52,52,72,75,47,61,47,46,36,52,37,49,48,54,71,74,44,52,43,68,53,40,48,75,49,44,70,62,49,47,22,58,38,44,44,26,36,48,23,60,48,65,71,42,22,47,37,14,36,52,36,45,39,52,43,57,73,45,32,47,54,67,49,36,55,59,57,26,49,54,45,46,50,47,67,56,40,49,64,42,41,54,45,38,50,88,70,37,59,62,75,56,21,34,53,39,36,53,41,29,50,50,32,53,49,54,56,36,54,53,51,78,54,81,80,37,62,52,36,46,52,51,53,52,34,43,44,54,25,18,52,61,42,26,44,76,50,23,68,80,36,66,68,44,34,26,47,52,29,46,49,48,22,54,51,37,56,73,44,31,64,62,34,51,85,45,42,69,61,52,50,50,61,39,41,63,48,37,61,34,74,68,39,48,80,46,24,64,38,49,31,24,36,30,49,27,51,38,36,47,51,72,40,32,38,86,78,27,51,96,38,74,55,42,58,50,51,52,49,35,52,51,46,30,50,51,37,40,51,53,46,59,71,71,41,89,64,52,70,70,53,45,57,35,44,48,50,24,51,52,37,45,26,53,36,38,48,51,53,47,58,56,41,63,78,66,60,77,63,67,58,48,55,53,47,52,52,28,68,75,38,61,81,48,37,68,44,75,95